Protein AF-0000000069705888 (afdb_homodimer)

Nearest PDB structures (foldseek):
  4ewt-assembly1_D  TM=8.930E-01  e=4.554E-46  Staphylococcus aureus subsp. aureus COL
  4ewt-assembly1_B  TM=9.347E-01  e=4.719E-44  Staphylococcus aureus subsp. aureus COL
  6slf-assembly1_A  TM=8.476E-01  e=7.550E-43  Corynebacterium striatum
  1ysj-assembly1_B  TM=9.019E-01  e=3.365E-41  Bacillus subtilis
  3io1-assembly1_B-2  TM=7.033E-01  e=1.903E-24  Klebsiella pneumoniae subsp. pneumoniae MGH 78578

Radius of gyration: 37.51 Å; Cα contacts (8 Å, |Δi|>4): 2009; chains: 2; bounding box: 53×113×73 Å

Structure (mmCIF, N/CA/C/O backbone):
data_AF-0000000069705888-model_v1
#
loop_
_entity.id
_entity.type
_entity.pdbx_description
1 polymer Amidohydrolase
#
loop_
_atom_site.group_PDB
_atom_site.id
_atom_site.type_symbol
_atom_site.label_atom_id
_atom_site.label_alt_id
_atom_site.label_comp_id
_atom_site.label_asym_id
_atom_site.label_entity_id
_atom_site.label_seq_id
_atom_site.pdbx_PDB_ins_code
_atom_site.Cartn_x
_atom_site.Cartn_y
_atom_site.Cartn_z
_atom_site.occupancy
_atom_site.B_iso_or_equiv
_atom_site.auth_seq_id
_atom_site.auth_comp_id
_atom_site.auth_asym_id
_atom_site.auth_atom_id
_atom_site.pdbx_PDB_model_num
ATOM 1 N N . MET A 1 1 ? 11.961 -51.875 -33.375 1 89.25 1 MET A N 1
ATOM 2 C CA . MET A 1 1 ? 11.102 -51.688 -32.219 1 89.25 1 MET A CA 1
ATOM 3 C C . MET A 1 1 ? 10.375 -50.344 -32.281 1 89.25 1 MET A C 1
ATOM 5 O O . MET A 1 1 ? 10.82 -49.438 -32.969 1 89.25 1 MET A O 1
ATOM 9 N N . VAL A 1 2 ? 9.203 -50.312 -31.828 1 95.94 2 VAL A N 1
ATOM 10 C CA . VAL A 1 2 ? 8.352 -49.125 -31.859 1 95.94 2 VAL A CA 1
ATOM 11 C C . VAL A 1 2 ? 9.133 -47.938 -31.328 1 95.94 2 VAL A C 1
ATOM 13 O O . VAL A 1 2 ? 9 -46.812 -31.859 1 95.94 2 VAL A O 1
ATOM 16 N N . LYS A 1 3 ? 10.062 -48.156 -30.391 1 97.31 3 LYS A N 1
ATOM 17 C CA . LYS A 1 3 ? 10.891 -47.094 -29.812 1 97.31 3 LYS A CA 1
ATOM 18 C C . LYS A 1 3 ? 11.781 -46.469 -30.891 1 97.31 3 LYS A C 1
ATOM 20 O O . LYS A 1 3 ? 11.859 -45.25 -30.984 1 97.31 3 LYS A O 1
ATOM 25 N N . ASP A 1 4 ? 12.422 -47.281 -31.656 1 97.88 4 ASP A N 1
ATOM 26 C CA . ASP A 1 4 ? 13.336 -46.781 -32.688 1 97.88 4 ASP A CA 1
ATOM 27 C C . ASP A 1 4 ? 12.578 -46.031 -33.75 1 97.88 4 ASP A C 1
ATOM 29 O O . ASP A 1 4 ? 13.086 -45.031 -34.281 1 97.88 4 ASP A O 1
ATOM 33 N N . LYS A 1 5 ? 11.414 -46.5 -34.062 1 98.25 5 LYS A N 1
ATOM 34 C CA . LYS A 1 5 ? 10.586 -45.812 -35.062 1 98.25 5 LYS A CA 1
ATOM 35 C C . LYS A 1 5 ? 10.18 -44.438 -34.562 1 98.25 5 LYS A C 1
ATOM 37 O O . LYS A 1 5 ? 10.242 -43.438 -35.312 1 98.25 5 LYS A O 1
ATOM 42 N N . ILE A 1 6 ? 9.797 -44.375 -33.344 1 98.75 6 ILE A N 1
ATOM 43 C CA . ILE A 1 6 ? 9.367 -43.125 -32.75 1 98.75 6 ILE A CA 1
ATOM 44 C C . ILE A 1 6 ? 10.547 -42.156 -32.688 1 98.75 6 ILE A C 1
ATOM 46 O O . ILE A 1 6 ? 10.414 -40.969 -33.031 1 98.75 6 ILE A O 1
ATOM 50 N N . LYS A 1 7 ? 11.711 -42.594 -32.312 1 98.5 7 LYS A N 1
ATOM 51 C CA . LYS A 1 7 ? 12.906 -41.75 -32.281 1 98.5 7 LYS A CA 1
ATOM 52 C C . LYS A 1 7 ? 13.266 -41.219 -33.656 1 98.5 7 LYS A C 1
ATOM 54 O O . LYS A 1 7 ? 13.633 -40.062 -33.781 1 98.5 7 LYS A O 1
ATOM 59 N N . ALA A 1 8 ? 13.172 -42.094 -34.594 1 98.69 8 ALA A N 1
ATOM 60 C CA . ALA A 1 8 ? 13.508 -41.719 -35.938 1 98.69 8 ALA A CA 1
ATOM 61 C C . ALA A 1 8 ? 12.539 -40.656 -36.469 1 98.69 8 ALA A C 1
ATOM 63 O O . ALA A 1 8 ? 12.953 -39.688 -37.125 1 98.69 8 ALA A O 1
ATOM 64 N N . LEU A 1 9 ? 11.305 -40.875 -36.219 1 98.81 9 LEU A N 1
ATOM 65 C CA . LEU A 1 9 ? 10.289 -39.906 -36.656 1 98.81 9 LEU A CA 1
ATOM 66 C C . LEU A 1 9 ? 10.438 -38.562 -35.938 1 98.81 9 LEU A C 1
ATOM 68 O O . LEU A 1 9 ? 10.266 -37.5 -36.531 1 98.81 9 LEU A O 1
ATOM 72 N N . ALA A 1 10 ? 10.703 -38.625 -34.625 1 98.81 10 ALA A N 1
ATOM 73 C CA . ALA A 1 10 ? 10.914 -37.406 -33.875 1 98.81 10 ALA A CA 1
ATOM 74 C C . ALA A 1 10 ? 12.062 -36.594 -34.438 1 98.81 10 ALA A C 1
ATOM 76 O O . ALA A 1 10 ? 11.977 -35.375 -34.531 1 98.81 10 ALA A O 1
ATOM 77 N N . LYS A 1 11 ? 13.109 -37.281 -34.75 1 98.5 11 LYS A N 1
ATOM 78 C CA . LYS A 1 11 ? 14.266 -36.594 -35.375 1 98.5 11 LYS A CA 1
ATOM 79 C C . LYS A 1 11 ? 13.906 -36.031 -36.75 1 98.5 11 LYS A C 1
ATOM 81 O O . LYS A 1 11 ? 14.281 -34.906 -37.062 1 98.5 11 LYS A O 1
ATOM 86 N N . ALA A 1 12 ? 13.203 -36.812 -37.469 1 98.69 12 ALA A N 1
ATOM 87 C CA . ALA A 1 12 ? 12.859 -36.406 -38.844 1 98.69 12 ALA A CA 1
ATOM 88 C C . ALA A 1 12 ? 11.953 -35.188 -38.875 1 98.69 12 ALA A C 1
ATOM 90 O O . ALA A 1 12 ? 12.039 -34.375 -39.781 1 98.69 12 ALA A O 1
ATOM 91 N N . TYR A 1 13 ? 11.094 -35.125 -37.906 1 98.69 13 TYR A N 1
ATOM 92 C CA . TYR A 1 13 ? 10.086 -34.062 -37.906 1 98.69 13 TYR A CA 1
ATOM 93 C C . TYR A 1 13 ? 10.477 -32.938 -36.969 1 98.69 13 TYR A C 1
ATOM 95 O O . TYR A 1 13 ? 9.688 -32 -36.75 1 98.69 13 TYR A O 1
ATOM 103 N N . LYS A 1 14 ? 11.633 -32.938 -36.469 1 98.62 14 LYS A N 1
ATOM 104 C CA . LYS A 1 14 ? 12.094 -31.938 -35.5 1 98.62 14 LYS A CA 1
ATOM 105 C C . LYS A 1 14 ? 11.898 -30.531 -36.031 1 98.62 14 LYS A C 1
ATOM 107 O O . LYS A 1 14 ? 11.406 -29.656 -35.312 1 98.62 14 LYS A O 1
ATOM 112 N N . SER A 1 15 ? 12.281 -30.281 -37.25 1 98.69 15 SER A N 1
ATOM 113 C CA . SER A 1 15 ? 12.164 -28.953 -37.844 1 98.69 15 SER A CA 1
ATOM 114 C C . SER A 1 15 ? 10.711 -28.5 -37.906 1 98.69 15 SER A C 1
ATOM 116 O O . SER A 1 15 ? 10.422 -27.312 -37.719 1 98.69 15 SER A O 1
ATOM 118 N N . GLU A 1 16 ? 9.828 -29.438 -38.156 1 98.62 16 GLU A N 1
ATOM 119 C CA . GLU A 1 16 ? 8.406 -29.109 -38.156 1 98.62 16 GLU A CA 1
ATOM 120 C C . GLU A 1 16 ? 7.902 -28.766 -36.75 1 98.62 16 GLU A C 1
ATOM 122 O O . GLU A 1 16 ? 7.109 -27.844 -36.594 1 98.62 16 GLU A O 1
ATOM 127 N N . PHE A 1 17 ? 8.367 -29.531 -35.781 1 98.75 17 PHE A N 1
ATOM 128 C CA . PHE A 1 17 ? 7.996 -29.25 -34.406 1 98.75 17 PHE A CA 1
ATOM 129 C C . PHE A 1 17 ? 8.414 -27.844 -34 1 98.75 17 PHE A C 1
ATOM 131 O O . PHE A 1 17 ? 7.633 -27.109 -33.406 1 98.75 17 PHE A O 1
ATOM 138 N N . ILE A 1 18 ? 9.617 -27.484 -34.375 1 98.81 18 ILE A N 1
ATOM 139 C CA . ILE A 1 18 ? 10.18 -26.172 -34.062 1 98.81 18 ILE A CA 1
ATOM 140 C C . ILE A 1 18 ? 9.383 -25.078 -34.781 1 98.81 18 ILE A C 1
ATOM 142 O O . ILE A 1 18 ? 9.07 -24.047 -34.156 1 98.81 18 ILE A O 1
ATOM 146 N N . ALA A 1 19 ? 9.062 -25.297 -36 1 98.75 19 ALA A N 1
ATOM 147 C CA . ALA A 1 19 ? 8.297 -24.328 -36.75 1 98.75 19 ALA A CA 1
ATOM 148 C C . ALA A 1 19 ? 6.926 -24.078 -36.125 1 98.75 19 ALA A C 1
ATOM 150 O O . ALA A 1 19 ? 6.453 -22.938 -36.062 1 98.75 19 ALA A O 1
ATOM 151 N N . ASN A 1 20 ? 6.258 -25.172 -35.75 1 98.81 20 ASN A N 1
ATOM 152 C CA . ASN A 1 20 ? 4.965 -25.031 -35.094 1 98.81 20 ASN A CA 1
ATOM 153 C C . ASN A 1 20 ? 5.074 -24.234 -33.812 1 98.81 20 ASN A C 1
ATOM 155 O O . ASN A 1 20 ? 4.242 -23.375 -33.531 1 98.81 20 ASN A O 1
ATOM 159 N N . ARG A 1 21 ? 6.078 -24.562 -32.969 1 98.81 21 ARG A N 1
ATOM 160 C CA . ARG A 1 21 ? 6.301 -23.844 -31.719 1 98.81 21 ARG A CA 1
ATOM 161 C C . ARG A 1 21 ? 6.551 -22.359 -31.969 1 98.81 21 ARG A C 1
ATOM 163 O O . ARG A 1 21 ? 5.988 -21.516 -31.266 1 98.81 21 ARG A O 1
ATOM 170 N N . ARG A 1 22 ? 7.387 -22.078 -33 1 98.75 22 ARG A N 1
ATOM 171 C CA . ARG A 1 22 ? 7.723 -20.688 -33.312 1 98.75 22 ARG A CA 1
ATOM 172 C C . ARG A 1 22 ? 6.496 -19.922 -33.812 1 98.75 22 ARG A C 1
ATOM 174 O O . ARG A 1 22 ? 6.32 -18.75 -33.5 1 98.75 22 ARG A O 1
ATOM 181 N N . TYR A 1 23 ? 5.707 -20.578 -34.562 1 98.75 23 TYR A N 1
ATOM 182 C CA . TYR A 1 23 ? 4.473 -19.953 -35.031 1 98.75 23 TYR A CA 1
ATOM 183 C C . TYR A 1 23 ? 3.578 -19.594 -33.844 1 98.75 23 TYR A C 1
ATOM 185 O O . TYR A 1 23 ? 3.074 -18.484 -33.75 1 98.75 23 TYR A O 1
ATOM 193 N N . LEU A 1 24 ? 3.395 -20.578 -32.969 1 98.81 24 LEU A N 1
ATOM 194 C CA . LEU A 1 24 ? 2.553 -20.375 -31.797 1 98.81 24 LEU A CA 1
ATOM 195 C C . LEU A 1 24 ? 3.121 -19.281 -30.906 1 98.81 24 LEU A C 1
ATOM 197 O O . LEU A 1 24 ? 2.373 -18.453 -30.375 1 98.81 24 LEU A O 1
ATOM 201 N N . HIS A 1 25 ? 4.426 -19.281 -30.719 1 98.81 25 HIS A N 1
ATOM 202 C CA . HIS A 1 25 ? 5.082 -18.281 -29.891 1 98.81 25 HIS A CA 1
ATOM 203 C C . HIS A 1 25 ? 4.871 -16.891 -30.438 1 98.81 25 HIS A C 1
ATOM 205 O O . HIS A 1 25 ? 4.637 -15.938 -29.688 1 98.81 25 HIS A O 1
ATOM 211 N N . ALA A 1 26 ? 4.941 -16.75 -31.703 1 98.69 26 ALA A N 1
ATOM 212 C CA . ALA A 1 26 ? 4.816 -15.461 -32.375 1 98.69 26 ALA A CA 1
ATOM 213 C C . ALA A 1 26 ? 3.371 -14.977 -32.375 1 98.69 26 ALA A C 1
ATOM 215 O O . ALA A 1 26 ? 3.111 -13.781 -32.531 1 98.69 26 ALA A O 1
ATOM 216 N N . HIS A 1 27 ? 2.426 -15.93 -32.219 1 98.69 27 HIS A N 1
ATOM 217 C CA . HIS A 1 27 ? 1.012 -15.578 -32.281 1 98.69 27 HIS A CA 1
ATOM 218 C C . HIS A 1 27 ? 0.291 -16 -31 1 98.69 27 HIS A C 1
ATOM 220 O O . HIS A 1 27 ? -0.691 -16.75 -31.047 1 98.69 27 HIS A O 1
ATOM 226 N N . PRO A 1 28 ? 0.779 -15.469 -29.875 1 98.62 28 PRO A N 1
ATOM 227 C CA . PRO A 1 28 ? 0.182 -15.859 -28.594 1 98.62 28 PRO A CA 1
ATOM 228 C C . PRO A 1 28 ? -1.195 -15.242 -28.375 1 98.62 28 PRO A C 1
ATOM 230 O O . PRO A 1 28 ? -1.445 -14.109 -28.797 1 98.62 28 PRO A O 1
ATOM 233 N N . GLU A 1 29 ? -2.098 -16 -27.734 1 98.56 29 GLU A N 1
ATOM 234 C CA . GLU A 1 29 ? -3.418 -15.516 -27.344 1 98.56 29 GLU A CA 1
ATOM 235 C C . GLU A 1 29 ? -3.686 -15.773 -25.859 1 98.56 29 GLU A C 1
ATOM 237 O O . GLU A 1 29 ? -3.271 -16.797 -25.312 1 98.56 29 GLU A O 1
ATOM 242 N N . LEU A 1 30 ? -4.387 -14.914 -25.234 1 97.75 30 LEU A N 1
ATOM 243 C CA . LEU A 1 30 ? -4.664 -14.984 -23.812 1 97.75 30 LEU A CA 1
ATOM 244 C C . LEU A 1 30 ? -5.637 -16.109 -23.5 1 97.75 30 LEU A C 1
ATOM 246 O O . LEU A 1 30 ? -6.27 -16.656 -24.406 1 97.75 30 LEU A O 1
ATOM 250 N N . SER A 1 31 ? -5.801 -16.438 -22.234 1 97.56 31 SER A N 1
ATOM 251 C CA . SER A 1 31 ? -6.68 -17.484 -21.75 1 97.56 31 SER A CA 1
ATOM 252 C C . SER A 1 31 ? -8.109 -17.297 -22.234 1 97.56 31 SER A C 1
ATOM 254 O O . SER A 1 31 ? -8.656 -16.188 -22.156 1 97.56 31 SER A O 1
ATOM 256 N N . PHE A 1 32 ? -8.609 -18.344 -22.812 1 97.56 32 PHE A N 1
ATOM 257 C CA . PHE A 1 32 ? -9.992 -18.469 -23.25 1 97.56 32 PHE A CA 1
ATOM 258 C C . PHE A 1 32 ? -10.25 -17.594 -24.469 1 97.56 32 PHE A C 1
ATOM 260 O O . PHE A 1 32 ? -11.398 -17.438 -24.891 1 97.56 32 PHE A O 1
ATOM 267 N N . GLN A 1 33 ? -9.188 -17.031 -24.984 1 98.12 33 GLN A N 1
ATOM 268 C CA . GLN A 1 33 ? -9.25 -16.25 -26.219 1 98.12 33 GLN A CA 1
ATOM 269 C C . GLN A 1 33 ? -8.352 -16.859 -27.297 1 98.12 33 GLN A C 1
ATOM 271 O O . GLN A 1 33 ? -7.828 -16.141 -28.141 1 98.12 33 GLN A O 1
ATOM 276 N N . GLU A 1 34 ? -8.133 -18.109 -27.156 1 98.44 34 GLU A N 1
ATOM 277 C CA . GLU A 1 34 ? -7.184 -18.781 -28.047 1 98.44 34 GLU A CA 1
ATOM 278 C C . GLU A 1 34 ? -7.848 -19.203 -29.359 1 98.44 34 GLU A C 1
ATOM 280 O O . GLU A 1 34 ? -7.738 -20.359 -29.781 1 98.44 34 GLU A O 1
ATOM 285 N N . PHE A 1 35 ? -8.484 -18.281 -30.062 1 98.44 35 PHE A N 1
ATOM 286 C CA . PHE A 1 35 ? -9.258 -18.609 -31.266 1 98.44 35 PHE A CA 1
ATOM 287 C C . PHE A 1 35 ? -8.336 -18.969 -32.406 1 98.44 35 PHE A C 1
ATOM 289 O O . PHE A 1 35 ? -8.547 -19.984 -33.094 1 98.44 35 PHE A O 1
ATOM 296 N N . GLN A 1 36 ? -7.355 -18.172 -32.656 1 98.5 36 GLN A N 1
ATOM 297 C CA . GLN A 1 36 ? -6.426 -18.453 -33.75 1 98.5 36 GLN A CA 1
ATOM 298 C C . GLN A 1 36 ? -5.57 -19.672 -33.438 1 98.5 36 GLN A C 1
ATOM 300 O O . GLN A 1 36 ? -5.254 -20.453 -34.344 1 98.5 36 GLN A O 1
ATOM 305 N N . THR A 1 37 ? -5.156 -19.781 -32.219 1 98.75 37 THR A N 1
ATOM 306 C CA . THR A 1 37 ? -4.395 -20.969 -31.797 1 98.75 37 THR A CA 1
ATOM 307 C C . THR A 1 37 ? -5.211 -22.234 -32 1 98.75 37 THR A C 1
ATOM 309 O O . THR A 1 37 ? -4.695 -23.234 -32.531 1 98.75 37 THR A O 1
ATOM 312 N N . ALA A 1 38 ? -6.484 -22.188 -31.594 1 98.75 38 ALA A N 1
ATOM 313 C CA . ALA A 1 38 ? -7.375 -23.328 -31.781 1 98.75 38 ALA A CA 1
ATOM 314 C C . ALA A 1 38 ? -7.508 -23.672 -33.281 1 98.75 38 ALA A C 1
ATOM 316 O O . ALA A 1 38 ? -7.484 -24.844 -33.625 1 98.75 38 ALA A O 1
ATOM 317 N N . ALA A 1 39 ? -7.699 -22.672 -34.062 1 98.75 39 ALA A N 1
ATOM 318 C CA . ALA A 1 39 ? -7.82 -22.875 -35.5 1 98.75 39 ALA A CA 1
ATOM 319 C C . ALA A 1 39 ? -6.555 -23.516 -36.062 1 98.75 39 ALA A C 1
ATOM 321 O O . ALA A 1 39 ? -6.625 -24.406 -36.906 1 98.75 39 ALA A O 1
ATOM 322 N N . PHE A 1 40 ? -5.445 -23.016 -35.625 1 98.75 40 PHE A N 1
ATOM 323 C CA . PHE A 1 40 ? -4.156 -23.547 -36.062 1 98.75 40 PHE A CA 1
ATOM 324 C C . PHE A 1 40 ? -4.035 -25.031 -35.719 1 98.75 40 PHE A C 1
ATOM 326 O O . PHE A 1 40 ? -3.641 -25.844 -36.562 1 98.75 40 PHE A O 1
ATOM 333 N N . VAL A 1 41 ? -4.371 -25.406 -34.5 1 98.81 41 VAL A N 1
ATOM 334 C CA . VAL A 1 41 ? -4.273 -26.781 -34.031 1 98.81 41 VAL A CA 1
ATOM 335 C C . VAL A 1 41 ? -5.199 -27.672 -34.844 1 98.81 41 VAL A C 1
ATOM 337 O O . VAL A 1 41 ? -4.797 -28.75 -35.281 1 98.81 41 VAL A O 1
ATOM 340 N N . GLU A 1 42 ? -6.41 -27.25 -35.031 1 98.75 42 GLU A N 1
ATOM 341 C CA . GLU A 1 42 ? -7.355 -28.047 -35.812 1 98.75 42 GLU A CA 1
ATOM 342 C C . GLU A 1 42 ? -6.824 -28.297 -37.219 1 98.75 42 GLU A C 1
ATOM 344 O O . GLU A 1 42 ? -6.902 -29.406 -37.719 1 98.75 42 GLU A O 1
ATOM 349 N N . GLU A 1 43 ? -6.359 -27.234 -37.844 1 98.62 43 GLU A N 1
ATOM 350 C CA . GLU A 1 43 ? -5.812 -27.344 -39.188 1 98.62 43 GLU A CA 1
ATOM 351 C C . GLU A 1 43 ? -4.66 -28.344 -39.219 1 98.62 43 GLU A C 1
ATOM 353 O O . GLU A 1 43 ? -4.57 -29.156 -40.156 1 98.62 43 GLU A O 1
ATOM 358 N N . LYS A 1 44 ? -3.76 -28.25 -38.312 1 98.75 44 LYS A N 1
ATOM 359 C CA . LYS A 1 44 ? -2.627 -29.172 -38.25 1 98.75 44 LYS A CA 1
ATOM 360 C C . LYS A 1 44 ? -3.094 -30.609 -38.094 1 98.75 44 LYS A C 1
ATOM 362 O O . LYS A 1 44 ? -2.572 -31.516 -38.719 1 98.75 44 LYS A O 1
ATOM 367 N N . LEU A 1 45 ? -4.043 -30.859 -37.188 1 98.75 45 LEU A N 1
ATOM 368 C CA . LEU A 1 45 ? -4.57 -32.188 -36.969 1 98.75 45 LEU A CA 1
ATOM 369 C C . LEU A 1 45 ? -5.176 -32.75 -38.25 1 98.75 45 LEU A C 1
ATOM 371 O O . LEU A 1 45 ? -4.922 -33.906 -38.594 1 98.75 45 LEU A O 1
ATOM 375 N N . LYS A 1 46 ? -5.922 -31.953 -38.906 1 98.5 46 LYS A N 1
ATOM 376 C CA . LYS A 1 46 ? -6.535 -32.375 -40.188 1 98.5 46 LYS A CA 1
ATOM 377 C C . LYS A 1 46 ? -5.473 -32.656 -41.219 1 98.5 46 LYS A C 1
ATOM 379 O O . LYS A 1 46 ? -5.605 -33.625 -42 1 98.5 46 LYS A O 1
ATOM 384 N N . SER A 1 47 ? -4.492 -31.875 -41.281 1 98.38 47 SER A N 1
ATOM 385 C CA . SER A 1 47 ? -3.416 -32.062 -42.25 1 98.38 47 SER A CA 1
ATOM 386 C C . SER A 1 47 ? -2.68 -33.375 -42 1 98.38 47 SER A C 1
ATOM 388 O O . SER A 1 47 ? -2.15 -34 -42.906 1 98.38 47 SER A O 1
ATOM 390 N N . ILE A 1 48 ? -2.561 -33.781 -40.75 1 98.12 48 ILE A N 1
ATOM 391 C CA . ILE A 1 48 ? -1.951 -35.062 -40.344 1 98.12 48 ILE A CA 1
ATOM 392 C C . ILE A 1 48 ? -2.834 -36.219 -40.812 1 98.12 48 ILE A C 1
ATOM 394 O O . ILE A 1 48 ? -2.338 -37.312 -41.094 1 98.12 48 ILE A O 1
ATOM 398 N N . GLY A 1 49 ? -4.109 -36 -40.875 1 98.25 49 GLY A N 1
ATOM 399 C CA . GLY A 1 49 ? -5.066 -37 -41.25 1 98.25 49 GLY A CA 1
ATOM 400 C C . GLY A 1 49 ? -5.98 -37.438 -40.125 1 98.25 49 GLY A C 1
ATOM 401 O O . GLY A 1 49 ? -6.727 -38.406 -40.219 1 98.25 49 GLY A O 1
ATOM 402 N N . ILE A 1 50 ? -5.898 -36.719 -39.062 1 98.25 50 ILE A N 1
ATOM 403 C CA . ILE A 1 50 ? -6.762 -37 -37.938 1 98.25 50 ILE A CA 1
ATOM 404 C C . ILE A 1 50 ? -8.117 -36.312 -38.125 1 98.25 50 ILE A C 1
ATOM 406 O O . ILE A 1 50 ? -8.18 -35.094 -38.281 1 98.25 50 ILE A O 1
ATOM 410 N N . THR A 1 51 ? -9.148 -37.094 -38.031 1 95.25 51 THR A N 1
ATOM 411 C CA . THR A 1 51 ? -10.445 -36.531 -38.406 1 95.25 51 THR A CA 1
ATOM 412 C C . THR A 1 51 ? -11.414 -36.562 -37.25 1 95.25 51 THR A C 1
ATOM 414 O O . THR A 1 51 ? -12.43 -35.875 -37.25 1 95.25 51 THR A O 1
ATOM 417 N N . GLN A 1 52 ? -11.188 -37.406 -36.281 1 97.88 52 GLN A N 1
ATOM 418 C CA . GLN A 1 52 ? -12.039 -37.438 -35.094 1 97.88 52 GLN A CA 1
ATOM 419 C C . GLN A 1 52 ? -11.672 -36.344 -34.094 1 97.88 52 GLN A C 1
ATOM 421 O O . GLN A 1 52 ? -11.031 -36.594 -33.094 1 97.88 52 GLN A O 1
ATOM 426 N N . ILE A 1 53 ? -12.164 -35.188 -34.5 1 98.38 53 ILE A N 1
ATOM 427 C CA . ILE A 1 53 ? -11.852 -34 -33.75 1 98.38 53 ILE A CA 1
ATOM 428 C C . ILE A 1 53 ? -13.148 -33.375 -33.188 1 98.38 53 ILE A C 1
ATOM 430 O O . ILE A 1 53 ? -14.133 -33.25 -33.938 1 98.38 53 ILE A O 1
ATOM 434 N N . GLU A 1 54 ? -13.156 -33.062 -31.906 1 98.5 54 GLU A N 1
ATOM 435 C CA . GLU A 1 54 ? -14.32 -32.438 -31.281 1 98.5 54 GLU A CA 1
ATOM 436 C C . GLU A 1 54 ? -13.93 -31.172 -30.547 1 98.5 54 GLU A C 1
ATOM 438 O O . GLU A 1 54 ? -12.93 -31.141 -29.812 1 98.5 54 GLU A O 1
ATOM 443 N N . LYS A 1 55 ? -14.773 -30.125 -30.766 1 97.31 55 LYS A N 1
ATOM 444 C CA . LYS A 1 55 ? -14.562 -28.859 -30.062 1 97.31 55 LYS A CA 1
ATOM 445 C C . LYS A 1 55 ? -14.969 -28.969 -28.594 1 97.31 55 LYS A C 1
ATOM 447 O O . LYS A 1 55 ? -16 -29.562 -28.281 1 97.31 55 LYS A O 1
ATOM 452 N N . LYS A 1 56 ? -14.148 -28.562 -27.719 1 98.06 56 LYS A N 1
ATOM 453 C CA . LYS A 1 56 ? -14.414 -28.516 -26.281 1 98.06 56 LYS A CA 1
ATOM 454 C C . LYS A 1 56 ? -14.055 -27.156 -25.688 1 98.06 56 LYS A C 1
ATOM 456 O O . LYS A 1 56 ? -13.133 -26.484 -26.172 1 98.06 56 LYS A O 1
ATOM 461 N N . ALA A 1 57 ? -14.805 -26.703 -24.625 1 97.81 57 ALA A N 1
ATOM 462 C CA . ALA A 1 57 ? -14.477 -25.516 -23.859 1 97.81 57 ALA A CA 1
ATOM 463 C C . ALA A 1 57 ? -14.242 -24.312 -24.766 1 97.81 57 ALA A C 1
ATOM 465 O O . ALA A 1 57 ? -13.32 -23.531 -24.547 1 97.81 57 ALA A O 1
ATOM 466 N N . ASN A 1 58 ? -14.969 -24.188 -25.844 1 97 58 ASN A N 1
ATOM 467 C CA . ASN A 1 58 ? -15.039 -23.078 -26.797 1 97 58 ASN A CA 1
ATOM 468 C C . ASN A 1 58 ? -13.805 -23.031 -27.688 1 97 58 ASN A C 1
ATOM 470 O O . ASN A 1 58 ? -13.922 -23.031 -28.922 1 97 58 ASN A O 1
ATOM 474 N N . THR A 1 59 ? -12.602 -23.031 -27.109 1 98.12 59 THR A N 1
ATOM 475 C CA . THR A 1 59 ? -11.398 -22.938 -27.922 1 98.12 59 THR A CA 1
ATOM 476 C C . THR A 1 59 ? -10.484 -24.141 -27.688 1 98.12 59 THR A C 1
ATOM 478 O O . THR A 1 59 ? -9.273 -24.062 -27.922 1 98.12 59 THR A O 1
ATOM 481 N N . GLY A 1 60 ? -10.922 -25.266 -27.141 1 98.56 60 GLY A N 1
ATOM 482 C CA . GLY A 1 60 ? -10.156 -26.5 -26.953 1 98.56 60 GLY A CA 1
ATOM 483 C C . GLY A 1 60 ? -10.594 -27.609 -27.891 1 98.56 60 GLY A C 1
ATOM 484 O O . GLY A 1 60 ? -11.602 -27.484 -28.578 1 98.56 60 GLY A O 1
ATOM 485 N N . TRP A 1 61 ? -9.797 -28.641 -27.969 1 98.75 61 TRP A N 1
ATOM 486 C CA . TRP A 1 61 ? -10.086 -29.781 -28.844 1 98.75 61 TRP A CA 1
ATOM 487 C C . TRP A 1 61 ? -9.836 -31.094 -28.125 1 98.75 61 TRP A C 1
ATOM 489 O O . TRP A 1 61 ? -8.93 -31.188 -27.281 1 98.75 61 TRP A O 1
ATOM 499 N N . THR A 1 62 ? -10.641 -32.062 -28.406 1 98.81 62 THR A N 1
ATOM 500 C CA . THR A 1 62 ? -10.234 -33.469 -28.266 1 98.81 62 THR A CA 1
ATOM 501 C C . THR A 1 62 ? -10.102 -34.125 -29.641 1 98.81 62 THR A C 1
ATOM 503 O O . THR A 1 62 ? -10.781 -33.719 -30.594 1 98.81 62 THR A O 1
ATOM 506 N N . ALA A 1 63 ? -9.219 -35 -29.75 1 98.88 63 ALA A N 1
ATOM 507 C CA . ALA A 1 63 ? -9.031 -35.781 -30.969 1 98.88 63 ALA A CA 1
ATOM 508 C C . ALA A 1 63 ? -8.602 -37.219 -30.656 1 98.88 63 ALA A C 1
ATOM 510 O O . ALA A 1 63 ? -8 -37.469 -29.609 1 98.88 63 ALA A O 1
ATOM 511 N N . LEU A 1 64 ? -8.906 -38.125 -31.531 1 98.81 64 LEU A N 1
ATOM 512 C CA . LEU A 1 64 ? -8.609 -39.531 -31.281 1 98.81 64 LEU A CA 1
ATOM 513 C C . LEU A 1 64 ? -7.688 -40.062 -32.375 1 98.81 64 LEU A C 1
ATOM 515 O O . LEU A 1 64 ? -7.836 -39.75 -33.531 1 98.81 64 LEU A O 1
ATOM 519 N N . ILE A 1 65 ? -6.699 -40.781 -31.969 1 98.81 65 ILE A N 1
ATOM 520 C CA . ILE A 1 65 ? -5.871 -41.625 -32.844 1 98.81 65 ILE A CA 1
ATOM 521 C C . ILE A 1 65 ? -6.078 -43.094 -32.469 1 98.81 65 ILE A C 1
ATOM 523 O O . ILE A 1 65 ? -5.617 -43.562 -31.438 1 98.81 65 ILE A O 1
ATOM 527 N N . GLU A 1 66 ? -6.684 -43.781 -33.375 1 98.38 66 GLU A N 1
ATOM 528 C CA . GLU A 1 66 ? -7.004 -45.188 -33.156 1 98.38 66 GLU A CA 1
ATOM 529 C C . GLU A 1 66 ? -5.941 -46.094 -33.75 1 98.38 66 GLU A C 1
ATOM 531 O O . GLU A 1 66 ? -5.68 -46.031 -34.938 1 98.38 66 GLU A O 1
ATOM 536 N N . GLY A 1 67 ? -5.277 -46.906 -32.875 1 97.75 67 GLY A N 1
ATOM 537 C CA . GLY A 1 67 ? -4.43 -47.969 -33.344 1 97.75 67 GLY A CA 1
ATOM 538 C C . GLY A 1 67 ? -5.195 -49.25 -33.625 1 97.75 67 GLY A C 1
ATOM 539 O O . GLY A 1 67 ? -6.359 -49.219 -34.031 1 97.75 67 GLY A O 1
ATOM 540 N N . LYS A 1 68 ? -4.445 -50.281 -33.531 1 97.56 68 LYS A N 1
ATOM 541 C CA . LYS A 1 68 ? -5.125 -51.594 -33.594 1 97.56 68 LYS A CA 1
ATOM 542 C C . LYS A 1 68 ? -5.965 -51.844 -32.344 1 97.56 68 LYS A C 1
ATOM 544 O O . LYS A 1 68 ? -5.617 -51.375 -31.25 1 97.56 68 LYS A O 1
ATOM 549 N N . ASN A 1 69 ? -7.109 -52.531 -32.5 1 97.12 69 ASN A N 1
ATOM 550 C CA . ASN A 1 69 ? -8 -52.844 -31.391 1 97.12 69 ASN A CA 1
ATOM 551 C C . ASN A 1 69 ? -8.273 -51.594 -30.547 1 97.12 69 ASN A C 1
ATOM 553 O O . ASN A 1 69 ? -8.023 -51.594 -29.344 1 97.12 69 ASN A O 1
ATOM 557 N N . PRO A 1 70 ? -8.812 -50.625 -31.188 1 97 70 PRO A N 1
ATOM 558 C CA . PRO A 1 70 ? -8.922 -49.281 -30.578 1 97 70 PRO A CA 1
ATOM 559 C C . PRO A 1 70 ? -9.688 -49.312 -29.25 1 97 70 PRO A C 1
ATOM 561 O O . PRO A 1 70 ? -9.516 -48.406 -28.422 1 97 70 PRO A O 1
ATOM 564 N N . ALA A 1 71 ? -10.461 -50.281 -28.969 1 95.88 71 ALA A N 1
ATOM 565 C CA . ALA A 1 71 ? -11.305 -50.312 -27.781 1 95.88 71 ALA A CA 1
ATOM 566 C C . ALA A 1 71 ? -10.562 -50.938 -26.594 1 95.88 71 ALA A C 1
ATOM 568 O O . ALA A 1 71 ? -11.039 -50.875 -25.453 1 95.88 71 ALA A O 1
ATOM 569 N N . SER A 1 72 ? -9.383 -51.469 -26.781 1 96.56 72 SER A N 1
ATOM 570 C CA . SER A 1 72 ? -8.664 -52.188 -25.734 1 96.56 72 SER A CA 1
ATOM 571 C C . SER A 1 72 ? -8.281 -51.281 -24.578 1 96.56 72 SER A C 1
ATOM 573 O O . SER A 1 72 ? -8.398 -51.656 -23.422 1 96.56 72 SER A O 1
ATOM 575 N N . LYS A 1 73 ? -7.719 -50.094 -24.844 1 97.56 73 LYS A N 1
ATOM 576 C CA . LYS A 1 73 ? -7.305 -49.125 -23.828 1 97.56 73 LYS A CA 1
ATOM 577 C C . LYS A 1 73 ? -7.172 -47.75 -24.438 1 97.56 73 LYS A C 1
ATOM 579 O O . LYS A 1 73 ? -6.828 -47.594 -25.609 1 97.56 73 LYS A O 1
ATOM 584 N N . THR A 1 74 ? -7.562 -46.75 -23.703 1 98.31 74 THR A N 1
ATOM 585 C CA . THR A 1 74 ? -7.395 -45.375 -24.125 1 98.31 74 THR A CA 1
ATOM 586 C C . THR A 1 74 ? -6.516 -44.594 -23.156 1 98.31 74 THR A C 1
ATOM 588 O O . THR A 1 74 ? -6.699 -44.688 -21.938 1 98.31 74 THR A O 1
ATOM 591 N N . ILE A 1 75 ? -5.57 -43.906 -23.594 1 98.75 75 ILE A N 1
ATOM 592 C CA . ILE A 1 75 ? -4.742 -43 -22.812 1 98.75 75 ILE A CA 1
ATOM 593 C C . ILE A 1 75 ? -4.859 -41.594 -23.344 1 98.75 75 ILE A C 1
ATOM 595 O O . ILE A 1 75 ? -4.953 -41.406 -24.562 1 98.75 75 ILE A O 1
ATOM 599 N N . ALA A 1 76 ? -4.949 -40.625 -22.484 1 98.88 76 ALA A N 1
ATOM 600 C CA . ALA A 1 76 ? -5.07 -39.219 -22.906 1 98.88 76 ALA A CA 1
ATOM 601 C C . ALA A 1 76 ? -3.734 -38.5 -22.781 1 98.88 76 ALA A C 1
ATOM 603 O O . ALA A 1 76 ? -2.957 -38.781 -21.859 1 98.88 76 ALA A O 1
ATOM 604 N N . LEU A 1 77 ? -3.447 -37.625 -23.688 1 98.94 77 LEU A N 1
ATOM 605 C CA . LEU A 1 77 ? -2.326 -36.688 -23.672 1 98.94 77 LEU A CA 1
ATOM 606 C C . LEU A 1 77 ? -2.818 -35.25 -23.672 1 98.94 77 LEU A C 1
ATOM 608 O O . LEU A 1 77 ? -3.604 -34.844 -24.547 1 98.94 77 LEU A O 1
ATOM 612 N N . ARG A 1 78 ? -2.35 -34.438 -22.703 1 98.88 78 ARG A N 1
ATOM 613 C CA . ARG A 1 78 ? -2.855 -33.094 -22.578 1 98.88 78 ARG A CA 1
ATOM 614 C C . ARG A 1 78 ? -1.773 -32.062 -22.906 1 98.88 78 ARG A C 1
ATOM 616 O O . ARG A 1 78 ? -0.623 -32.219 -22.484 1 98.88 78 ARG A O 1
ATOM 623 N N . GLY A 1 79 ? -2.074 -31.062 -23.656 1 98.62 79 GLY A N 1
ATOM 624 C CA . GLY A 1 79 ? -1.295 -29.844 -23.875 1 98.62 79 GLY A CA 1
ATOM 625 C C . GLY A 1 79 ? -2.117 -28.578 -23.75 1 98.62 79 GLY A C 1
ATOM 626 O O . GLY A 1 79 ? -3.168 -28.453 -24.391 1 98.62 79 GLY A O 1
ATOM 627 N N . ASP A 1 80 ? -1.685 -27.625 -22.922 1 98.44 80 ASP A N 1
ATOM 628 C CA . ASP A 1 80 ? -2.375 -26.344 -22.781 1 98.44 80 ASP A CA 1
ATOM 629 C C . ASP A 1 80 ? -1.88 -25.344 -23.812 1 98.44 80 ASP A C 1
ATOM 631 O O . ASP A 1 80 ? -0.8 -25.5 -24.391 1 98.44 80 ASP A O 1
ATOM 635 N N . MET A 1 81 ? -2.736 -24.234 -24.016 1 98.56 81 MET A N 1
ATOM 636 C CA . MET A 1 81 ? -2.523 -23.5 -25.25 1 98.56 81 MET A CA 1
ATOM 637 C C . MET A 1 81 ? -2.402 -22 -24.969 1 98.56 81 MET A C 1
ATOM 639 O O . MET A 1 81 ? -1.968 -21.234 -25.844 1 98.56 81 MET A O 1
ATOM 643 N N . ASP A 1 82 ? -2.746 -21.547 -23.781 1 98.25 82 ASP A N 1
ATOM 644 C CA . ASP A 1 82 ? -2.93 -20.125 -23.562 1 98.25 82 ASP A CA 1
ATOM 645 C C . ASP A 1 82 ? -1.599 -19.438 -23.25 1 98.25 82 ASP A C 1
ATOM 647 O O . ASP A 1 82 ? -0.613 -20.109 -22.922 1 98.25 82 ASP A O 1
ATOM 651 N N . ALA A 1 83 ? -1.609 -18.094 -23.469 1 98.12 83 ALA A N 1
ATOM 652 C CA . ALA A 1 83 ? -0.451 -17.25 -23.172 1 98.12 83 ALA A CA 1
ATOM 653 C C . ALA A 1 83 ? -0.726 -16.328 -21.984 1 98.12 83 ALA A C 1
ATOM 655 O O . ALA A 1 83 ? -1.738 -16.469 -21.297 1 98.12 83 ALA A O 1
ATOM 656 N N . LEU A 1 84 ? 0.288 -15.5 -21.641 1 96.06 84 LEU A N 1
ATOM 657 C CA . LEU A 1 84 ? 0.227 -14.602 -20.484 1 96.06 84 LEU A CA 1
ATOM 658 C C . LEU A 1 84 ? 0.274 -13.141 -20.938 1 96.06 84 LEU A C 1
ATOM 660 O O . LEU A 1 84 ? 0.831 -12.828 -21.984 1 96.06 84 LEU A O 1
ATOM 664 N N . PRO A 1 85 ? -0.326 -12.227 -20.188 1 94.88 85 PRO A N 1
ATOM 665 C CA . PRO A 1 85 ? -0.226 -10.789 -20.484 1 94.88 85 PRO A CA 1
ATOM 666 C C . PRO A 1 85 ? 1.126 -10.203 -20.078 1 94.88 85 PRO A C 1
ATOM 668 O O . PRO A 1 85 ? 1.199 -9.375 -19.172 1 94.88 85 PRO A O 1
ATOM 671 N N . ILE A 1 86 ? 2.168 -10.484 -20.75 1 93.56 86 ILE A N 1
ATOM 672 C CA . ILE A 1 86 ? 3.541 -10.055 -20.516 1 93.56 86 ILE A CA 1
ATOM 673 C C . ILE A 1 86 ? 4.137 -9.484 -21.797 1 93.56 86 ILE A C 1
ATOM 675 O O . ILE A 1 86 ? 3.936 -10.047 -22.875 1 93.56 86 ILE A O 1
ATOM 679 N N . ILE A 1 87 ? 4.801 -8.398 -21.656 1 95.88 87 ILE A N 1
ATOM 680 C CA . ILE A 1 87 ? 5.539 -7.855 -22.797 1 95.88 87 ILE A CA 1
ATOM 681 C C . ILE A 1 87 ? 6.867 -8.594 -22.938 1 95.88 87 ILE A C 1
ATOM 683 O O . ILE A 1 87 ? 7.715 -8.547 -22.047 1 95.88 87 ILE A O 1
ATOM 687 N N . GLU A 1 88 ? 7.039 -9.297 -24.109 1 96.69 88 GLU A N 1
ATOM 688 C CA . GLU A 1 88 ? 8.258 -10.062 -24.344 1 96.69 88 GLU A CA 1
ATOM 689 C C . GLU A 1 88 ? 9.461 -9.133 -24.531 1 96.69 88 GLU A C 1
ATOM 691 O O . GLU A 1 88 ? 9.367 -8.125 -25.234 1 96.69 88 GLU A O 1
ATOM 696 N N . GLN A 1 89 ? 10.562 -9.539 -23.875 1 96.81 89 GLN A N 1
ATOM 697 C CA . GLN A 1 89 ? 11.758 -8.711 -23.953 1 96.81 89 GLN A CA 1
ATOM 698 C C . GLN A 1 89 ? 12.867 -9.422 -24.734 1 96.81 89 GLN A C 1
ATOM 700 O O . GLN A 1 89 ? 13.938 -8.859 -24.953 1 96.81 89 GLN A O 1
ATOM 705 N N . ASN A 1 90 ? 12.633 -10.68 -25.141 1 96.25 90 ASN A N 1
ATOM 706 C CA . ASN A 1 90 ? 13.602 -11.383 -25.969 1 96.25 90 ASN A CA 1
ATOM 707 C C . ASN A 1 90 ? 13.742 -10.734 -27.344 1 96.25 90 ASN A C 1
ATOM 709 O O . ASN A 1 90 ? 12.828 -10.055 -27.797 1 96.25 90 ASN A O 1
ATOM 713 N N . ASP A 1 91 ? 14.898 -10.852 -27.891 1 95.88 91 ASP A N 1
ATOM 714 C CA . ASP A 1 91 ? 15.133 -10.484 -29.281 1 95.88 91 ASP A CA 1
ATOM 715 C C . ASP A 1 91 ? 15.398 -11.719 -30.141 1 95.88 91 ASP A C 1
ATOM 717 O O . ASP A 1 91 ? 16.562 -12.055 -30.422 1 95.88 91 ASP A O 1
ATOM 721 N N . VAL A 1 92 ? 14.391 -12.414 -30.5 1 97.06 92 VAL A N 1
ATOM 722 C CA . VAL A 1 92 ? 14.445 -13.664 -31.266 1 97.06 92 VAL A CA 1
ATOM 723 C C . VAL A 1 92 ? 13.578 -13.547 -32.5 1 97.06 92 VAL A C 1
ATOM 725 O O . VAL A 1 92 ? 12.68 -12.703 -32.562 1 97.06 92 VAL A O 1
ATOM 728 N N . PRO A 1 93 ? 13.805 -14.383 -33.531 1 97.25 93 PRO A N 1
ATOM 729 C CA . PRO A 1 93 ? 13.055 -14.289 -34.781 1 97.25 93 PRO A CA 1
ATOM 730 C C . PRO A 1 93 ? 11.594 -14.703 -34.625 1 97.25 93 PRO A C 1
ATOM 732 O O . PRO A 1 93 ? 10.766 -14.422 -35.5 1 97.25 93 PRO A O 1
ATOM 735 N N . TYR A 1 94 ? 11.203 -15.273 -33.562 1 98.25 94 TYR A N 1
ATOM 736 C CA . TYR A 1 94 ? 9.836 -15.727 -33.344 1 98.25 94 TYR A CA 1
ATOM 737 C C . TYR A 1 94 ? 9.188 -14.961 -32.188 1 98.25 94 TYR A C 1
ATOM 739 O O . TYR A 1 94 ? 8.258 -15.461 -31.547 1 98.25 94 TYR A O 1
ATOM 747 N N . LYS A 1 95 ? 9.617 -13.789 -31.984 1 98 95 LYS A N 1
ATOM 748 C CA . LYS A 1 95 ? 9.062 -12.922 -30.953 1 98 95 LYS A CA 1
ATOM 749 C C . LYS A 1 95 ? 7.574 -12.68 -31.172 1 98 95 LYS A C 1
ATOM 751 O O . LYS A 1 95 ? 7.113 -12.617 -32.312 1 98 95 LYS A O 1
ATOM 756 N N . SER A 1 96 ? 6.883 -12.531 -30.062 1 98.38 96 SER A N 1
ATOM 757 C CA . SER A 1 96 ? 5.445 -12.281 -30.125 1 98.38 96 SER A CA 1
ATOM 758 C C . SER A 1 96 ? 5.129 -11.102 -31.047 1 98.38 96 SER A C 1
ATOM 760 O O . SER A 1 96 ? 5.738 -10.039 -30.938 1 98.38 96 SER A O 1
ATOM 762 N N . THR A 1 97 ? 4.23 -11.266 -31.859 1 98.12 97 THR A N 1
ATOM 763 C CA . THR A 1 97 ? 3.746 -10.195 -32.719 1 98.12 97 THR A CA 1
ATOM 764 C C . THR A 1 97 ? 2.492 -9.547 -32.156 1 98.12 97 THR A C 1
ATOM 766 O O . THR A 1 97 ? 1.856 -8.719 -32.781 1 98.12 97 THR A O 1
ATOM 769 N N . ASN A 1 98 ? 2.062 -9.977 -31 1 97.38 98 ASN A N 1
ATOM 770 C CA . ASN A 1 98 ? 0.98 -9.391 -30.219 1 97.38 98 ASN A CA 1
ATOM 771 C C . ASN A 1 98 ? 1.507 -8.703 -28.969 1 97.38 98 ASN A C 1
ATOM 773 O O . ASN A 1 98 ? 1.517 -9.305 -27.891 1 97.38 98 ASN A O 1
ATOM 777 N N . PRO A 1 99 ? 1.773 -7.422 -29.094 1 95.62 99 PRO A N 1
ATOM 778 C CA . PRO A 1 99 ? 2.408 -6.738 -27.953 1 95.62 99 PRO A CA 1
ATOM 779 C C . PRO A 1 99 ? 1.625 -6.898 -26.656 1 95.62 99 PRO A C 1
ATOM 781 O O . PRO A 1 99 ? 0.402 -6.73 -26.641 1 95.62 99 PRO A O 1
ATOM 784 N N . GLY A 1 100 ? 2.295 -7.25 -25.656 1 96.06 100 GLY A N 1
ATOM 785 C CA . GLY A 1 100 ? 1.671 -7.395 -24.344 1 96.06 100 GLY A CA 1
ATOM 786 C C . GLY A 1 100 ? 1.196 -8.805 -24.062 1 96.06 100 GLY A C 1
ATOM 787 O O . GLY A 1 100 ? 0.638 -9.078 -23 1 96.06 100 GLY A O 1
ATOM 788 N N . VAL A 1 101 ? 1.392 -9.672 -25.031 1 97.56 101 VAL A N 1
ATOM 789 C CA . VAL A 1 101 ? 1.014 -11.07 -24.859 1 97.56 101 VAL A CA 1
ATOM 790 C C . VAL A 1 101 ? 2.188 -11.969 -25.25 1 97.56 101 VAL A C 1
ATOM 792 O O . VAL A 1 101 ? 2.82 -11.773 -26.281 1 97.56 101 VAL A O 1
ATOM 795 N N . MET A 1 102 ? 2.486 -12.953 -24.344 1 98.19 102 MET A N 1
ATOM 796 C CA . MET A 1 102 ? 3.656 -13.797 -24.578 1 98.19 102 MET A CA 1
ATOM 797 C C . MET A 1 102 ? 3.426 -15.203 -24.062 1 98.19 102 MET A C 1
ATOM 799 O O . MET A 1 102 ? 2.824 -15.391 -23 1 98.19 102 MET A O 1
ATOM 803 N N . HIS A 1 103 ? 3.883 -16.203 -24.781 1 98.25 103 HIS A N 1
ATOM 804 C CA . HIS A 1 103 ? 4.004 -17.531 -24.203 1 98.25 103 HIS A CA 1
ATOM 805 C C . HIS A 1 103 ? 5.195 -17.609 -23.266 1 98.25 103 HIS A C 1
ATOM 807 O O . HIS A 1 103 ? 6.223 -18.203 -23.594 1 98.25 103 HIS A O 1
ATOM 813 N N . ALA A 1 104 ? 4.977 -17.188 -22.094 1 96.56 104 ALA A N 1
ATOM 814 C CA . ALA A 1 104 ? 6.051 -17.078 -21.109 1 96.56 104 ALA A CA 1
ATOM 815 C C . ALA A 1 104 ? 6.02 -18.266 -20.141 1 96.56 104 ALA A C 1
ATOM 817 O O . ALA A 1 104 ? 6.746 -18.281 -19.141 1 96.56 104 ALA A O 1
ATOM 818 N N . CYS A 1 105 ? 5.16 -19.25 -20.422 1 96.5 105 CYS A N 1
ATOM 819 C CA . CYS A 1 105 ? 5.078 -20.422 -19.547 1 96.5 105 CYS A CA 1
ATOM 820 C C . CYS A 1 105 ? 5.277 -21.703 -20.344 1 96.5 105 CYS A C 1
ATOM 822 O O . CYS A 1 105 ? 5.051 -22.797 -19.828 1 96.5 105 CYS A O 1
ATOM 824 N N . GLY A 1 106 ? 5.531 -21.656 -21.625 1 98.06 106 GLY A N 1
ATOM 825 C CA . GLY A 1 106 ? 5.887 -22.812 -22.438 1 98.06 106 GLY A CA 1
ATOM 826 C C . GLY A 1 106 ? 4.684 -23.5 -23.062 1 98.06 106 GLY A C 1
ATOM 827 O O . GLY A 1 106 ? 4.797 -24.609 -23.594 1 98.06 106 GLY A O 1
ATOM 828 N N . HIS A 1 107 ? 3.516 -22.812 -23.031 1 98.75 107 HIS A N 1
ATOM 829 C CA . HIS A 1 107 ? 2.336 -23.469 -23.594 1 98.75 107 HIS A CA 1
ATOM 830 C C . HIS A 1 107 ? 2.465 -23.656 -25.109 1 98.75 107 HIS A C 1
ATOM 832 O O . HIS A 1 107 ? 1.867 -24.562 -25.672 1 98.75 107 HIS A O 1
ATOM 838 N N . ASP A 1 108 ? 3.26 -22.812 -25.75 1 98.81 108 ASP A N 1
ATOM 839 C CA . ASP A 1 108 ? 3.607 -23.047 -27.141 1 98.81 108 ASP A CA 1
ATOM 840 C C . ASP A 1 108 ? 4.391 -24.344 -27.312 1 98.81 108 ASP A C 1
ATOM 842 O O . ASP A 1 108 ? 4.168 -25.094 -28.266 1 98.81 108 ASP A O 1
ATOM 846 N N . VAL A 1 109 ? 5.25 -24.656 -26.391 1 98.88 109 VAL A N 1
ATOM 847 C CA . VAL A 1 109 ? 6.016 -25.891 -26.391 1 98.88 109 VAL A CA 1
ATOM 848 C C . VAL A 1 109 ? 5.082 -27.078 -26.156 1 98.88 109 VAL A C 1
ATOM 850 O O . VAL A 1 109 ? 5.18 -28.094 -26.844 1 98.88 109 VAL A O 1
ATOM 853 N N . HIS A 1 110 ? 4.164 -26.984 -25.203 1 98.88 110 HIS A N 1
ATOM 854 C CA . HIS A 1 110 ? 3.225 -28.047 -24.891 1 98.88 110 HIS A CA 1
ATOM 855 C C . HIS A 1 110 ? 2.352 -28.375 -26.094 1 98.88 110 HIS A C 1
ATOM 857 O O . HIS A 1 110 ? 2.211 -29.547 -26.469 1 98.88 110 HIS A O 1
ATOM 863 N N . THR A 1 111 ? 1.832 -27.344 -26.688 1 98.88 111 THR A N 1
ATOM 864 C CA . THR A 1 111 ? 0.949 -27.5 -27.828 1 98.88 111 THR A CA 1
ATOM 865 C C . THR A 1 111 ? 1.702 -28.109 -29.016 1 98.88 111 THR A C 1
ATOM 867 O O . THR A 1 111 ? 1.227 -29.062 -29.641 1 98.88 111 THR A O 1
ATOM 870 N N . ALA A 1 112 ? 2.836 -27.562 -29.281 1 98.94 112 ALA A N 1
ATOM 871 C CA . ALA A 1 112 ? 3.629 -28.062 -30.406 1 98.94 112 ALA A CA 1
ATOM 872 C C . ALA A 1 112 ? 4.094 -29.5 -30.156 1 98.94 112 ALA A C 1
ATOM 874 O O . ALA A 1 112 ? 4.156 -30.312 -31.094 1 98.94 112 ALA A O 1
ATOM 875 N N . SER A 1 113 ? 4.484 -29.812 -28.938 1 98.94 113 SER A N 1
ATOM 876 C CA . SER A 1 113 ? 4.879 -31.172 -28.594 1 98.94 113 SER A CA 1
ATOM 877 C C . SER A 1 113 ? 3.723 -32.156 -28.781 1 98.94 113 SER A C 1
ATOM 879 O O . SER A 1 113 ? 3.914 -33.25 -29.281 1 98.94 113 SER A O 1
ATOM 881 N N . LEU A 1 114 ? 2.562 -31.75 -28.359 1 98.94 114 LEU A N 1
ATOM 882 C CA . LEU A 1 114 ? 1.398 -32.625 -28.516 1 98.94 114 LEU A CA 1
ATOM 883 C C . LEU A 1 114 ? 1.058 -32.812 -29.984 1 98.94 114 LEU A C 1
ATOM 885 O O . LEU A 1 114 ? 0.712 -33.938 -30.391 1 98.94 114 LEU A O 1
ATOM 889 N N . LEU A 1 115 ? 1.14 -31.75 -30.781 1 98.94 115 LEU A N 1
ATOM 890 C CA . LEU A 1 115 ? 0.953 -31.891 -32.219 1 98.94 115 LEU A CA 1
ATOM 891 C C . LEU A 1 115 ? 1.984 -32.844 -32.812 1 98.94 115 LEU A C 1
ATOM 893 O O . LEU A 1 115 ? 1.654 -33.656 -33.688 1 98.94 115 LEU A O 1
ATOM 897 N N . GLY A 1 116 ? 3.215 -32.688 -32.375 1 98.94 116 GLY A N 1
ATOM 898 C CA . GLY A 1 116 ? 4.262 -33.594 -32.844 1 98.94 116 GLY A CA 1
ATOM 899 C C . GLY A 1 116 ? 4.016 -35.031 -32.469 1 98.94 116 GLY A C 1
ATOM 900 O O . GLY A 1 116 ? 4.184 -35.938 -33.281 1 98.94 116 GLY A O 1
ATOM 901 N N . ALA A 1 117 ? 3.666 -35.281 -31.219 1 98.94 117 ALA A N 1
ATOM 902 C CA . ALA A 1 117 ? 3.312 -36.625 -30.781 1 98.94 117 ALA A CA 1
ATOM 903 C C . ALA A 1 117 ? 2.17 -37.188 -31.609 1 98.94 117 ALA A C 1
ATOM 905 O O . ALA A 1 117 ? 2.18 -38.375 -31.969 1 98.94 117 ALA A O 1
ATOM 906 N N . ALA A 1 118 ? 1.188 -36.344 -31.891 1 98.94 118 ALA A N 1
ATOM 907 C CA . ALA A 1 118 ? 0.048 -36.781 -32.719 1 98.94 118 ALA A CA 1
ATOM 908 C C . ALA A 1 118 ? 0.502 -37.25 -34.094 1 98.94 118 ALA A C 1
ATOM 910 O O . ALA A 1 118 ? 0.038 -38.281 -34.562 1 98.94 118 ALA A O 1
ATOM 911 N N . LYS A 1 119 ? 1.347 -36.5 -34.688 1 98.88 119 LYS A N 1
ATOM 912 C CA . LYS A 1 119 ? 1.844 -36.844 -36.031 1 98.88 119 LYS A CA 1
ATOM 913 C C . LYS A 1 119 ? 2.586 -38.188 -36 1 98.88 119 LYS A C 1
ATOM 915 O O . LYS A 1 119 ? 2.348 -39.062 -36.812 1 98.88 119 LYS A O 1
ATOM 920 N N . ILE A 1 120 ? 3.467 -38.344 -35.031 1 98.94 120 ILE A N 1
ATOM 921 C CA . ILE A 1 120 ? 4.238 -39.594 -34.875 1 98.94 120 ILE A CA 1
ATOM 922 C C . ILE A 1 120 ? 3.291 -40.75 -34.656 1 98.94 120 ILE A C 1
ATOM 924 O O . ILE A 1 120 ? 3.395 -41.781 -35.344 1 98.94 120 ILE A O 1
ATOM 928 N N . LEU A 1 121 ? 2.367 -40.594 -33.719 1 98.88 121 LEU A N 1
ATOM 929 C CA . LEU A 1 121 ? 1.454 -41.656 -33.375 1 98.88 121 LEU A CA 1
ATOM 930 C C . LEU A 1 121 ? 0.548 -42.031 -34.531 1 98.88 121 LEU A C 1
ATOM 932 O O . LEU A 1 121 ? 0.238 -43.219 -34.719 1 98.88 121 LEU A O 1
ATOM 936 N N . HIS A 1 122 ? 0.084 -41.031 -35.25 1 98.75 122 HIS A N 1
ATOM 937 C CA . HIS A 1 122 ? -0.75 -41.312 -36.406 1 98.75 122 HIS A CA 1
ATOM 938 C C . HIS A 1 122 ? 0.007 -42.125 -37.469 1 98.75 122 HIS A C 1
ATOM 940 O O . HIS A 1 122 ? -0.564 -43 -38.094 1 98.75 122 HIS A O 1
ATOM 946 N N . GLU A 1 123 ? 1.232 -41.812 -37.625 1 98.44 123 GLU A N 1
ATOM 947 C CA . GLU A 1 123 ? 2.055 -42.469 -38.625 1 98.44 123 GLU A CA 1
ATOM 948 C C . GLU A 1 123 ? 2.314 -43.938 -38.219 1 98.44 123 GLU A C 1
ATOM 950 O O . GLU A 1 123 ? 2.443 -44.812 -39.094 1 98.44 123 GLU A O 1
ATOM 955 N N . ILE A 1 124 ? 2.348 -44.219 -36.969 1 98.38 124 ILE A N 1
ATOM 956 C CA . ILE A 1 124 ? 2.678 -45.562 -36.531 1 98.38 124 ILE A CA 1
ATOM 957 C C . ILE A 1 124 ? 1.44 -46.25 -35.969 1 98.38 124 ILE A C 1
ATOM 959 O O . ILE A 1 124 ? 1.551 -47.094 -35.062 1 98.38 124 ILE A O 1
ATOM 963 N N . LYS A 1 125 ? 0.275 -45.812 -36.312 1 97.38 125 LYS A N 1
ATOM 964 C CA . LYS A 1 125 ? -0.965 -46.25 -35.688 1 97.38 125 LYS A CA 1
ATOM 965 C C . LYS A 1 125 ? -1.147 -47.75 -35.844 1 97.38 125 LYS A C 1
ATOM 967 O O . LYS A 1 125 ? -1.858 -48.406 -35.031 1 97.38 125 LYS A O 1
ATOM 972 N N . GLU A 1 126 ? -0.448 -48.375 -36.812 1 97.44 126 GLU A N 1
ATOM 973 C CA . GLU A 1 126 ? -0.532 -49.844 -37 1 97.44 126 GLU A CA 1
ATOM 974 C C . GLU A 1 126 ? 0.441 -50.562 -36.094 1 97.44 126 GLU A C 1
ATOM 976 O O . GLU A 1 126 ? 0.396 -51.812 -36 1 97.44 126 GLU A O 1
ATOM 981 N N . ASP A 1 127 ? 1.234 -49.844 -35.344 1 97.38 127 ASP A N 1
ATOM 982 C CA . ASP A 1 127 ? 2.287 -50.469 -34.531 1 97.38 127 ASP A CA 1
ATOM 983 C C . ASP A 1 127 ? 1.888 -50.531 -33.062 1 97.38 127 ASP A C 1
ATOM 985 O O . ASP A 1 127 ? 2.678 -50.969 -32.219 1 97.38 127 ASP A O 1
ATOM 989 N N . PHE A 1 128 ? 0.703 -50.062 -32.719 1 97.25 128 PHE A N 1
ATOM 990 C CA . PHE A 1 128 ? 0.268 -50.156 -31.328 1 97.25 128 PHE A CA 1
ATOM 991 C C . PHE A 1 128 ? -1.224 -50.469 -31.25 1 97.25 128 PHE A C 1
ATOM 993 O O . PHE A 1 128 ? -1.942 -50.344 -32.25 1 97.25 128 PHE A O 1
ATOM 1000 N N . GLU A 1 129 ? -1.649 -50.969 -30.094 1 97.62 129 GLU A N 1
ATOM 1001 C CA . GLU A 1 129 ? -3.062 -51.188 -29.828 1 97.62 129 GLU A CA 1
ATOM 1002 C C . GLU A 1 129 ? -3.645 -50.125 -28.922 1 97.62 129 GLU A C 1
ATOM 1004 O O . GLU A 1 129 ? -2.924 -49.5 -28.125 1 97.62 129 GLU A O 1
ATOM 1009 N N . GLY A 1 130 ? -4.949 -49.969 -29.125 1 98.12 130 GLY A N 1
ATOM 1010 C CA . GLY A 1 130 ? -5.625 -49 -28.281 1 98.12 130 GLY A CA 1
ATOM 1011 C C . GLY A 1 130 ? -5.809 -47.656 -28.938 1 98.12 130 GLY A C 1
ATOM 1012 O O . GLY A 1 130 ? -5.668 -47.531 -30.156 1 98.12 130 GLY A O 1
ATOM 1013 N N . THR A 1 131 ? -6.215 -46.688 -28.125 1 98.62 131 THR A N 1
ATOM 1014 C CA . THR A 1 131 ? -6.531 -45.344 -28.625 1 98.62 131 THR A CA 1
ATOM 1015 C C . THR A 1 131 ? -5.793 -44.281 -27.828 1 98.62 131 THR A C 1
ATOM 1017 O O . THR A 1 131 ? -5.68 -44.406 -26.594 1 98.62 131 THR A O 1
ATOM 1020 N N . VAL A 1 132 ? -5.25 -43.375 -28.5 1 98.81 132 VAL A N 1
ATOM 1021 C CA . VAL A 1 132 ? -4.719 -42.156 -27.859 1 98.81 132 VAL A CA 1
ATOM 1022 C C . VAL A 1 132 ? -5.699 -41 -28.031 1 98.81 132 VAL A C 1
ATOM 1024 O O . VAL A 1 132 ? -6.098 -40.688 -29.156 1 98.81 132 VAL A O 1
ATOM 1027 N N . LYS A 1 133 ? -6.113 -40.406 -26.906 1 98.81 133 LYS A N 1
ATOM 1028 C CA . LYS A 1 133 ? -6.949 -39.219 -26.922 1 98.81 133 LYS A CA 1
ATOM 1029 C C . LYS A 1 133 ? -6.117 -37.969 -26.688 1 98.81 133 LYS A C 1
ATOM 1031 O O . LYS A 1 133 ? -5.453 -37.844 -25.656 1 98.81 133 LYS A O 1
ATOM 1036 N N . LEU A 1 134 ? -6.18 -37.125 -27.656 1 98.88 134 LEU A N 1
ATOM 1037 C CA . LEU A 1 134 ? -5.48 -35.875 -27.547 1 98.88 134 LEU A CA 1
ATOM 1038 C C . LEU A 1 134 ? -6.387 -34.781 -26.938 1 98.88 134 LEU A C 1
ATOM 1040 O O . LEU A 1 134 ? -7.559 -34.688 -27.297 1 98.88 134 LEU A O 1
ATOM 1044 N N . ILE A 1 135 ? -5.836 -34.062 -25.953 1 98.94 135 ILE A N 1
ATOM 1045 C CA . ILE A 1 135 ? -6.566 -32.969 -25.328 1 98.94 135 ILE A CA 1
ATOM 1046 C C . ILE A 1 135 ? -5.766 -31.672 -25.453 1 98.94 135 ILE A C 1
ATOM 1048 O O . ILE A 1 135 ? -4.77 -31.484 -24.766 1 98.94 135 ILE A O 1
ATOM 1052 N N . PHE A 1 136 ? -6.168 -30.812 -26.344 1 98.88 136 PHE A N 1
ATOM 1053 C CA . PHE A 1 136 ? -5.652 -29.453 -26.453 1 98.88 136 PHE A CA 1
ATOM 1054 C C . PHE A 1 136 ? -6.488 -28.484 -25.625 1 98.88 136 PHE A C 1
ATOM 1056 O O . PHE A 1 136 ? -7.594 -28.109 -26.016 1 98.88 136 PHE A O 1
ATOM 1063 N N . GLN A 1 137 ? -5.922 -28.047 -24.516 1 98.88 137 GLN A N 1
ATOM 1064 C CA . GLN A 1 137 ? -6.699 -27.406 -23.469 1 98.88 137 GLN A CA 1
ATOM 1065 C C . GLN A 1 137 ? -6.492 -25.891 -23.469 1 98.88 137 GLN A C 1
ATOM 1067 O O . GLN A 1 137 ? -5.355 -25.422 -23.453 1 98.88 137 GLN A O 1
ATOM 1072 N N . PRO A 1 138 ? -7.555 -25.062 -23.453 1 98.31 138 PRO A N 1
ATOM 1073 C CA . PRO A 1 138 ? -7.41 -23.609 -23.281 1 98.31 138 PRO A CA 1
ATOM 1074 C C . PRO A 1 138 ? -7.277 -23.203 -21.828 1 98.31 138 PRO A C 1
ATOM 1076 O O . PRO A 1 138 ? -7.59 -24 -20.922 1 98.31 138 PRO A O 1
ATOM 1079 N N . GLY A 1 139 ? -6.824 -22.047 -21.562 1 96.69 139 GLY A N 1
ATOM 1080 C CA . GLY A 1 139 ? -7.062 -21.234 -20.391 1 96.69 139 GLY A CA 1
ATOM 1081 C C . GLY A 1 139 ? -6.48 -21.828 -19.125 1 96.69 139 GLY A C 1
ATOM 1082 O O . GLY A 1 139 ? -7.18 -21.969 -18.109 1 96.69 139 GLY A O 1
ATOM 1083 N N . GLU A 1 140 ? -5.23 -22.219 -19.062 1 94.5 140 GLU A N 1
ATOM 1084 C CA . GLU A 1 140 ? -4.586 -22.719 -17.844 1 94.5 140 GLU A CA 1
ATOM 1085 C C . GLU A 1 140 ? -4.281 -21.578 -16.875 1 94.5 140 GLU A C 1
ATOM 1087 O O . GLU A 1 140 ? -4.395 -21.734 -15.664 1 94.5 140 GLU A O 1
ATOM 1092 N N . GLU A 1 141 ? -4.055 -20.375 -17.375 1 92.31 141 GLU A N 1
ATOM 1093 C CA . GLU A 1 141 ? -3.436 -19.297 -16.609 1 92.31 141 GLU A CA 1
ATOM 1094 C C . GLU A 1 141 ? -4.484 -18.469 -15.875 1 92.31 141 GLU A C 1
ATOM 1096 O O . GLU A 1 141 ? -4.145 -17.578 -15.102 1 92.31 141 GLU A O 1
ATOM 1101 N N . LEU A 1 142 ? -5.672 -18.75 -16.125 1 90.69 142 LEU A N 1
ATOM 1102 C CA . LEU A 1 142 ? -6.742 -17.922 -15.578 1 90.69 142 LEU A CA 1
ATOM 1103 C C . LEU A 1 142 ? -7.836 -18.797 -14.961 1 90.69 142 LEU A C 1
ATOM 1105 O O . LEU A 1 142 ? -8.281 -19.766 -15.57 1 90.69 142 LEU A O 1
ATOM 1109 N N . ILE A 1 143 ? -8.203 -18.516 -13.727 1 88.88 143 ILE A N 1
ATOM 1110 C CA . ILE A 1 143 ? -9.328 -19.203 -13.109 1 88.88 143 ILE A CA 1
ATOM 1111 C C . ILE A 1 143 ? -10.578 -19.016 -13.984 1 88.88 143 ILE A C 1
ATOM 1113 O O . ILE A 1 143 ? -10.836 -17.922 -14.492 1 88.88 143 ILE A O 1
ATOM 1117 N N . PRO A 1 144 ? -11.32 -20.125 -14.18 1 91.94 144 PRO A N 1
ATOM 1118 C CA . PRO A 1 144 ? -11.406 -21.375 -13.414 1 91.94 144 PRO A CA 1
ATOM 1119 C C . PRO A 1 144 ? -10.461 -22.453 -13.938 1 91.94 144 PRO A C 1
ATOM 1121 O O . PRO A 1 144 ? -10.5 -23.578 -13.453 1 91.94 144 PRO A O 1
ATOM 1124 N N . GLY A 1 145 ? -9.625 -22.125 -14.875 1 94.88 145 GLY A N 1
ATOM 1125 C CA . GLY A 1 145 ? -8.805 -23.141 -15.516 1 94.88 145 GLY A CA 1
ATOM 1126 C C . GLY A 1 145 ? -9.531 -23.875 -16.625 1 94.88 145 GLY A C 1
ATOM 1127 O O . GLY A 1 145 ? -10.703 -24.234 -16.484 1 94.88 145 GLY A O 1
ATOM 1128 N N . GLY A 1 146 ? -8.883 -24.094 -17.672 1 97.69 146 GLY A N 1
ATOM 1129 C CA . GLY A 1 146 ? -9.492 -24.766 -18.812 1 97.69 146 GLY A CA 1
ATOM 1130 C C . GLY A 1 146 ? -9.75 -26.234 -18.578 1 97.69 146 GLY A C 1
ATOM 1131 O O . GLY A 1 146 ? -10.641 -26.828 -19.203 1 97.69 146 GLY A O 1
ATOM 1132 N N . ALA A 1 147 ? -8.984 -26.844 -17.703 1 98.44 147 ALA A N 1
ATOM 1133 C CA . ALA A 1 147 ? -9.156 -28.266 -17.406 1 98.44 147 ALA A CA 1
ATOM 1134 C C . ALA A 1 147 ? -10.562 -28.547 -16.891 1 98.44 147 ALA A C 1
ATOM 1136 O O . ALA A 1 147 ? -11.195 -29.531 -17.312 1 98.44 147 ALA A O 1
ATOM 1137 N N . SER A 1 148 ? -10.969 -27.703 -16 1 97.75 148 SER A N 1
ATOM 1138 C CA . SER A 1 148 ? -12.312 -27.891 -15.461 1 97.75 148 SER A CA 1
ATOM 1139 C C . SER A 1 148 ? -13.375 -27.766 -16.547 1 97.75 148 SER A C 1
ATOM 1141 O O . SER A 1 148 ? -14.352 -28.516 -16.562 1 97.75 148 SER A O 1
ATOM 1143 N N . LEU A 1 149 ? -13.195 -26.844 -17.484 1 98.06 149 LEU A N 1
ATOM 1144 C CA . LEU A 1 149 ? -14.141 -26.641 -18.578 1 98.06 149 LEU A CA 1
ATOM 1145 C C . LEU A 1 149 ? -14.094 -27.797 -19.562 1 98.06 149 LEU A C 1
ATOM 1147 O O . LEU A 1 149 ? -15.125 -28.188 -20.109 1 98.06 149 LEU A O 1
ATOM 1151 N N . MET A 1 150 ? -12.883 -28.297 -19.844 1 98.69 150 MET A N 1
ATOM 1152 C CA . MET A 1 150 ? -12.734 -29.469 -20.688 1 98.69 150 MET A CA 1
ATOM 1153 C C . MET A 1 150 ? -13.508 -30.656 -20.125 1 98.69 150 MET A C 1
ATOM 1155 O O . MET A 1 150 ? -14.219 -31.344 -20.859 1 98.69 150 MET A O 1
ATOM 1159 N N . ILE A 1 151 ? -13.289 -30.891 -18.859 1 98.56 151 ILE A N 1
ATOM 1160 C CA . ILE A 1 151 ? -13.938 -32 -18.188 1 98.56 151 ILE A CA 1
ATOM 1161 C C . ILE A 1 151 ? -15.453 -31.828 -18.234 1 98.56 151 ILE A C 1
ATOM 1163 O O . ILE A 1 151 ? -16.188 -32.781 -18.531 1 98.56 151 ILE A O 1
ATOM 1167 N N . LYS A 1 152 ? -15.906 -30.609 -17.953 1 98.19 152 LYS A N 1
ATOM 1168 C CA . LYS A 1 152 ? -17.328 -30.297 -18.016 1 98.19 152 LYS A CA 1
ATOM 1169 C C . LYS A 1 152 ? -17.906 -30.609 -19.406 1 98.19 152 LYS A C 1
ATOM 1171 O O . LYS A 1 152 ? -19.031 -31.062 -19.516 1 98.19 152 LYS A O 1
ATOM 1176 N N . ASP A 1 153 ? -17.078 -30.375 -20.359 1 98.31 153 ASP A N 1
ATOM 1177 C CA . ASP A 1 153 ? -17.5 -30.594 -21.734 1 98.31 153 ASP A CA 1
ATOM 1178 C C . ASP A 1 153 ? -17.188 -32.031 -22.188 1 98.31 153 ASP A C 1
ATOM 1180 O O . ASP A 1 153 ? -17.062 -32.281 -23.391 1 98.31 153 ASP A O 1
ATOM 1184 N N . LYS A 1 154 ? -16.906 -32.906 -21.266 1 98.31 154 LYS A N 1
ATOM 1185 C CA . LYS A 1 154 ? -16.812 -34.375 -21.469 1 98.31 154 LYS A CA 1
ATOM 1186 C C . LYS A 1 154 ? -15.562 -34.75 -22.234 1 98.31 154 LYS A C 1
ATOM 1188 O O . LYS A 1 154 ? -15.586 -35.656 -23.062 1 98.31 154 LYS A O 1
ATOM 1193 N N . ALA A 1 155 ? -14.531 -34.031 -22.016 1 98.56 155 ALA A N 1
ATOM 1194 C CA . ALA A 1 155 ? -13.258 -34.344 -22.656 1 98.56 155 ALA A CA 1
ATOM 1195 C C . ALA A 1 155 ? -12.75 -35.719 -22.188 1 98.56 155 ALA A C 1
ATOM 1197 O O . ALA A 1 155 ? -11.953 -36.344 -22.875 1 98.56 155 ALA A O 1
ATOM 1198 N N . LEU A 1 156 ? -13.188 -36.156 -21.047 1 98.56 156 LEU A N 1
ATOM 1199 C CA . LEU A 1 156 ? -12.719 -37.438 -20.5 1 98.56 156 LEU A CA 1
ATOM 1200 C C . LEU A 1 156 ? -13.719 -38.531 -20.766 1 98.56 156 LEU A C 1
ATOM 1202 O O . LEU A 1 156 ? -13.695 -39.594 -20.094 1 98.56 156 LEU A O 1
ATOM 1206 N N . GLU A 1 157 ? -14.586 -38.25 -21.703 1 97.75 157 GLU A N 1
ATOM 1207 C CA . GLU A 1 157 ? -15.602 -39.25 -22.078 1 97.75 157 GLU A CA 1
ATOM 1208 C C . GLU A 1 157 ? -15.531 -39.562 -23.578 1 97.75 157 GLU A C 1
ATOM 1210 O O . GLU A 1 157 ? -14.859 -38.844 -24.328 1 97.75 157 GLU A O 1
ATOM 1215 N N . ASN A 1 158 ? -16.016 -40.656 -23.984 1 94.69 158 ASN A N 1
ATOM 1216 C CA . ASN A 1 158 ? -16.234 -41.062 -25.359 1 94.69 158 ASN A CA 1
ATOM 1217 C C . ASN A 1 158 ? -14.945 -41 -26.172 1 94.69 158 ASN A C 1
ATOM 1219 O O . ASN A 1 158 ? -14.859 -40.281 -27.172 1 94.69 158 ASN A O 1
ATOM 1223 N N . PRO A 1 159 ? -14.078 -41.844 -25.828 1 97.06 159 PRO A N 1
ATOM 1224 C CA . PRO A 1 159 ? -13.984 -42.844 -24.766 1 97.06 159 PRO A CA 1
ATOM 1225 C C . PRO A 1 159 ? -13.344 -42.312 -23.5 1 97.06 159 PRO A C 1
ATOM 1227 O O . PRO A 1 159 ? -12.68 -41.25 -23.531 1 97.06 159 PRO A O 1
ATOM 1230 N N . LYS A 1 160 ? -13.633 -42.875 -22.406 1 97.81 160 LYS A N 1
ATOM 1231 C CA . LYS A 1 160 ? -12.977 -42.531 -21.156 1 97.81 160 LYS A CA 1
ATOM 1232 C C . LYS A 1 160 ? -11.547 -43.062 -21.109 1 97.81 160 LYS A C 1
ATOM 1234 O O . LYS A 1 160 ? -11.32 -44.25 -21.266 1 97.81 160 LYS A O 1
ATOM 1239 N N . PRO A 1 161 ? -10.648 -42.188 -20.984 1 98.56 161 PRO A N 1
ATOM 1240 C CA . PRO A 1 161 ? -9.273 -42.688 -20.875 1 98.56 161 PRO A CA 1
ATOM 1241 C C . PRO A 1 161 ? -8.992 -43.375 -19.547 1 98.56 161 PRO A C 1
ATOM 1243 O O . PRO A 1 161 ? -9.586 -43 -18.516 1 98.56 161 PRO A O 1
ATOM 1246 N N . SER A 1 162 ? -8.086 -44.344 -19.562 1 97.81 162 SER A N 1
ATOM 1247 C CA . SER A 1 162 ? -7.652 -45.031 -18.344 1 97.81 162 SER A CA 1
ATOM 1248 C C . SER A 1 162 ? -6.695 -44.156 -17.547 1 97.81 162 SER A C 1
ATOM 1250 O O . SER A 1 162 ? -6.48 -44.406 -16.344 1 97.81 162 SER A O 1
ATOM 1252 N N . GLY A 1 163 ? -6.105 -43.25 -18.172 1 98.38 163 GLY A N 1
ATOM 1253 C CA . GLY A 1 163 ? -5.184 -42.281 -17.562 1 98.38 163 GLY A CA 1
ATOM 1254 C C . GLY A 1 163 ? -4.891 -41.094 -18.453 1 98.38 163 GLY A C 1
ATOM 1255 O O . GLY A 1 163 ? -5.328 -41.062 -19.609 1 98.38 163 GLY A O 1
ATOM 1256 N N . ILE A 1 164 ? -4.211 -40.125 -17.906 1 98.88 164 ILE A N 1
ATOM 1257 C CA . ILE A 1 164 ? -3.871 -38.906 -18.641 1 98.88 164 ILE A CA 1
ATOM 1258 C C . ILE A 1 164 ? -2.426 -38.5 -18.344 1 98.88 164 ILE A C 1
ATOM 1260 O O . ILE A 1 164 ? -1.963 -38.625 -17.203 1 98.88 164 ILE A O 1
ATOM 1264 N N . ILE A 1 165 ? -1.732 -38.125 -19.391 1 98.88 165 ILE A N 1
ATOM 1265 C CA . ILE A 1 165 ? -0.346 -37.688 -19.266 1 98.88 165 ILE A CA 1
ATOM 1266 C C . ILE A 1 165 ? -0.23 -36.219 -19.703 1 98.88 165 ILE A C 1
ATOM 1268 O O . ILE A 1 165 ? -0.782 -35.812 -20.734 1 98.88 165 ILE A O 1
ATOM 1272 N N . GLY A 1 166 ? 0.381 -35.469 -18.891 1 98.75 166 GLY A N 1
ATOM 1273 C CA . GLY A 1 166 ? 0.718 -34.062 -19.219 1 98.75 166 GLY A CA 1
ATOM 1274 C C . GLY A 1 166 ? 2.201 -33.781 -19.109 1 98.75 166 GLY A C 1
ATOM 1275 O O . GLY A 1 166 ? 2.891 -34.344 -18.266 1 98.75 166 GLY A O 1
ATOM 1276 N N . GLN A 1 167 ? 2.68 -32.906 -19.953 1 98.62 167 GLN A N 1
ATOM 1277 C CA . GLN A 1 167 ? 4.07 -32.469 -19.984 1 98.62 167 GLN A CA 1
ATOM 1278 C C . GLN A 1 167 ? 4.184 -30.953 -19.781 1 98.62 167 GLN A C 1
ATOM 1280 O O . GLN A 1 167 ? 3.418 -30.188 -20.359 1 98.62 167 GLN A O 1
ATOM 1285 N N . HIS A 1 168 ? 5.047 -30.562 -18.891 1 98.62 168 HIS A N 1
ATOM 1286 C CA . HIS A 1 168 ? 5.297 -29.125 -18.703 1 98.62 168 HIS A CA 1
ATOM 1287 C C . HIS A 1 168 ? 6.785 -28.812 -18.797 1 98.62 168 HIS A C 1
ATOM 1289 O O . HIS A 1 168 ? 7.613 -29.562 -18.25 1 98.62 168 HIS A O 1
ATOM 1295 N N . VAL A 1 169 ? 7.152 -27.734 -19.422 1 98.44 169 VAL A N 1
ATOM 1296 C CA . VAL A 1 169 ? 8.547 -27.312 -19.484 1 98.44 169 VAL A CA 1
ATOM 1297 C C . VAL A 1 169 ? 9.062 -27.016 -18.094 1 98.44 169 VAL A C 1
ATOM 1299 O O . VAL A 1 169 ? 8.289 -26.641 -17.203 1 98.44 169 VAL A O 1
ATOM 1302 N N . MET A 1 170 ? 10.312 -27.188 -17.891 1 97.56 170 MET A N 1
ATOM 1303 C CA . MET A 1 170 ? 10.992 -26.828 -16.641 1 97.56 170 MET A CA 1
ATOM 1304 C C . MET A 1 170 ? 12.344 -26.172 -16.922 1 97.56 170 MET A C 1
ATOM 1306 O O . MET A 1 170 ? 13.352 -26.859 -17.094 1 97.56 170 MET A O 1
ATOM 1310 N N . PRO A 1 171 ? 12.422 -24.859 -16.875 1 96.06 171 PRO A N 1
ATOM 1311 C CA . PRO A 1 171 ? 13.664 -24.141 -17.172 1 96.06 171 PRO A CA 1
ATOM 1312 C C . PRO A 1 171 ? 14.758 -24.391 -16.141 1 96.06 171 PRO A C 1
ATOM 1314 O O . PRO A 1 171 ? 15.906 -23.984 -16.344 1 96.06 171 PRO A O 1
ATOM 1317 N N . LEU A 1 172 ? 14.523 -25.172 -15.07 1 95 172 LEU A N 1
ATOM 1318 C CA . LEU A 1 172 ? 15.531 -25.516 -14.078 1 95 172 LEU A CA 1
ATOM 1319 C C . LEU A 1 172 ? 16.266 -26.797 -14.469 1 95 172 LEU A C 1
ATOM 1321 O O . LEU A 1 172 ? 17.312 -27.109 -13.891 1 95 172 LEU A O 1
ATOM 1325 N N . ILE A 1 173 ? 15.688 -27.484 -15.398 1 97.81 173 ILE A N 1
ATOM 1326 C CA . ILE A 1 173 ? 16.266 -28.75 -15.859 1 97.81 173 ILE A CA 1
ATOM 1327 C C . ILE A 1 173 ? 16.922 -28.562 -17.219 1 97.81 173 ILE A C 1
ATOM 1329 O O . ILE A 1 173 ? 16.328 -27.953 -18.109 1 97.81 173 ILE A O 1
ATOM 1333 N N . PRO A 1 174 ? 18.125 -29.031 -17.391 1 98.44 174 PRO A N 1
ATOM 1334 C CA . PRO A 1 174 ? 18.781 -28.891 -18.688 1 98.44 174 PRO A CA 1
ATOM 1335 C C . PRO A 1 174 ? 18.047 -29.625 -19.812 1 98.44 174 PRO A C 1
ATOM 1337 O O . PRO A 1 174 ? 17.484 -30.703 -19.578 1 98.44 174 PRO A O 1
ATOM 1340 N N . VAL A 1 175 ? 18.125 -29.062 -20.984 1 98.62 175 VAL A N 1
ATOM 1341 C CA . VAL A 1 175 ? 17.594 -29.734 -22.156 1 98.62 175 VAL A CA 1
ATOM 1342 C C . VAL A 1 175 ? 18.203 -31.141 -22.281 1 98.62 175 VAL A C 1
ATOM 1344 O O . VAL A 1 175 ? 19.375 -31.328 -21.984 1 98.62 175 VAL A O 1
ATOM 1347 N N . GLY A 1 176 ? 17.406 -32.062 -22.641 1 98.5 176 GLY A N 1
ATOM 1348 C CA . GLY A 1 176 ? 17.844 -33.469 -22.719 1 98.5 176 GLY A CA 1
ATOM 1349 C C . GLY A 1 176 ? 17.406 -34.312 -21.547 1 98.5 176 GLY A C 1
ATOM 1350 O O . GLY A 1 176 ? 17.438 -35.531 -21.625 1 98.5 176 GLY A O 1
ATOM 1351 N N . LYS A 1 177 ? 16.984 -33.625 -20.547 1 98.75 177 LYS A N 1
ATOM 1352 C CA . LYS A 1 177 ? 16.547 -34.344 -19.344 1 98.75 177 LYS A CA 1
ATOM 1353 C C . LYS A 1 177 ? 15.078 -34.094 -19.062 1 98.75 177 LYS A C 1
ATOM 1355 O O . LYS A 1 177 ? 14.5 -33.125 -19.547 1 98.75 177 LYS A O 1
ATOM 1360 N N . VAL A 1 178 ? 14.492 -35.062 -18.344 1 98.81 178 VAL A N 1
ATOM 1361 C CA . VAL A 1 178 ? 13.109 -34.938 -17.906 1 98.81 178 VAL A CA 1
ATOM 1362 C C . VAL A 1 178 ? 12.992 -35.281 -16.438 1 98.81 178 VAL A C 1
ATOM 1364 O O . VAL A 1 178 ? 13.914 -35.875 -15.852 1 98.81 178 VAL A O 1
ATOM 1367 N N . GLY A 1 179 ? 11.914 -34.875 -15.812 1 98.81 179 GLY A N 1
ATOM 1368 C CA . GLY A 1 179 ? 11.695 -35.156 -14.398 1 98.81 179 GLY A CA 1
ATOM 1369 C C . GLY A 1 179 ? 10.32 -35.719 -14.102 1 98.81 179 GLY A C 1
ATOM 1370 O O . GLY A 1 179 ? 9.336 -35.344 -14.727 1 98.81 179 GLY A O 1
ATOM 1371 N N . PHE A 1 180 ? 10.242 -36.656 -13.164 1 98.75 180 PHE A N 1
ATOM 1372 C CA . PHE A 1 180 ? 9 -37.281 -12.711 1 98.75 180 PHE A CA 1
ATOM 1373 C C . PHE A 1 180 ? 8.914 -37.281 -11.195 1 98.75 180 PHE A C 1
ATOM 1375 O O . PHE A 1 180 ? 9.938 -37.25 -10.508 1 98.75 180 PHE A O 1
ATOM 1382 N N . ARG A 1 181 ? 7.758 -37.281 -10.711 1 98.44 181 ARG A N 1
ATOM 1383 C CA . ARG A 1 181 ? 7.488 -37.5 -9.297 1 98.44 181 ARG A CA 1
ATOM 1384 C C . ARG A 1 181 ? 6.223 -38.344 -9.109 1 98.44 181 ARG A C 1
ATOM 1386 O O . ARG A 1 181 ? 5.164 -38 -9.633 1 98.44 181 ARG A O 1
ATOM 1393 N N . LYS A 1 182 ? 6.352 -39.438 -8.383 1 98.25 182 LYS A N 1
ATOM 1394 C CA . LYS A 1 182 ? 5.195 -40.25 -8.008 1 98.25 182 LYS A CA 1
ATOM 1395 C C . LYS A 1 182 ? 4.484 -39.656 -6.793 1 98.25 182 LYS A C 1
ATOM 1397 O O . LYS A 1 182 ? 5.133 -39.156 -5.871 1 98.25 182 LYS A O 1
ATOM 1402 N N . GLY A 1 183 ? 3.174 -39.719 -6.82 1 97.88 183 GLY A N 1
ATOM 1403 C CA . GLY A 1 183 ? 2.416 -39.25 -5.668 1 97.88 183 GLY A CA 1
ATOM 1404 C C . GLY A 1 183 ? 2.215 -37.75 -5.648 1 97.88 183 GLY A C 1
ATOM 1405 O O . GLY A 1 183 ? 1.976 -37.125 -6.691 1 97.88 183 GLY A O 1
ATOM 1406 N N . MET A 1 184 ? 2.217 -37.188 -4.391 1 97.44 184 MET A N 1
ATOM 1407 C CA . MET A 1 184 ? 1.978 -35.75 -4.211 1 97.44 184 MET A CA 1
ATOM 1408 C C . MET A 1 184 ? 3.049 -34.938 -4.918 1 97.44 184 MET A C 1
ATOM 1410 O O . MET A 1 184 ? 4.246 -35.156 -4.719 1 97.44 184 MET A O 1
ATOM 1414 N N . TYR A 1 185 ? 2.592 -33.938 -5.73 1 97.56 185 TYR A N 1
ATOM 1415 C CA . TYR A 1 185 ? 3.588 -33.25 -6.543 1 97.56 185 TYR A CA 1
ATOM 1416 C C . TYR A 1 185 ? 3.414 -31.75 -6.449 1 97.56 185 TYR A C 1
ATOM 1418 O O . TYR A 1 185 ? 4.328 -31.031 -6.027 1 97.56 185 TYR A O 1
ATOM 1426 N N . MET A 1 186 ? 2.18 -31.172 -6.738 1 97.88 186 MET A N 1
ATOM 1427 C CA . MET A 1 186 ? 1.988 -29.734 -6.773 1 97.88 186 MET A CA 1
ATOM 1428 C C . MET A 1 186 ? 0.877 -29.312 -5.816 1 97.88 186 MET A C 1
ATOM 1430 O O . MET A 1 186 ? -0.019 -30.094 -5.512 1 97.88 186 MET A O 1
ATOM 1434 N N . ALA A 1 187 ? 0.943 -28.047 -5.43 1 97.88 187 ALA A N 1
ATOM 1435 C CA . ALA A 1 187 ? 0.046 -27.547 -4.395 1 97.88 187 ALA A CA 1
ATOM 1436 C C . ALA A 1 187 ? -1.248 -27.016 -5 1 97.88 187 ALA A C 1
ATOM 1438 O O . ALA A 1 187 ? -1.317 -26.766 -6.207 1 97.88 187 ALA A O 1
ATOM 1439 N N . SER A 1 188 ? -2.281 -26.969 -4.152 1 97.62 188 SER A N 1
ATOM 1440 C CA . SER A 1 188 ? -3.422 -26.109 -4.445 1 97.62 188 SER A CA 1
ATOM 1441 C C . SER A 1 188 ? -3.035 -24.625 -4.367 1 97.62 188 SER A C 1
ATOM 1443 O O . SER A 1 188 ? -1.994 -24.281 -3.805 1 97.62 188 SER A O 1
ATOM 1445 N N . ALA A 1 189 ? -3.863 -23.781 -4.926 1 96.19 189 ALA A N 1
ATOM 1446 C CA . ALA A 1 189 ? -3.58 -22.359 -4.852 1 96.19 189 ALA A CA 1
ATOM 1447 C C . ALA A 1 189 ? -4.871 -21.547 -4.809 1 96.19 189 ALA A C 1
ATOM 1449 O O . ALA A 1 189 ? -5.699 -21.625 -5.719 1 96.19 189 ALA A O 1
ATOM 1450 N N . ASP A 1 190 ? -5.004 -20.75 -3.807 1 97.69 190 ASP A N 1
ATOM 1451 C CA . ASP A 1 190 ? -6.141 -19.859 -3.627 1 97.69 190 ASP A CA 1
ATOM 1452 C C . ASP A 1 190 ? -5.691 -18.391 -3.623 1 97.69 190 ASP A C 1
ATOM 1454 O O . ASP A 1 190 ? -4.598 -18.078 -3.15 1 97.69 190 ASP A O 1
ATOM 1458 N N . GLU A 1 191 ? -6.488 -17.594 -4.18 1 96.38 191 GLU A N 1
ATOM 1459 C CA . GLU A 1 191 ? -6.246 -16.156 -4.102 1 96.38 191 GLU A CA 1
ATOM 1460 C C . GLU A 1 191 ? -7.012 -15.523 -2.938 1 96.38 191 GLU A C 1
ATOM 1462 O O . GLU A 1 191 ? -8.148 -15.914 -2.656 1 96.38 191 GLU A O 1
ATOM 1467 N N . LEU A 1 192 ? -6.355 -14.641 -2.295 1 98.12 192 LEU A N 1
ATOM 1468 C CA . LEU A 1 192 ? -6.949 -13.93 -1.17 1 98.12 192 LEU A CA 1
ATOM 1469 C C . LEU A 1 192 ? -7.098 -12.445 -1.486 1 98.12 192 LEU A C 1
ATOM 1471 O O . LEU A 1 192 ? -6.148 -11.805 -1.943 1 98.12 192 LEU A O 1
ATOM 1475 N N . TYR A 1 193 ? -8.281 -11.914 -1.32 1 98.12 193 TYR A N 1
ATOM 1476 C CA . TYR A 1 193 ? -8.578 -10.492 -1.428 1 98.12 193 TYR A CA 1
ATOM 1477 C C . TYR A 1 193 ? -9.188 -9.961 -0.134 1 98.12 193 TYR A C 1
ATOM 1479 O O . TYR A 1 193 ? -10.281 -10.375 0.262 1 98.12 193 TYR A O 1
ATOM 1487 N N . ILE A 1 194 ? -8.484 -9.008 0.459 1 98.62 194 ILE A N 1
ATOM 1488 C CA . ILE A 1 194 ? -8.875 -8.539 1.783 1 98.62 194 ILE A CA 1
ATOM 1489 C C . ILE A 1 194 ? -9.016 -7.016 1.771 1 98.62 194 ILE A C 1
ATOM 1491 O O . ILE A 1 194 ? -8.156 -6.316 1.227 1 98.62 194 ILE A O 1
ATOM 1495 N N . THR A 1 195 ? -10.07 -6.531 2.268 1 98.81 195 THR A N 1
ATOM 1496 C CA . THR A 1 195 ? -10.242 -5.109 2.531 1 98.81 195 THR A CA 1
ATOM 1497 C C . THR A 1 195 ? -10.445 -4.855 4.023 1 98.81 195 THR A C 1
ATOM 1499 O O . THR A 1 195 ? -11.438 -5.309 4.605 1 98.81 195 THR A O 1
ATOM 1502 N N . VAL A 1 196 ? -9.547 -4.238 4.664 1 98.75 196 VAL A N 1
ATOM 1503 C CA . VAL A 1 196 ? -9.664 -3.809 6.055 1 98.75 196 VAL A CA 1
ATOM 1504 C C . VAL A 1 196 ? -10.281 -2.414 6.117 1 98.75 196 VAL A C 1
ATOM 1506 O O . VAL A 1 196 ? -9.758 -1.468 5.527 1 98.75 196 VAL A O 1
ATOM 1509 N N . LYS A 1 197 ? -11.391 -2.334 6.809 1 98.31 197 LYS A N 1
ATOM 1510 C CA . LYS A 1 197 ? -12.125 -1.074 6.891 1 98.31 197 LYS A CA 1
ATOM 1511 C C . LYS A 1 197 ? -12.039 -0.479 8.289 1 98.31 197 LYS A C 1
ATOM 1513 O O . LYS A 1 197 ? -12.18 -1.196 9.289 1 98.31 197 LYS A O 1
ATOM 1518 N N . GLY A 1 198 ? -11.727 0.759 8.43 1 97.56 198 GLY A N 1
ATOM 1519 C CA . GLY A 1 198 ? -11.766 1.56 9.641 1 97.56 198 GLY A CA 1
ATOM 1520 C C . GLY A 1 198 ? -12.438 2.904 9.445 1 97.56 198 GLY A C 1
ATOM 1521 O O . GLY A 1 198 ? -13.461 2.998 8.766 1 97.56 198 GLY A O 1
ATOM 1522 N N . LYS A 1 199 ? -12.023 3.852 10.203 1 94.94 199 LYS A N 1
ATOM 1523 C CA . LYS A 1 199 ? -12.391 5.258 10.094 1 94.94 199 LYS A CA 1
ATOM 1524 C C . LYS A 1 199 ? -11.156 6.145 9.961 1 94.94 199 LYS A C 1
ATOM 1526 O O . LYS A 1 199 ? -10.422 6.348 10.93 1 94.94 199 LYS A O 1
ATOM 1531 N N . GLY A 1 200 ? -10.969 6.633 8.734 1 91.94 200 GLY A N 1
ATOM 1532 C CA . GLY A 1 200 ? -9.82 7.477 8.453 1 91.94 200 GLY A CA 1
ATOM 1533 C C . GLY A 1 200 ? -9.977 8.891 8.984 1 91.94 200 GLY A C 1
ATOM 1534 O O . GLY A 1 200 ? -11 9.227 9.586 1 91.94 200 GLY A O 1
ATOM 1535 N N . GLY A 1 201 ? -8.875 9.688 8.805 1 89.94 201 GLY A N 1
ATOM 1536 C CA . GLY A 1 201 ? -8.852 11.062 9.281 1 89.94 201 GLY A CA 1
ATOM 1537 C C . GLY A 1 201 ? -7.441 11.609 9.438 1 89.94 201 GLY A C 1
ATOM 1538 O O . GLY A 1 201 ? -6.496 11.086 8.844 1 89.94 201 GLY A O 1
ATOM 1539 N N . HIS A 1 202 ? -7.371 12.727 10.148 1 88.94 202 HIS A N 1
ATOM 1540 C CA . HIS A 1 202 ? -6.094 13.398 10.344 1 88.94 202 HIS A CA 1
ATOM 1541 C C . HIS A 1 202 ? -5.18 12.594 11.266 1 88.94 202 HIS A C 1
ATOM 1543 O O . HIS A 1 202 ? -5.566 12.25 12.383 1 88.94 202 HIS A O 1
ATOM 1549 N N . GLY A 1 203 ? -3.961 12.391 10.891 1 91.94 203 GLY A N 1
ATOM 1550 C CA . GLY A 1 203 ? -3.016 11.547 11.602 1 91.94 203 GLY A CA 1
ATOM 1551 C C . GLY A 1 203 ? -2.629 12.094 12.961 1 91.94 203 GLY A C 1
ATOM 1552 O O . GLY A 1 203 ? -2.107 11.367 13.805 1 91.94 203 GLY A O 1
ATOM 1553 N N . ALA A 1 204 ? -2.943 13.32 13.211 1 92.44 204 ALA A N 1
ATOM 1554 C CA . ALA A 1 204 ? -2.592 13.961 14.477 1 92.44 204 ALA A CA 1
ATOM 1555 C C . ALA A 1 204 ? -3.621 13.641 15.555 1 92.44 204 ALA A C 1
ATOM 1557 O O . ALA A 1 204 ? -3.381 13.883 16.75 1 92.44 204 ALA A O 1
ATOM 1558 N N . MET A 1 205 ? -4.73 13.047 15.211 1 91.38 205 MET A N 1
ATOM 1559 C CA . MET A 1 205 ? -5.816 12.789 16.156 1 91.38 205 MET A CA 1
ATOM 1560 C C . MET A 1 205 ? -6.238 11.328 16.109 1 91.38 205 MET A C 1
ATOM 1562 O O . MET A 1 205 ? -7.387 11.016 15.797 1 91.38 205 MET A O 1
ATOM 1566 N N . PRO A 1 206 ? -5.395 10.453 16.578 1 93 206 PRO A N 1
ATOM 1567 C CA . PRO A 1 206 ? -5.664 9.016 16.438 1 93 206 PRO A CA 1
ATOM 1568 C C . PRO A 1 206 ? -6.895 8.57 17.219 1 93 206 PRO A C 1
ATOM 1570 O O . PRO A 1 206 ? -7.539 7.586 16.844 1 93 206 PRO A O 1
ATOM 1573 N N . GLU A 1 207 ? -7.266 9.359 18.281 1 93.06 207 GLU A N 1
ATOM 1574 C CA . GLU A 1 207 ? -8.391 8.977 19.125 1 93.06 207 GLU A CA 1
ATOM 1575 C C . GLU A 1 207 ? -9.719 9.133 18.375 1 93.06 207 GLU A C 1
ATOM 1577 O O . GLU A 1 207 ? -10.742 8.594 18.812 1 93.06 207 GLU A O 1
ATOM 1582 N N . THR A 1 208 ? -9.672 9.812 17.312 1 91.19 208 THR A N 1
ATOM 1583 C CA . THR A 1 208 ? -10.891 10.023 16.531 1 91.19 208 THR A CA 1
ATOM 1584 C C . THR A 1 208 ? -10.984 9.023 15.391 1 91.19 208 THR A C 1
ATOM 1586 O O . THR A 1 208 ? -11.938 9.055 14.602 1 91.19 208 THR A O 1
ATOM 1589 N N . LEU A 1 209 ? -9.992 8.133 15.273 1 94.31 209 LEU A N 1
ATOM 1590 C CA . LEU A 1 209 ? -9.891 7.234 14.125 1 94.31 209 LEU A CA 1
ATOM 1591 C C . LEU A 1 209 ? -10.055 5.781 14.555 1 94.31 209 LEU A C 1
ATOM 1593 O O . LEU A 1 209 ? -10.023 5.473 15.742 1 94.31 209 LEU A O 1
ATOM 1597 N N . VAL A 1 210 ? -10.359 4.934 13.656 1 97.5 210 VAL A N 1
ATOM 1598 C CA . VAL A 1 210 ? -10.102 3.496 13.648 1 97.5 210 VAL A CA 1
ATOM 1599 C C . VAL A 1 210 ? -9.086 3.158 12.562 1 97.5 210 VAL A C 1
ATOM 1601 O O . VAL A 1 210 ? -9.422 3.098 11.383 1 97.5 210 VAL A O 1
ATOM 1604 N N . ASP A 1 211 ? -7.844 2.914 12.898 1 97.62 211 ASP A N 1
ATOM 1605 C CA . ASP A 1 211 ? -6.691 2.918 12.008 1 97.62 211 ASP A CA 1
ATOM 1606 C C . ASP A 1 211 ? -6.59 1.605 11.234 1 97.62 211 ASP A C 1
ATOM 1608 O O . ASP A 1 211 ? -6.086 0.609 11.758 1 97.62 211 ASP A O 1
ATOM 1612 N N . PRO A 1 212 ? -6.996 1.652 9.961 1 98.31 212 PRO A N 1
ATOM 1613 C CA . PRO A 1 212 ? -6.965 0.393 9.211 1 98.31 212 PRO A CA 1
ATOM 1614 C C . PRO A 1 212 ? -5.543 -0.046 8.859 1 98.31 212 PRO A C 1
ATOM 1616 O O . PRO A 1 212 ? -5.312 -1.222 8.562 1 98.31 212 PRO A O 1
ATOM 1619 N N . VAL A 1 213 ? -4.562 0.881 8.844 1 98.5 213 VAL A N 1
ATOM 1620 C CA . VAL A 1 213 ? -3.178 0.537 8.547 1 98.5 213 VAL A CA 1
ATOM 1621 C C . VAL A 1 213 ? -2.609 -0.34 9.656 1 98.5 213 VAL A C 1
ATOM 1623 O O . VAL A 1 213 ? -2.004 -1.38 9.383 1 98.5 213 VAL A O 1
ATOM 1626 N N . LEU A 1 214 ? -2.834 0.075 10.891 1 98.44 214 LEU A N 1
ATOM 1627 C CA . LEU A 1 214 ? -2.334 -0.702 12.023 1 98.44 214 LEU A CA 1
ATOM 1628 C C . LEU A 1 214 ? -3.07 -2.033 12.133 1 98.44 214 LEU A C 1
ATOM 1630 O O . LEU A 1 214 ? -2.457 -3.062 12.43 1 98.44 214 LEU A O 1
ATOM 1634 N N . ILE A 1 215 ? -4.406 -2.043 11.891 1 98.56 215 ILE A N 1
ATOM 1635 C CA . ILE A 1 215 ? -5.184 -3.275 11.898 1 98.56 215 ILE A CA 1
ATOM 1636 C C . ILE A 1 215 ? -4.613 -4.246 10.867 1 98.56 215 ILE A C 1
ATOM 1638 O O . ILE A 1 215 ? -4.363 -5.414 11.172 1 98.56 215 ILE A O 1
ATOM 1642 N N . ALA A 1 216 ? -4.406 -3.74 9.641 1 98.75 216 ALA A N 1
ATOM 1643 C CA . ALA A 1 216 ? -3.889 -4.562 8.547 1 98.75 216 ALA A CA 1
ATOM 1644 C C . ALA A 1 216 ? -2.525 -5.152 8.906 1 98.75 216 ALA A C 1
ATOM 1646 O O . ALA A 1 216 ? -2.254 -6.32 8.617 1 98.75 216 ALA A O 1
ATOM 1647 N N . SER A 1 217 ? -1.655 -4.332 9.508 1 98.69 217 SER A N 1
ATOM 1648 C CA . SER A 1 217 ? -0.323 -4.789 9.883 1 98.69 217 SER A CA 1
ATOM 1649 C C . SER A 1 217 ? -0.395 -5.906 10.922 1 98.69 217 SER A C 1
ATOM 1651 O O . SER A 1 217 ? 0.284 -6.926 10.797 1 98.69 217 SER A O 1
ATOM 1653 N N . HIS A 1 218 ? -1.195 -5.73 11.992 1 98.56 218 HIS A N 1
ATOM 1654 C CA . HIS A 1 218 ? -1.411 -6.785 12.977 1 98.56 218 HIS A CA 1
ATOM 1655 C C . HIS A 1 218 ? -1.934 -8.055 12.32 1 98.56 218 HIS A C 1
ATOM 1657 O O . HIS A 1 218 ? -1.506 -9.164 12.656 1 98.56 218 HIS A O 1
ATOM 1663 N N . MET A 1 219 ? -2.861 -7.891 11.398 1 98.5 219 MET A N 1
ATOM 1664 C CA . MET A 1 219 ? -3.508 -9.016 10.727 1 98.5 219 MET A CA 1
ATOM 1665 C C . MET A 1 219 ? -2.496 -9.82 9.922 1 98.5 219 MET A C 1
ATOM 1667 O O . MET A 1 219 ? -2.447 -11.047 10.023 1 98.5 219 MET A O 1
ATOM 1671 N N . ILE A 1 220 ? -1.662 -9.133 9.078 1 98.62 220 ILE A N 1
ATOM 1672 C CA . ILE A 1 220 ? -0.672 -9.797 8.234 1 98.62 220 ILE A CA 1
ATOM 1673 C C . ILE A 1 220 ? 0.286 -10.609 9.102 1 98.62 220 ILE A C 1
ATOM 1675 O O . ILE A 1 220 ? 0.588 -11.766 8.789 1 98.62 220 ILE A O 1
ATOM 1679 N N . VAL A 1 221 ? 0.725 -10.047 10.242 1 98.25 221 VAL A N 1
ATOM 1680 C CA . VAL A 1 221 ? 1.638 -10.727 11.148 1 98.25 221 VAL A CA 1
ATOM 1681 C C . VAL A 1 221 ? 0.937 -11.93 11.789 1 98.25 221 VAL A C 1
ATOM 1683 O O . VAL A 1 221 ? 1.472 -13.039 11.789 1 98.25 221 VAL A O 1
ATOM 1686 N N . ALA A 1 222 ? -0.278 -11.75 12.258 1 98.31 222 ALA A N 1
ATOM 1687 C CA . ALA A 1 222 ? -1.004 -12.781 12.992 1 98.31 222 ALA A CA 1
ATOM 1688 C C . ALA A 1 222 ? -1.365 -13.953 12.078 1 98.31 222 ALA A C 1
ATOM 1690 O O . ALA A 1 222 ? -1.378 -15.109 12.508 1 98.31 222 ALA A O 1
ATOM 1691 N N . LEU A 1 223 ? -1.648 -13.68 10.844 1 98.56 223 LEU A N 1
ATOM 1692 C CA . LEU A 1 223 ? -2.104 -14.703 9.914 1 98.56 223 LEU A CA 1
ATOM 1693 C C . LEU A 1 223 ? -0.99 -15.703 9.617 1 98.56 223 LEU A C 1
ATOM 1695 O O . LEU A 1 223 ? -1.258 -16.828 9.195 1 98.56 223 LEU A O 1
ATOM 1699 N N . GLN A 1 224 ? 0.26 -15.344 9.844 1 97.31 224 GLN A N 1
ATOM 1700 C CA . GLN A 1 224 ? 1.363 -16.281 9.609 1 97.31 224 GLN A CA 1
ATOM 1701 C C . GLN A 1 224 ? 1.242 -17.5 10.508 1 97.31 224 GLN A C 1
ATOM 1703 O O . GLN A 1 224 ? 1.768 -18.578 10.18 1 97.31 224 GLN A O 1
ATOM 1708 N N . GLN A 1 225 ? 0.475 -17.422 11.602 1 96.69 225 GLN A N 1
ATOM 1709 C CA . GLN A 1 225 ? 0.348 -18.547 12.523 1 96.69 225 GLN A CA 1
ATOM 1710 C C . GLN A 1 225 ? -0.448 -19.688 11.906 1 96.69 225 GLN A C 1
ATOM 1712 O O . GLN A 1 225 ? -0.361 -20.828 12.359 1 96.69 225 GLN A O 1
ATOM 1717 N N . VAL A 1 226 ? -1.274 -19.359 10.906 1 97.44 226 VAL A N 1
ATOM 1718 C CA . VAL A 1 226 ? -2.012 -20.406 10.203 1 97.44 226 VAL A CA 1
ATOM 1719 C C . VAL A 1 226 ? -1.039 -21.453 9.664 1 97.44 226 VAL A C 1
ATOM 1721 O O . VAL A 1 226 ? -1.333 -22.656 9.688 1 97.44 226 VAL A O 1
ATOM 1724 N N . VAL A 1 227 ? 0.119 -21 9.195 1 96.44 227 VAL A N 1
ATOM 1725 C CA . VAL A 1 227 ? 1.146 -21.891 8.656 1 96.44 227 VAL A CA 1
ATOM 1726 C C . VAL A 1 227 ? 2.049 -22.375 9.781 1 96.44 227 VAL A C 1
ATOM 1728 O O . VAL A 1 227 ? 2.322 -23.578 9.891 1 96.44 227 VAL A O 1
ATOM 1731 N N . SER A 1 228 ? 2.443 -21.5 10.781 1 94.31 228 SER A N 1
ATOM 1732 C CA . SER A 1 228 ? 3.512 -21.781 11.734 1 94.31 228 SER A CA 1
ATOM 1733 C C . SER A 1 228 ? 2.984 -22.547 12.938 1 94.31 228 SER A C 1
ATOM 1735 O O . SER A 1 228 ? 3.732 -23.281 13.594 1 94.31 228 SER A O 1
ATOM 1737 N N . ARG A 1 229 ? 1.661 -22.438 13.242 1 92.94 229 ARG A N 1
ATOM 1738 C CA . ARG A 1 229 ? 1.174 -22.984 14.5 1 92.94 229 ARG A CA 1
ATOM 1739 C C . ARG A 1 229 ? -0.013 -23.906 14.266 1 92.94 229 ARG A C 1
ATOM 1741 O O . ARG A 1 229 ? -0.252 -24.828 15.055 1 92.94 229 ARG A O 1
ATOM 1748 N N . ASN A 1 230 ? -0.781 -23.703 13.227 1 95 230 ASN A N 1
ATOM 1749 C CA . ASN A 1 230 ? -2.016 -24.453 13.039 1 95 230 ASN A CA 1
ATOM 1750 C C . ASN A 1 230 ? -1.819 -25.625 12.078 1 95 230 ASN A C 1
ATOM 1752 O O . ASN A 1 230 ? -2.379 -26.703 12.281 1 95 230 ASN A O 1
ATOM 1756 N N . ALA A 1 231 ? -1.129 -25.391 11.023 1 95.5 231 ALA A N 1
ATOM 1757 C CA . ALA A 1 231 ? -0.863 -26.469 10.062 1 95.5 231 ALA A CA 1
ATOM 1758 C C . ALA A 1 231 ? 0.015 -27.547 10.688 1 95.5 231 ALA A C 1
ATOM 1760 O O . ALA A 1 231 ? 0.95 -27.25 11.43 1 95.5 231 ALA A O 1
ATOM 1761 N N . SER A 1 232 ? -0.249 -28.812 10.422 1 95.06 232 SER A N 1
ATOM 1762 C CA . SER A 1 232 ? 0.704 -29.859 10.742 1 95.06 232 SER A CA 1
ATOM 1763 C C . SER A 1 232 ? 2.041 -29.641 10.047 1 95.06 232 SER A C 1
ATOM 1765 O O . SER A 1 232 ? 2.08 -29.297 8.859 1 95.06 232 SER A O 1
ATOM 1767 N N . PRO A 1 233 ? 3.119 -29.797 10.781 1 92.81 233 PRO A N 1
ATOM 1768 C CA . PRO A 1 233 ? 4.418 -29.625 10.125 1 92.81 233 PRO A CA 1
ATOM 1769 C C . PRO A 1 233 ? 4.633 -30.609 8.977 1 92.81 233 PRO A C 1
ATOM 1771 O O . PRO A 1 233 ? 5.535 -30.422 8.156 1 92.81 233 PRO A O 1
ATOM 1774 N N . LYS A 1 234 ? 3.834 -31.594 8.82 1 94.19 234 LYS A N 1
ATOM 1775 C CA . LYS A 1 234 ? 3.941 -32.594 7.766 1 94.19 234 LYS A CA 1
ATOM 1776 C C . LYS A 1 234 ? 3.203 -32.156 6.504 1 94.19 234 LYS A C 1
ATOM 1778 O O . LYS A 1 234 ? 3.357 -32.781 5.445 1 94.19 234 LYS A O 1
ATOM 1783 N N . ILE A 1 235 ? 2.385 -31.172 6.613 1 95.12 235 ILE A N 1
ATOM 1784 C CA . ILE A 1 235 ? 1.601 -30.688 5.48 1 95.12 235 ILE A CA 1
ATOM 1785 C C . ILE A 1 235 ? 2.158 -29.344 5.004 1 95.12 235 ILE A C 1
ATOM 1787 O O . ILE A 1 235 ? 1.859 -28.297 5.586 1 95.12 235 ILE A O 1
ATOM 1791 N N . PRO A 1 236 ? 2.896 -29.422 3.973 1 96.31 236 PRO A N 1
ATOM 1792 C CA . PRO A 1 236 ? 3.418 -28.156 3.445 1 96.31 236 PRO A CA 1
ATOM 1793 C C . PRO A 1 236 ? 2.318 -27.125 3.176 1 96.31 236 PRO A C 1
ATOM 1795 O O . PRO A 1 236 ? 1.285 -27.469 2.592 1 96.31 236 PRO A O 1
ATOM 1798 N N . SER A 1 237 ? 2.449 -25.938 3.693 1 97.38 237 SER A N 1
ATOM 1799 C CA . SER A 1 237 ? 1.536 -24.812 3.537 1 97.38 237 SER A CA 1
ATOM 1800 C C . SER A 1 237 ? 2.299 -23.5 3.373 1 97.38 237 SER A C 1
ATOM 1802 O O . SER A 1 237 ? 3.326 -23.281 4.023 1 97.38 237 SER A O 1
ATOM 1804 N N . VAL A 1 238 ? 1.815 -22.641 2.465 1 97.5 238 VAL A N 1
ATOM 1805 C CA . VAL A 1 238 ? 2.436 -21.344 2.24 1 97.5 238 VAL A CA 1
ATOM 1806 C C . VAL A 1 238 ? 1.361 -20.25 2.205 1 97.5 238 VAL A C 1
ATOM 1808 O O . VAL A 1 238 ? 0.355 -20.391 1.506 1 97.5 238 VAL A O 1
ATOM 1811 N N . LEU A 1 239 ? 1.501 -19.234 2.992 1 98.25 239 LEU A N 1
ATOM 1812 C CA . LEU A 1 239 ? 0.667 -18.047 2.992 1 98.25 239 LEU A CA 1
ATOM 1813 C C . LEU A 1 239 ? 1.5 -16.797 2.695 1 98.25 239 LEU A C 1
ATOM 1815 O O . LEU A 1 239 ? 2.445 -16.5 3.426 1 98.25 239 LEU A O 1
ATOM 1819 N N . SER A 1 240 ? 1.17 -16.125 1.612 1 97.25 240 SER A N 1
ATOM 1820 C CA . SER A 1 240 ? 1.923 -14.945 1.201 1 97.25 240 SER A CA 1
ATOM 1821 C C . SER A 1 240 ? 0.992 -13.789 0.862 1 97.25 240 SER A C 1
ATOM 1823 O O . SER A 1 240 ? -0.084 -13.992 0.297 1 97.25 240 SER A O 1
ATOM 1825 N N . PHE A 1 241 ? 1.396 -12.617 1.204 1 98.06 241 PHE A N 1
ATOM 1826 C CA . PHE A 1 241 ? 0.737 -11.383 0.792 1 98.06 241 PHE A CA 1
ATOM 1827 C C . PHE A 1 241 ? 1.658 -10.547 -0.089 1 98.06 241 PHE A C 1
ATOM 1829 O O . PHE A 1 241 ? 2.732 -10.125 0.349 1 98.06 241 PHE A O 1
ATOM 1836 N N . GLY A 1 242 ? 1.19 -10.297 -1.321 1 97.06 242 GLY A N 1
ATOM 1837 C CA . GLY A 1 242 ? 2.08 -9.641 -2.266 1 97.06 242 GLY A CA 1
ATOM 1838 C C . GLY A 1 242 ? 1.732 -8.18 -2.496 1 97.06 242 GLY A C 1
ATOM 1839 O O . GLY A 1 242 ? 2.574 -7.402 -2.949 1 97.06 242 GLY A O 1
ATOM 1840 N N . ARG A 1 243 ? 0.523 -7.773 -2.17 1 97.38 243 ARG A N 1
ATOM 1841 C CA . ARG A 1 243 ? 0.088 -6.406 -2.428 1 97.38 243 ARG A CA 1
ATOM 1842 C C . ARG A 1 243 ? -0.596 -5.809 -1.202 1 97.38 243 ARG A C 1
ATOM 1844 O O . ARG A 1 243 ? -1.405 -6.473 -0.552 1 97.38 243 ARG A O 1
ATOM 1851 N N . VAL A 1 244 ? -0.227 -4.672 -0.823 1 98.44 244 VAL A N 1
ATOM 1852 C CA . VAL A 1 244 ? -0.848 -3.873 0.23 1 98.44 244 VAL A CA 1
ATOM 1853 C C . VAL A 1 244 ? -0.968 -2.42 -0.225 1 98.44 244 VAL A C 1
ATOM 1855 O O . VAL A 1 244 ? 0.022 -1.807 -0.629 1 98.44 244 VAL A O 1
ATOM 1858 N N . GLU A 1 245 ? -2.172 -1.896 -0.163 1 98.19 245 GLU A N 1
ATOM 1859 C CA . GLU A 1 245 ? -2.396 -0.511 -0.563 1 98.19 245 GLU A CA 1
ATOM 1860 C C . GLU A 1 245 ? -3.178 0.252 0.503 1 98.19 245 GLU A C 1
ATOM 1862 O O . GLU A 1 245 ? -4.387 0.062 0.648 1 98.19 245 GLU A O 1
ATOM 1867 N N . ALA A 1 246 ? -2.533 0.974 1.268 1 97.75 246 ALA A N 1
ATOM 1868 C CA . ALA A 1 246 ? -3.105 2.059 2.059 1 97.75 246 ALA A CA 1
ATOM 1869 C C . ALA A 1 246 ? -2.871 3.41 1.389 1 97.75 246 ALA A C 1
ATOM 1871 O O . ALA A 1 246 ? -1.748 3.92 1.384 1 97.75 246 ALA A O 1
ATOM 1872 N N . LEU A 1 247 ? -3.908 3.977 0.821 1 94.62 247 LEU A N 1
ATOM 1873 C CA . LEU A 1 247 ? -3.742 5.141 -0.044 1 94.62 247 LEU A CA 1
ATOM 1874 C C . LEU A 1 247 ? -4.137 6.422 0.685 1 94.62 247 LEU A C 1
ATOM 1876 O O . LEU A 1 247 ? -4.992 7.172 0.21 1 94.62 247 LEU A O 1
ATOM 1880 N N . GLY A 1 248 ? -3.5 6.645 1.76 1 93.75 248 GLY A N 1
ATOM 1881 C CA . GLY A 1 248 ? -3.514 7.922 2.449 1 93.75 248 GLY A CA 1
ATOM 1882 C C . GLY A 1 248 ? -2.334 8.805 2.092 1 93.75 248 GLY A C 1
ATOM 1883 O O . GLY A 1 248 ? -1.925 8.867 0.93 1 93.75 248 GLY A O 1
ATOM 1884 N N . ALA A 1 249 ? -1.938 9.672 2.959 1 91.06 249 ALA A N 1
ATOM 1885 C CA . ALA A 1 249 ? -0.754 10.523 2.879 1 91.06 249 ALA A CA 1
ATOM 1886 C C . ALA A 1 249 ? 0.055 10.469 4.172 1 91.06 249 ALA A C 1
ATOM 1888 O O . ALA A 1 249 ? -0.227 9.648 5.051 1 91.06 249 ALA A O 1
ATOM 1889 N N . THR A 1 250 ? 1.096 11.242 4.254 1 93.44 250 THR A N 1
ATOM 1890 C CA . THR A 1 250 ? 1.894 11.258 5.473 1 93.44 250 THR A CA 1
ATOM 1891 C C . THR A 1 250 ? 1.017 11.547 6.691 1 93.44 250 THR A C 1
ATOM 1893 O O . THR A 1 250 ? 1.16 10.898 7.73 1 93.44 250 THR A O 1
ATOM 1896 N N . ASN A 1 251 ? 0.028 12.453 6.492 1 91.69 251 ASN A N 1
ATOM 1897 C CA . ASN A 1 251 ? -0.741 12.938 7.637 1 91.69 251 ASN A CA 1
ATOM 1898 C C . ASN A 1 251 ? -2.211 12.539 7.531 1 91.69 251 ASN A C 1
ATOM 1900 O O . ASN A 1 251 ? -3.053 13.055 8.266 1 91.69 251 ASN A O 1
ATOM 1904 N N . ILE A 1 252 ? -2.553 11.68 6.609 1 90.56 252 ILE A N 1
ATOM 1905 C CA . ILE A 1 252 ? -3.938 11.258 6.418 1 90.56 252 ILE A CA 1
ATOM 1906 C C . ILE A 1 252 ? -4.031 9.742 6.492 1 90.56 252 ILE A C 1
ATOM 1908 O O . ILE A 1 252 ? -3.369 9.031 5.73 1 90.56 252 ILE A O 1
ATOM 1912 N N . ILE A 1 253 ? -4.844 9.266 7.391 1 94.81 253 ILE A N 1
ATOM 1913 C CA . ILE A 1 253 ? -5.152 7.844 7.473 1 94.81 253 ILE A CA 1
ATOM 1914 C C . ILE A 1 253 ? -6.328 7.516 6.551 1 94.81 253 ILE A C 1
ATOM 1916 O O . ILE A 1 253 ? -7.363 8.188 6.598 1 94.81 253 ILE A O 1
ATOM 1920 N N . PRO A 1 254 ? -6.156 6.582 5.684 1 95.25 254 PRO A N 1
ATOM 1921 C CA . PRO A 1 254 ? -7.258 6.227 4.785 1 95.25 254 PRO A CA 1
ATOM 1922 C C . PRO A 1 254 ? -8.383 5.484 5.5 1 95.25 254 PRO A C 1
ATOM 1924 O O . PRO A 1 254 ? -8.227 5.082 6.656 1 95.25 254 PRO A O 1
ATOM 1927 N N . ASN A 1 255 ? -9.508 5.328 4.82 1 95.69 255 ASN A N 1
ATOM 1928 C CA . ASN A 1 255 ? -10.656 4.637 5.387 1 95.69 255 ASN A CA 1
ATOM 1929 C C . ASN A 1 255 ? -10.516 3.121 5.285 1 95.69 255 ASN A C 1
ATOM 1931 O O . ASN A 1 255 ? -11.195 2.379 5.988 1 95.69 255 ASN A O 1
ATOM 1935 N N . GLU A 1 256 ? -9.664 2.711 4.367 1 98.12 256 GLU A N 1
ATOM 1936 C CA . GLU A 1 256 ? -9.516 1.271 4.172 1 98.12 256 GLU A CA 1
ATOM 1937 C C . GLU A 1 256 ? -8.125 0.924 3.648 1 98.12 256 GLU A C 1
ATOM 1939 O O . GLU A 1 256 ? -7.398 1.799 3.172 1 98.12 256 GLU A O 1
ATOM 1944 N N . VAL A 1 257 ? -7.695 -0.292 3.852 1 98.44 257 VAL A N 1
ATOM 1945 C CA . VAL A 1 257 ? -6.484 -0.888 3.297 1 98.44 257 VAL A CA 1
ATOM 1946 C C . VAL A 1 257 ? -6.844 -2.141 2.5 1 98.44 257 VAL A C 1
ATOM 1948 O O . VAL A 1 257 ? -7.633 -2.971 2.959 1 98.44 257 VAL A O 1
ATOM 1951 N N . LYS A 1 258 ? -6.324 -2.271 1.291 1 98.69 258 LYS A N 1
ATOM 1952 C CA . LYS A 1 258 ? -6.535 -3.453 0.459 1 98.69 258 LYS A CA 1
ATOM 1953 C C . LYS A 1 258 ? -5.297 -4.344 0.451 1 98.69 258 LYS A C 1
ATOM 1955 O O . LYS A 1 258 ? -4.172 -3.855 0.33 1 98.69 258 LYS A O 1
ATOM 1960 N N . ILE A 1 259 ? -5.512 -5.645 0.606 1 98.62 259 ILE A N 1
ATOM 1961 C CA . ILE A 1 259 ? -4.445 -6.637 0.663 1 98.62 259 ILE A CA 1
ATOM 1962 C C . ILE A 1 259 ? -4.754 -7.785 -0.293 1 98.62 259 ILE A C 1
ATOM 1964 O O . ILE A 1 259 ? -5.902 -8.227 -0.39 1 98.62 259 ILE A O 1
ATOM 1968 N N . GLN A 1 260 ? -3.766 -8.203 -1.011 1 98.06 260 GLN A N 1
ATOM 1969 C CA . GLN A 1 260 ? -3.883 -9.383 -1.862 1 98.06 260 GLN A CA 1
ATOM 1970 C C . GLN A 1 260 ? -2.799 -10.406 -1.537 1 98.06 260 GLN A C 1
ATOM 1972 O O . GLN A 1 260 ? -1.655 -10.039 -1.257 1 98.06 260 GLN A O 1
ATOM 1977 N N . GLY A 1 261 ? -3.158 -11.703 -1.564 1 97.38 261 GLY A N 1
ATOM 1978 C CA . GLY A 1 261 ? -2.207 -12.773 -1.296 1 97.38 261 GLY A CA 1
ATOM 1979 C C . GLY A 1 261 ? -2.652 -14.117 -1.836 1 97.38 261 GLY A C 1
ATOM 1980 O O . GLY A 1 261 ? -3.572 -14.195 -2.654 1 97.38 261 GLY A O 1
ATOM 1981 N N . THR A 1 262 ? -1.865 -15.164 -1.486 1 97.38 262 THR A N 1
ATOM 1982 C CA . THR A 1 262 ? -2.199 -16.531 -1.885 1 97.38 262 THR A CA 1
ATOM 1983 C C . THR A 1 262 ? -2.014 -17.484 -0.718 1 97.38 262 THR A C 1
ATOM 1985 O O . THR A 1 262 ? -1.222 -17.234 0.19 1 97.38 262 THR A O 1
ATOM 1988 N N . PHE A 1 263 ? -2.801 -18.547 -0.699 1 98.38 263 PHE A N 1
ATOM 1989 C CA . PHE A 1 263 ? -2.646 -19.688 0.191 1 98.38 263 PHE A CA 1
ATOM 1990 C C . PHE A 1 263 ? -2.488 -20.969 -0.607 1 98.38 263 PHE A C 1
ATOM 1992 O O . PHE A 1 263 ? -3.26 -21.234 -1.531 1 98.38 263 PHE A O 1
ATOM 1999 N N . ARG A 1 264 ? -1.466 -21.75 -0.284 1 98.19 264 ARG A N 1
ATOM 2000 C CA . ARG A 1 264 ? -1.15 -22.984 -0.989 1 98.19 264 ARG A CA 1
ATOM 2001 C C . ARG A 1 264 ? -0.923 -24.125 -0.009 1 98.19 264 ARG A C 1
ATOM 2003 O O . ARG A 1 264 ? -0.307 -23.938 1.042 1 98.19 264 ARG A O 1
ATOM 2010 N N . THR A 1 265 ? -1.392 -25.266 -0.317 1 98.25 265 THR A N 1
ATOM 2011 C CA . THR A 1 265 ? -1.177 -26.438 0.513 1 98.25 265 THR A CA 1
ATOM 2012 C C . THR A 1 265 ? -1.38 -27.719 -0.299 1 98.25 265 THR A C 1
ATOM 2014 O O . THR A 1 265 ? -1.728 -27.656 -1.479 1 98.25 265 THR A O 1
ATOM 2017 N N . LEU A 1 266 ? -1.137 -28.906 0.288 1 97.56 266 LEU A N 1
ATOM 2018 C CA . LEU A 1 266 ? -1.169 -30.188 -0.395 1 97.56 266 LEU A CA 1
ATOM 2019 C C . LEU A 1 266 ? -2.232 -31.094 0.209 1 97.56 266 LEU A C 1
ATOM 2021 O O . LEU A 1 266 ? -2.129 -32.312 0.124 1 97.56 266 LEU A O 1
ATOM 2025 N N . ASN A 1 267 ? -3.211 -30.469 0.87 1 96.62 267 ASN A N 1
ATOM 2026 C CA . ASN A 1 267 ? -4.242 -31.234 1.557 1 96.62 267 ASN A CA 1
ATOM 2027 C C . ASN A 1 267 ? -5.578 -30.5 1.57 1 96.62 267 ASN A C 1
ATOM 2029 O O . ASN A 1 267 ? -5.676 -29.391 2.102 1 96.62 267 ASN A O 1
ATOM 2033 N N . GLU A 1 268 ? -6.617 -31.141 1.07 1 96.25 268 GLU A N 1
ATOM 2034 C CA . GLU A 1 268 ? -7.898 -30.484 0.887 1 96.25 268 GLU A CA 1
ATOM 2035 C C . GLU A 1 268 ? -8.609 -30.281 2.221 1 96.25 268 GLU A C 1
ATOM 2037 O O . GLU A 1 268 ? -9.312 -29.281 2.412 1 96.25 268 GLU A O 1
ATOM 2042 N N . GLU A 1 269 ? -8.508 -31.219 3.092 1 96.88 269 GLU A N 1
ATOM 2043 C CA . GLU A 1 269 ? -9.117 -31.047 4.406 1 96.88 269 GLU A CA 1
ATOM 2044 C C . GLU A 1 269 ? -8.516 -29.859 5.152 1 96.88 269 GLU A C 1
ATOM 2046 O O . GLU A 1 269 ? -9.234 -29 5.664 1 96.88 269 GLU A O 1
ATOM 2051 N N . TRP A 1 270 ? -7.203 -29.844 5.223 1 97.44 270 TRP A N 1
ATOM 2052 C CA . TRP A 1 270 ? -6.508 -28.719 5.848 1 97.44 270 TRP A CA 1
ATOM 2053 C C . TRP A 1 270 ? -6.82 -27.422 5.121 1 97.44 270 TRP A C 1
ATOM 2055 O O . TRP A 1 270 ? -7.039 -26.391 5.758 1 97.44 270 TRP A O 1
ATOM 2065 N N . ARG A 1 271 ? -6.867 -27.469 3.848 1 97.94 271 ARG A N 1
ATOM 2066 C CA . ARG A 1 271 ? -7.172 -26.297 3.025 1 97.94 271 ARG A CA 1
ATOM 2067 C C . ARG A 1 271 ? -8.469 -25.641 3.477 1 97.94 271 ARG A C 1
ATOM 2069 O O . ARG A 1 271 ? -8.508 -24.422 3.686 1 97.94 271 ARG A O 1
ATOM 2076 N N . SER A 1 272 ? -9.469 -26.469 3.604 1 97.81 272 SER A N 1
ATOM 2077 C CA . SER A 1 272 ? -10.773 -25.969 4.031 1 97.81 272 SER A CA 1
ATOM 2078 C C . SER A 1 272 ? -10.711 -25.375 5.434 1 97.81 272 SER A C 1
ATOM 2080 O O . SER A 1 272 ? -11.258 -24.297 5.688 1 97.81 272 SER A O 1
ATOM 2082 N N . LYS A 1 273 ? -10.07 -26.016 6.32 1 98.19 273 LYS A N 1
ATOM 2083 C CA . LYS A 1 273 ? -9.922 -25.531 7.688 1 98.19 273 LYS A CA 1
ATOM 2084 C C . LYS A 1 273 ? -9.133 -24.219 7.727 1 98.19 273 LYS A C 1
ATOM 2086 O O . LYS A 1 273 ? -9.477 -23.297 8.477 1 98.19 273 LYS A O 1
ATOM 2091 N N . ALA A 1 274 ? -8.109 -24.156 6.953 1 98.44 274 ALA A N 1
ATOM 2092 C CA . ALA A 1 274 ? -7.262 -22.969 6.902 1 98.44 274 ALA A CA 1
ATOM 2093 C C . ALA A 1 274 ? -8.055 -21.75 6.449 1 98.44 274 ALA A C 1
ATOM 2095 O O . ALA A 1 274 ? -7.871 -20.656 6.984 1 98.44 274 ALA A O 1
ATOM 2096 N N . HIS A 1 275 ? -8.906 -21.953 5.441 1 98.38 275 HIS A N 1
ATOM 2097 C CA . HIS A 1 275 ? -9.75 -20.859 4.969 1 98.38 275 HIS A CA 1
ATOM 2098 C C . HIS A 1 275 ? -10.594 -20.281 6.102 1 98.38 275 HIS A C 1
ATOM 2100 O O . HIS A 1 275 ? -10.641 -19.062 6.285 1 98.38 275 HIS A O 1
ATOM 2106 N N . HIS A 1 276 ? -11.156 -21.141 6.801 1 98.19 276 HIS A N 1
ATOM 2107 C CA . HIS A 1 276 ? -12.008 -20.734 7.914 1 98.19 276 HIS A CA 1
ATOM 2108 C C . HIS A 1 276 ? -11.195 -20.016 8.992 1 98.19 276 HIS A C 1
ATOM 2110 O O . HIS A 1 276 ? -11.625 -18.984 9.508 1 98.19 276 HIS A O 1
ATOM 2116 N N . GLN A 1 277 ? -10.055 -20.516 9.312 1 98.31 277 GLN A N 1
ATOM 2117 C CA . GLN A 1 277 ? -9.203 -19.938 10.352 1 98.31 277 GLN A CA 1
ATOM 2118 C C . GLN A 1 277 ? -8.703 -18.547 9.945 1 98.31 277 GLN A C 1
ATOM 2120 O O . GLN A 1 277 ? -8.656 -17.641 10.773 1 98.31 277 GLN A O 1
ATOM 2125 N N . MET A 1 278 ? -8.297 -18.391 8.711 1 98.5 278 MET A N 1
ATOM 2126 C CA . MET A 1 278 ? -7.812 -17.094 8.234 1 98.5 278 MET A CA 1
ATOM 2127 C C . MET A 1 278 ? -8.891 -16.031 8.391 1 98.5 278 MET A C 1
ATOM 2129 O O . MET A 1 278 ? -8.617 -14.938 8.898 1 98.5 278 MET A O 1
ATOM 2133 N N . VAL A 1 279 ? -10.094 -16.391 7.992 1 98.44 279 VAL A N 1
ATOM 2134 C CA . VAL A 1 279 ? -11.211 -15.453 8.062 1 98.44 279 VAL A CA 1
ATOM 2135 C C . VAL A 1 279 ? -11.516 -15.133 9.523 1 98.44 279 VAL A C 1
ATOM 2137 O O . VAL A 1 279 ? -11.727 -13.969 9.883 1 98.44 279 VAL A O 1
ATOM 2140 N N . GLN A 1 280 ? -11.492 -16.109 10.391 1 98.38 280 GLN A N 1
ATOM 2141 C CA . GLN A 1 280 ? -11.789 -15.922 11.805 1 98.38 280 GLN A CA 1
ATOM 2142 C C . GLN A 1 280 ? -10.75 -15.023 12.469 1 98.38 280 GLN A C 1
ATOM 2144 O O . GLN A 1 280 ? -11.094 -14.117 13.234 1 98.38 280 GLN A O 1
ATOM 2149 N N . ILE A 1 281 ? -9.484 -15.281 12.25 1 98.44 281 ILE A N 1
ATOM 2150 C CA . ILE A 1 281 ? -8.398 -14.484 12.82 1 98.44 281 ILE A CA 1
ATOM 2151 C C . ILE A 1 281 ? -8.523 -13.031 12.359 1 98.44 281 ILE A C 1
ATOM 2153 O O . ILE A 1 281 ? -8.469 -12.109 13.172 1 98.44 281 ILE A O 1
ATOM 2157 N N . ALA A 1 282 ? -8.719 -12.852 11.023 1 98.62 282 ALA A N 1
ATOM 2158 C CA . ALA A 1 282 ? -8.812 -11.516 10.445 1 98.62 282 ALA A CA 1
ATOM 2159 C C . ALA A 1 282 ? -9.984 -10.742 11.047 1 98.62 282 ALA A C 1
ATOM 2161 O O . ALA A 1 282 ? -9.828 -9.586 11.445 1 98.62 282 ALA A O 1
ATOM 2162 N N . LYS A 1 283 ? -11.133 -11.375 11.117 1 98.25 283 LYS A N 1
ATOM 2163 C CA . LYS A 1 283 ? -12.328 -10.734 11.672 1 98.25 283 LYS A CA 1
ATOM 2164 C C . LYS A 1 283 ? -12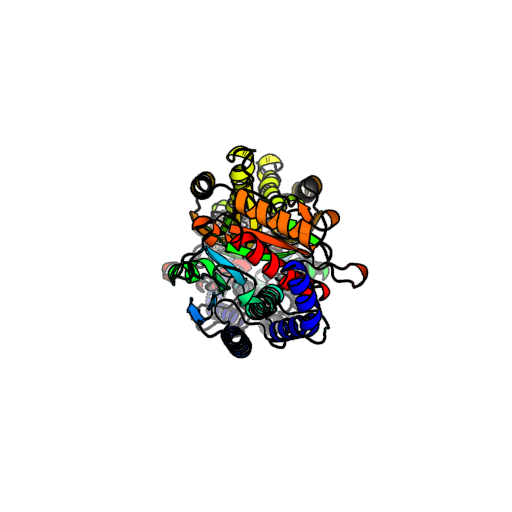.133 -10.406 13.148 1 98.25 283 LYS A C 1
ATOM 2166 O O . LYS A 1 283 ? -12.508 -9.328 13.609 1 98.25 283 LYS A O 1
ATOM 2171 N N . GLY A 1 284 ? -11.609 -11.352 13.93 1 98.56 284 GLY A N 1
ATOM 2172 C CA . GLY A 1 284 ? -11.352 -11.109 15.344 1 98.56 284 GLY A CA 1
ATOM 2173 C C . GLY A 1 284 ? -10.453 -9.914 15.594 1 98.56 284 GLY A C 1
ATOM 2174 O O . GLY A 1 284 ? -10.727 -9.094 16.469 1 98.56 284 GLY A O 1
ATOM 2175 N N . ILE A 1 285 ? -9.383 -9.789 14.844 1 98.38 285 ILE A N 1
ATOM 2176 C CA . ILE A 1 285 ? -8.43 -8.695 14.992 1 98.38 285 ILE A CA 1
ATOM 2177 C C . ILE A 1 285 ? -9.094 -7.379 14.602 1 98.38 285 ILE A C 1
ATOM 2179 O O . ILE A 1 285 ? -9.039 -6.402 15.352 1 98.38 285 ILE A O 1
ATOM 2183 N N . ALA A 1 286 ? -9.719 -7.355 13.375 1 98.12 286 ALA A N 1
ATOM 2184 C CA . ALA A 1 286 ? -10.336 -6.125 12.891 1 98.12 286 ALA A CA 1
ATOM 2185 C C . ALA A 1 286 ? -11.414 -5.633 13.852 1 98.12 286 ALA A C 1
ATOM 2187 O O . ALA A 1 286 ? -11.414 -4.469 14.258 1 98.12 286 ALA A O 1
ATOM 2188 N N . GLU A 1 287 ? -12.266 -6.508 14.328 1 97.94 287 GLU A N 1
ATOM 2189 C CA . GLU A 1 287 ? -13.352 -6.145 15.234 1 97.94 287 GLU A CA 1
ATOM 2190 C C . GLU A 1 287 ? -12.82 -5.746 16.609 1 97.94 287 GLU A C 1
ATOM 2192 O O . GLU A 1 287 ? -13.32 -4.801 17.219 1 97.94 287 GLU A O 1
ATOM 2197 N N . GLY A 1 288 ? -11.906 -6.508 17.109 1 98.31 288 GLY A N 1
ATOM 2198 C CA . GLY A 1 288 ? -11.312 -6.191 18.406 1 98.31 288 GLY A CA 1
ATOM 2199 C C . GLY A 1 288 ? -10.695 -4.805 18.453 1 98.31 288 GLY A C 1
ATOM 2200 O O . GLY A 1 288 ? -10.625 -4.188 19.516 1 98.31 288 GLY A O 1
ATOM 2201 N N . MET A 1 289 ? -10.328 -4.297 17.297 1 97.81 289 MET A N 1
ATOM 2202 C CA . MET A 1 289 ? -9.68 -2.992 17.219 1 97.81 289 MET A CA 1
ATOM 2203 C C . MET A 1 289 ? -10.648 -1.931 16.703 1 97.81 289 MET A C 1
ATOM 2205 O O . MET A 1 289 ? -10.242 -0.801 16.422 1 97.81 289 MET A O 1
ATOM 2209 N N . GLY A 1 290 ? -11.898 -2.35 16.5 1 98.12 290 GLY A N 1
ATOM 2210 C CA . GLY A 1 290 ? -12.953 -1.396 16.188 1 98.12 290 GLY A CA 1
ATOM 2211 C C . GLY A 1 290 ? -13.266 -1.31 14.711 1 98.12 290 GLY A C 1
ATOM 2212 O O . GLY A 1 290 ? -14.141 -0.548 14.297 1 98.12 290 GLY A O 1
ATOM 2213 N N . GLY A 1 291 ? -12.539 -2.043 13.875 1 98.25 291 GLY A N 1
ATOM 2214 C CA . GLY A 1 291 ? -12.758 -2.023 12.438 1 98.25 291 GLY A CA 1
ATOM 2215 C C . GLY A 1 291 ? -13.57 -3.209 11.938 1 98.25 291 GLY A C 1
ATOM 2216 O O . GLY A 1 291 ? -14.281 -3.848 12.711 1 98.25 291 GLY A O 1
ATOM 2217 N N . GLU A 1 292 ? -13.523 -3.336 10.578 1 98.5 292 GLU A N 1
ATOM 2218 C CA . GLU A 1 292 ? -14.148 -4.453 9.875 1 98.5 292 GLU A CA 1
ATOM 2219 C C . GLU A 1 292 ? -13.242 -4.992 8.773 1 98.5 292 GLU A C 1
ATOM 2221 O O . GLU A 1 292 ? -12.297 -4.324 8.359 1 98.5 292 GLU A O 1
ATOM 2226 N N . VAL A 1 293 ? -13.547 -6.23 8.344 1 98.44 293 VAL A N 1
ATOM 2227 C CA . VAL A 1 293 ? -12.734 -6.785 7.27 1 98.44 293 VAL A CA 1
ATOM 2228 C C . VAL A 1 293 ? -13.617 -7.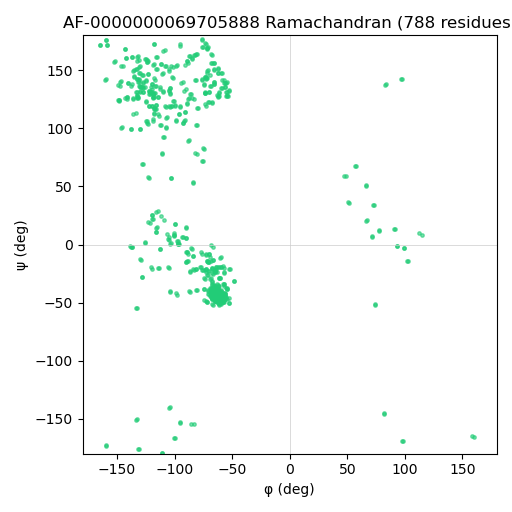57 6.301 1 98.44 293 VAL A C 1
ATOM 2230 O O . VAL A 1 293 ? -14.539 -8.273 6.727 1 98.44 293 VAL A O 1
ATOM 2233 N N . ASP A 1 294 ? -13.516 -7.242 5.051 1 98.62 294 ASP A N 1
ATOM 2234 C CA . ASP A 1 294 ? -13.992 -8.117 3.982 1 98.62 294 ASP A CA 1
ATOM 2235 C C . ASP A 1 294 ? -12.883 -9.055 3.506 1 98.62 294 ASP A C 1
ATOM 2237 O O . ASP A 1 294 ? -11.875 -8.602 2.955 1 98.62 294 ASP A O 1
ATOM 2241 N N . PHE A 1 295 ? -13.078 -10.297 3.734 1 98.5 295 PHE A N 1
ATOM 2242 C CA . PHE A 1 295 ? -12.086 -11.312 3.4 1 98.5 295 PHE A CA 1
ATOM 2243 C C . PHE A 1 295 ? -12.633 -12.305 2.387 1 98.5 295 PHE A C 1
ATOM 2245 O O . PHE A 1 295 ? -13.438 -13.172 2.732 1 98.5 295 PHE A O 1
ATOM 2252 N N . GLU A 1 296 ? -12.164 -12.195 1.146 1 98.12 296 GLU A N 1
ATOM 2253 C CA . GLU A 1 296 ? -12.594 -13.094 0.083 1 98.12 296 GLU A CA 1
ATOM 2254 C C . GLU A 1 296 ? -11.516 -14.133 -0.225 1 98.12 296 GLU A C 1
ATOM 2256 O O . GLU A 1 296 ? -10.391 -13.781 -0.591 1 98.12 296 GLU A O 1
ATOM 2261 N N . VAL A 1 297 ? -11.906 -15.344 -0.012 1 97.81 297 VAL A N 1
ATOM 2262 C CA . VAL A 1 297 ? -11.086 -16.453 -0.486 1 97.81 297 VAL A CA 1
ATOM 2263 C C . VAL A 1 297 ? -11.594 -16.938 -1.842 1 97.81 297 VAL A C 1
ATOM 2265 O O . VAL A 1 297 ? -12.703 -17.453 -1.943 1 97.81 297 VAL A O 1
ATOM 2268 N N . ARG A 1 298 ? -10.812 -16.719 -2.834 1 96.44 298 ARG A N 1
ATOM 2269 C CA . ARG A 1 298 ? -11.117 -17.281 -4.148 1 96.44 298 ARG A CA 1
ATOM 2270 C C . ARG A 1 298 ? -10.445 -18.625 -4.336 1 96.44 298 ARG A C 1
ATOM 2272 O O . ARG A 1 298 ? -9.266 -18.703 -4.676 1 96.44 298 ARG A O 1
ATOM 2279 N N . LYS A 1 299 ? -11.273 -19.641 -4.227 1 95.31 299 LYS A N 1
ATOM 2280 C CA . LYS A 1 299 ? -10.75 -21 -4.332 1 95.31 299 LYS A CA 1
ATOM 2281 C C . LYS A 1 299 ? -10.25 -21.281 -5.746 1 95.31 299 LYS A C 1
ATOM 2283 O O . LYS A 1 299 ? -10.992 -21.125 -6.719 1 95.31 299 LYS A O 1
ATOM 2288 N N . GLY A 1 300 ? -8.977 -21.641 -5.832 1 95.94 300 GLY A N 1
ATOM 2289 C CA . GLY A 1 300 ? -8.375 -21.938 -7.121 1 95.94 300 GLY A CA 1
ATOM 2290 C C . GLY A 1 300 ? -8.188 -23.422 -7.375 1 95.94 300 GLY A C 1
ATOM 2291 O O . GLY A 1 300 ? -9.102 -24.219 -7.145 1 95.94 300 GLY A O 1
ATOM 2292 N N . TYR A 1 301 ? -7.113 -23.844 -7.953 1 96.88 301 TYR A N 1
ATOM 2293 C CA . TYR A 1 301 ? -6.848 -25.219 -8.383 1 96.88 301 TYR A CA 1
ATOM 2294 C C . TYR A 1 301 ? -6.59 -26.125 -7.188 1 96.88 301 TYR A C 1
ATOM 2296 O O . TYR A 1 301 ? -5.973 -25.703 -6.207 1 96.88 301 TYR A O 1
ATOM 2304 N N . PRO A 1 302 ? -7.055 -27.328 -7.258 1 97.25 302 PRO A N 1
ATOM 2305 C CA . PRO A 1 302 ? -6.684 -28.297 -6.215 1 97.25 302 PRO A CA 1
ATOM 2306 C C . PRO A 1 302 ? -5.234 -28.766 -6.332 1 97.25 302 PRO A C 1
ATOM 2308 O O . PRO A 1 302 ? -4.531 -28.375 -7.266 1 97.25 302 PRO A O 1
ATOM 2311 N N . PHE A 1 303 ? -4.797 -29.531 -5.324 1 97.88 303 PHE A N 1
ATOM 2312 C CA . PHE A 1 303 ? -3.453 -30.094 -5.402 1 97.88 303 PHE A CA 1
ATOM 2313 C C . PHE A 1 303 ? -3.359 -31.141 -6.504 1 97.88 303 PHE A C 1
ATOM 2315 O O . PHE A 1 303 ? -4.375 -31.703 -6.922 1 97.88 303 PHE A O 1
ATOM 2322 N N . LEU A 1 304 ? -2.182 -31.359 -7 1 98.31 304 LEU A N 1
ATOM 2323 C CA . LEU A 1 304 ? -1.924 -32.344 -8.047 1 98.31 304 LEU A CA 1
ATOM 2324 C C . LEU A 1 304 ? -1.177 -33.562 -7.48 1 98.31 304 LEU A C 1
ATOM 2326 O O . LEU A 1 304 ? -0.093 -33.406 -6.91 1 98.31 304 LEU A O 1
ATOM 2330 N N . LYS A 1 305 ? -1.756 -34.656 -7.547 1 98.19 305 LYS A N 1
ATOM 2331 C CA . LYS A 1 305 ? -1.143 -35.906 -7.152 1 98.19 305 LYS A CA 1
ATOM 2332 C C . LYS A 1 305 ? -1.012 -36.875 -8.344 1 98.19 305 LYS A C 1
ATOM 2334 O O . LYS A 1 305 ? -2.014 -37.25 -8.938 1 98.19 305 LYS A O 1
ATOM 2339 N N . ASN A 1 306 ? 0.223 -37.188 -8.688 1 98.69 306 ASN A N 1
ATOM 2340 C CA . ASN A 1 306 ? 0.468 -38.156 -9.75 1 98.69 306 ASN A CA 1
ATOM 2341 C C . ASN A 1 306 ? 0.158 -39.594 -9.281 1 98.69 306 ASN A C 1
ATOM 2343 O O . ASN A 1 306 ? 0.603 -40 -8.211 1 98.69 306 ASN A O 1
ATOM 2347 N N . ALA A 1 307 ? -0.597 -40.25 -10.109 1 98.69 307 ALA A N 1
ATOM 2348 C CA . ALA A 1 307 ? -0.858 -41.656 -9.789 1 98.69 307 ALA A CA 1
ATOM 2349 C C . ALA A 1 307 ? 0.435 -42.469 -9.781 1 98.69 307 ALA A C 1
ATOM 2351 O O . ALA A 1 307 ? 1.18 -42.469 -10.766 1 98.69 307 ALA A O 1
ATOM 2352 N N . GLU A 1 308 ? 0.675 -43.188 -8.734 1 98.38 308 GLU A N 1
ATOM 2353 C CA . GLU A 1 308 ? 1.964 -43.844 -8.516 1 98.38 308 GLU A CA 1
ATOM 2354 C C . GLU A 1 308 ? 2.275 -44.844 -9.617 1 98.38 308 GLU A C 1
ATOM 2356 O O . GLU A 1 308 ? 3.34 -44.781 -10.234 1 98.38 308 GLU A O 1
ATOM 2361 N N . ALA A 1 309 ? 1.372 -45.719 -9.93 1 98.19 309 ALA A N 1
ATOM 2362 C CA . ALA A 1 309 ? 1.62 -46.781 -10.891 1 98.19 309 ALA A CA 1
ATOM 2363 C C . ALA A 1 309 ? 1.79 -46.25 -12.305 1 98.19 309 ALA A C 1
ATOM 2365 O O . ALA A 1 309 ? 2.709 -46.625 -13.023 1 98.19 309 ALA A O 1
ATOM 2366 N N . LEU A 1 310 ? 0.925 -45.375 -12.664 1 98.5 310 LEU A N 1
ATOM 2367 C CA . LEU A 1 310 ? 1.007 -44.75 -13.984 1 98.5 310 LEU A CA 1
ATOM 2368 C C . LEU A 1 310 ? 2.312 -44 -14.148 1 98.5 310 LEU A C 1
ATOM 2370 O O . LEU A 1 310 ? 2.971 -44.094 -15.188 1 98.5 310 LEU A O 1
ATOM 2374 N N . THR A 1 311 ? 2.658 -43.281 -13.109 1 98.75 311 THR A N 1
ATOM 2375 C CA . THR A 1 311 ? 3.865 -42.469 -13.164 1 98.75 311 THR A CA 1
ATOM 2376 C C . THR A 1 311 ? 5.113 -43.344 -13.203 1 98.75 311 THR A C 1
ATOM 2378 O O . THR A 1 311 ? 6.086 -43.031 -13.883 1 98.75 311 THR A O 1
ATOM 2381 N N . GLU A 1 312 ? 5.066 -44.375 -12.477 1 98.38 312 GLU A N 1
ATOM 2382 C CA . GLU A 1 312 ? 6.18 -45.312 -12.523 1 98.38 312 GLU A CA 1
ATOM 2383 C C . GLU A 1 312 ? 6.375 -45.875 -13.93 1 98.38 312 GLU A C 1
ATOM 2385 O O . GLU A 1 312 ? 7.5 -45.938 -14.422 1 98.38 312 GLU A O 1
ATOM 2390 N N . ARG A 1 313 ? 5.305 -46.281 -14.562 1 98.56 313 ARG A N 1
ATOM 2391 C CA . ARG A 1 313 ? 5.391 -46.812 -15.922 1 98.56 313 ARG A CA 1
ATOM 2392 C C . ARG A 1 313 ? 5.871 -45.75 -16.891 1 98.56 313 ARG A C 1
ATOM 2394 O O . ARG A 1 313 ? 6.68 -46.031 -17.781 1 98.56 313 ARG A O 1
ATOM 2401 N N . ALA A 1 314 ? 5.418 -44.531 -16.719 1 98.75 314 ALA A N 1
ATOM 2402 C CA . ALA A 1 314 ? 5.859 -43.438 -17.578 1 98.75 314 ALA A CA 1
ATOM 2403 C C . ALA A 1 314 ? 7.344 -43.156 -17.375 1 98.75 314 ALA A C 1
ATOM 2405 O O . ALA A 1 314 ? 8.07 -42.906 -18.344 1 98.75 314 ALA A O 1
ATOM 2406 N N . GLN A 1 315 ? 7.734 -43.156 -16.141 1 98.75 315 GLN A N 1
ATOM 2407 C CA . GLN A 1 315 ? 9.133 -42.938 -15.812 1 98.75 315 GLN A CA 1
ATOM 2408 C C . GLN A 1 315 ? 10.031 -44 -16.406 1 98.75 315 GLN A C 1
ATOM 2410 O O . GLN A 1 315 ? 11.094 -43.719 -16.953 1 98.75 315 GLN A O 1
ATOM 2415 N N . ASN A 1 316 ? 9.641 -45.219 -16.281 1 98.56 316 ASN A N 1
ATOM 2416 C CA . ASN A 1 316 ? 10.391 -46.312 -16.859 1 98.56 316 ASN A CA 1
ATOM 2417 C C . ASN A 1 316 ? 10.484 -46.188 -18.375 1 98.56 316 ASN A C 1
ATOM 2419 O O . ASN A 1 316 ? 11.531 -46.469 -18.969 1 98.56 316 ASN A O 1
ATOM 2423 N N . ALA A 1 317 ? 9.398 -45.812 -18.984 1 98.69 317 ALA A N 1
ATOM 2424 C CA . ALA A 1 317 ? 9.43 -45.562 -20.422 1 98.69 317 ALA A CA 1
ATOM 2425 C C . ALA A 1 317 ? 10.422 -44.469 -20.781 1 98.69 317 ALA A C 1
ATOM 2427 O O . ALA A 1 317 ? 11.125 -44.562 -21.781 1 98.69 317 ALA A O 1
ATOM 2428 N N . ALA A 1 318 ? 10.453 -43.438 -19.938 1 98.81 318 ALA A N 1
ATOM 2429 C CA . ALA A 1 318 ? 11.391 -42.344 -20.156 1 98.81 318 ALA A CA 1
ATOM 2430 C C . ALA A 1 318 ? 12.836 -42.812 -20.031 1 98.81 318 ALA A C 1
ATOM 2432 O O . ALA A 1 318 ? 13.711 -42.406 -20.781 1 98.81 318 ALA A O 1
ATOM 2433 N N . VAL A 1 319 ? 13.07 -43.688 -19.078 1 98.75 319 VAL A N 1
ATOM 2434 C CA . VAL A 1 319 ? 14.398 -44.25 -18.875 1 98.75 319 VAL A CA 1
ATOM 2435 C C . VAL A 1 319 ? 14.805 -45.062 -20.109 1 98.75 319 VAL A C 1
ATOM 2437 O O . VAL A 1 319 ? 15.938 -44.938 -20.578 1 98.75 319 VAL A O 1
ATOM 2440 N N . ASP A 1 320 ? 13.898 -45.781 -20.547 1 98.5 320 ASP A N 1
ATOM 2441 C CA . ASP A 1 320 ? 14.156 -46.594 -21.734 1 98.5 320 ASP A CA 1
ATOM 2442 C C . ASP A 1 320 ? 14.445 -45.719 -22.953 1 98.5 320 ASP A C 1
ATOM 2444 O O . ASP A 1 320 ? 15.297 -46.031 -23.781 1 98.5 320 ASP A O 1
ATOM 2448 N N . TYR A 1 321 ? 13.781 -44.625 -23.062 1 98.56 321 TYR A N 1
ATOM 2449 C CA . TYR A 1 321 ? 13.82 -43.75 -24.219 1 98.56 321 TYR A CA 1
ATOM 2450 C C . TYR A 1 321 ? 15.055 -42.844 -24.188 1 98.56 321 TYR A C 1
ATOM 2452 O O . TYR A 1 321 ? 15.703 -42.625 -25.219 1 98.56 321 TYR A O 1
ATOM 2460 N N . LEU A 1 322 ? 15.43 -42.344 -22.984 1 98.56 322 LEU A N 1
ATOM 2461 C CA . LEU A 1 322 ? 16.438 -41.281 -22.875 1 98.56 322 LEU A CA 1
ATOM 2462 C C . LEU A 1 322 ? 17.688 -41.781 -22.172 1 98.56 322 LEU A C 1
ATOM 2464 O O . LEU A 1 322 ? 18.75 -41.156 -22.266 1 98.56 322 LEU A O 1
ATOM 2468 N N . GLY A 1 323 ? 17.562 -42.844 -21.438 1 98.38 323 GLY A N 1
ATOM 2469 C CA . GLY A 1 323 ? 18.625 -43.25 -20.531 1 98.38 323 GLY A CA 1
ATOM 2470 C C . GLY A 1 323 ? 18.406 -42.781 -19.109 1 98.38 323 GLY A C 1
ATOM 2471 O O . GLY A 1 323 ? 17.922 -41.688 -18.875 1 98.38 323 GLY A O 1
ATOM 2472 N N . ALA A 1 324 ? 18.766 -43.625 -18.219 1 98.25 324 ALA A N 1
ATOM 2473 C CA . ALA A 1 324 ? 18.5 -43.406 -16.812 1 98.25 324 ALA A CA 1
ATOM 2474 C C . ALA A 1 324 ? 19.109 -42.094 -16.328 1 98.25 324 ALA A C 1
ATOM 2476 O O . ALA A 1 324 ? 18.531 -41.406 -15.484 1 98.25 324 ALA A O 1
ATOM 2477 N N . GLU A 1 325 ? 20.203 -41.719 -16.844 1 98.06 325 GLU A N 1
ATOM 2478 C CA . GLU A 1 325 ? 20.922 -40.531 -16.406 1 98.06 325 GLU A CA 1
ATOM 2479 C C . GLU A 1 325 ? 20.172 -39.25 -16.812 1 98.06 325 GLU A C 1
ATOM 2481 O O . GLU A 1 325 ? 20.453 -38.156 -16.297 1 98.06 325 GLU A O 1
ATOM 2486 N N . ASN A 1 326 ? 19.234 -39.344 -17.703 1 98.69 326 ASN A N 1
ATOM 2487 C CA . ASN A 1 326 ? 18.516 -38.188 -18.219 1 98.69 326 ASN A CA 1
ATOM 2488 C C . ASN A 1 326 ? 17.109 -38.094 -17.641 1 98.69 326 ASN A C 1
ATOM 2490 O O . ASN A 1 326 ? 16.297 -37.281 -18.078 1 98.69 326 ASN A O 1
ATOM 2494 N N . VAL A 1 327 ? 16.797 -38.969 -16.672 1 98.81 327 VAL A N 1
ATOM 2495 C CA . VAL A 1 327 ? 15.508 -38.969 -16 1 98.81 327 VAL A CA 1
ATOM 2496 C C . VAL A 1 327 ? 15.695 -38.656 -14.523 1 98.81 327 VAL A C 1
ATOM 2498 O O . VAL A 1 327 ? 16.328 -39.438 -13.797 1 98.81 327 VAL A O 1
ATOM 2501 N N . LEU A 1 328 ? 15.156 -37.562 -14.078 1 98.56 328 LEU A N 1
ATOM 2502 C CA . LEU A 1 328 ? 15.391 -37.031 -12.734 1 98.56 328 LEU A CA 1
ATOM 2503 C C . LEU A 1 328 ? 14.18 -37.281 -11.844 1 98.56 328 LEU A C 1
ATOM 2505 O O . LEU A 1 328 ? 13.039 -37.281 -12.32 1 98.56 328 LEU A O 1
ATOM 2509 N N . ASP A 1 329 ? 14.43 -37.438 -10.594 1 97.75 329 ASP A N 1
ATOM 2510 C CA . ASP A 1 329 ? 13.375 -37.406 -9.578 1 97.75 329 ASP A CA 1
ATOM 2511 C C . ASP A 1 329 ? 13.086 -35.969 -9.133 1 97.75 329 ASP A C 1
ATOM 2513 O O . ASP A 1 329 ? 14 -35.219 -8.797 1 97.75 329 ASP A O 1
ATOM 2517 N N . LEU A 1 330 ? 11.891 -35.688 -9.172 1 97.56 330 LEU A N 1
ATOM 2518 C CA . LEU A 1 330 ? 11.492 -34.344 -8.82 1 97.56 330 LEU A CA 1
ATOM 2519 C C . LEU A 1 330 ? 11.008 -34.281 -7.375 1 97.56 330 LEU A C 1
ATOM 2521 O O . LEU A 1 330 ? 10.547 -35.281 -6.824 1 97.56 330 LEU A O 1
ATOM 2525 N N . ASP A 1 331 ? 11.109 -33.125 -6.781 1 95.81 331 ASP A N 1
ATOM 2526 C CA . ASP A 1 331 ? 10.531 -32.844 -5.473 1 95.81 331 ASP A CA 1
ATOM 2527 C C . ASP A 1 331 ? 9.164 -32.188 -5.609 1 95.81 331 ASP A C 1
ATOM 2529 O O . ASP A 1 331 ? 8.742 -31.859 -6.719 1 95.81 331 ASP A O 1
ATOM 2533 N N . ILE A 1 332 ? 8.469 -32.031 -4.492 1 95.56 332 ILE A N 1
ATOM 2534 C CA . ILE A 1 332 ? 7.199 -31.328 -4.465 1 95.56 332 ILE A CA 1
ATOM 2535 C C . ILE A 1 332 ? 7.402 -29.891 -4.969 1 95.56 332 ILE A C 1
ATOM 2537 O O . ILE A 1 332 ? 8.453 -29.297 -4.742 1 95.56 332 ILE A O 1
ATOM 2541 N N . TRP A 1 333 ? 6.48 -29.469 -5.672 1 93.44 333 TRP A N 1
ATOM 2542 C CA . TRP A 1 333 ? 6.465 -28.109 -6.184 1 93.44 333 TRP A CA 1
ATOM 2543 C C . TRP A 1 333 ? 5.25 -27.344 -5.664 1 93.44 333 TRP A C 1
ATOM 2545 O O . TRP A 1 333 ? 4.109 -27.734 -5.918 1 93.44 333 TRP A O 1
ATOM 2555 N N . MET A 1 334 ? 5.457 -26.188 -5.062 1 94.5 334 MET A N 1
ATOM 2556 C CA . MET A 1 334 ? 4.367 -25.516 -4.359 1 94.5 334 MET A CA 1
ATOM 2557 C C . MET A 1 334 ? 3.609 -24.578 -5.293 1 94.5 334 MET A C 1
ATOM 2559 O O . MET A 1 334 ? 2.672 -23.906 -4.871 1 94.5 334 MET A O 1
ATOM 2563 N N . ALA A 1 335 ? 3.969 -24.625 -6.559 1 92.31 335 ALA A N 1
ATOM 2564 C CA . ALA A 1 335 ? 3.111 -23.953 -7.531 1 92.31 335 ALA A CA 1
ATOM 2565 C C . ALA A 1 335 ? 1.909 -24.828 -7.895 1 92.31 335 ALA A C 1
ATOM 2567 O O . ALA A 1 335 ? 1.873 -26.016 -7.566 1 92.31 335 ALA A O 1
ATOM 2568 N N . ALA A 1 336 ? 0.955 -24.156 -8.484 1 95.19 336 ALA A N 1
ATOM 2569 C CA . ALA A 1 336 ? -0.277 -24.859 -8.836 1 95.19 336 ALA A CA 1
ATOM 2570 C C . ALA A 1 336 ? -0.434 -24.984 -10.352 1 95.19 336 ALA A C 1
ATOM 2572 O O . ALA A 1 336 ? 0.168 -24.219 -11.102 1 95.19 336 ALA A O 1
ATOM 2573 N N . GLU A 1 337 ? -1.169 -25.953 -10.766 1 96.19 337 GLU A N 1
ATOM 2574 C CA . GLU A 1 337 ? -1.455 -26.266 -12.156 1 96.19 337 GLU A CA 1
ATOM 2575 C C . GLU A 1 337 ? -2.846 -26.891 -12.305 1 96.19 337 GLU A C 1
ATOM 2577 O O . GLU A 1 337 ? -3.227 -27.766 -11.539 1 96.19 337 GLU A O 1
ATOM 2582 N N . ASP A 1 338 ? -3.58 -26.438 -13.359 1 97.44 338 ASP A N 1
ATOM 2583 C CA . ASP A 1 338 ? -4.973 -26.875 -13.43 1 97.44 338 ASP A CA 1
ATOM 2584 C C . ASP A 1 338 ? -5.074 -28.312 -13.922 1 97.44 338 ASP A C 1
ATOM 2586 O O . ASP A 1 338 ? -6.148 -28.922 -13.859 1 97.44 338 ASP A O 1
ATOM 2590 N N . PHE A 1 339 ? -3.91 -28.953 -14.359 1 98.56 339 PHE A N 1
ATOM 2591 C CA . PHE A 1 339 ? -3.875 -30.375 -14.617 1 98.56 339 PHE A CA 1
ATOM 2592 C C . PHE A 1 339 ? -4.391 -31.156 -13.406 1 98.56 339 PHE A C 1
ATOM 2594 O O . PHE A 1 339 ? -4.828 -32.312 -13.539 1 98.56 339 PHE A O 1
ATOM 2601 N N . SER A 1 340 ? -4.359 -30.531 -12.297 1 98.44 340 SER A N 1
ATOM 2602 C CA . SER A 1 340 ? -4.812 -31.141 -11.047 1 98.44 340 SER A CA 1
ATOM 2603 C C . SER A 1 340 ? -6.285 -31.531 -11.133 1 98.44 340 SER A C 1
ATOM 2605 O O . SER A 1 340 ? -6.715 -32.5 -10.5 1 98.44 340 SER A O 1
ATOM 2607 N N . TYR A 1 341 ? -7.062 -30.828 -11.93 1 98.12 341 TYR A N 1
ATOM 2608 C CA . TYR A 1 341 ? -8.461 -31.203 -12.086 1 98.12 341 TYR A CA 1
ATOM 2609 C C . TYR A 1 341 ? -8.586 -32.594 -12.703 1 98.12 341 TYR A C 1
ATOM 2611 O O . TYR A 1 341 ? -9.461 -33.375 -12.32 1 98.12 341 TYR A O 1
ATOM 2619 N N . TYR A 1 342 ? -7.738 -32.875 -13.641 1 98.62 342 TYR A N 1
ATOM 2620 C CA . TYR A 1 342 ? -7.758 -34.219 -14.258 1 98.62 342 TYR A CA 1
ATOM 2621 C C . TYR A 1 342 ? -7.391 -35.281 -13.242 1 98.62 342 TYR A C 1
ATOM 2623 O O . TYR A 1 342 ? -8.023 -36.344 -13.195 1 98.62 342 TYR A O 1
ATOM 2631 N N . THR A 1 343 ? -6.367 -34.969 -12.445 1 98.19 343 THR A N 1
ATOM 2632 C CA . THR A 1 343 ? -5.863 -35.969 -11.531 1 98.19 343 THR A CA 1
ATOM 2633 C C . THR A 1 343 ? -6.855 -36.219 -10.398 1 98.19 343 THR A C 1
ATOM 2635 O O . THR A 1 343 ? -6.75 -37.219 -9.68 1 98.19 343 THR A O 1
ATOM 2638 N N . GLN A 1 344 ? -7.785 -35.312 -10.273 1 96.62 344 GLN A N 1
ATOM 2639 C CA . GLN A 1 344 ? -8.875 -35.562 -9.328 1 96.62 344 GLN A CA 1
ATOM 2640 C C . GLN A 1 344 ? -9.891 -36.531 -9.906 1 96.62 344 GLN A C 1
ATOM 2642 O O . GLN A 1 344 ? -10.672 -37.125 -9.164 1 96.62 344 GLN A O 1
ATOM 2647 N N . GLU A 1 345 ? -9.93 -36.719 -11.234 1 97.81 345 GLU A N 1
ATOM 2648 C CA . GLU A 1 345 ? -10.961 -37.5 -11.898 1 97.81 345 GLU A CA 1
ATOM 2649 C C . GLU A 1 345 ? -10.422 -38.875 -12.312 1 97.81 345 GLU A C 1
ATOM 2651 O O . GLU A 1 345 ? -11.141 -39.875 -12.25 1 97.81 345 GLU A O 1
ATOM 2656 N N . ILE A 1 346 ? -9.203 -38.906 -12.812 1 98.25 346 ILE A N 1
ATOM 2657 C CA . ILE A 1 346 ? -8.602 -40.156 -13.305 1 98.25 346 ILE A CA 1
ATOM 2658 C C . ILE A 1 346 ? -7.117 -40.156 -12.953 1 98.25 346 ILE A C 1
ATOM 2660 O O . ILE A 1 346 ? -6.555 -39.156 -12.531 1 98.25 346 ILE A O 1
ATOM 2664 N N . ASP A 1 347 ? -6.457 -41.312 -13.109 1 98.5 347 ASP A N 1
ATOM 2665 C CA . ASP A 1 347 ? -5.016 -41.406 -12.898 1 98.5 347 ASP A CA 1
ATOM 2666 C C . ASP A 1 347 ? -4.258 -40.531 -13.875 1 98.5 347 ASP A C 1
ATOM 2668 O O . ASP A 1 347 ? -4.523 -40.562 -15.078 1 98.5 347 ASP A O 1
ATOM 2672 N N . GLY A 1 348 ? -3.414 -39.719 -13.312 1 98.69 348 GLY A N 1
ATOM 2673 C CA . GLY A 1 348 ? -2.643 -38.812 -14.164 1 98.69 348 GLY A CA 1
ATOM 2674 C C . GLY A 1 348 ? -1.159 -38.844 -13.852 1 98.69 348 GLY A C 1
ATOM 2675 O O . GLY A 1 348 ? -0.752 -39.25 -12.766 1 98.69 348 GLY A O 1
ATOM 2676 N N . CYS A 1 349 ? -0.377 -38.438 -14.781 1 98.81 349 CYS A N 1
ATOM 2677 C CA . CYS A 1 349 ? 1.059 -38.219 -14.664 1 98.81 349 CYS A CA 1
ATOM 2678 C C . CYS A 1 349 ? 1.459 -36.906 -15.328 1 98.81 349 CYS A C 1
ATOM 2680 O O . CYS A 1 349 ? 1.307 -36.75 -16.547 1 98.81 349 CYS A O 1
ATOM 2682 N N . PHE A 1 350 ? 1.855 -36.031 -14.523 1 98.75 350 PHE A N 1
ATOM 2683 C CA . PHE A 1 350 ? 2.348 -34.719 -14.969 1 98.75 350 PHE A CA 1
ATOM 2684 C C . PHE A 1 350 ? 3.861 -34.656 -14.812 1 98.75 350 PHE A C 1
ATOM 2686 O O . PHE A 1 350 ? 4.371 -34.594 -13.688 1 98.75 350 PHE A O 1
ATOM 2693 N N . TYR A 1 351 ? 4.617 -34.656 -15.93 1 98.81 351 TYR A N 1
ATOM 2694 C CA . TYR A 1 351 ? 6.074 -34.688 -15.836 1 98.81 351 TYR A CA 1
ATOM 2695 C C . TYR A 1 351 ? 6.691 -33.438 -16.453 1 98.81 351 TYR A C 1
ATOM 2697 O O . TYR A 1 351 ? 5.988 -32.625 -17.031 1 98.81 351 TYR A O 1
ATOM 2705 N N . ARG A 1 352 ? 7.988 -33.312 -16.281 1 98.81 352 ARG A N 1
ATOM 2706 C CA . ARG A 1 352 ? 8.656 -32.062 -16.656 1 98.81 352 ARG A CA 1
ATOM 2707 C C . ARG A 1 352 ? 9.68 -32.312 -17.766 1 98.81 352 ARG A C 1
ATOM 2709 O O . ARG A 1 352 ? 10.406 -33.281 -17.734 1 98.81 352 ARG A O 1
ATOM 2716 N N . LEU A 1 353 ? 9.656 -31.422 -18.719 1 98.88 353 LEU A N 1
ATOM 2717 C CA . LEU A 1 353 ? 10.586 -31.422 -19.844 1 98.88 353 LEU A CA 1
ATOM 2718 C C . LEU A 1 353 ? 11.68 -30.375 -19.641 1 98.88 353 LEU A C 1
ATOM 2720 O O . LEU A 1 353 ? 11.398 -29.188 -19.578 1 98.88 353 LEU A O 1
ATOM 2724 N N . GLY A 1 354 ? 12.906 -30.766 -19.578 1 98.75 354 GLY A N 1
ATOM 2725 C CA . GLY A 1 354 ? 14.016 -29.828 -19.469 1 98.75 354 GLY A CA 1
ATOM 2726 C C . GLY A 1 354 ? 14.18 -28.953 -20.703 1 98.75 354 GLY A C 1
ATOM 2727 O O . GLY A 1 354 ? 14.102 -29.438 -21.828 1 98.75 354 GLY A O 1
ATOM 2728 N N . THR A 1 355 ? 14.453 -27.609 -20.422 1 98.5 355 THR A N 1
ATOM 2729 C CA . THR A 1 355 ? 14.547 -26.688 -21.547 1 98.5 355 THR A CA 1
ATOM 2730 C C . THR A 1 355 ? 15.734 -25.75 -21.359 1 98.5 355 THR A C 1
ATOM 2732 O O . THR A 1 355 ? 16.016 -24.938 -22.25 1 98.5 355 THR A O 1
ATOM 2735 N N . ARG A 1 356 ? 16.391 -25.875 -20.297 1 98.31 356 ARG A N 1
ATOM 2736 C CA . ARG A 1 356 ? 17.453 -24.953 -19.938 1 98.31 356 ARG A CA 1
ATOM 2737 C C . ARG A 1 356 ? 18.719 -25.234 -20.75 1 98.31 356 ARG A C 1
ATOM 2739 O O . ARG A 1 356 ? 19.031 -26.391 -21.031 1 98.31 356 ARG A O 1
ATOM 2746 N N . ASN A 1 357 ? 19.422 -24.203 -21.141 1 98.56 357 ASN A N 1
ATOM 2747 C CA . ASN A 1 357 ? 20.75 -24.266 -21.75 1 98.56 357 ASN A CA 1
ATOM 2748 C C . ASN A 1 357 ? 21.609 -23.062 -21.359 1 98.56 357 ASN A C 1
ATOM 2750 O O . ASN A 1 357 ? 21.531 -22.016 -21.984 1 98.56 357 ASN A O 1
ATOM 2754 N N . GLU A 1 358 ? 22.469 -23.234 -20.438 1 97.5 358 GLU A N 1
ATOM 2755 C CA . GLU A 1 358 ? 23.281 -22.141 -19.922 1 97.5 358 GLU A CA 1
ATOM 2756 C C . GLU A 1 358 ? 24.219 -21.578 -20.984 1 97.5 358 GLU A C 1
ATOM 2758 O O . GLU A 1 358 ? 24.391 -20.359 -21.078 1 97.5 358 GLU A O 1
ATOM 2763 N N . ALA A 1 359 ? 24.797 -22.406 -21.766 1 97.62 359 ALA A N 1
ATOM 2764 C CA . ALA A 1 359 ? 25.75 -22 -22.797 1 97.62 359 ALA A CA 1
ATOM 2765 C C . ALA A 1 359 ? 25.094 -21.078 -23.812 1 97.62 359 ALA A C 1
ATOM 2767 O O . ALA A 1 359 ? 25.75 -20.188 -24.359 1 97.62 359 ALA A O 1
ATOM 2768 N N . LYS A 1 360 ? 23.797 -21.25 -23.984 1 96.81 360 LYS A N 1
ATOM 2769 C CA . LYS A 1 360 ? 23.078 -20.438 -24.953 1 96.81 360 LYS A CA 1
ATOM 2770 C C . LYS A 1 360 ? 22.391 -19.25 -24.281 1 96.81 360 LYS A C 1
ATOM 2772 O O . LYS A 1 360 ? 21.625 -18.531 -24.922 1 96.81 360 LYS A O 1
ATOM 2777 N N . GLY A 1 361 ? 22.578 -19.156 -22.969 1 96.94 361 GLY A N 1
ATOM 2778 C CA . GLY A 1 361 ? 21.969 -18.078 -22.219 1 96.94 361 GLY A CA 1
ATOM 2779 C C . GLY A 1 361 ? 20.484 -18.297 -21.953 1 96.94 361 GLY A C 1
ATOM 2780 O O . GLY A 1 361 ? 19.766 -17.359 -21.609 1 96.94 361 GLY A O 1
ATOM 2781 N N . ILE A 1 362 ? 19.969 -19.469 -22.172 1 97.69 362 ILE A N 1
ATOM 2782 C CA . ILE A 1 362 ? 18.578 -19.812 -21.922 1 97.69 362 ILE A CA 1
ATOM 2783 C C . ILE A 1 362 ? 18.422 -20.297 -20.484 1 97.69 362 ILE A C 1
ATOM 2785 O O . ILE A 1 362 ? 18.5 -21.5 -20.203 1 97.69 362 ILE A O 1
ATOM 2789 N N . ILE A 1 363 ? 18.156 -19.312 -19.562 1 96.5 363 ILE A N 1
ATOM 2790 C CA . ILE A 1 363 ? 18.219 -19.625 -18.141 1 96.5 363 ILE A CA 1
ATOM 2791 C C . ILE A 1 363 ? 17.031 -18.984 -17.422 1 96.5 363 ILE A C 1
ATOM 2793 O O . ILE A 1 363 ? 16.859 -19.156 -16.203 1 96.5 363 ILE A O 1
ATOM 2797 N N . SER A 1 364 ? 16.188 -18.234 -18.156 1 94.81 364 SER A N 1
ATOM 2798 C CA . SER A 1 364 ? 15.086 -17.516 -17.531 1 94.81 364 SER A CA 1
ATOM 2799 C C . SER A 1 364 ? 13.977 -18.469 -17.094 1 94.81 364 SER A C 1
ATOM 2801 O O . SER A 1 364 ? 13.695 -19.453 -17.766 1 94.81 364 SER A O 1
ATOM 2803 N N . GLY A 1 365 ? 13.352 -18.188 -15.984 1 92.75 365 GLY A N 1
ATOM 2804 C CA . GLY A 1 365 ? 12.211 -18.953 -15.508 1 92.75 365 GLY A CA 1
ATOM 2805 C C . GLY A 1 365 ? 10.93 -18.656 -16.266 1 92.75 365 GLY A C 1
ATOM 2806 O O . GLY A 1 365 ? 10.883 -17.703 -17.062 1 92.75 365 GLY A O 1
ATOM 2807 N N . VAL A 1 366 ? 9.93 -19.484 -15.984 1 93.81 366 VAL A N 1
ATOM 2808 C CA . VAL A 1 366 ? 8.617 -19.234 -16.562 1 93.81 366 VAL A CA 1
ATOM 2809 C C . VAL A 1 366 ? 8.047 -17.922 -16 1 93.81 366 VAL A C 1
ATOM 2811 O O . VAL A 1 366 ? 8.492 -17.453 -14.953 1 93.81 366 VAL A O 1
ATOM 2814 N N . HIS A 1 367 ? 7.18 -17.297 -16.672 1 91.62 367 HIS A N 1
ATOM 2815 C CA . HIS A 1 367 ? 6.469 -16.078 -16.297 1 91.62 367 HIS A CA 1
ATOM 2816 C C . HIS A 1 367 ? 7.418 -14.891 -16.219 1 91.62 367 HIS A C 1
ATOM 2818 O O . HIS A 1 367 ? 7.199 -13.961 -15.43 1 91.62 367 HIS A O 1
ATOM 2824 N N . THR A 1 368 ? 8.555 -14.953 -16.859 1 91.94 368 THR A N 1
ATOM 2825 C CA . THR A 1 368 ? 9.453 -13.82 -17.031 1 91.94 368 THR A CA 1
ATOM 2826 C C . THR A 1 368 ? 9.445 -13.336 -18.484 1 91.94 368 THR A C 1
ATOM 2828 O O . THR A 1 368 ? 9.172 -14.117 -19.406 1 91.94 368 THR A O 1
ATOM 2831 N N . PRO A 1 369 ? 9.742 -12.078 -18.641 1 95.06 369 PRO A N 1
ATOM 2832 C CA . PRO A 1 369 ? 9.664 -11.516 -19.984 1 95.06 369 PRO A CA 1
ATOM 2833 C C . PRO A 1 369 ? 10.766 -12.047 -20.906 1 95.06 369 PRO A C 1
ATOM 2835 O O . PRO A 1 369 ? 10.727 -11.82 -22.125 1 95.06 369 PRO A O 1
ATOM 2838 N N . THR A 1 370 ? 11.711 -12.789 -20.328 1 96.31 370 THR A N 1
ATOM 2839 C CA . THR A 1 370 ? 12.828 -13.297 -21.109 1 96.31 370 THR A CA 1
ATOM 2840 C C . THR A 1 370 ? 12.805 -14.82 -21.172 1 96.31 370 THR A C 1
ATOM 2842 O O . THR A 1 370 ? 13.789 -15.453 -21.562 1 96.31 370 THR A O 1
ATOM 2845 N N . PHE A 1 371 ? 11.719 -15.414 -20.828 1 97.06 371 PHE A N 1
ATOM 2846 C CA . PHE A 1 371 ? 11.602 -16.859 -20.922 1 97.06 371 PHE A CA 1
ATOM 2847 C C . PHE A 1 371 ? 11.859 -17.344 -22.344 1 97.06 371 PHE A C 1
ATOM 2849 O O . PHE A 1 371 ? 11.383 -16.734 -23.312 1 97.06 371 PHE A O 1
ATOM 2856 N N . ASP A 1 372 ? 12.594 -18.453 -22.438 1 98.06 372 ASP A N 1
ATOM 2857 C CA . ASP A 1 372 ? 12.859 -19.125 -23.688 1 98.06 372 ASP A CA 1
ATOM 2858 C C . ASP A 1 372 ? 13.258 -20.594 -23.453 1 98.06 372 ASP A C 1
ATOM 2860 O O . ASP A 1 372 ? 13.367 -21.031 -22.312 1 98.06 372 ASP A O 1
ATOM 2864 N N . ILE A 1 373 ? 13.352 -21.344 -24.531 1 98.56 373 ILE A N 1
ATOM 2865 C CA . ILE A 1 373 ? 13.734 -22.75 -24.406 1 98.56 373 ILE A CA 1
ATOM 2866 C C . ILE A 1 373 ? 14.82 -23.094 -25.422 1 98.56 373 ILE A C 1
ATOM 2868 O O . ILE A 1 373 ? 14.93 -22.438 -26.469 1 98.56 373 ILE A O 1
ATOM 2872 N N . ASP A 1 374 ? 15.617 -24.047 -25.062 1 98.56 374 ASP A N 1
ATOM 2873 C CA . ASP A 1 374 ? 16.422 -24.688 -26.094 1 98.56 374 ASP A CA 1
ATOM 2874 C C . ASP A 1 374 ? 15.562 -25.562 -27.016 1 98.56 374 ASP A C 1
ATOM 2876 O O . ASP A 1 374 ? 14.977 -26.547 -26.562 1 98.56 374 ASP A O 1
ATOM 2880 N N . GLU A 1 375 ? 15.562 -25.328 -28.25 1 98.25 375 GLU A N 1
ATOM 2881 C CA . GLU A 1 375 ? 14.609 -25.922 -29.188 1 98.25 375 GLU A CA 1
ATOM 2882 C C . GLU A 1 375 ? 14.922 -27.406 -29.406 1 98.25 375 GLU A C 1
ATOM 2884 O O . GLU A 1 375 ? 14.102 -28.141 -29.953 1 98.25 375 GLU A O 1
ATOM 2889 N N . ASP A 1 376 ? 16.062 -27.875 -28.906 1 98.25 376 ASP A N 1
ATOM 2890 C CA . ASP A 1 376 ? 16.312 -29.312 -28.922 1 98.25 376 ASP A CA 1
ATOM 2891 C C . ASP A 1 376 ? 15.305 -30.062 -28.062 1 98.25 376 ASP A C 1
ATOM 2893 O O . ASP A 1 376 ? 15.102 -31.266 -28.234 1 98.25 376 ASP A O 1
ATOM 2897 N N . ALA A 1 377 ? 14.695 -29.328 -27.188 1 98.75 377 ALA A N 1
ATOM 2898 C CA . ALA A 1 377 ? 13.672 -29.938 -26.344 1 98.75 377 ALA A CA 1
ATOM 2899 C C . ALA A 1 377 ? 12.477 -30.391 -27.172 1 98.75 377 ALA A C 1
ATOM 2901 O O . ALA A 1 377 ? 11.719 -31.266 -26.734 1 98.75 377 ALA A O 1
ATOM 2902 N N . MET A 1 378 ? 12.289 -29.812 -28.344 1 98.75 378 MET A N 1
ATOM 2903 C CA . MET A 1 378 ? 11.094 -30.094 -29.141 1 98.75 378 MET A CA 1
ATOM 2904 C C . MET A 1 378 ? 11.109 -31.531 -29.656 1 98.75 378 MET A C 1
ATOM 2906 O O . MET A 1 378 ? 10.062 -32.188 -29.719 1 98.75 378 MET A O 1
ATOM 2910 N N . GLU A 1 379 ? 12.305 -32 -30.016 1 98.75 379 GLU A N 1
ATOM 2911 C CA . GLU A 1 379 ? 12.445 -33.406 -30.422 1 98.75 379 GLU A CA 1
ATOM 2912 C C . GLU A 1 379 ? 12.102 -34.344 -29.281 1 98.75 379 GLU A C 1
ATOM 2914 O O . GLU A 1 379 ? 11.328 -35.312 -29.453 1 98.75 379 GLU A O 1
ATOM 2919 N N . ILE A 1 380 ? 12.617 -34.031 -28.156 1 98.75 380 ILE A N 1
ATOM 2920 C CA . ILE A 1 380 ? 12.43 -34.875 -26.984 1 98.75 380 ILE A CA 1
ATOM 2921 C C . ILE A 1 380 ? 10.977 -34.781 -26.516 1 98.75 380 ILE A C 1
ATOM 2923 O O . ILE A 1 380 ? 10.359 -35.812 -26.188 1 98.75 380 ILE A O 1
ATOM 2927 N N . GLY A 1 381 ? 10.438 -33.625 -26.5 1 98.75 381 GLY A N 1
ATOM 2928 C CA . GLY A 1 381 ? 9.078 -33.406 -26.016 1 98.75 381 GLY A CA 1
ATOM 2929 C C . GLY A 1 381 ? 8.039 -34.188 -26.766 1 98.75 381 GLY A C 1
ATOM 2930 O O . GLY A 1 381 ? 7.211 -34.875 -26.172 1 98.75 381 GLY A O 1
ATOM 2931 N N . ALA A 1 382 ? 8.094 -34.188 -28.062 1 98.88 382 ALA A N 1
ATOM 2932 C CA . ALA A 1 382 ? 7.129 -34.906 -28.906 1 98.88 382 ALA A CA 1
ATOM 2933 C C . ALA A 1 382 ? 7.387 -36.406 -28.875 1 98.88 382 ALA A C 1
ATOM 2935 O O . ALA A 1 382 ? 6.465 -37.188 -28.656 1 98.88 382 ALA A O 1
ATOM 2936 N N . GLY A 1 383 ? 8.633 -36.781 -29.047 1 98.88 383 GLY A N 1
ATOM 2937 C CA . GLY A 1 383 ? 8.984 -38.188 -29.141 1 98.88 383 GLY A CA 1
ATOM 2938 C C . GLY A 1 383 ? 8.719 -38.938 -27.844 1 98.88 383 GLY A C 1
ATOM 2939 O O . GLY A 1 383 ? 8.133 -40.031 -27.859 1 98.88 383 GLY A O 1
ATOM 2940 N N . LEU A 1 384 ? 9.18 -38.375 -26.781 1 98.88 384 LEU A N 1
ATOM 2941 C CA . LEU A 1 384 ? 9.008 -39.031 -25.484 1 98.88 384 LEU A CA 1
ATOM 2942 C C . LEU A 1 384 ? 7.527 -39.156 -25.141 1 98.88 384 LEU A C 1
ATOM 2944 O O . LEU A 1 384 ? 7.09 -40.219 -24.641 1 98.88 384 LEU A O 1
ATOM 2948 N N . MET A 1 385 ? 6.762 -38.125 -25.344 1 98.88 385 MET A N 1
ATOM 2949 C CA . MET A 1 385 ? 5.328 -38.156 -25.062 1 98.88 385 MET A CA 1
ATOM 2950 C C . MET A 1 385 ? 4.66 -39.281 -25.844 1 98.88 385 MET A C 1
ATOM 2952 O O . MET A 1 385 ? 3.852 -40.031 -25.297 1 98.88 385 MET A O 1
ATOM 2956 N N . ALA A 1 386 ? 4.992 -39.438 -27.125 1 98.94 386 ALA A N 1
ATOM 2957 C CA . ALA A 1 386 ? 4.457 -40.5 -27.953 1 98.94 386 ALA A CA 1
ATOM 2958 C C . ALA A 1 386 ? 4.852 -41.875 -27.406 1 98.94 386 ALA A C 1
ATOM 2960 O O . ALA A 1 386 ? 4.027 -42.781 -27.359 1 98.94 386 ALA A O 1
ATOM 2961 N N . TYR A 1 387 ? 6.066 -41.938 -27 1 98.88 387 TYR A N 1
ATOM 2962 C CA . TYR A 1 387 ? 6.574 -43.219 -26.531 1 98.88 387 TYR A CA 1
ATOM 2963 C C . TYR A 1 387 ? 5.906 -43.625 -25.219 1 98.88 387 TYR A C 1
ATOM 2965 O O . TYR A 1 387 ? 5.543 -44.781 -25.031 1 98.88 387 TYR A O 1
ATOM 2973 N N . ILE A 1 388 ? 5.77 -42.656 -24.359 1 98.88 388 ILE A N 1
ATOM 2974 C CA . ILE A 1 388 ? 5.105 -42.938 -23.094 1 98.88 388 ILE A CA 1
ATOM 2975 C C . ILE A 1 388 ? 3.678 -43.406 -23.344 1 98.88 388 ILE A C 1
ATOM 2977 O O . ILE A 1 388 ? 3.205 -44.344 -22.703 1 98.88 388 ILE A O 1
ATOM 2981 N N . ALA A 1 389 ? 3.021 -42.781 -24.266 1 98.75 389 ALA A N 1
ATOM 2982 C CA . ALA A 1 389 ? 1.647 -43.188 -24.594 1 98.75 389 ALA A CA 1
ATOM 2983 C C . ALA A 1 389 ? 1.577 -44.625 -25.078 1 98.75 389 ALA A C 1
ATOM 2985 O O . ALA A 1 389 ? 0.755 -45.406 -24.609 1 98.75 389 ALA A O 1
ATOM 2986 N N . VAL A 1 390 ? 2.424 -45 -26.016 1 98.56 390 VAL A N 1
ATOM 2987 C CA . VAL A 1 390 ? 2.414 -46.312 -26.609 1 98.56 390 VAL A CA 1
ATOM 2988 C C . VAL A 1 390 ? 2.764 -47.375 -25.547 1 98.56 390 VAL A C 1
ATOM 2990 O O . VAL A 1 390 ? 2.156 -48.438 -25.484 1 98.56 390 VAL A O 1
ATOM 2993 N N . ASN A 1 391 ? 3.727 -47.031 -24.781 1 98.12 391 ASN A N 1
ATOM 2994 C CA . ASN A 1 391 ? 4.117 -47.938 -23.719 1 98.12 391 ASN A CA 1
ATOM 2995 C C . ASN A 1 391 ? 2.986 -48.156 -22.703 1 98.12 391 ASN A C 1
ATOM 2997 O O . ASN A 1 391 ? 2.814 -49.25 -22.172 1 98.12 391 ASN A O 1
ATOM 3001 N N . GLU A 1 392 ? 2.307 -47.094 -22.375 1 98.12 392 GLU A N 1
ATOM 3002 C CA . GLU A 1 392 ? 1.194 -47.219 -21.438 1 98.12 392 GLU A CA 1
ATOM 3003 C C . GLU A 1 392 ? 0.072 -48.062 -22 1 98.12 392 GLU A C 1
ATOM 3005 O O . GLU A 1 392 ? -0.583 -48.812 -21.266 1 98.12 392 GLU A O 1
ATOM 3010 N N . LEU A 1 393 ? -0.154 -47.969 -23.281 1 97.81 393 LEU A N 1
ATOM 3011 C CA . LEU A 1 393 ? -1.21 -48.719 -23.922 1 97.81 393 LEU A CA 1
ATOM 3012 C C . LEU A 1 393 ? -0.897 -50.219 -23.891 1 97.81 393 LEU A C 1
ATOM 3014 O O . LEU A 1 393 ? -1.805 -51.031 -24 1 97.81 393 LEU A O 1
ATOM 3018 N N . LYS A 1 394 ? 0.322 -50.5 -23.703 1 95.56 394 LYS A N 1
ATOM 3019 C CA . LYS A 1 394 ? 0.724 -51.906 -23.641 1 95.56 394 LYS A CA 1
ATOM 3020 C C . LYS A 1 394 ? 0.512 -52.469 -22.234 1 95.56 394 LYS A C 1
ATOM 3022 O O . LYS A 1 394 ? 0.472 -53.688 -22.047 1 95.56 394 LYS A O 1
ATOM 3027 N N . SER A 1 395 ? 0.465 -51.562 -21.422 1 88.75 395 SER A N 1
ATOM 3028 C CA . SER A 1 395 ? 0.355 -52 -20.031 1 88.75 395 SER A CA 1
ATOM 3029 C C . SER A 1 395 ? -1.049 -52.5 -19.719 1 88.75 395 SER A C 1
ATOM 3031 O O . SER A 1 395 ? -2.023 -52.094 -20.344 1 88.75 395 SER A O 1
ATOM 3033 N N . LYS A 1 396 ? -1.023 -53.562 -19.016 1 72.69 396 LYS A N 1
ATOM 3034 C CA . LYS A 1 396 ? -2.291 -54.188 -18.625 1 72.69 396 LYS A CA 1
ATOM 3035 C C . LYS A 1 396 ? -2.857 -53.531 -17.375 1 72.69 396 LYS A C 1
ATOM 3037 O O . LYS A 1 396 ? -2.109 -53.156 -16.453 1 72.69 396 LYS A O 1
ATOM 3042 N N . MET B 1 1 ? -13.422 55.844 23.859 1 89.31 1 MET B N 1
ATOM 3043 C CA . MET B 1 1 ? -12.305 54.969 24.156 1 89.31 1 MET B CA 1
ATOM 3044 C C . MET B 1 1 ? -11.82 54.25 22.891 1 89.31 1 MET B C 1
ATOM 3046 O O . MET B 1 1 ? -12.562 54.156 21.906 1 89.31 1 MET B O 1
ATOM 3050 N N . VAL B 1 2 ? -10.594 54.062 22.781 1 96 2 VAL B N 1
ATOM 3051 C CA . VAL B 1 2 ? -9.961 53.469 21.609 1 96 2 VAL B CA 1
ATOM 3052 C C . VAL B 1 2 ? -10.719 52.188 21.219 1 96 2 VAL B C 1
ATOM 3054 O O . VAL B 1 2 ? -10.906 51.906 20.031 1 96 2 VAL B O 1
ATOM 3057 N N . LYS B 1 3 ? -11.289 51.5 22.219 1 97.44 3 LYS B N 1
ATOM 3058 C CA . LYS B 1 3 ? -12.055 50.281 21.969 1 97.44 3 LYS B CA 1
ATOM 3059 C C . LYS B 1 3 ? -13.297 50.562 21.125 1 97.44 3 LYS B C 1
ATOM 3061 O O . LYS B 1 3 ? -13.586 49.844 20.156 1 97.44 3 LYS B O 1
ATOM 3066 N N . ASP B 1 4 ? -14.016 51.562 21.5 1 97.88 4 ASP B N 1
ATOM 3067 C CA . ASP B 1 4 ? -15.242 51.938 20.797 1 97.88 4 ASP B CA 1
ATOM 3068 C C . ASP B 1 4 ? -14.945 52.375 19.359 1 97.88 4 ASP B C 1
ATOM 3070 O O . ASP B 1 4 ? -15.711 52.094 18.438 1 97.88 4 ASP B O 1
ATOM 3074 N N . LYS B 1 5 ? -13.852 53.062 19.203 1 98.25 5 LYS B N 1
ATOM 3075 C CA . LYS B 1 5 ? -13.453 53.5 17.875 1 98.25 5 LYS B CA 1
ATOM 3076 C C . LYS B 1 5 ? -13.117 52.312 16.984 1 98.25 5 LYS B C 1
ATOM 3078 O O . LYS B 1 5 ? -13.531 52.281 15.82 1 98.25 5 LYS B O 1
ATOM 3083 N N . ILE B 1 6 ? -12.422 51.406 17.547 1 98.75 6 ILE B N 1
ATOM 3084 C CA . ILE B 1 6 ? -12.023 50.25 16.797 1 98.75 6 ILE B CA 1
ATOM 3085 C C . ILE B 1 6 ? -13.266 49.406 16.422 1 98.75 6 ILE B C 1
ATOM 3087 O O . ILE B 1 6 ? -13.398 48.969 15.281 1 98.75 6 ILE B O 1
ATOM 3091 N N . LYS B 1 7 ? -14.195 49.25 17.312 1 98.56 7 LYS B N 1
ATOM 3092 C CA . LYS B 1 7 ? -15.43 48.5 17.047 1 98.56 7 LYS B CA 1
ATOM 3093 C C . LYS B 1 7 ? -16.25 49.188 15.945 1 98.56 7 LYS B C 1
ATOM 3095 O O . LYS B 1 7 ? -16.797 48.531 15.078 1 98.56 7 LYS B O 1
ATOM 3100 N N . ALA B 1 8 ? -16.297 50.469 16.047 1 98.69 8 ALA B N 1
ATOM 3101 C CA . ALA B 1 8 ? -17.062 51.219 15.055 1 98.69 8 ALA B CA 1
ATOM 3102 C C . ALA B 1 8 ? -16.438 51.094 13.664 1 98.69 8 ALA B C 1
ATOM 3104 O O . ALA B 1 8 ? -17.156 50.938 12.68 1 98.69 8 ALA B O 1
ATOM 3105 N N . LEU B 1 9 ? -15.172 51.188 13.617 1 98.81 9 LEU B N 1
ATOM 3106 C CA . LEU B 1 9 ? -14.477 51.094 12.336 1 98.81 9 LEU B CA 1
ATOM 3107 C C . LEU B 1 9 ? -14.586 49.688 11.781 1 98.81 9 LEU B C 1
ATOM 3109 O O . LEU B 1 9 ? -14.75 49.5 10.57 1 98.81 9 LEU B O 1
ATOM 3113 N N . ALA B 1 10 ? -14.461 48.688 12.648 1 98.81 10 ALA B N 1
ATOM 3114 C CA . ALA B 1 10 ? -14.609 47.281 12.211 1 98.81 10 ALA B CA 1
ATOM 3115 C C . ALA B 1 10 ? -15.984 47.062 11.594 1 98.81 10 ALA B C 1
ATOM 3117 O O . ALA B 1 10 ? -16.109 46.375 10.57 1 98.81 10 ALA B O 1
ATOM 3118 N N . LYS B 1 11 ? -16.969 47.594 12.234 1 98.5 11 LYS B N 1
ATOM 3119 C CA . LYS B 1 11 ? -18.328 47.469 11.711 1 98.5 11 LYS B CA 1
ATOM 3120 C C . LYS B 1 11 ? -18.469 48.219 10.383 1 98.5 11 LYS B C 1
ATOM 3122 O O . LYS B 1 11 ? -19.078 47.719 9.438 1 98.5 11 LYS B O 1
ATOM 3127 N N . ALA B 1 12 ? -17.906 49.375 10.336 1 98.69 12 ALA B N 1
ATOM 3128 C CA . ALA B 1 12 ? -18.031 50.219 9.156 1 98.69 12 ALA B CA 1
ATOM 3129 C C . ALA B 1 12 ? -17.344 49.594 7.949 1 98.69 12 ALA B C 1
ATOM 3131 O O . ALA B 1 12 ? -17.812 49.75 6.816 1 98.69 12 ALA B O 1
ATOM 3132 N N . TYR B 1 13 ? -16.266 48.938 8.195 1 98.69 13 TYR B N 1
ATOM 3133 C CA . TYR B 1 13 ? -15.461 48.438 7.09 1 98.69 13 TYR B CA 1
ATOM 3134 C C . TYR B 1 13 ? -15.727 46.938 6.863 1 98.69 13 TYR B C 1
ATOM 3136 O O . TYR B 1 13 ? -15.047 46.312 6.059 1 98.69 13 TYR B O 1
ATOM 3144 N N . LYS B 1 14 ? -16.672 46.375 7.508 1 98.62 14 LYS B N 1
ATOM 3145 C CA . LYS B 1 14 ? -16.969 44.938 7.43 1 98.62 14 LYS B CA 1
ATOM 3146 C C . LYS B 1 14 ? -17.141 44.5 5.98 1 98.62 14 LYS B C 1
ATOM 3148 O O . LYS B 1 14 ? -16.594 43.469 5.578 1 98.62 14 LYS B O 1
ATOM 3153 N N . SER B 1 15 ? -17.891 45.25 5.195 1 98.69 15 SER B N 1
ATOM 3154 C CA . SER B 1 15 ? -18.125 44.875 3.803 1 98.69 15 SER B CA 1
ATOM 3155 C C . SER B 1 15 ? -16.828 44.844 3.006 1 98.69 15 SER B C 1
ATOM 3157 O O . SER B 1 15 ? -16.672 44 2.119 1 98.69 15 SER B O 1
ATOM 3159 N N . GLU B 1 16 ? -15.945 45.75 3.328 1 98.62 16 GLU B N 1
ATOM 3160 C CA . GLU B 1 16 ? -14.648 45.75 2.666 1 98.62 16 GLU B CA 1
ATOM 3161 C C . GLU B 1 16 ? -13.82 44.531 3.059 1 98.62 16 GLU B C 1
ATOM 3163 O O . GLU B 1 16 ? -13.141 43.938 2.217 1 98.62 16 GLU B O 1
ATOM 3168 N N . PHE B 1 17 ? -13.875 44.188 4.328 1 98.75 17 PHE B N 1
ATOM 3169 C CA . PHE B 1 17 ? -13.156 43 4.797 1 98.75 17 PHE B CA 1
ATOM 3170 C C . PHE B 1 17 ? -13.633 41.75 4.062 1 98.75 17 PHE B C 1
ATOM 3172 O O . PHE B 1 17 ? -12.82 40.938 3.623 1 98.75 17 PHE B O 1
ATOM 3179 N N . ILE B 1 18 ? -14.922 41.656 3.922 1 98.75 18 ILE B N 1
ATOM 3180 C CA . ILE B 1 18 ? -15.547 40.5 3.268 1 98.75 18 ILE B CA 1
ATOM 3181 C C . ILE B 1 18 ? -15.156 40.469 1.792 1 98.75 18 ILE B C 1
ATOM 3183 O O . ILE B 1 18 ? -14.828 39.406 1.25 1 98.75 18 ILE B O 1
ATOM 3187 N N . ALA B 1 19 ? -15.172 41.594 1.169 1 98.75 19 ALA B N 1
ATOM 3188 C CA . ALA B 1 19 ? -14.812 41.688 -0.243 1 98.75 19 ALA B CA 1
ATOM 3189 C C . ALA B 1 19 ? -13.367 41.25 -0.466 1 98.75 19 ALA B C 1
ATOM 3191 O O . ALA B 1 19 ? -13.062 40.562 -1.442 1 98.75 19 ALA B O 1
ATOM 3192 N N . ASN B 1 20 ? -12.477 41.75 0.389 1 98.81 20 ASN B N 1
ATOM 3193 C CA . ASN B 1 20 ? -11.078 41.344 0.289 1 98.81 20 ASN B CA 1
ATOM 3194 C C . ASN B 1 20 ? -10.914 39.844 0.456 1 98.81 20 ASN B C 1
ATOM 3196 O O . ASN B 1 20 ? -10.172 39.188 -0.291 1 98.81 20 ASN B O 1
ATOM 3200 N N . ARG B 1 21 ? -11.586 39.25 1.469 1 98.81 21 ARG B N 1
ATOM 3201 C CA . ARG B 1 21 ? -11.531 37.812 1.706 1 98.81 21 ARG B CA 1
ATOM 3202 C C . ARG B 1 21 ? -12.047 37.031 0.5 1 98.81 21 ARG B C 1
ATOM 3204 O O . ARG B 1 21 ? -11.43 36.062 0.075 1 98.81 21 ARG B O 1
ATOM 3211 N N . ARG B 1 22 ? -13.18 37.531 -0.077 1 98.75 22 ARG B N 1
ATOM 3212 C CA . ARG B 1 22 ? -13.781 36.875 -1.224 1 98.75 22 ARG B CA 1
ATOM 3213 C C . ARG B 1 22 ? -12.867 36.938 -2.441 1 98.75 22 ARG B C 1
ATOM 3215 O O . ARG B 1 22 ? -12.766 35.969 -3.203 1 98.75 22 ARG B O 1
ATOM 3222 N N . TYR B 1 23 ? -12.258 38.062 -2.611 1 98.75 23 TYR B N 1
ATOM 3223 C CA . TYR B 1 23 ? -11.305 38.156 -3.713 1 98.75 23 TYR B CA 1
ATOM 3224 C C . TYR B 1 23 ? -10.164 37.156 -3.559 1 98.75 23 TYR B C 1
ATOM 3226 O O . TYR B 1 23 ? -9.812 36.469 -4.508 1 98.75 23 TYR B O 1
ATOM 3234 N N . LEU B 1 24 ? -9.594 37.156 -2.369 1 98.81 24 LEU B N 1
ATOM 3235 C CA . LEU B 1 24 ? -8.484 36.25 -2.096 1 98.81 24 LEU B CA 1
ATOM 3236 C C . LEU B 1 24 ? -8.922 34.781 -2.262 1 98.81 24 LEU B C 1
ATOM 3238 O O . LEU B 1 24 ? -8.172 33.969 -2.807 1 98.81 24 LEU B O 1
ATOM 3242 N N . HIS B 1 25 ? -10.102 34.469 -1.769 1 98.81 25 HIS B N 1
ATOM 3243 C CA . HIS B 1 25 ? -10.625 33.094 -1.866 1 98.81 25 HIS B CA 1
ATOM 3244 C C . HIS B 1 25 ? -10.781 32.688 -3.322 1 98.81 25 HIS B C 1
ATOM 3246 O O . HIS B 1 25 ? -10.484 31.531 -3.676 1 98.81 25 HIS B O 1
ATOM 3252 N N . ALA B 1 26 ? -11.234 33.562 -4.125 1 98.69 26 ALA B N 1
ATOM 3253 C CA . ALA B 1 26 ? -11.5 33.281 -5.535 1 98.69 26 ALA B CA 1
ATOM 3254 C C . ALA B 1 26 ? -10.195 33.156 -6.32 1 98.69 26 ALA B C 1
ATOM 3256 O O . ALA B 1 26 ? -10.164 32.594 -7.406 1 98.69 26 ALA B O 1
ATOM 3257 N N . HIS B 1 27 ? -9.125 33.781 -5.781 1 98.62 27 HIS B N 1
ATOM 3258 C CA . HIS B 1 27 ? -7.848 33.812 -6.488 1 98.62 27 HIS B CA 1
ATOM 3259 C C . HIS B 1 27 ? -6.738 33.188 -5.645 1 98.62 27 HIS B C 1
ATOM 3261 O O . HIS B 1 27 ? -5.719 33.844 -5.391 1 98.62 27 HIS B O 1
ATOM 3267 N N . PRO B 1 28 ? -6.945 31.938 -5.258 1 98.62 28 PRO B N 1
ATOM 3268 C CA . PRO B 1 28 ? -5.953 31.281 -4.398 1 98.62 28 PRO B CA 1
ATOM 3269 C C . PRO B 1 28 ? -4.672 30.922 -5.145 1 98.62 28 PRO B C 1
ATOM 3271 O O . PRO B 1 28 ? -4.719 30.578 -6.328 1 98.62 28 PRO B O 1
ATOM 3274 N N . GLU B 1 29 ? -3.518 31.031 -4.457 1 98.56 29 GLU B N 1
ATOM 3275 C CA . GLU B 1 29 ? -2.223 30.625 -4.988 1 98.56 29 GLU B CA 1
ATOM 3276 C C . GLU B 1 29 ? -1.503 29.688 -4.02 1 98.56 29 GLU B C 1
ATOM 3278 O O . GLU B 1 29 ? -1.592 29.859 -2.801 1 98.56 29 GLU B O 1
ATOM 3283 N N . LEU B 1 30 ? -0.779 28.766 -4.527 1 97.81 30 LEU B N 1
ATOM 3284 C CA . LEU B 1 30 ? -0.095 27.75 -3.729 1 97.81 30 LEU B CA 1
ATOM 3285 C C . LEU B 1 30 ? 1.075 28.359 -2.963 1 97.81 30 LEU B C 1
ATOM 3287 O O . LEU B 1 30 ? 1.488 29.484 -3.248 1 97.81 30 LEU B O 1
ATOM 3291 N N . SER B 1 31 ? 1.647 27.609 -2.059 1 97.62 31 SER B N 1
ATOM 3292 C CA . SER B 1 31 ? 2.77 28.016 -1.221 1 97.62 31 SER B CA 1
ATOM 3293 C C . SER B 1 31 ? 3.951 28.484 -2.066 1 97.62 31 SER B C 1
ATOM 3295 O O . SER B 1 31 ? 4.344 27.797 -3.016 1 97.62 31 SER B O 1
ATOM 3297 N N . PHE B 1 32 ? 4.402 29.656 -1.725 1 97.56 32 PHE B N 1
ATOM 3298 C CA . PHE B 1 32 ? 5.605 30.266 -2.285 1 97.56 32 PHE B CA 1
ATOM 3299 C C . PHE B 1 32 ? 5.367 30.703 -3.727 1 97.56 32 PHE B C 1
ATOM 3301 O O . PHE B 1 32 ? 6.309 31.094 -4.422 1 97.56 32 PHE B O 1
ATOM 3308 N N . GLN B 1 33 ? 4.125 30.578 -4.141 1 98.12 33 GLN B N 1
ATOM 3309 C CA . GLN B 1 33 ? 3.723 31.047 -5.457 1 98.12 33 GLN B CA 1
ATOM 3310 C C . GLN B 1 33 ? 2.648 32.125 -5.352 1 98.12 33 GLN B C 1
ATOM 3312 O O . GLN B 1 33 ? 1.805 32.25 -6.242 1 98.12 33 GLN B O 1
ATOM 3317 N N . GLU B 1 34 ? 2.652 32.781 -4.258 1 98.44 34 GLU B N 1
ATOM 3318 C CA . GLU B 1 34 ? 1.596 33.75 -3.971 1 98.44 34 GLU B CA 1
ATOM 3319 C C . GLU B 1 34 ? 1.902 35.094 -4.602 1 98.44 34 GLU B C 1
ATOM 3321 O O . GLU B 1 34 ? 1.844 36.125 -3.928 1 98.44 34 GLU B O 1
ATOM 3326 N N . PHE B 1 35 ? 2.172 35.156 -5.891 1 98.44 35 PHE B N 1
ATOM 3327 C CA . PHE B 1 35 ? 2.598 36.406 -6.555 1 98.44 35 PHE B CA 1
ATOM 3328 C C . PHE B 1 35 ? 1.44 37.375 -6.664 1 98.44 35 PHE B C 1
ATOM 3330 O O . PHE B 1 35 ? 1.59 38.562 -6.328 1 98.44 35 PHE B O 1
ATOM 3337 N N . GLN B 1 36 ? 0.33 36.938 -7.141 1 98.5 36 GLN B N 1
ATOM 3338 C CA . GLN B 1 36 ? -0.825 37.812 -7.281 1 98.5 36 GLN B CA 1
ATOM 3339 C C . GLN B 1 36 ? -1.375 38.219 -5.918 1 98.5 36 GLN B C 1
ATOM 3341 O O . GLN B 1 36 ? -1.834 39.344 -5.742 1 98.5 36 GLN B O 1
ATOM 3346 N N . THR B 1 37 ? -1.388 37.281 -5.004 1 98.75 37 THR B N 1
ATOM 3347 C CA . THR B 1 37 ? -1.821 37.594 -3.645 1 98.75 37 THR B CA 1
ATOM 3348 C C . THR B 1 37 ? -0.936 38.656 -3.027 1 98.75 37 THR B C 1
ATOM 3350 O O . THR B 1 37 ? -1.436 39.625 -2.41 1 98.75 37 THR B O 1
ATOM 3353 N N . ALA B 1 38 ? 0.383 38.5 -3.201 1 98.75 38 ALA B N 1
ATOM 3354 C CA . ALA B 1 38 ? 1.329 39.469 -2.691 1 98.75 38 ALA B CA 1
ATOM 3355 C C . ALA B 1 38 ? 1.077 40.844 -3.312 1 98.75 38 ALA B C 1
ATOM 3357 O O . ALA B 1 38 ? 1.112 41.875 -2.617 1 98.75 38 ALA B O 1
ATOM 3358 N N . ALA B 1 39 ? 0.889 40.844 -4.59 1 98.75 39 ALA B N 1
ATOM 3359 C CA . ALA B 1 39 ? 0.614 42.094 -5.285 1 98.75 39 ALA B CA 1
ATOM 3360 C C . ALA B 1 39 ? -0.658 42.75 -4.754 1 98.75 39 ALA B C 1
ATOM 3362 O O . ALA B 1 39 ? -0.712 43.969 -4.582 1 98.75 39 ALA B O 1
ATOM 3363 N N . PHE B 1 40 ? -1.654 41.969 -4.562 1 98.75 40 PHE B N 1
ATOM 3364 C CA . PHE B 1 40 ? -2.926 42.438 -4.035 1 98.75 40 PHE B CA 1
ATOM 3365 C C . PHE B 1 40 ? -2.736 43.094 -2.67 1 98.75 40 PHE B C 1
ATOM 3367 O O . PHE B 1 40 ? -3.246 44.188 -2.418 1 98.75 40 PHE B O 1
ATOM 3374 N N . VAL B 1 41 ? -2.004 42.438 -1.782 1 98.81 41 VAL B N 1
ATOM 3375 C CA . VAL B 1 41 ? -1.769 42.938 -0.425 1 98.81 41 VAL B CA 1
ATOM 3376 C C . VAL B 1 41 ? -1.004 44.25 -0.47 1 98.81 41 VAL B C 1
ATOM 3378 O O . VAL B 1 41 ? -1.356 45.188 0.229 1 98.81 41 VAL B O 1
ATOM 3381 N N . GLU B 1 42 ? 0.034 44.281 -1.252 1 98.75 42 GLU B N 1
ATOM 3382 C CA . GLU B 1 42 ? 0.811 45.531 -1.371 1 98.75 42 GLU B CA 1
ATOM 3383 C C . GLU B 1 42 ? -0.063 46.688 -1.834 1 98.75 42 GLU B C 1
ATOM 3385 O O . GLU B 1 42 ? 0.026 47.781 -1.293 1 98.75 42 GLU B O 1
ATOM 3390 N N . GLU B 1 43 ? -0.839 46.438 -2.855 1 98.62 43 GLU B N 1
ATOM 3391 C CA . GLU B 1 43 ? -1.732 47.438 -3.387 1 98.62 43 GLU B CA 1
ATOM 3392 C C . GLU B 1 43 ? -2.697 47.938 -2.314 1 98.62 43 GLU B C 1
ATOM 3394 O O . GLU B 1 43 ? -2.939 49.156 -2.203 1 98.62 43 GLU B O 1
ATOM 3399 N N . LYS B 1 44 ? -3.291 47.031 -1.596 1 98.75 44 LYS B N 1
ATOM 3400 C CA . LYS B 1 44 ? -4.223 47.438 -0.538 1 98.75 44 LYS B CA 1
ATOM 3401 C C . LYS B 1 44 ? -3.527 48.25 0.535 1 98.75 44 LYS B C 1
ATOM 3403 O O . LYS B 1 44 ? -4.086 49.25 1.019 1 98.75 44 LYS B O 1
ATOM 3408 N N . LEU B 1 45 ? -2.338 47.875 0.954 1 98.75 45 LEU B N 1
ATOM 3409 C CA . LEU B 1 45 ? -1.587 48.625 1.957 1 98.75 45 LEU B CA 1
ATOM 3410 C C . LEU B 1 45 ? -1.306 50.031 1.479 1 98.75 45 LEU B C 1
ATOM 3412 O O . LEU B 1 45 ? -1.479 51 2.236 1 98.75 45 LEU B O 1
ATOM 3416 N N . LYS B 1 46 ? -0.914 50.156 0.261 1 98.5 46 LYS B N 1
ATOM 3417 C CA . LYS B 1 46 ? -0.64 51.469 -0.316 1 98.5 46 LYS B CA 1
ATOM 3418 C C . LYS B 1 46 ? -1.907 52.312 -0.383 1 98.5 46 LYS B C 1
ATOM 3420 O O . LYS B 1 46 ? -1.871 53.531 -0.118 1 98.5 46 LYS B O 1
ATOM 3425 N N . SER B 1 47 ? -2.963 51.719 -0.734 1 98.44 47 SER B N 1
ATOM 3426 C CA . SER B 1 47 ? -4.234 52.406 -0.823 1 98.44 47 SER B CA 1
ATOM 3427 C C . SER B 1 47 ? -4.672 52.938 0.541 1 98.44 47 SER B C 1
ATOM 3429 O O . SER B 1 47 ? -5.355 53.969 0.63 1 98.44 47 SER B O 1
ATOM 3431 N N . ILE B 1 48 ? -4.367 52.219 1.595 1 98.19 48 ILE B N 1
ATOM 3432 C CA . ILE B 1 48 ? -4.652 52.625 2.963 1 98.19 48 ILE B CA 1
ATOM 3433 C C . ILE B 1 48 ? -3.791 53.844 3.328 1 98.19 48 ILE B C 1
ATOM 3435 O O . ILE B 1 48 ? -4.191 54.656 4.145 1 98.19 48 ILE B O 1
ATOM 3439 N N . GLY B 1 49 ? -2.619 53.906 2.764 1 98.25 49 GLY B N 1
ATOM 3440 C CA . GLY B 1 49 ? -1.679 55 3.057 1 98.25 49 GLY B CA 1
ATOM 3441 C C . GLY B 1 49 ? -0.426 54.5 3.762 1 98.25 49 GLY B C 1
ATOM 3442 O O . GLY B 1 49 ? 0.385 55.312 4.219 1 98.25 49 GLY B O 1
ATOM 3443 N N . ILE B 1 50 ? -0.302 53.25 3.834 1 98.25 50 ILE B N 1
ATOM 3444 C CA . ILE B 1 50 ? 0.886 52.656 4.453 1 98.25 50 ILE B CA 1
ATOM 3445 C C . ILE B 1 50 ? 2.014 52.594 3.424 1 98.25 50 ILE B C 1
ATOM 3447 O O . ILE B 1 50 ? 1.856 51.969 2.371 1 98.25 50 ILE B O 1
ATOM 3451 N N . THR B 1 51 ? 3.125 53.156 3.766 1 95.25 51 THR B N 1
ATOM 3452 C CA . THR B 1 51 ? 4.16 53.281 2.748 1 95.25 51 THR B CA 1
ATOM 3453 C C . THR B 1 51 ? 5.426 52.562 3.172 1 95.25 51 THR B C 1
ATOM 3455 O O . THR B 1 51 ? 6.289 52.25 2.34 1 95.25 51 THR B O 1
ATOM 3458 N N . GLN B 1 52 ? 5.605 52.281 4.434 1 97.94 52 GLN B N 1
ATOM 3459 C CA . GLN B 1 52 ? 6.762 51.531 4.898 1 97.94 52 GLN B CA 1
ATOM 3460 C C . GLN B 1 52 ? 6.539 50.031 4.715 1 97.94 52 GLN B C 1
ATOM 3462 O O . GLN B 1 52 ? 6.273 49.312 5.684 1 97.94 52 GLN B O 1
ATOM 3467 N N . ILE B 1 53 ? 6.73 49.688 3.465 1 98.38 53 ILE B N 1
ATOM 3468 C CA . ILE B 1 53 ? 6.492 48.312 3.064 1 98.38 53 ILE B CA 1
ATOM 3469 C C . ILE B 1 53 ? 7.789 47.688 2.539 1 98.38 53 ILE B C 1
ATOM 3471 O O . ILE B 1 53 ? 8.492 48.312 1.735 1 98.38 53 ILE B O 1
ATOM 3475 N N . GLU B 1 54 ? 8.141 46.5 3.051 1 98.5 54 GLU B N 1
ATOM 3476 C CA . GLU B 1 54 ? 9.328 45.781 2.584 1 98.5 54 GLU B CA 1
ATOM 3477 C C . GLU B 1 54 ? 8.992 44.375 2.139 1 98.5 54 GLU B C 1
ATOM 3479 O O . GLU B 1 54 ? 8.258 43.656 2.822 1 98.5 54 GLU B O 1
ATOM 3484 N N . LYS B 1 55 ? 9.586 44.031 0.958 1 97.38 55 LYS B N 1
ATOM 3485 C CA . LYS B 1 55 ? 9.414 42.656 0.458 1 97.38 55 LYS B CA 1
ATOM 3486 C C . LYS B 1 55 ? 10.242 41.656 1.271 1 97.38 55 LYS B C 1
ATOM 3488 O O . LYS B 1 55 ? 11.398 41.938 1.608 1 97.38 55 LYS B O 1
ATOM 3493 N N . LYS B 1 56 ? 9.648 40.625 1.698 1 98 56 LYS B N 1
ATOM 3494 C CA . LYS B 1 56 ? 10.312 39.531 2.416 1 98 56 LYS B CA 1
ATOM 3495 C C . LYS B 1 56 ? 9.953 38.156 1.814 1 98 56 LYS B C 1
ATOM 3497 O O . LYS B 1 56 ? 8.852 38 1.288 1 98 56 LYS B O 1
ATOM 3502 N N . ALA B 1 57 ? 10.914 37.188 1.867 1 97.81 57 ALA B N 1
ATOM 3503 C CA . ALA B 1 57 ? 10.664 35.781 1.489 1 97.81 57 ALA B CA 1
ATOM 3504 C C . ALA B 1 57 ? 10.008 35.719 0.113 1 97.81 57 ALA B C 1
ATOM 3506 O O . ALA B 1 57 ? 9.094 34.906 -0.101 1 97.81 57 ALA B O 1
ATOM 3507 N N . ASN B 1 58 ? 10.359 36.562 -0.821 1 97 58 ASN B N 1
ATOM 3508 C CA . ASN B 1 58 ? 10 36.594 -2.234 1 97 58 ASN B CA 1
ATOM 3509 C C . ASN B 1 58 ? 8.57 37.062 -2.432 1 97 58 ASN B C 1
ATOM 3511 O O . ASN B 1 58 ? 8.32 38.031 -3.17 1 97 58 ASN B O 1
ATOM 3515 N N . THR B 1 59 ? 7.598 36.469 -1.743 1 98.12 59 THR B N 1
ATOM 3516 C CA . THR B 1 59 ? 6.203 36.844 -1.938 1 98.12 59 THR B CA 1
ATOM 3517 C C . THR B 1 59 ? 5.574 37.281 -0.62 1 98.12 59 THR B C 1
ATOM 3519 O O . THR B 1 59 ? 4.352 37.25 -0.466 1 98.12 59 THR B O 1
ATOM 3522 N N . GLY B 1 60 ? 6.312 37.656 0.438 1 98.56 60 GLY B N 1
ATOM 3523 C CA . GLY B 1 60 ? 5.812 38.156 1.701 1 98.56 60 GLY B CA 1
ATOM 3524 C C . GLY B 1 60 ? 6.109 39.625 1.905 1 98.56 60 GLY B C 1
ATOM 3525 O O . GLY B 1 60 ? 6.848 40.25 1.125 1 98.56 60 GLY B O 1
ATOM 3526 N N . TRP B 1 61 ? 5.477 40.25 2.875 1 98.75 61 TRP B N 1
ATOM 3527 C CA . TRP B 1 61 ? 5.66 41.656 3.166 1 98.75 61 TRP B CA 1
ATOM 3528 C C . TRP B 1 61 ? 5.816 41.875 4.664 1 98.75 61 TRP B C 1
ATOM 3530 O O . TRP B 1 61 ? 5.219 41.188 5.477 1 98.75 61 TRP B O 1
ATOM 3540 N N . THR B 1 62 ? 6.629 42.812 5.016 1 98.81 62 THR B N 1
ATOM 3541 C CA . THR B 1 62 ? 6.484 43.531 6.277 1 98.81 62 THR B CA 1
ATOM 3542 C C . THR B 1 62 ? 6.051 44.969 6.039 1 98.81 62 THR B C 1
ATOM 3544 O O . THR B 1 62 ? 6.359 45.562 4.992 1 98.81 62 THR B O 1
ATOM 3547 N N . ALA B 1 63 ? 5.312 45.5 6.918 1 98.88 63 ALA B N 1
ATOM 3548 C CA . ALA B 1 63 ? 4.891 46.906 6.859 1 98.88 63 ALA B CA 1
ATOM 3549 C C . ALA B 1 63 ? 4.773 47.5 8.258 1 98.88 63 ALA B C 1
ATOM 3551 O O . ALA B 1 63 ? 4.543 46.781 9.234 1 98.88 63 ALA B O 1
ATOM 3552 N N . LEU B 1 64 ? 4.93 48.75 8.367 1 98.81 64 LEU B N 1
ATOM 3553 C CA . LEU B 1 64 ? 4.914 49.438 9.664 1 98.81 64 LEU B CA 1
ATOM 3554 C C . LEU B 1 64 ? 3.801 50.469 9.734 1 98.81 64 LEU B C 1
ATOM 3556 O O . LEU B 1 64 ? 3.557 51.188 8.766 1 98.81 64 LEU B O 1
ATOM 3560 N N . ILE B 1 65 ? 3.08 50.469 10.805 1 98.81 65 ILE B N 1
ATOM 3561 C CA . ILE B 1 65 ? 2.162 51.531 11.188 1 98.81 65 ILE B CA 1
ATOM 3562 C C . ILE B 1 65 ? 2.666 52.219 12.461 1 98.81 65 ILE B C 1
ATOM 3564 O O . ILE B 1 65 ? 2.602 51.656 13.547 1 98.81 65 ILE B O 1
ATOM 3568 N N . GLU B 1 66 ? 3.074 53.406 12.281 1 98.38 66 GLU B N 1
ATOM 3569 C CA . GLU B 1 66 ? 3.645 54.156 13.406 1 98.38 66 GLU B CA 1
ATOM 3570 C C . GLU B 1 66 ? 2.596 55.031 14.07 1 98.38 66 GLU B C 1
ATOM 3572 O O . GLU B 1 66 ? 1.99 55.906 13.422 1 98.38 66 GLU B O 1
ATOM 3577 N N . GLY B 1 67 ? 2.328 54.781 15.367 1 97.81 67 GLY B N 1
ATOM 3578 C CA . GLY B 1 67 ? 1.541 55.688 16.188 1 97.81 67 GLY B CA 1
ATOM 3579 C C . GLY B 1 67 ? 2.361 56.844 16.781 1 97.81 67 GLY B C 1
ATOM 3580 O O . GLY B 1 67 ? 3.346 57.281 16.172 1 97.81 67 GLY B O 1
ATOM 3581 N N . LYS B 1 68 ? 1.832 57.281 17.844 1 97.62 68 LYS B N 1
ATOM 3582 C CA . LYS B 1 68 ? 2.633 58.25 18.594 1 97.62 68 LYS B CA 1
ATOM 3583 C C . LYS B 1 68 ? 3.826 57.562 19.266 1 97.62 68 LYS B C 1
ATOM 3585 O O . LYS B 1 68 ? 3.75 56.406 19.641 1 97.62 68 LYS B O 1
ATOM 3590 N N . ASN B 1 69 ? 4.957 58.312 19.391 1 97.19 69 ASN B N 1
ATOM 3591 C CA . ASN B 1 69 ? 6.16 57.75 20 1 97.19 69 ASN B CA 1
ATOM 3592 C C . ASN B 1 69 ? 6.492 56.375 19.438 1 97.19 69 ASN B C 1
ATOM 3594 O O . ASN B 1 69 ? 6.605 55.406 20.203 1 97.19 69 ASN B O 1
ATOM 3598 N N . PRO B 1 70 ? 6.691 56.312 18.172 1 97 70 PRO B N 1
ATOM 3599 C CA . PRO B 1 70 ? 6.789 55.031 17.484 1 97 70 PRO B CA 1
ATOM 3600 C C . PRO B 1 70 ? 7.902 54.156 18.031 1 97 70 PRO B C 1
ATOM 3602 O O . PRO B 1 70 ? 7.859 52.906 17.875 1 97 70 PRO B O 1
ATOM 3605 N N . ALA B 1 71 ? 8.844 54.656 18.734 1 95.94 71 ALA B N 1
ATOM 3606 C CA . ALA B 1 71 ? 9.992 53.875 19.203 1 95.94 71 ALA B CA 1
ATOM 3607 C C . ALA B 1 71 ? 9.711 53.219 20.547 1 95.94 71 ALA B C 1
ATOM 3609 O O . ALA B 1 71 ? 10.484 52.375 21.016 1 95.94 71 ALA B O 1
ATOM 3610 N N . SER B 1 72 ? 8.617 53.531 21.188 1 96.5 72 SER B N 1
ATOM 3611 C CA . SER B 1 72 ? 8.336 53.094 22.547 1 96.5 72 SER B CA 1
ATOM 3612 C C . SER B 1 72 ? 8.188 51.562 22.609 1 96.5 72 SER B C 1
ATOM 3614 O O . SER B 1 72 ? 8.688 50.938 23.547 1 96.5 72 SER B O 1
ATOM 3616 N N . LYS B 1 73 ? 7.41 50.969 21.734 1 97.56 73 LYS B N 1
ATOM 3617 C CA . LYS B 1 73 ? 7.176 49.531 21.688 1 97.56 73 LYS B CA 1
ATOM 3618 C C . LYS B 1 73 ? 6.676 49.125 20.312 1 97.56 73 LYS B C 1
ATOM 3620 O O . LYS B 1 73 ? 5.988 49.875 19.625 1 97.56 73 LYS B O 1
ATOM 3625 N N . THR B 1 74 ? 7.133 47.969 19.859 1 98.31 74 THR B N 1
ATOM 3626 C CA . THR B 1 74 ? 6.656 47.438 18.609 1 98.31 74 THR B CA 1
ATOM 3627 C C . THR B 1 74 ? 6 46.062 18.828 1 98.31 74 THR B C 1
ATOM 3629 O O . THR B 1 74 ? 6.543 45.219 19.531 1 98.31 74 THR B O 1
ATOM 3632 N N . ILE B 1 75 ? 4.883 45.844 18.328 1 98.75 75 ILE B N 1
ATOM 3633 C CA . ILE B 1 75 ? 4.203 44.562 18.328 1 98.75 75 ILE B CA 1
ATOM 3634 C C . ILE B 1 75 ? 3.957 44.094 16.891 1 98.75 75 ILE B C 1
ATOM 3636 O O . ILE B 1 75 ? 3.668 44.906 16.016 1 98.75 75 ILE B O 1
ATOM 3640 N N . ALA B 1 76 ? 4.156 42.844 16.609 1 98.88 76 ALA B N 1
ATOM 3641 C CA . ALA B 1 76 ? 3.953 42.312 15.258 1 98.88 76 ALA B CA 1
ATOM 3642 C C . ALA B 1 76 ? 2.623 41.562 15.164 1 98.88 76 ALA B C 1
ATOM 3644 O O . ALA B 1 76 ? 2.188 40.906 16.125 1 98.88 76 ALA B O 1
ATOM 3645 N N . LEU B 1 77 ? 1.97 41.656 14.047 1 98.94 77 LEU B N 1
ATOM 3646 C CA . LEU B 1 77 ? 0.782 40.906 13.664 1 98.94 77 LEU B CA 1
ATOM 3647 C C . LEU B 1 77 ? 1.044 40.062 12.414 1 98.94 77 LEU B C 1
ATOM 3649 O O . LEU B 1 77 ? 1.481 40.594 11.391 1 98.94 77 LEU B O 1
ATOM 3653 N N . ARG B 1 78 ? 0.761 38.781 12.492 1 98.88 78 ARG B N 1
ATOM 3654 C CA . ARG B 1 78 ? 1.086 37.875 11.383 1 98.88 78 ARG B CA 1
ATOM 3655 C C . ARG B 1 78 ? -0.179 37.344 10.719 1 98.88 78 ARG B C 1
ATOM 3657 O O . ARG B 1 78 ? -1.13 36.969 11.406 1 98.88 78 ARG B O 1
ATOM 3664 N N . GLY B 1 79 ? -0.251 37.344 9.43 1 98.62 79 GLY B N 1
ATOM 3665 C CA . GLY B 1 79 ? -1.221 36.656 8.602 1 98.62 79 GLY B CA 1
ATOM 3666 C C . GLY B 1 79 ? -0.586 35.875 7.465 1 98.62 79 GLY B C 1
ATOM 3667 O O . GLY B 1 79 ? 0.21 36.438 6.703 1 98.62 79 GLY B O 1
ATOM 3668 N N . ASP B 1 80 ? -0.885 34.562 7.336 1 98.44 80 ASP B N 1
ATOM 3669 C CA . ASP B 1 80 ? -0.369 33.75 6.238 1 98.44 80 ASP B CA 1
ATOM 3670 C C . ASP B 1 80 ? -1.278 33.844 5.016 1 98.44 80 ASP B C 1
ATOM 3672 O O . ASP B 1 80 ? -2.441 34.25 5.125 1 98.44 80 ASP B O 1
ATOM 3676 N N . MET B 1 81 ? -0.677 33.438 3.811 1 98.56 81 MET B N 1
ATOM 3677 C CA . MET B 1 81 ? -1.342 33.906 2.592 1 98.56 81 MET B CA 1
ATOM 3678 C C . MET B 1 81 ? -1.59 32.719 1.642 1 98.56 81 MET B C 1
ATOM 3680 O O . MET B 1 81 ? -2.375 32.844 0.7 1 98.56 81 MET B O 1
ATOM 3684 N N . ASP B 1 82 ? -0.977 31.578 1.877 1 98.25 82 ASP B N 1
ATOM 3685 C CA . ASP B 1 82 ? -0.946 30.547 0.847 1 98.25 82 ASP B CA 1
ATOM 3686 C C . ASP B 1 82 ? -2.209 29.688 0.893 1 98.25 82 ASP B C 1
ATOM 3688 O O . ASP B 1 82 ? -2.957 29.719 1.872 1 98.25 82 ASP B O 1
ATOM 3692 N N . ALA B 1 83 ? -2.453 29 -0.274 1 98.12 83 ALA B N 1
ATOM 3693 C CA . ALA B 1 83 ? -3.582 28.094 -0.419 1 98.12 83 ALA B CA 1
ATOM 3694 C C . ALA B 1 83 ? -3.107 26.641 -0.524 1 98.12 83 ALA B C 1
ATOM 3696 O O . ALA B 1 83 ? -1.928 26.344 -0.311 1 98.12 83 ALA B O 1
ATOM 3697 N N . LEU B 1 84 ? -4.09 25.719 -0.667 1 95.94 84 LEU B N 1
ATOM 3698 C CA . LEU B 1 84 ? -3.824 24.281 -0.709 1 95.94 84 LEU B CA 1
ATOM 3699 C C . LEU B 1 84 ? -4.199 23.703 -2.068 1 95.94 84 LEU B C 1
ATOM 3701 O O . LEU B 1 84 ? -5.074 24.234 -2.754 1 95.94 84 LEU B O 1
ATOM 3705 N N . PRO B 1 85 ? -3.537 22.641 -2.518 1 94.94 85 PRO B N 1
ATOM 3706 C CA . PRO B 1 85 ? -3.914 21.953 -3.752 1 94.94 85 PRO B CA 1
ATOM 3707 C C . PRO B 1 85 ? -5.16 21.078 -3.588 1 94.94 85 PRO B C 1
ATOM 3709 O O . PRO B 1 85 ? -5.078 19.859 -3.676 1 94.94 85 PRO B O 1
ATOM 3712 N N . ILE B 1 86 ? -6.305 21.609 -3.455 1 93.62 86 ILE B N 1
ATOM 3713 C CA . ILE B 1 86 ? -7.594 20.969 -3.254 1 93.62 86 ILE B CA 1
ATOM 3714 C C . ILE B 1 86 ? -8.609 21.516 -4.254 1 93.62 86 ILE B C 1
ATOM 3716 O O . ILE B 1 86 ? -8.648 22.719 -4.508 1 93.62 86 ILE B O 1
ATOM 3720 N N . ILE B 1 87 ? -9.344 20.641 -4.816 1 95.88 87 ILE B N 1
ATOM 3721 C CA . ILE B 1 87 ? -10.453 21.062 -5.668 1 95.88 87 ILE B CA 1
ATOM 3722 C C . ILE B 1 87 ? -11.648 21.453 -4.809 1 95.88 87 ILE B C 1
ATOM 3724 O O . ILE B 1 87 ? -12.195 20.625 -4.078 1 95.88 87 ILE B O 1
ATOM 3728 N N . GLU B 1 88 ? -12.055 22.766 -4.895 1 96.75 88 GLU B N 1
ATOM 3729 C CA . GLU B 1 88 ? -13.18 23.25 -4.086 1 96.75 88 GLU B CA 1
ATOM 3730 C C . GLU B 1 88 ? -14.492 22.641 -4.559 1 96.75 88 GLU B C 1
ATOM 3732 O O . GLU B 1 88 ? -14.75 22.562 -5.762 1 96.75 88 GLU B O 1
ATOM 3737 N N . GLN B 1 89 ? -15.289 22.234 -3.561 1 96.75 89 GLN B N 1
ATOM 3738 C CA . GLN B 1 89 ? -16.562 21.609 -3.889 1 96.75 89 GLN B CA 1
ATOM 3739 C C . GLN B 1 89 ? -17.734 22.5 -3.463 1 96.75 89 GLN B C 1
ATOM 3741 O O . GLN B 1 89 ? -18.891 22.156 -3.705 1 96.75 89 GLN B O 1
ATOM 3746 N N . ASN B 1 90 ? -17.453 23.609 -2.812 1 96.31 90 ASN B N 1
ATOM 3747 C CA . ASN B 1 90 ? -18.516 24.547 -2.463 1 96.31 90 ASN B CA 1
ATOM 3748 C C . ASN B 1 90 ? -19.141 25.172 -3.705 1 96.31 90 ASN B C 1
ATOM 3750 O O . ASN B 1 90 ? -18.516 25.234 -4.762 1 96.31 90 ASN B O 1
ATOM 3754 N N . ASP B 1 91 ? -20.375 25.516 -3.605 1 95.88 91 ASP B N 1
ATOM 3755 C CA . ASP B 1 91 ? -21.062 26.328 -4.613 1 95.88 91 ASP B CA 1
ATOM 3756 C C . ASP B 1 91 ? -21.391 27.719 -4.078 1 95.88 91 ASP B C 1
ATOM 3758 O O . ASP B 1 91 ? -22.516 27.969 -3.637 1 95.88 91 ASP B O 1
ATOM 3762 N N . VAL B 1 92 ? -20.453 28.562 -4.031 1 97.06 92 VAL B N 1
ATOM 3763 C CA . VAL B 1 92 ? -20.547 29.922 -3.494 1 97.06 92 VAL B CA 1
ATOM 3764 C C . VAL B 1 92 ? -20.094 30.922 -4.547 1 97.06 92 VAL B C 1
ATOM 3766 O O . VAL B 1 92 ? -19.375 30.578 -5.492 1 97.06 92 VAL B O 1
ATOM 3769 N N . PRO B 1 93 ? -20.484 32.188 -4.418 1 97.25 93 PRO B N 1
ATOM 3770 C CA . PRO B 1 93 ? -20.141 33.219 -5.422 1 97.25 93 PRO B CA 1
ATOM 3771 C C . PRO B 1 93 ? -18.656 33.531 -5.441 1 97.25 93 PRO B C 1
ATOM 3773 O O . PRO B 1 93 ? -18.172 34.156 -6.395 1 97.25 93 PRO B O 1
ATOM 3776 N N . TYR B 1 94 ? -17.906 33.156 -4.496 1 98.25 94 TYR B N 1
ATOM 3777 C CA . TYR B 1 94 ? -16.484 33.469 -4.422 1 98.25 94 TYR B CA 1
ATOM 3778 C C . TYR B 1 94 ? -15.641 32.188 -4.539 1 98.25 94 TYR B C 1
ATOM 3780 O O . TYR B 1 94 ? -14.508 32.125 -4.047 1 98.25 94 TYR B O 1
ATOM 3788 N N . LYS B 1 95 ? -16.156 31.25 -5.203 1 98.06 95 LYS B N 1
ATOM 3789 C CA . LYS B 1 95 ? -15.453 29.984 -5.43 1 98.06 95 LYS B CA 1
ATOM 3790 C C . LYS B 1 95 ? -14.141 30.219 -6.172 1 98.06 95 LYS B C 1
ATOM 3792 O O . LYS B 1 95 ? -14.039 31.109 -7.004 1 98.06 95 LYS B O 1
ATOM 3797 N N . SER B 1 96 ? -13.188 29.375 -5.859 1 98.38 96 SER B N 1
ATOM 3798 C CA . SER B 1 96 ? -11.883 29.469 -6.504 1 98.38 96 SER B CA 1
ATOM 3799 C C . SER B 1 96 ? -12.008 29.469 -8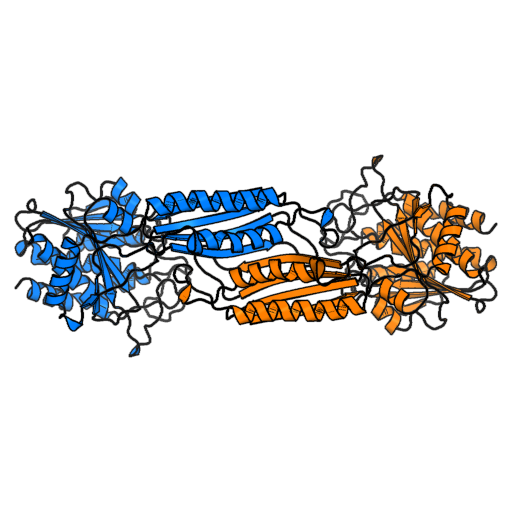.023 1 98.38 96 SER B C 1
ATOM 3801 O O . SER B 1 96 ? -12.711 28.641 -8.602 1 98.38 96 SER B O 1
ATOM 3803 N N . THR B 1 97 ? -11.367 30.344 -8.625 1 98.12 97 THR B N 1
ATOM 3804 C CA . THR B 1 97 ? -11.312 30.391 -10.086 1 98.12 97 THR B CA 1
ATOM 3805 C C . THR B 1 97 ? -10.047 29.719 -10.602 1 98.12 97 THR B C 1
ATOM 3807 O O . THR B 1 97 ? -9.758 29.781 -11.797 1 98.12 97 THR B O 1
ATOM 3810 N N . ASN B 1 98 ? -9.258 29.172 -9.742 1 97.38 98 ASN B N 1
ATOM 3811 C CA . ASN B 1 98 ? -8.094 28.359 -10.055 1 97.38 98 ASN B CA 1
ATOM 3812 C C . ASN B 1 98 ? -8.32 26.891 -9.703 1 97.38 98 ASN B C 1
ATOM 3814 O O . ASN B 1 98 ? -7.938 26.438 -8.625 1 97.38 98 ASN B O 1
ATOM 3818 N N . PRO B 1 99 ? -8.789 26.141 -10.688 1 95.62 99 PRO B N 1
ATOM 3819 C CA . PRO B 1 99 ? -9.156 24.75 -10.383 1 95.62 99 PRO B CA 1
ATOM 3820 C C . PRO B 1 99 ? -8.008 23.969 -9.742 1 95.62 99 PRO B C 1
ATOM 3822 O O . PRO B 1 99 ? -6.875 24.031 -10.219 1 95.62 99 PRO B O 1
ATOM 3825 N N . GLY B 1 100 ? -8.297 23.328 -8.703 1 96.06 100 GLY B N 1
ATOM 3826 C CA . GLY B 1 100 ? -7.309 22.516 -8.023 1 96.06 100 GLY B CA 1
ATOM 3827 C C . GLY B 1 100 ? -6.578 23.25 -6.918 1 96.06 100 GLY B C 1
ATOM 3828 O O . GLY B 1 100 ? -5.703 22.688 -6.262 1 96.06 100 GLY B O 1
ATOM 3829 N N . VAL B 1 101 ? -6.926 24.5 -6.75 1 97.56 101 VAL B N 1
ATOM 3830 C CA . VAL B 1 101 ? -6.324 25.312 -5.695 1 97.56 101 VAL B CA 1
ATOM 3831 C C . VAL B 1 101 ? -7.418 26 -4.883 1 97.56 101 VAL B C 1
ATOM 3833 O O . VAL B 1 101 ? -8.352 26.578 -5.445 1 97.56 101 VAL B O 1
ATOM 3836 N N . MET B 1 102 ? -7.309 25.891 -3.529 1 98.19 102 MET B N 1
ATOM 3837 C CA . MET B 1 102 ? -8.367 26.422 -2.68 1 98.19 102 MET B CA 1
ATOM 3838 C C . MET B 1 102 ? -7.797 26.938 -1.361 1 98.19 102 MET B C 1
ATOM 3840 O O . MET B 1 102 ? -6.895 26.328 -0.79 1 98.19 102 MET B O 1
ATOM 3844 N N . HIS B 1 103 ? -8.297 28.047 -0.888 1 98.25 103 HIS B N 1
ATOM 3845 C CA . HIS B 1 103 ? -8.055 28.422 0.501 1 98.25 103 HIS B CA 1
ATOM 3846 C C . HIS B 1 103 ? -8.891 27.578 1.454 1 98.25 103 HIS B C 1
ATOM 3848 O O . HIS B 1 103 ? -9.883 28.062 2.008 1 98.25 103 HIS B O 1
ATOM 3854 N N . ALA B 1 104 ? -8.406 26.453 1.729 1 96.56 104 ALA B N 1
ATOM 3855 C CA . ALA B 1 104 ? -9.148 25.484 2.529 1 96.56 104 ALA B CA 1
ATOM 3856 C C . ALA B 1 104 ? -8.672 25.484 3.977 1 96.56 104 ALA B C 1
ATOM 3858 O O . ALA B 1 104 ? -9.062 24.609 4.766 1 96.56 104 ALA B O 1
ATOM 3859 N N . CYS B 1 105 ? -7.812 26.438 4.336 1 96.44 105 CYS B N 1
ATOM 3860 C CA . CYS B 1 105 ? -7.316 26.516 5.707 1 96.44 105 CYS B CA 1
ATOM 3861 C C . CYS B 1 105 ? -7.555 27.906 6.297 1 96.44 105 CYS B C 1
ATOM 3863 O O . CYS B 1 105 ? -7.035 28.219 7.367 1 96.44 105 CYS B O 1
ATOM 3865 N N . GLY B 1 106 ? -8.172 28.828 5.586 1 98.12 106 GLY B N 1
ATOM 3866 C CA . GLY B 1 106 ? -8.578 30.125 6.113 1 98.12 106 GLY B CA 1
ATOM 3867 C C . GLY B 1 106 ? -7.527 31.188 5.926 1 98.12 106 GLY B C 1
ATOM 3868 O O . GLY B 1 106 ? -7.637 32.281 6.496 1 98.12 106 GLY B O 1
ATOM 3869 N N . HIS B 1 107 ? -6.508 30.906 5.074 1 98.75 107 HIS B N 1
ATOM 3870 C CA . HIS B 1 107 ? -5.461 31.906 4.918 1 98.75 107 HIS B CA 1
ATOM 3871 C C . HIS B 1 107 ? -5.992 33.156 4.227 1 98.75 107 HIS B C 1
ATOM 3873 O O . HIS B 1 107 ? -5.465 34.25 4.422 1 98.75 107 HIS B O 1
ATOM 3879 N N . ASP B 1 108 ? -7.055 33.031 3.451 1 98.81 108 ASP B N 1
ATOM 3880 C CA . ASP B 1 108 ? -7.758 34.188 2.93 1 98.81 108 ASP B CA 1
ATOM 3881 C C . ASP B 1 108 ? -8.359 35.031 4.062 1 98.81 108 ASP B C 1
ATOM 3883 O O . ASP B 1 108 ? -8.32 36.25 4.031 1 98.81 108 ASP B O 1
ATOM 3887 N N . VAL B 1 109 ? -8.867 34.375 5.078 1 98.88 109 VAL B N 1
ATOM 3888 C CA . VAL B 1 109 ? -9.422 35.031 6.254 1 98.88 109 VAL B CA 1
ATOM 3889 C C . VAL B 1 109 ? -8.305 35.75 7.023 1 98.88 109 VAL B C 1
ATOM 3891 O O . VAL B 1 109 ? -8.453 36.875 7.445 1 98.88 109 VAL B O 1
ATOM 3894 N N . HIS B 1 110 ? -7.172 35.062 7.219 1 98.88 110 HIS B N 1
ATOM 3895 C CA . HIS B 1 110 ? -6.043 35.625 7.945 1 98.88 110 HIS B CA 1
ATOM 3896 C C . HIS B 1 110 ? -5.516 36.906 7.258 1 98.88 110 HIS B C 1
ATOM 3898 O O . HIS B 1 110 ? -5.324 37.938 7.906 1 98.88 110 HIS B O 1
ATOM 3904 N N . THR B 1 111 ? -5.348 36.781 5.98 1 98.88 111 THR B N 1
ATOM 3905 C CA . THR B 1 111 ? -4.82 37.875 5.188 1 98.88 111 THR B CA 1
ATOM 3906 C C . THR B 1 111 ? -5.793 39.062 5.199 1 98.88 111 THR B C 1
ATOM 3908 O O . THR B 1 111 ? -5.387 40.219 5.438 1 98.88 111 THR B O 1
ATOM 3911 N N . ALA B 1 112 ? -7.023 38.781 4.957 1 98.94 112 ALA B N 1
ATOM 3912 C CA . ALA B 1 112 ? -8.031 39.844 4.93 1 98.94 112 ALA B CA 1
ATOM 3913 C C . ALA B 1 112 ? -8.195 40.469 6.305 1 98.94 112 ALA B C 1
ATOM 3915 O O . ALA B 1 112 ? -8.414 41.688 6.414 1 98.94 112 ALA B O 1
ATOM 3916 N N . SER B 1 113 ? -8.156 39.656 7.359 1 98.94 113 SER B N 1
ATOM 3917 C CA . SER B 1 113 ? -8.234 40.188 8.719 1 98.94 113 SER B CA 1
ATOM 3918 C C . SER B 1 113 ? -7.059 41.125 9.023 1 98.94 113 SER B C 1
ATOM 3920 O O . SER B 1 113 ? -7.227 42.156 9.648 1 98.94 113 SER B O 1
ATOM 3922 N N . LEU B 1 114 ? -5.902 40.719 8.609 1 98.94 114 LEU B N 1
ATOM 3923 C CA . LEU B 1 114 ? -4.719 41.531 8.852 1 98.94 114 LEU B CA 1
ATOM 3924 C C . LEU B 1 114 ? -4.797 42.844 8.07 1 98.94 114 LEU B C 1
ATOM 3926 O O . LEU B 1 114 ? -4.43 43.906 8.586 1 98.94 114 LEU B O 1
ATOM 3930 N N . LEU B 1 115 ? -5.262 42.781 6.82 1 98.94 115 LEU B N 1
ATOM 3931 C CA . LEU B 1 115 ? -5.484 44 6.043 1 98.94 115 LEU B CA 1
ATOM 3932 C C . LEU B 1 115 ? -6.5 44.906 6.727 1 98.94 115 LEU B C 1
ATOM 3934 O O . LEU B 1 115 ? -6.328 46.125 6.754 1 98.94 115 LEU B O 1
ATOM 3938 N N . GLY B 1 116 ? -7.555 44.312 7.227 1 98.94 116 GLY B N 1
ATOM 3939 C CA . GLY B 1 116 ? -8.555 45.062 7.961 1 98.94 116 GLY B CA 1
ATOM 3940 C C . GLY B 1 116 ? -8 45.719 9.219 1 98.94 116 GLY B C 1
ATOM 3941 O O . GLY B 1 116 ? -8.281 46.875 9.492 1 98.94 116 GLY B O 1
ATOM 3942 N N . ALA B 1 117 ? -7.285 44.969 10 1 98.94 117 ALA B N 1
ATOM 3943 C CA . ALA B 1 117 ? -6.629 45.5 11.18 1 98.94 117 ALA B CA 1
ATOM 3944 C C . ALA B 1 117 ? -5.711 46.656 10.812 1 98.94 117 ALA B C 1
ATOM 3946 O O . ALA B 1 117 ? -5.652 47.688 11.516 1 98.94 117 ALA B O 1
ATOM 3947 N N . ALA B 1 118 ? -4.98 46.531 9.727 1 98.94 118 ALA B N 1
ATOM 3948 C CA . ALA B 1 118 ? -4.078 47.562 9.242 1 98.94 118 ALA B CA 1
ATOM 3949 C C . ALA B 1 118 ? -4.836 48.844 8.961 1 98.94 118 ALA B C 1
ATOM 3951 O O . ALA B 1 118 ? -4.391 49.938 9.344 1 98.94 118 ALA B O 1
ATOM 3952 N N . LYS B 1 119 ? -5.93 48.719 8.266 1 98.88 119 LYS B N 1
ATOM 3953 C CA . LYS B 1 119 ? -6.734 49.906 7.926 1 98.88 119 LYS B CA 1
ATOM 3954 C C . LYS B 1 119 ? -7.238 50.594 9.18 1 98.88 119 LYS B C 1
ATOM 3956 O O . LYS B 1 119 ? -7.137 51.812 9.297 1 98.88 119 LYS B O 1
ATOM 3961 N N . ILE B 1 120 ? -7.762 49.844 10.117 1 98.94 120 ILE B N 1
ATOM 3962 C CA . ILE B 1 120 ? -8.273 50.375 11.367 1 98.94 120 ILE B CA 1
ATOM 3963 C C . ILE B 1 120 ? -7.152 51.094 12.117 1 98.94 120 ILE B C 1
ATOM 3965 O O . ILE B 1 120 ? -7.305 52.219 12.547 1 98.94 120 ILE B O 1
ATOM 3969 N N . LEU B 1 121 ? -6.031 50.406 12.266 1 98.88 121 LEU B N 1
ATOM 3970 C CA . LEU B 1 121 ? -4.91 50.938 13.039 1 98.88 121 LEU B CA 1
ATOM 3971 C C . LEU B 1 121 ? -4.336 52.188 12.391 1 98.88 121 LEU B C 1
ATOM 3973 O O . LEU B 1 121 ? -3.932 53.125 13.086 1 98.88 121 LEU B O 1
ATOM 3977 N N . HIS B 1 122 ? -4.254 52.188 11.078 1 98.75 122 HIS B N 1
ATOM 3978 C CA . HIS B 1 122 ? -3.766 53.344 10.375 1 98.75 122 HIS B CA 1
ATOM 3979 C C . HIS B 1 122 ? -4.668 54.562 10.617 1 98.75 122 HIS B C 1
ATOM 3981 O O . HIS B 1 122 ? -4.184 55.688 10.781 1 98.75 122 HIS B O 1
ATOM 3987 N N . GLU B 1 123 ? -5.93 54.312 10.625 1 98.44 123 GLU B N 1
ATOM 3988 C CA . GLU B 1 123 ? -6.902 55.406 10.812 1 98.44 123 GLU B CA 1
ATOM 3989 C C . GLU B 1 123 ? -6.828 55.969 12.234 1 98.44 123 GLU B C 1
ATOM 3991 O O . GLU B 1 123 ? -7.078 57.156 12.445 1 98.44 123 GLU B O 1
ATOM 3996 N N . ILE B 1 124 ? -6.441 55.156 13.18 1 98.38 124 ILE B N 1
ATOM 3997 C CA . ILE B 1 124 ? -6.441 55.656 14.562 1 98.38 124 ILE B CA 1
ATOM 3998 C C . ILE B 1 124 ? -5.004 55.781 15.055 1 98.38 124 ILE B C 1
ATOM 4000 O O . ILE B 1 124 ? -4.734 55.625 16.25 1 98.38 124 ILE B O 1
ATOM 4004 N N . LYS B 1 125 ? -4.066 55.938 14.188 1 97.44 125 LYS B N 1
ATOM 4005 C CA . LYS B 1 125 ? -2.646 55.906 14.531 1 97.44 125 LYS B CA 1
ATOM 4006 C C . LYS B 1 125 ? -2.309 57 15.547 1 97.44 125 LYS B C 1
ATOM 4008 O O . LYS B 1 125 ? -1.316 56.906 16.266 1 97.44 125 LYS B O 1
ATOM 4013 N N . GLU B 1 126 ? -3.168 58.031 15.664 1 97.56 126 GLU B N 1
ATOM 4014 C CA . GLU B 1 126 ? -2.947 59.125 16.625 1 97.56 126 GLU B CA 1
ATOM 4015 C C . GLU B 1 126 ? -3.5 58.75 18 1 97.56 126 GLU B C 1
ATOM 4017 O O . GLU B 1 126 ? -3.268 59.469 18.984 1 97.56 126 GLU B O 1
ATOM 4022 N N . ASP B 1 127 ? -4.129 57.594 18.109 1 97.44 127 ASP B N 1
ATOM 4023 C CA . ASP B 1 127 ? -4.809 57.219 19.344 1 97.44 127 ASP B CA 1
ATOM 4024 C C . ASP B 1 127 ? -3.994 56.188 20.125 1 97.44 127 ASP B C 1
ATOM 4026 O O . ASP B 1 127 ? -4.438 55.688 21.172 1 97.44 127 ASP B O 1
ATOM 4030 N N . PHE B 1 128 ? -2.832 55.781 19.625 1 97.31 128 PHE B N 1
ATOM 4031 C CA . PHE B 1 128 ? -2.004 54.844 20.375 1 97.31 128 PHE B CA 1
ATOM 4032 C C . PHE B 1 128 ? -0.526 55.188 20.219 1 97.31 128 PHE B C 1
ATOM 4034 O O . PHE B 1 128 ? -0.151 55.969 19.344 1 97.31 128 PHE B O 1
ATOM 4041 N N . GLU B 1 129 ? 0.28 54.688 21.141 1 97.62 129 GLU B N 1
ATOM 4042 C CA . GLU B 1 129 ? 1.731 54.812 21.062 1 97.62 129 GLU B CA 1
ATOM 4043 C C . GLU B 1 129 ? 2.393 53.531 20.578 1 97.62 129 GLU B C 1
ATOM 4045 O O . GLU B 1 129 ? 1.855 52.438 20.781 1 97.62 129 GLU B O 1
ATOM 4050 N N . GLY B 1 130 ? 3.537 53.781 19.969 1 98.12 130 GLY B N 1
ATOM 4051 C CA . GLY B 1 130 ? 4.293 52.625 19.516 1 98.12 130 GLY B CA 1
ATOM 4052 C C . GLY B 1 130 ? 4.082 52.312 18.047 1 98.12 130 GLY B C 1
ATOM 4053 O O . GLY B 1 130 ? 3.568 53.156 17.297 1 98.12 130 GLY B O 1
ATOM 4054 N N . THR B 1 131 ? 4.562 51.156 17.656 1 98.62 131 THR B N 1
ATOM 4055 C CA . THR B 1 131 ? 4.535 50.719 16.266 1 98.62 131 THR B CA 1
ATOM 4056 C C . THR B 1 131 ? 3.92 49.344 16.109 1 98.62 131 THR B C 1
ATOM 4058 O O . THR B 1 131 ? 4.18 48.469 16.938 1 98.62 131 THR B O 1
ATOM 4061 N N . VAL B 1 132 ? 3.074 49.219 15.172 1 98.88 132 VAL B N 1
ATOM 4062 C CA . VAL B 1 132 ? 2.59 47.906 14.781 1 98.88 132 VAL B CA 1
ATOM 4063 C C . VAL B 1 132 ? 3.309 47.438 13.508 1 98.88 132 VAL B C 1
ATOM 4065 O O . VAL B 1 132 ? 3.309 48.156 12.5 1 98.88 132 VAL B O 1
ATOM 4068 N N . LYS B 1 133 ? 3.943 46.281 13.586 1 98.81 133 LYS B N 1
ATOM 4069 C CA . LYS B 1 133 ? 4.566 45.656 12.422 1 98.81 133 LYS B CA 1
ATOM 4070 C C . LYS B 1 133 ? 3.674 44.562 11.828 1 98.81 133 LYS B C 1
ATOM 4072 O O . LYS B 1 133 ? 3.328 43.594 12.516 1 98.81 133 LYS B O 1
ATOM 4077 N N . LEU B 1 134 ? 3.338 44.812 10.617 1 98.88 134 LEU B N 1
ATOM 4078 C CA . LEU B 1 134 ? 2.531 43.812 9.906 1 98.88 134 LEU B CA 1
ATOM 4079 C C . LEU B 1 134 ? 3.416 42.812 9.18 1 98.88 134 LEU B C 1
ATOM 4081 O O . LEU B 1 134 ? 4.402 43.188 8.539 1 98.88 134 LEU B O 1
ATOM 4085 N N . ILE B 1 135 ? 3.07 41.531 9.328 1 98.94 135 ILE B N 1
ATOM 4086 C CA . ILE B 1 135 ? 3.791 40.469 8.641 1 98.94 135 ILE B CA 1
ATOM 4087 C C . ILE B 1 135 ? 2.814 39.625 7.805 1 98.94 135 ILE B C 1
ATOM 4089 O O . ILE B 1 135 ? 2.041 38.844 8.344 1 98.94 135 ILE B O 1
ATOM 4093 N N . PHE B 1 136 ? 2.82 39.812 6.523 1 98.88 136 PHE B N 1
ATOM 4094 C CA . PHE B 1 136 ? 2.107 39 5.562 1 98.88 136 PHE B CA 1
ATOM 4095 C C . PHE B 1 136 ? 3.002 37.875 5.055 1 98.88 136 PHE B C 1
ATOM 4097 O O . PHE B 1 136 ? 3.885 38.094 4.227 1 98.88 136 PHE B O 1
ATOM 4104 N N . GLN B 1 137 ? 2.723 36.656 5.52 1 98.88 137 GLN B N 1
ATOM 4105 C CA . GLN B 1 137 ? 3.674 35.562 5.406 1 98.88 137 GLN B CA 1
ATOM 4106 C C . GLN B 1 137 ? 3.266 34.594 4.305 1 98.88 137 GLN B C 1
ATOM 4108 O O . GLN B 1 137 ? 2.129 34.125 4.277 1 98.88 137 GLN B O 1
ATOM 4113 N N . PRO B 1 138 ? 4.16 34.219 3.361 1 98.31 138 PRO B N 1
ATOM 4114 C CA . PRO B 1 138 ? 3.869 33.156 2.391 1 98.31 138 PRO B CA 1
ATOM 4115 C C . PRO B 1 138 ? 4.113 31.75 2.951 1 98.31 138 PRO B C 1
ATOM 4117 O O . PRO B 1 138 ? 4.785 31.609 3.977 1 98.31 138 PRO B O 1
ATOM 4120 N N . GLY B 1 139 ? 3.596 30.766 2.344 1 96.75 139 GLY B N 1
ATOM 4121 C CA . GLY B 1 139 ? 4.051 29.391 2.318 1 96.75 139 GLY B CA 1
ATOM 4122 C C . GLY B 1 139 ? 3.949 28.703 3.668 1 96.75 139 GLY B C 1
ATOM 4123 O O . GLY B 1 139 ? 4.922 28.109 4.145 1 96.75 139 GLY B O 1
ATOM 4124 N N . GLU B 1 140 ? 2.85 28.734 4.371 1 94.62 140 GLU B N 1
ATOM 4125 C CA . GLU B 1 140 ? 2.662 28.016 5.625 1 94.62 140 GLU B CA 1
ATOM 4126 C C . GLU B 1 140 ? 2.488 26.516 5.387 1 94.62 140 GLU B C 1
ATOM 4128 O O . GLU B 1 140 ? 2.967 25.703 6.172 1 94.62 140 GLU B O 1
ATOM 4133 N N . GLU B 1 141 ? 1.96 26.125 4.27 1 92.5 141 GLU B N 1
ATOM 4134 C CA . GLU B 1 141 ? 1.439 24.766 4.059 1 92.5 141 GLU B CA 1
ATOM 4135 C C . GLU B 1 141 ? 2.527 23.828 3.539 1 92.5 141 GLU B C 1
ATOM 4137 O O . GLU B 1 141 ? 2.307 22.625 3.412 1 92.5 141 GLU B O 1
ATOM 4142 N N . LEU B 1 142 ? 3.613 24.375 3.264 1 90.81 142 LEU B N 1
ATOM 4143 C CA . LEU B 1 142 ? 4.668 23.594 2.633 1 90.81 142 LEU B CA 1
ATOM 4144 C C . LEU B 1 142 ? 6.004 23.812 3.332 1 90.81 142 LEU B C 1
ATOM 4146 O O . LEU B 1 142 ? 6.395 24.953 3.59 1 90.81 142 LEU B O 1
ATOM 4150 N N . ILE B 1 143 ? 6.672 22.75 3.717 1 88.94 143 ILE B N 1
ATOM 4151 C CA . ILE B 1 143 ? 8.016 22.859 4.273 1 88.94 143 ILE B CA 1
ATOM 4152 C C . ILE B 1 143 ? 8.922 23.594 3.285 1 88.94 143 ILE B C 1
ATOM 4154 O O . ILE B 1 143 ? 8.867 23.328 2.078 1 88.94 143 ILE B O 1
ATOM 4158 N N . PRO B 1 144 ? 9.711 24.531 3.807 1 92.06 144 PRO B N 1
ATOM 4159 C CA . PRO B 1 144 ? 10.195 24.734 5.176 1 92.06 144 PRO B CA 1
ATOM 4160 C C . PRO B 1 144 ? 9.305 25.688 5.977 1 92.06 144 PRO B C 1
ATOM 4162 O O . PRO B 1 144 ? 9.633 26.031 7.117 1 92.06 144 PRO B O 1
ATOM 4165 N N . GLY B 1 145 ? 8.195 26.094 5.418 1 94.94 145 GLY B N 1
ATOM 4166 C CA . GLY B 1 145 ? 7.379 27.109 6.07 1 94.94 145 GLY B CA 1
ATOM 4167 C C . GLY B 1 145 ? 7.852 28.516 5.789 1 94.94 145 GLY B C 1
ATOM 4168 O O . GLY B 1 145 ? 9.055 28.797 5.805 1 94.94 145 GLY B O 1
ATOM 4169 N N . GLY B 1 146 ? 6.961 29.359 5.559 1 97.75 146 GLY B N 1
ATOM 4170 C CA . GLY B 1 146 ? 7.305 30.734 5.242 1 97.75 146 GLY B CA 1
ATOM 4171 C C . GLY B 1 146 ? 7.828 31.516 6.434 1 97.75 146 GLY B C 1
ATOM 4172 O O . GLY B 1 146 ? 8.57 32.5 6.273 1 97.75 146 GLY B O 1
ATOM 4173 N N . ALA B 1 147 ? 7.438 31.109 7.629 1 98.44 147 ALA B N 1
ATOM 4174 C CA . ALA B 1 147 ? 7.887 31.797 8.836 1 98.44 147 ALA B CA 1
ATOM 4175 C C . ALA B 1 147 ? 9.406 31.781 8.938 1 98.44 147 ALA B C 1
ATOM 4177 O O . ALA B 1 147 ? 10.023 32.812 9.266 1 98.44 147 ALA B O 1
ATOM 4178 N N . SER B 1 148 ? 9.938 30.625 8.688 1 97.75 148 SER B N 1
ATOM 4179 C CA . SER B 1 148 ? 11.391 30.516 8.75 1 97.75 148 SER B CA 1
ATOM 4180 C C . SER B 1 148 ? 12.055 31.438 7.723 1 97.75 148 SER B C 1
ATOM 4182 O O . SER B 1 148 ? 13.086 32.062 8.008 1 97.75 148 SER B O 1
ATOM 4184 N N . LEU B 1 149 ? 11.492 31.547 6.531 1 98.06 149 LEU B N 1
ATOM 4185 C CA . LEU B 1 149 ? 12.039 32.375 5.473 1 98.06 149 LEU B CA 1
ATOM 4186 C C . LEU B 1 149 ? 11.867 33.844 5.805 1 98.06 149 LEU B C 1
ATOM 4188 O O . LEU B 1 149 ? 12.742 34.656 5.504 1 98.06 149 LEU B O 1
ATOM 4192 N N . MET B 1 150 ? 10.703 34.219 6.391 1 98.69 150 MET B N 1
ATOM 4193 C CA . MET B 1 150 ? 10.484 35.594 6.836 1 98.69 150 MET B CA 1
ATOM 4194 C C . MET B 1 150 ? 11.539 36 7.852 1 98.69 150 MET B C 1
ATOM 4196 O O . MET B 1 150 ? 12.102 37.094 7.758 1 98.69 150 MET B O 1
ATOM 4200 N N . ILE B 1 151 ? 11.75 35.125 8.812 1 98.56 151 ILE B N 1
ATOM 4201 C CA . ILE B 1 151 ? 12.711 35.406 9.867 1 98.56 151 ILE B CA 1
ATOM 4202 C C . ILE B 1 151 ? 14.109 35.562 9.266 1 98.56 151 ILE B C 1
ATOM 4204 O O . ILE B 1 151 ? 14.852 36.5 9.617 1 98.56 151 ILE B O 1
ATOM 4208 N N . LYS B 1 152 ? 14.445 34.656 8.352 1 98.19 152 LYS B N 1
ATOM 4209 C CA . LYS B 1 152 ? 15.734 34.719 7.668 1 98.19 152 LYS B CA 1
ATOM 4210 C C . LYS B 1 152 ? 15.914 36.031 6.941 1 98.19 152 LYS B C 1
ATOM 4212 O O . LYS B 1 152 ? 17.016 36.594 6.891 1 98.19 152 LYS B O 1
ATOM 4217 N N . ASP B 1 153 ? 14.828 36.5 6.461 1 98.31 153 ASP B N 1
ATOM 4218 C CA . ASP B 1 153 ? 14.844 37.75 5.715 1 98.31 153 ASP B CA 1
ATOM 4219 C C . ASP B 1 153 ? 14.617 38.969 6.641 1 98.31 153 ASP B C 1
ATOM 4221 O O . ASP B 1 153 ? 14.188 40.031 6.191 1 98.31 153 ASP B O 1
ATOM 4225 N N . LYS B 1 154 ? 14.734 38.781 7.934 1 98.25 154 LYS B N 1
ATOM 4226 C CA . LYS B 1 154 ? 14.805 39.812 8.953 1 98.25 154 LYS B CA 1
ATOM 4227 C C . LYS B 1 154 ? 13.445 40.469 9.172 1 98.25 154 LYS B C 1
ATOM 4229 O O . LYS B 1 154 ? 13.352 41.688 9.391 1 98.25 154 LYS B O 1
ATOM 4234 N N . ALA B 1 155 ? 12.438 39.688 9.039 1 98.56 155 ALA B N 1
ATOM 4235 C CA . ALA B 1 155 ? 11.094 40.219 9.297 1 98.56 155 ALA B CA 1
ATOM 4236 C C . ALA B 1 155 ? 10.938 40.625 10.758 1 98.56 155 ALA B C 1
ATOM 4238 O O . ALA B 1 155 ? 10.078 41.438 11.086 1 98.56 155 ALA B O 1
ATOM 4239 N N . LEU B 1 156 ? 11.75 40.094 11.633 1 98.56 156 LEU B N 1
ATOM 4240 C CA . LEU B 1 156 ? 11.641 40.406 13.055 1 98.56 156 LEU B CA 1
ATOM 4241 C C . LEU B 1 156 ? 12.672 41.469 13.461 1 98.56 156 LEU B C 1
ATOM 4243 O O . LEU B 1 156 ? 12.984 41.594 14.641 1 98.56 156 LEU B O 1
ATOM 4247 N N . GLU B 1 157 ? 13.164 42.125 12.453 1 97.75 157 GLU B N 1
ATOM 4248 C CA . GLU B 1 157 ? 14.148 43.188 12.688 1 97.75 157 GLU B CA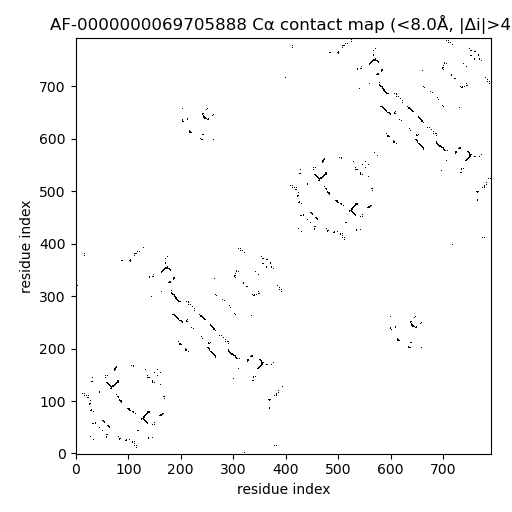 1
ATOM 4249 C C . GLU B 1 157 ? 13.695 44.5 12.086 1 97.75 157 GLU B C 1
ATOM 4251 O O . GLU B 1 157 ? 12.742 44.562 11.305 1 97.75 157 GLU B O 1
ATOM 4256 N N . ASN B 1 158 ? 14.195 45.594 12.578 1 94.81 158 ASN B N 1
ATOM 4257 C CA . ASN B 1 158 ? 14.062 46.938 12.031 1 94.81 158 ASN B CA 1
ATOM 4258 C C . ASN B 1 158 ? 12.594 47.344 11.898 1 94.81 158 ASN B C 1
ATOM 4260 O O . ASN B 1 158 ? 12.117 47.625 10.797 1 94.81 158 ASN B O 1
ATOM 4264 N N . PRO B 1 159 ? 12.008 47.5 12.992 1 97.12 159 PRO B N 1
ATOM 4265 C CA . PRO B 1 159 ? 12.367 47.281 14.391 1 97.12 159 PRO B CA 1
ATOM 4266 C C . PRO B 1 159 ? 12.055 45.875 14.883 1 97.12 159 PRO B C 1
ATOM 4268 O O . PRO B 1 159 ? 11.258 45.156 14.266 1 97.12 159 PRO B O 1
ATOM 4271 N N . LYS B 1 160 ? 12.719 45.438 15.867 1 97.81 160 LYS B N 1
ATOM 4272 C CA . LYS B 1 160 ? 12.414 44.156 16.5 1 97.81 160 LYS B CA 1
ATOM 4273 C C . LYS B 1 160 ? 11.141 44.25 17.344 1 97.81 160 LYS B C 1
ATOM 4275 O O . LYS B 1 160 ? 11.055 45.094 18.25 1 97.81 160 LYS B O 1
ATOM 4280 N N . PRO B 1 161 ? 10.211 43.469 17.016 1 98.62 161 PRO B N 1
ATOM 4281 C CA . PRO B 1 161 ? 9.008 43.5 17.859 1 98.62 161 PRO B CA 1
ATOM 4282 C C . PRO B 1 161 ? 9.227 42.875 19.234 1 98.62 161 PRO B C 1
ATOM 4284 O O . PRO B 1 161 ? 10.031 41.969 19.375 1 98.62 161 PRO B O 1
ATOM 4287 N N . SER B 1 162 ? 8.5 43.375 20.234 1 97.88 162 SER B N 1
ATOM 4288 C CA . SER B 1 162 ? 8.531 42.812 21.578 1 97.88 162 SER B CA 1
ATOM 4289 C C . SER B 1 162 ? 7.742 41.5 21.656 1 97.88 162 SER B C 1
ATOM 4291 O O . SER B 1 162 ? 7.922 40.719 22.594 1 97.88 162 SER B O 1
ATOM 4293 N N . GLY B 1 163 ? 6.875 41.344 20.766 1 98.38 163 GLY B N 1
ATOM 4294 C CA . GLY B 1 163 ? 6.047 40.156 20.656 1 98.38 163 GLY B CA 1
ATOM 4295 C C . GLY B 1 163 ? 5.34 40.031 19.312 1 98.38 163 GLY B C 1
ATOM 4296 O O . GLY B 1 163 ? 5.402 40.969 18.5 1 98.38 163 GLY B O 1
ATOM 4297 N N . ILE B 1 164 ? 4.715 38.906 19.078 1 98.88 164 ILE B N 1
ATOM 4298 C CA . ILE B 1 164 ? 4.008 38.656 17.812 1 98.88 164 ILE B CA 1
ATOM 4299 C C . ILE B 1 164 ? 2.67 38 18.094 1 98.88 164 ILE B C 1
ATOM 4301 O O . ILE B 1 164 ? 2.578 37.125 18.969 1 98.88 164 ILE B O 1
ATOM 4305 N N . ILE B 1 165 ? 1.659 38.438 17.391 1 98.88 165 ILE B N 1
ATOM 4306 C CA . ILE B 1 165 ? 0.319 37.875 17.531 1 98.88 165 ILE B CA 1
ATOM 4307 C C . ILE B 1 165 ? -0.121 37.281 16.188 1 98.88 165 ILE B C 1
ATOM 4309 O O . ILE B 1 165 ? 0.043 37.906 15.141 1 98.88 165 ILE B O 1
ATOM 4313 N N . GLY B 1 166 ? -0.571 36.094 16.234 1 98.75 166 GLY B N 1
ATOM 4314 C CA . GLY B 1 166 ? -1.181 35.438 15.094 1 98.75 166 GLY B CA 1
ATOM 4315 C C . GLY B 1 166 ? -2.594 34.938 15.359 1 98.75 166 GLY B C 1
ATOM 4316 O O . GLY B 1 166 ? -2.92 34.562 16.484 1 98.75 166 GLY B O 1
ATOM 4317 N N . GLN B 1 167 ? -3.412 34.969 14.344 1 98.62 167 GLN B N 1
ATOM 4318 C CA . GLN B 1 167 ? -4.801 34.531 14.391 1 98.62 167 GLN B CA 1
ATOM 4319 C C . GLN B 1 167 ? -5.059 33.406 13.383 1 98.62 167 GLN B C 1
ATOM 4321 O O . GLN B 1 167 ? -4.613 33.469 12.234 1 98.62 167 GLN B O 1
ATOM 4326 N N . HIS B 1 168 ? -5.684 32.344 13.828 1 98.62 168 HIS B N 1
ATOM 4327 C CA . HIS B 1 168 ? -6.062 31.281 12.922 1 98.62 168 HIS B CA 1
ATOM 4328 C C . HIS B 1 168 ? -7.543 30.938 13.062 1 98.62 168 HIS B C 1
ATOM 4330 O O . HIS B 1 168 ? -8.07 30.875 14.172 1 98.62 168 HIS B O 1
ATOM 4336 N N . VAL B 1 169 ? -8.227 30.703 11.984 1 98.44 169 VAL B N 1
ATOM 4337 C CA . VAL B 1 169 ? -9.625 30.297 12.023 1 98.44 169 VAL B CA 1
ATOM 4338 C C . VAL B 1 169 ? -9.742 28.953 12.742 1 98.44 169 VAL B C 1
ATOM 4340 O O . VAL B 1 169 ? -8.805 28.156 12.75 1 98.44 169 VAL B O 1
ATOM 4343 N N . MET B 1 170 ? -10.844 28.719 13.344 1 97.56 170 MET B N 1
ATOM 4344 C CA . MET B 1 170 ? -11.18 27.453 13.984 1 97.56 170 MET B CA 1
ATOM 4345 C C . MET B 1 170 ? -12.625 27.062 13.703 1 97.56 170 MET B C 1
ATOM 4347 O O . MET B 1 170 ? -13.531 27.469 14.438 1 97.56 170 MET B O 1
ATOM 4351 N N . PRO B 1 171 ? -12.859 26.188 12.758 1 96 171 PRO B N 1
ATOM 4352 C CA . PRO B 1 171 ? -14.227 25.797 12.391 1 96 171 PRO B CA 1
ATOM 4353 C C . PRO B 1 171 ? -14.922 25 13.484 1 96 171 PRO B C 1
ATOM 4355 O O . PRO B 1 171 ? -16.125 24.719 13.375 1 96 171 PRO B O 1
ATOM 4358 N N . LEU B 1 172 ? -14.297 24.703 14.633 1 95 172 LEU B N 1
ATOM 4359 C CA . LEU B 1 172 ? -14.906 24.016 15.758 1 95 172 LEU B CA 1
ATOM 4360 C C . LEU B 1 172 ? -15.539 25 16.734 1 95 172 LEU B C 1
ATOM 4362 O O . LEU B 1 172 ? -16.312 24.625 17.609 1 95 172 LEU B O 1
ATOM 4366 N N . ILE B 1 173 ? -15.156 26.25 16.562 1 97.81 173 ILE B N 1
ATOM 4367 C CA . ILE B 1 173 ? -15.664 27.297 17.438 1 97.81 173 ILE B CA 1
ATOM 4368 C C . ILE B 1 173 ? -16.703 28.125 16.703 1 97.81 173 ILE B C 1
ATOM 4370 O O . ILE B 1 173 ? -16.484 28.531 15.547 1 97.81 173 ILE B O 1
ATOM 4374 N N . PRO B 1 174 ? -17.828 28.391 17.312 1 98.44 174 PRO B N 1
ATOM 4375 C CA . PRO B 1 174 ? -18.859 29.203 16.656 1 98.44 174 PRO B CA 1
ATOM 4376 C C . PRO B 1 174 ? -18.375 30.625 16.359 1 98.44 174 PRO B C 1
ATOM 4378 O O . PRO B 1 174 ? -17.625 31.203 17.156 1 98.44 174 PRO B O 1
ATOM 4381 N N . VAL B 1 175 ? -18.891 31.156 15.273 1 98.62 175 VAL B N 1
ATOM 4382 C CA . VAL B 1 175 ? -18.625 32.562 14.961 1 98.62 175 VAL B CA 1
ATOM 4383 C C . VAL B 1 175 ? -19.031 33.438 16.141 1 98.62 175 VAL B C 1
ATOM 4385 O O . VAL B 1 175 ? -20.047 33.188 16.797 1 98.62 175 VAL B O 1
ATOM 4388 N N . GLY B 1 176 ? -18.25 34.406 16.438 1 98.5 176 GLY B N 1
ATOM 4389 C CA . GLY B 1 176 ? -18.5 35.281 17.578 1 98.5 176 GLY B CA 1
ATOM 4390 C C . GLY B 1 176 ? -17.625 34.969 18.766 1 98.5 176 GLY B C 1
ATOM 4391 O O . GLY B 1 176 ? -17.5 35.812 19.672 1 98.5 176 GLY B O 1
ATOM 4392 N N . LYS B 1 177 ? -17.031 33.844 18.703 1 98.75 177 LYS B N 1
ATOM 4393 C CA . LYS B 1 177 ? -16.172 33.438 19.812 1 98.75 177 LYS B CA 1
ATOM 4394 C C . LYS B 1 177 ? -14.727 33.25 19.359 1 98.75 177 LYS B C 1
ATOM 4396 O O . LYS B 1 177 ? -14.469 33.094 18.156 1 98.75 177 LYS B O 1
ATOM 4401 N N . VAL B 1 178 ? -13.828 33.406 20.344 1 98.81 178 VAL B N 1
ATOM 4402 C CA . VAL B 1 178 ? -12.406 33.188 20.094 1 98.81 178 VAL B CA 1
ATOM 4403 C C . VAL B 1 178 ? -11.82 32.312 21.188 1 98.81 178 VAL B C 1
ATOM 4405 O O . VAL B 1 178 ? -12.445 32.094 22.219 1 98.81 178 VAL B O 1
ATOM 4408 N N . GLY B 1 179 ? -10.672 31.719 20.906 1 98.81 179 GLY B N 1
ATOM 4409 C CA . GLY B 1 179 ? -10.023 30.844 21.859 1 98.81 179 GLY B CA 1
ATOM 4410 C C . GLY B 1 179 ? -8.555 31.156 22.062 1 98.81 179 GLY B C 1
ATOM 4411 O O . GLY B 1 179 ? -7.859 31.531 21.125 1 98.81 179 GLY B O 1
ATOM 4412 N N . PHE B 1 180 ? -8.078 31.047 23.297 1 98.75 180 PHE B N 1
ATOM 4413 C CA . PHE B 1 180 ? -6.684 31.266 23.672 1 98.75 180 PHE B CA 1
ATOM 4414 C C . PHE B 1 180 ? -6.16 30.109 24.516 1 98.75 180 PHE B C 1
ATOM 4416 O O . PHE B 1 180 ? -6.934 29.422 25.188 1 98.75 180 PHE B O 1
ATOM 4423 N N . ARG B 1 181 ? -4.918 29.906 24.469 1 98.44 181 ARG B N 1
ATOM 4424 C CA . ARG B 1 181 ? -4.223 29 25.375 1 98.44 181 ARG B CA 1
ATOM 4425 C C . ARG B 1 181 ? -2.855 29.562 25.75 1 98.44 181 ARG B C 1
ATOM 4427 O O . ARG B 1 181 ? -2.051 29.906 24.891 1 98.44 181 ARG B O 1
ATOM 4434 N N . LYS B 1 182 ? -2.615 29.656 27.047 1 98.25 182 LYS B N 1
ATOM 4435 C CA . LYS B 1 182 ? -1.3 30.047 27.547 1 98.25 182 LYS B CA 1
ATOM 4436 C C . LYS B 1 182 ? -0.356 28.844 27.578 1 98.25 182 LYS B C 1
ATOM 4438 O O . LYS B 1 182 ? -0.772 27.734 27.906 1 98.25 182 LYS B O 1
ATOM 4443 N N . GLY B 1 183 ? 0.885 29.094 27.234 1 97.88 183 GLY B N 1
ATOM 4444 C CA . GLY B 1 183 ? 1.871 28.031 27.328 1 97.88 183 GLY B CA 1
ATOM 4445 C C . GLY B 1 183 ? 1.859 27.094 26.125 1 97.88 183 GLY B C 1
ATOM 4446 O O . GLY B 1 183 ? 1.699 27.547 24.984 1 97.88 183 GLY B O 1
ATOM 4447 N N . MET B 1 184 ? 2.139 25.781 26.422 1 97.44 184 MET B N 1
ATOM 4448 C CA . MET B 1 184 ? 2.217 24.797 25.359 1 97.44 184 MET B CA 1
ATOM 4449 C C . MET B 1 184 ? 0.881 24.672 24.625 1 97.44 184 MET B C 1
ATOM 4451 O O . MET B 1 184 ? -0.16 24.484 25.266 1 97.44 184 MET B O 1
ATOM 4455 N N . TYR B 1 185 ? 0.94 24.719 23.266 1 97.62 185 TYR B N 1
ATOM 4456 C CA . TYR B 1 185 ? -0.335 24.781 22.562 1 97.62 185 TYR B CA 1
ATOM 4457 C C . TYR B 1 185 ? -0.36 23.781 21.406 1 97.62 185 TYR B C 1
ATOM 4459 O O . TYR B 1 185 ? -1.2 22.891 21.375 1 97.62 185 TYR B O 1
ATOM 4467 N N . MET B 1 186 ? 0.654 23.828 20.438 1 97.88 186 MET B N 1
ATOM 4468 C CA . MET B 1 186 ? 0.619 22.984 19.25 1 97.88 186 MET B CA 1
ATOM 4469 C C . MET B 1 186 ? 1.885 22.141 19.156 1 97.88 186 MET B C 1
ATOM 4471 O O . MET B 1 186 ? 2.932 22.516 19.688 1 97.88 186 MET B O 1
ATOM 4475 N N . ALA B 1 187 ? 1.754 21.062 18.422 1 97.88 187 ALA B N 1
ATOM 4476 C CA . ALA B 1 187 ? 2.828 20.062 18.359 1 97.88 187 ALA B CA 1
ATOM 4477 C C . ALA B 1 187 ? 3.807 20.391 17.234 1 97.88 187 ALA B C 1
ATOM 4479 O O . ALA B 1 187 ? 3.492 21.172 16.328 1 97.88 187 ALA B O 1
ATOM 4480 N N . SER B 1 188 ? 5.02 19.844 17.375 1 97.62 188 SER B N 1
ATOM 4481 C CA . SER B 1 188 ? 5.898 19.688 16.219 1 97.62 188 SER B CA 1
ATOM 4482 C C . SER B 1 188 ? 5.348 18.656 15.25 1 97.62 188 SER B C 1
ATOM 4484 O O . SER B 1 188 ? 4.473 17.875 15.602 1 97.62 188 SER B O 1
ATOM 4486 N N . ALA B 1 189 ? 5.855 18.672 14.047 1 96.25 189 ALA B N 1
ATOM 4487 C CA . ALA B 1 189 ? 5.406 17.672 13.07 1 96.25 189 ALA B CA 1
ATOM 4488 C C . ALA B 1 189 ? 6.531 17.312 12.102 1 96.25 189 ALA B C 1
ATOM 4490 O O . ALA B 1 189 ? 7.062 18.188 11.406 1 96.25 189 ALA B O 1
ATOM 4491 N N . ASP B 1 190 ? 6.844 16.078 12.039 1 97.69 190 ASP B N 1
ATOM 4492 C CA . ASP B 1 190 ? 7.848 15.539 11.125 1 97.69 190 ASP B CA 1
ATOM 4493 C C . ASP B 1 190 ? 7.223 14.562 10.141 1 97.69 190 ASP B C 1
ATOM 4495 O O . ASP B 1 190 ? 6.301 13.82 10.484 1 97.69 190 ASP B O 1
ATOM 4499 N N . GLU B 1 191 ? 7.684 14.609 8.953 1 96.31 191 GLU B N 1
ATOM 4500 C CA . GLU B 1 191 ? 7.277 13.617 7.965 1 96.31 191 GLU B CA 1
ATOM 4501 C C . GLU B 1 191 ? 8.25 12.445 7.934 1 96.31 191 GLU B C 1
ATOM 4503 O O . GLU B 1 191 ? 9.461 12.625 8.062 1 96.31 191 GLU B O 1
ATOM 4508 N N . LEU B 1 192 ? 7.691 11.305 7.812 1 98.12 192 LEU B N 1
ATOM 4509 C CA . LEU B 1 192 ? 8.477 10.078 7.738 1 98.12 192 LEU B CA 1
ATOM 4510 C C . LEU B 1 192 ? 8.32 9.414 6.375 1 98.12 192 LEU B C 1
ATOM 4512 O O . LEU B 1 192 ? 7.195 9.227 5.895 1 98.12 192 LEU B O 1
ATOM 4516 N N . TYR B 1 193 ? 9.414 9.117 5.723 1 98.12 193 TYR B N 1
ATOM 4517 C CA . TYR B 1 193 ? 9.461 8.352 4.48 1 98.12 193 TYR B CA 1
ATOM 4518 C C . TYR B 1 193 ? 10.336 7.113 4.637 1 98.12 193 TYR B C 1
ATOM 4520 O O . TYR B 1 193 ? 11.539 7.219 4.863 1 98.12 193 TYR B O 1
ATOM 4528 N N . ILE B 1 194 ? 9.711 5.969 4.445 1 98.62 194 ILE B N 1
ATOM 4529 C CA . ILE B 1 194 ? 10.398 4.715 4.727 1 98.62 194 ILE B CA 1
ATOM 4530 C C . ILE B 1 194 ? 10.312 3.793 3.514 1 98.62 194 ILE B C 1
ATOM 4532 O O . ILE B 1 194 ? 9.242 3.656 2.906 1 98.62 194 ILE B O 1
ATOM 4536 N N . THR B 1 195 ? 11.383 3.258 3.115 1 98.81 195 THR B N 1
ATOM 4537 C CA . THR B 1 195 ? 11.422 2.189 2.125 1 98.81 195 THR B CA 1
ATOM 4538 C C . THR B 1 195 ? 12.008 0.915 2.725 1 98.81 195 THR B C 1
ATOM 4540 O O . THR B 1 195 ? 13.172 0.89 3.123 1 98.81 195 THR B O 1
ATOM 4543 N N . VAL B 1 196 ? 11.258 -0.103 2.871 1 98.75 196 VAL B N 1
ATOM 4544 C CA . VAL B 1 196 ? 11.703 -1.423 3.305 1 98.75 196 VAL B CA 1
ATOM 4545 C C . VAL B 1 196 ? 12.117 -2.254 2.092 1 98.75 196 VAL B C 1
ATOM 4547 O O . VAL B 1 196 ? 11.312 -2.469 1.179 1 98.75 196 VAL B O 1
ATOM 4550 N N . LYS B 1 197 ? 13.344 -2.674 2.105 1 98.31 197 LYS B N 1
ATOM 4551 C CA . LYS B 1 197 ? 13.883 -3.42 0.972 1 98.31 197 LYS B CA 1
ATOM 4552 C C . LYS B 1 197 ? 14.125 -4.883 1.339 1 98.31 197 LYS B C 1
ATOM 4554 O O . LYS B 1 197 ? 14.641 -5.18 2.418 1 98.31 197 LYS B O 1
ATOM 4559 N N . GLY B 1 198 ? 13.695 -5.801 0.547 1 97.62 198 GLY B N 1
ATOM 4560 C CA . GLY B 1 198 ? 13.969 -7.227 0.614 1 97.62 198 GLY B CA 1
ATOM 4561 C C . GLY B 1 198 ? 14.352 -7.824 -0.726 1 97.62 198 GLY B C 1
ATOM 4562 O O . GLY B 1 198 ? 15.109 -7.219 -1.487 1 97.62 198 GLY B O 1
ATOM 4563 N N . LYS B 1 199 ? 14.047 -9.055 -0.895 1 95 199 LYS B N 1
ATOM 4564 C CA . LYS B 1 199 ? 14.172 -9.797 -2.146 1 95 199 LYS B CA 1
ATOM 4565 C C . LYS B 1 199 ? 12.836 -10.422 -2.545 1 95 199 LYS B C 1
ATOM 4567 O O . LYS B 1 199 ? 12.391 -11.391 -1.933 1 95 199 LYS B O 1
ATOM 4572 N N . GLY B 1 200 ? 12.234 -9.812 -3.566 1 92.06 200 GLY B N 1
ATOM 4573 C CA . GLY B 1 200 ? 10.945 -10.289 -4.047 1 92.06 200 GLY B CA 1
ATOM 4574 C C . GLY B 1 200 ? 11.047 -11.555 -4.871 1 92.06 200 GLY B C 1
ATOM 4575 O O . GLY B 1 200 ? 12.141 -12.094 -5.066 1 92.06 200 GLY B O 1
ATOM 4576 N N . GLY B 1 201 ? 9.844 -12.062 -5.289 1 90.06 201 GLY B N 1
ATOM 4577 C CA . GLY B 1 201 ? 9.758 -13.281 -6.07 1 90.06 201 GLY B CA 1
ATOM 4578 C C . GLY B 1 201 ? 8.398 -13.953 -5.988 1 90.06 201 GLY B C 1
ATOM 4579 O O . GLY B 1 201 ? 7.402 -13.305 -5.652 1 90.06 201 GLY B O 1
ATOM 4580 N N . HIS B 1 202 ? 8.383 -15.219 -6.418 1 89.06 202 HIS B N 1
ATOM 4581 C CA . HIS B 1 202 ? 7.133 -15.969 -6.453 1 89.06 202 HIS B CA 1
ATOM 4582 C C . HIS B 1 202 ? 6.645 -16.297 -5.047 1 89.06 202 HIS B C 1
ATOM 4584 O O . HIS B 1 202 ? 7.379 -16.891 -4.258 1 89.06 202 HIS B O 1
ATOM 4590 N N . GLY B 1 203 ? 5.414 -16.047 -4.742 1 91.94 203 GLY B N 1
ATOM 4591 C CA . GLY B 1 203 ? 4.844 -16.203 -3.412 1 91.94 203 GLY B CA 1
ATOM 4592 C C . GLY B 1 203 ? 4.785 -17.641 -2.949 1 91.94 203 GLY B C 1
ATOM 4593 O O . GLY B 1 203 ? 4.633 -17.906 -1.756 1 91.94 203 GLY B O 1
ATOM 4594 N N . ALA B 1 204 ? 4.984 -18.547 -3.838 1 92.5 204 ALA B N 1
ATOM 4595 C CA . ALA B 1 204 ? 4.922 -19.969 -3.504 1 92.5 204 ALA B CA 1
ATOM 4596 C C . ALA B 1 204 ? 6.254 -20.469 -2.943 1 92.5 204 ALA B C 1
ATOM 4598 O O . ALA B 1 204 ? 6.332 -21.562 -2.385 1 92.5 204 ALA B O 1
ATOM 4599 N N . MET B 1 205 ? 7.281 -19.672 -3.01 1 91.5 205 MET B N 1
ATOM 4600 C CA . MET B 1 205 ? 8.617 -20.078 -2.584 1 91.5 205 MET B CA 1
ATOM 4601 C C . MET B 1 205 ? 9.211 -19.078 -1.602 1 91.5 205 MET B C 1
ATOM 4603 O O . MET B 1 205 ? 10.25 -18.484 -1.873 1 91.5 205 MET B O 1
ATOM 4607 N N . PRO B 1 206 ? 8.664 -19.016 -0.424 1 93.12 206 PRO B N 1
ATOM 4608 C CA . PRO B 1 206 ? 9.078 -17.969 0.521 1 93.12 206 PRO B CA 1
ATOM 4609 C C . PRO B 1 206 ? 10.539 -18.125 0.957 1 93.12 206 PRO B C 1
ATOM 4611 O O . PRO B 1 206 ? 11.18 -17.125 1.318 1 93.12 206 PRO B O 1
ATOM 4614 N N . GLU B 1 207 ? 11.086 -19.375 0.854 1 93.06 207 GLU B N 1
ATOM 4615 C CA . GLU B 1 207 ? 12.453 -19.625 1.305 1 93.06 207 GLU B CA 1
ATOM 4616 C C . GLU B 1 207 ? 13.469 -18.969 0.381 1 93.06 207 GLU B C 1
ATOM 4618 O O . GLU B 1 207 ? 14.641 -18.812 0.742 1 93.06 207 GLU B O 1
ATOM 4623 N N . THR B 1 208 ? 13.031 -18.578 -0.741 1 91.25 208 THR B N 1
ATOM 4624 C CA . THR B 1 208 ? 13.93 -17.938 -1.696 1 91.25 208 THR B CA 1
ATOM 4625 C C . THR B 1 208 ? 13.828 -16.422 -1.609 1 91.25 208 THR B C 1
ATOM 4627 O O . THR B 1 208 ? 14.508 -15.703 -2.354 1 91.25 208 THR B O 1
ATOM 4630 N N . LEU B 1 209 ? 12.984 -15.922 -0.699 1 94.44 209 LEU B N 1
ATOM 4631 C CA . LEU B 1 209 ? 12.688 -14.492 -0.642 1 94.44 209 LEU B CA 1
ATOM 4632 C C . LEU B 1 209 ? 13.172 -13.891 0.67 1 94.44 209 LEU B C 1
ATOM 4634 O O . LEU B 1 209 ? 13.523 -14.617 1.601 1 94.44 209 LEU B O 1
ATOM 4638 N N . VAL B 1 210 ? 13.32 -12.625 0.722 1 97.56 210 VAL B N 1
ATOM 4639 C CA . VAL B 1 210 ? 13.281 -11.758 1.894 1 97.56 210 VAL B CA 1
ATOM 4640 C C . VAL B 1 210 ? 12.047 -10.859 1.828 1 97.56 210 VAL B C 1
ATOM 4642 O O . VAL B 1 210 ? 12.031 -9.867 1.099 1 97.56 210 VAL B O 1
ATOM 4645 N N . ASP B 1 211 ? 11.008 -11.133 2.57 1 97.62 211 ASP B N 1
ATOM 4646 C CA . ASP B 1 211 ? 9.656 -10.617 2.391 1 97.62 211 ASP B CA 1
ATOM 4647 C C . ASP B 1 211 ? 9.523 -9.211 2.986 1 97.62 211 ASP B C 1
ATOM 4649 O O . ASP B 1 211 ? 9.344 -9.062 4.195 1 97.62 211 ASP B O 1
ATOM 4653 N N . PRO B 1 212 ? 9.531 -8.203 2.105 1 98.31 212 PRO B N 1
ATOM 4654 C CA . PRO B 1 212 ? 9.461 -6.852 2.656 1 98.31 212 PRO B CA 1
ATOM 4655 C C . PRO B 1 212 ? 8.07 -6.504 3.201 1 98.31 212 PRO B C 1
ATOM 4657 O O . PRO B 1 212 ? 7.934 -5.574 4 1 98.31 212 PRO B O 1
ATOM 4660 N N . VAL B 1 213 ? 7.012 -7.219 2.764 1 98.5 213 VAL B N 1
ATOM 4661 C CA . VAL B 1 213 ? 5.66 -6.969 3.252 1 98.5 213 VAL B CA 1
ATOM 4662 C C . VAL B 1 213 ? 5.566 -7.355 4.727 1 98.5 213 VAL B C 1
ATOM 4664 O O . VAL B 1 213 ? 5.059 -6.586 5.547 1 98.5 213 VAL B O 1
ATOM 4667 N N . LEU B 1 214 ? 6.082 -8.531 5.051 1 98.44 214 LEU B N 1
ATOM 4668 C CA . LEU B 1 214 ? 6.047 -8.984 6.438 1 98.44 214 LEU B CA 1
ATOM 4669 C C . LEU B 1 214 ? 6.965 -8.133 7.312 1 98.44 214 LEU B C 1
ATOM 4671 O O . LEU B 1 214 ? 6.613 -7.797 8.445 1 98.44 214 LEU B O 1
ATOM 4675 N N . ILE B 1 215 ? 8.156 -7.75 6.797 1 98.56 215 ILE B N 1
ATOM 4676 C CA . ILE B 1 215 ? 9.062 -6.867 7.52 1 98.56 215 ILE B CA 1
ATOM 4677 C C . ILE B 1 215 ? 8.359 -5.551 7.84 1 98.56 215 ILE B C 1
ATOM 4679 O O . ILE B 1 215 ? 8.383 -5.094 8.984 1 98.56 215 ILE B O 1
ATOM 4683 N N . ALA B 1 216 ? 7.734 -4.961 6.816 1 98.75 216 ALA B N 1
ATOM 4684 C CA . ALA B 1 216 ? 7.043 -3.684 6.973 1 98.75 216 ALA B CA 1
ATOM 4685 C C . ALA B 1 216 ? 5.938 -3.781 8.023 1 98.75 216 ALA B C 1
ATOM 4687 O O . ALA B 1 216 ? 5.762 -2.871 8.836 1 98.75 216 ALA B O 1
ATOM 4688 N N . SER B 1 217 ? 5.18 -4.883 7.984 1 98.69 217 SER B N 1
ATOM 4689 C CA . SER B 1 217 ? 4.09 -5.074 8.938 1 98.69 217 SER B CA 1
ATOM 4690 C C . SER B 1 217 ? 4.613 -5.168 10.367 1 98.69 217 SER B C 1
ATOM 4692 O O . SER B 1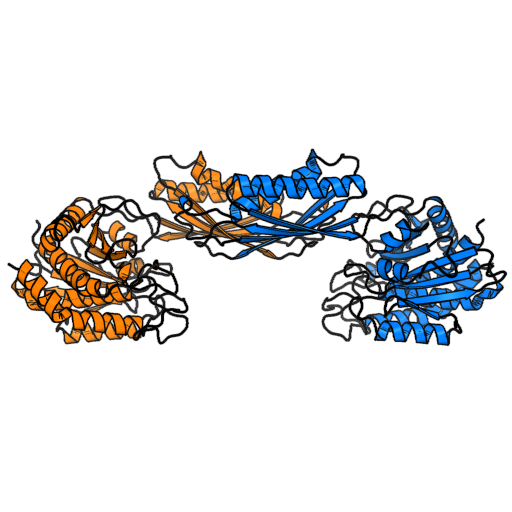 217 ? 4.078 -4.527 11.273 1 98.69 217 SER B O 1
ATOM 4694 N N . HIS B 1 218 ? 5.656 -5.98 10.609 1 98.5 218 HIS B N 1
ATOM 4695 C CA . HIS B 1 218 ? 6.297 -6.047 11.922 1 98.5 218 HIS B CA 1
ATOM 4696 C C . HIS B 1 218 ? 6.777 -4.672 12.367 1 98.5 218 HIS B C 1
ATOM 4698 O O . HIS B 1 218 ? 6.629 -4.309 13.539 1 98.5 218 HIS B O 1
ATOM 4704 N N . MET B 1 219 ? 7.359 -3.938 11.453 1 98.56 219 MET B N 1
ATOM 4705 C CA . MET B 1 219 ? 7.938 -2.629 11.742 1 98.56 219 MET B CA 1
ATOM 4706 C C . MET B 1 219 ? 6.859 -1.646 12.188 1 98.56 219 MET B C 1
ATOM 4708 O O . MET B 1 219 ? 7.016 -0.967 13.211 1 98.56 219 MET B O 1
ATOM 4712 N N . ILE B 1 220 ? 5.73 -1.553 11.43 1 98.62 220 ILE B N 1
ATOM 4713 C CA . ILE B 1 220 ? 4.645 -0.632 11.742 1 98.62 220 ILE B CA 1
ATOM 4714 C C . ILE B 1 220 ? 4.102 -0.924 13.141 1 98.62 220 ILE B C 1
ATOM 4716 O O . ILE B 1 220 ? 3.885 -0.006 13.93 1 98.62 220 ILE B O 1
ATOM 4720 N N . VAL B 1 221 ? 3.943 -2.211 13.477 1 98.25 221 VAL B N 1
ATOM 4721 C CA . VAL B 1 221 ? 3.439 -2.615 14.789 1 98.25 221 VAL B CA 1
ATOM 4722 C C . VAL B 1 221 ? 4.457 -2.254 15.867 1 98.25 221 VAL B C 1
ATOM 4724 O O . VAL B 1 221 ? 4.109 -1.637 16.875 1 98.25 221 VAL B O 1
ATOM 4727 N N . ALA B 1 222 ? 5.715 -2.555 15.656 1 98.31 222 ALA B N 1
ATOM 4728 C CA . ALA B 1 222 ? 6.758 -2.369 16.656 1 98.31 222 ALA B CA 1
ATOM 4729 C C . ALA B 1 222 ? 7 -0.886 16.922 1 98.31 222 ALA B C 1
ATOM 4731 O O . ALA B 1 222 ? 7.305 -0.497 18.062 1 98.31 222 ALA B O 1
ATOM 4732 N N . LEU B 1 223 ? 6.875 -0.065 15.938 1 98.56 223 LEU B N 1
ATOM 4733 C CA . LEU B 1 223 ? 7.18 1.355 16.062 1 98.56 223 LEU B CA 1
ATOM 4734 C C . LEU B 1 223 ? 6.18 2.049 16.984 1 98.56 223 LEU B C 1
ATOM 4736 O O . LEU B 1 223 ? 6.469 3.117 17.531 1 98.56 223 LEU B O 1
ATOM 4740 N N . GLN B 1 224 ? 5.016 1.465 17.188 1 97.25 224 GLN B N 1
ATOM 4741 C CA . GLN B 1 224 ? 4.035 2.062 18.094 1 97.25 224 GLN B CA 1
ATOM 4742 C C . GLN B 1 224 ? 4.582 2.166 19.516 1 97.25 224 GLN B C 1
ATOM 4744 O O . GLN B 1 224 ? 4.145 3.01 20.297 1 97.25 224 GLN B O 1
ATOM 4749 N N . GLN B 1 225 ? 5.617 1.395 19.844 1 96.75 225 GLN B N 1
ATOM 4750 C CA . GLN B 1 225 ? 6.168 1.4 21.203 1 96.75 225 GLN B CA 1
ATOM 4751 C C . GLN B 1 225 ? 6.902 2.705 21.484 1 96.75 225 GLN B C 1
ATOM 4753 O O . GLN B 1 225 ? 7.113 3.059 22.656 1 96.75 225 GLN B O 1
ATOM 4758 N N . VAL B 1 226 ? 7.348 3.391 20.438 1 97.5 226 VAL B N 1
ATOM 4759 C CA . VAL B 1 226 ? 7.984 4.688 20.625 1 97.5 226 VAL B CA 1
ATOM 4760 C C . VAL B 1 226 ? 7.059 5.613 21.406 1 97.5 226 VAL B C 1
ATOM 4762 O O . VAL B 1 226 ? 7.512 6.379 22.266 1 97.5 226 VAL B O 1
ATOM 4765 N N . VAL B 1 227 ? 5.766 5.531 21.125 1 96.5 227 VAL B N 1
ATOM 4766 C CA . VAL B 1 227 ? 4.762 6.348 21.812 1 96.5 227 VAL B CA 1
ATOM 4767 C C . VAL B 1 227 ? 4.305 5.656 23.094 1 96.5 227 VAL B C 1
ATOM 4769 O O . VAL B 1 227 ? 4.25 6.277 24.156 1 96.5 227 VAL B O 1
ATOM 4772 N N . SER B 1 228 ? 4.105 4.277 23.078 1 94.5 228 SER B N 1
ATOM 4773 C CA . SER B 1 228 ? 3.412 3.574 24.156 1 94.5 228 SER B CA 1
ATOM 4774 C C . SER B 1 228 ? 4.371 3.201 25.281 1 94.5 228 SER B C 1
ATOM 4776 O O . SER B 1 228 ? 3.959 3.043 26.438 1 94.5 228 SER B O 1
ATOM 4778 N N . ARG B 1 229 ? 5.695 3.1 24.984 1 93.25 229 ARG B N 1
ATOM 4779 C CA . ARG B 1 229 ? 6.602 2.545 25.984 1 93.25 229 ARG B CA 1
ATOM 4780 C C . ARG B 1 229 ? 7.789 3.473 26.219 1 93.25 229 ARG B C 1
ATOM 4782 O O . ARG B 1 229 ? 8.383 3.463 27.297 1 93.25 229 ARG B O 1
ATOM 4789 N N . ASN B 1 230 ? 8.164 4.254 25.234 1 95 230 ASN B N 1
ATOM 4790 C CA . ASN B 1 230 ? 9.391 5.043 25.359 1 95 230 ASN B CA 1
ATOM 4791 C C . ASN B 1 230 ? 9.094 6.484 25.766 1 95 230 ASN B C 1
ATOM 4793 O O . ASN B 1 230 ? 9.836 7.082 26.547 1 95 230 ASN B O 1
ATOM 4797 N N . ALA B 1 231 ? 8.094 7.055 25.203 1 95.44 231 ALA B N 1
ATOM 4798 C CA . ALA B 1 231 ? 7.715 8.422 25.547 1 95.44 231 ALA B CA 1
ATOM 4799 C C . ALA B 1 231 ? 7.223 8.492 27 1 95.44 231 ALA B C 1
ATOM 4801 O O . ALA B 1 231 ? 6.512 7.602 27.453 1 95.44 231 ALA B O 1
ATOM 4802 N N . SER B 1 232 ? 7.574 9.523 27.719 1 95.06 232 SER B N 1
ATOM 4803 C CA . SER B 1 232 ? 6.918 9.797 29 1 95.06 232 SER B CA 1
ATOM 4804 C C . SER B 1 232 ? 5.418 10 28.812 1 95.06 232 SER B C 1
ATOM 4806 O O . SER B 1 232 ? 4.984 10.688 27.891 1 95.06 232 SER B O 1
ATOM 4808 N N . PRO B 1 233 ? 4.625 9.375 29.672 1 93 233 PRO B N 1
ATOM 4809 C CA . PRO B 1 233 ? 3.182 9.578 29.547 1 93 233 PRO B CA 1
ATOM 4810 C C . PRO B 1 233 ? 2.777 11.039 29.703 1 93 233 PRO B C 1
ATOM 4812 O O . PRO B 1 233 ? 1.655 11.422 29.359 1 93 233 PRO B O 1
ATOM 4815 N N . LYS B 1 234 ? 3.641 11.914 30.125 1 94.38 234 LYS B N 1
ATOM 4816 C CA . LYS B 1 234 ? 3.371 13.336 30.328 1 94.38 234 LYS B CA 1
ATOM 4817 C C . LYS B 1 234 ? 3.635 14.133 29.062 1 94.38 234 LYS B C 1
ATOM 4819 O O . LYS B 1 234 ? 3.25 15.297 28.969 1 94.38 234 LYS B O 1
ATOM 4824 N N . ILE B 1 235 ? 4.297 13.547 28.125 1 95.19 235 ILE B N 1
ATOM 4825 C CA . ILE B 1 235 ? 4.641 14.227 26.875 1 95.19 235 ILE B CA 1
ATOM 4826 C C . ILE B 1 235 ? 3.783 13.68 25.734 1 95.19 235 ILE B C 1
ATOM 4828 O O . ILE B 1 235 ? 4.086 12.625 25.172 1 95.19 235 ILE B O 1
ATOM 4832 N N . PRO B 1 236 ? 2.807 14.414 25.406 1 96.38 236 PRO B N 1
ATOM 4833 C CA . PRO B 1 236 ? 1.984 13.953 24.281 1 96.38 236 PRO B CA 1
ATOM 4834 C C . PRO B 1 236 ? 2.807 13.672 23.031 1 96.38 236 PRO B C 1
ATOM 4836 O O . PRO B 1 236 ? 3.67 14.477 22.656 1 96.38 236 PRO B O 1
ATOM 4839 N N . SER B 1 237 ? 2.654 12.516 22.453 1 97.44 237 SER B N 1
ATOM 4840 C CA . SER B 1 237 ? 3.318 12.062 21.234 1 97.44 237 SER B CA 1
ATOM 4841 C C . SER B 1 237 ? 2.363 11.266 20.344 1 97.44 237 SER B C 1
ATOM 4843 O O . SER B 1 237 ? 1.545 10.484 20.844 1 97.44 237 SER B O 1
ATOM 4845 N N . VAL B 1 238 ? 2.438 11.492 19.031 1 97.5 238 VAL B N 1
ATOM 4846 C CA . VAL B 1 238 ? 1.604 10.766 18.078 1 97.5 238 VAL B CA 1
ATOM 4847 C C . VAL B 1 238 ? 2.459 10.266 16.922 1 97.5 238 VAL B C 1
ATOM 4849 O O . VAL B 1 238 ? 3.234 11.023 16.328 1 97.5 238 VAL B O 1
ATOM 4852 N N . LEU B 1 239 ? 2.412 9.008 16.625 1 98.25 239 LEU B N 1
ATOM 4853 C CA . LEU B 1 239 ? 3.035 8.375 15.469 1 98.25 239 LEU B CA 1
ATOM 4854 C C . LEU B 1 239 ? 1.986 7.711 14.578 1 98.25 239 LEU B C 1
ATOM 4856 O O . LEU B 1 239 ? 1.251 6.832 15.039 1 98.25 239 LEU B O 1
ATOM 4860 N N . SER B 1 240 ? 1.896 8.164 13.352 1 97.25 240 SER B N 1
ATOM 4861 C CA . SER B 1 240 ? 0.897 7.637 12.43 1 97.25 240 SER B CA 1
ATOM 4862 C C . SER B 1 240 ? 1.52 7.297 11.078 1 97.25 240 SER B C 1
ATOM 4864 O O . SER B 1 240 ? 2.406 8.008 10.602 1 97.25 240 SER B O 1
ATOM 4866 N N . PHE B 1 241 ? 1.075 6.25 10.484 1 98.06 241 PHE B N 1
ATOM 4867 C CA . PHE B 1 241 ? 1.405 5.887 9.109 1 98.06 241 PHE B CA 1
ATOM 4868 C C . PHE B 1 241 ? 0.162 5.91 8.227 1 98.06 241 PHE B C 1
ATOM 4870 O O . PHE B 1 241 ? -0.789 5.16 8.469 1 98.06 241 PHE B O 1
ATOM 4877 N N . GLY B 1 242 ? 0.217 6.766 7.199 1 97 242 GLY B N 1
ATOM 4878 C CA . GLY B 1 242 ? -0.989 6.961 6.41 1 97 242 GLY B CA 1
ATOM 4879 C C . GLY B 1 242 ? -0.934 6.277 5.059 1 97 242 GLY B C 1
ATOM 4880 O O . GLY B 1 242 ? -1.972 6.02 4.445 1 97 242 GLY B O 1
ATOM 4881 N N . ARG B 1 243 ? 0.24 5.957 4.586 1 97.44 243 ARG B N 1
ATOM 4882 C CA . ARG B 1 243 ? 0.385 5.355 3.262 1 97.44 243 ARG B CA 1
ATOM 4883 C C . ARG B 1 243 ? 1.304 4.141 3.307 1 97.44 243 ARG B C 1
ATOM 4885 O O . ARG B 1 243 ? 2.354 4.172 3.951 1 97.44 243 ARG B O 1
ATOM 4892 N N . VAL B 1 244 ? 0.906 3.076 2.754 1 98.44 244 VAL B N 1
ATOM 4893 C CA . VAL B 1 244 ? 1.687 1.857 2.564 1 98.44 244 VAL B CA 1
ATOM 4894 C C . VAL B 1 244 ? 1.464 1.313 1.156 1 98.44 244 VAL B C 1
ATOM 4896 O O . VAL B 1 244 ? 0.324 1.091 0.742 1 98.44 244 VAL B O 1
ATOM 4899 N N . GLU B 1 245 ? 2.547 1.114 0.437 1 98.19 245 GLU B N 1
ATOM 4900 C CA . GLU B 1 245 ? 2.449 0.586 -0.92 1 98.19 245 GLU B CA 1
ATOM 4901 C C . GLU B 1 245 ? 3.389 -0.599 -1.12 1 98.19 245 GLU B C 1
ATOM 4903 O O . GLU B 1 245 ? 4.602 -0.422 -1.24 1 98.19 245 GLU B O 1
ATOM 4908 N N . ALA B 1 246 ? 2.889 -1.728 -1.047 1 97.81 246 ALA B N 1
ATOM 4909 C CA . ALA B 1 246 ? 3.506 -2.932 -1.596 1 97.81 246 ALA B CA 1
ATOM 4910 C C . ALA B 1 246 ? 2.898 -3.293 -2.949 1 97.81 246 ALA B C 1
ATOM 4912 O O . ALA B 1 246 ? 1.757 -3.752 -3.02 1 97.81 246 ALA B O 1
ATOM 4913 N N . LEU B 1 247 ? 3.645 -3.072 -4.012 1 94.81 247 LEU B N 1
ATOM 4914 C CA . LEU B 1 247 ? 3.072 -3.156 -5.352 1 94.81 247 LEU B CA 1
ATOM 4915 C C . LEU B 1 247 ? 3.473 -4.461 -6.031 1 94.81 247 LEU B C 1
ATOM 4917 O O . LEU B 1 247 ? 4.027 -4.445 -7.133 1 94.81 247 LEU B O 1
ATOM 4921 N N . GLY B 1 248 ? 3.154 -5.512 -5.398 1 93.88 248 GLY B N 1
ATOM 4922 C CA . GLY B 1 248 ? 3.186 -6.84 -5.988 1 93.88 248 GLY B CA 1
ATOM 4923 C C . GLY B 1 248 ? 1.841 -7.281 -6.535 1 93.88 248 GLY B C 1
ATOM 4924 O O . GLY B 1 248 ? 1.112 -6.484 -7.129 1 93.88 248 GLY B O 1
ATOM 4925 N N . ALA B 1 249 ? 1.594 -8.539 -6.586 1 91.12 249 ALA B N 1
ATOM 4926 C CA . ALA B 1 249 ? 0.33 -9.18 -6.949 1 91.12 249 ALA B CA 1
ATOM 4927 C C . ALA B 1 249 ? -0.056 -10.25 -5.93 1 91.12 249 ALA B C 1
ATOM 4929 O O . ALA B 1 249 ? 0.578 -10.375 -4.879 1 91.12 249 ALA B O 1
ATOM 4930 N N . THR B 1 250 ? -1.136 -10.953 -6.184 1 93.5 250 THR B N 1
ATOM 4931 C CA . THR B 1 250 ? -1.541 -12.008 -5.27 1 93.5 250 THR B CA 1
ATOM 4932 C C . THR B 1 250 ? -0.401 -13 -5.051 1 93.5 250 THR B C 1
ATOM 4934 O O . THR B 1 250 ? -0.145 -13.422 -3.922 1 93.5 250 THR B O 1
ATOM 4937 N N . ASN B 1 251 ? 0.353 -13.273 -6.141 1 91.81 251 ASN B N 1
ATOM 4938 C CA . ASN B 1 251 ? 1.342 -14.352 -6.082 1 91.81 251 ASN B CA 1
ATOM 4939 C C . ASN B 1 251 ? 2.76 -13.812 -6.262 1 91.81 251 ASN B C 1
ATOM 4941 O O . ASN B 1 251 ? 3.695 -14.586 -6.484 1 91.81 251 ASN B O 1
ATOM 4945 N N . ILE B 1 252 ? 2.943 -12.523 -6.227 1 90.62 252 ILE B N 1
ATOM 4946 C CA . ILE B 1 252 ? 4.258 -11.922 -6.414 1 90.62 252 ILE B CA 1
ATOM 4947 C C . ILE B 1 252 ? 4.586 -11.016 -5.23 1 90.62 252 ILE B C 1
ATOM 4949 O O . ILE B 1 252 ? 3.834 -10.086 -4.926 1 90.62 252 ILE B O 1
ATOM 4953 N N . ILE B 1 253 ? 5.68 -11.289 -4.598 1 94.88 253 ILE B N 1
ATOM 4954 C CA . ILE B 1 253 ? 6.195 -10.422 -3.547 1 94.88 253 ILE B CA 1
ATOM 4955 C C . ILE B 1 253 ? 7.09 -9.344 -4.16 1 94.88 253 ILE B C 1
ATOM 4957 O O . ILE B 1 253 ? 7.988 -9.648 -4.949 1 94.88 253 ILE B O 1
ATOM 4961 N N . PRO B 1 254 ? 6.805 -8.117 -3.887 1 95.38 254 PRO B N 1
ATOM 4962 C CA . PRO B 1 254 ? 7.641 -7.051 -4.445 1 95.38 254 PRO B CA 1
ATOM 4963 C C . PRO B 1 254 ? 9.023 -6.98 -3.791 1 95.38 254 PRO B C 1
ATOM 4965 O O . PRO B 1 254 ? 9.258 -7.633 -2.771 1 95.38 254 PRO B O 1
ATOM 4968 N N . ASN B 1 255 ? 9.906 -6.203 -4.383 1 95.75 255 ASN B N 1
ATOM 4969 C CA . ASN B 1 255 ? 11.258 -6.047 -3.861 1 95.75 255 ASN B CA 1
ATOM 4970 C C . ASN B 1 255 ? 11.305 -5.043 -2.713 1 95.75 255 ASN B C 1
ATOM 4972 O O . ASN B 1 255 ? 12.266 -5.027 -1.937 1 95.75 255 ASN B O 1
ATOM 4976 N N . GLU B 1 256 ? 10.297 -4.191 -2.672 1 98.12 256 GLU B N 1
ATOM 4977 C CA . GLU B 1 256 ? 10.305 -3.168 -1.632 1 98.12 256 GLU B CA 1
ATOM 4978 C C . GLU B 1 256 ? 8.883 -2.744 -1.265 1 98.12 256 GLU B C 1
ATOM 4980 O O . GLU B 1 256 ? 7.938 -3.027 -2 1 98.12 256 GLU B O 1
ATOM 4985 N N . VAL B 1 257 ? 8.711 -2.199 -0.086 1 98.44 257 VAL B N 1
ATOM 4986 C CA . VAL B 1 257 ? 7.488 -1.571 0.405 1 98.44 257 VAL B CA 1
ATOM 4987 C C . VAL B 1 257 ? 7.773 -0.126 0.806 1 98.44 257 VAL B C 1
ATOM 4989 O O . VAL B 1 257 ? 8.766 0.151 1.48 1 98.44 257 VAL B O 1
ATOM 4992 N N . LYS B 1 258 ? 6.953 0.816 0.364 1 98.69 258 LYS B N 1
ATOM 4993 C CA . LYS B 1 258 ? 7.078 2.223 0.736 1 98.69 258 LYS B CA 1
ATOM 4994 C C . LYS B 1 258 ? 6.027 2.611 1.773 1 98.69 258 LYS B C 1
ATOM 4996 O O . LYS B 1 258 ? 4.859 2.236 1.653 1 98.69 258 LYS B O 1
ATOM 5001 N N . ILE B 1 259 ? 6.461 3.33 2.801 1 98.62 259 ILE B N 1
ATOM 5002 C CA . ILE B 1 259 ? 5.605 3.756 3.902 1 98.62 259 ILE B CA 1
ATOM 5003 C C . ILE B 1 259 ? 5.785 5.254 4.148 1 98.62 259 ILE B C 1
ATOM 5005 O O . ILE B 1 259 ? 6.906 5.766 4.102 1 98.62 259 ILE B O 1
ATOM 5009 N N . GLN B 1 260 ? 4.703 5.93 4.344 1 98.06 260 GLN B N 1
ATOM 5010 C CA . GLN B 1 260 ? 4.734 7.336 4.727 1 98.06 260 GLN B CA 1
ATOM 5011 C C . GLN B 1 260 ? 3.945 7.574 6.012 1 98.06 260 GLN B C 1
ATOM 5013 O O . GLN B 1 260 ? 2.893 6.969 6.219 1 98.06 260 GLN B O 1
ATOM 5018 N N . GLY B 1 261 ? 4.465 8.453 6.895 1 97.38 261 GLY B N 1
ATOM 5019 C CA . GLY B 1 261 ? 3.791 8.781 8.141 1 97.38 261 GLY B CA 1
ATOM 5020 C C . GLY B 1 261 ? 4.242 10.102 8.742 1 97.38 261 GLY B C 1
ATOM 5021 O O . GLY B 1 261 ? 4.883 10.906 8.062 1 97.38 261 GLY B O 1
ATOM 5022 N N . THR B 1 262 ? 3.748 10.367 9.977 1 97.44 262 THR B N 1
ATOM 5023 C CA . THR B 1 262 ? 4.137 11.578 10.695 1 97.44 262 THR B CA 1
ATOM 5024 C C . THR B 1 262 ? 4.434 11.258 12.156 1 97.44 262 THR B C 1
ATOM 5026 O O . THR B 1 262 ? 3.906 10.289 12.711 1 97.44 262 THR B O 1
ATOM 5029 N N . PHE B 1 263 ? 5.336 12.008 12.742 1 98.38 263 PHE B N 1
ATOM 5030 C CA . PHE B 1 263 ? 5.609 12.016 14.172 1 98.38 263 PHE B CA 1
ATOM 5031 C C . PHE B 1 263 ? 5.41 13.414 14.758 1 98.38 263 PHE B C 1
ATOM 5033 O O . PHE B 1 263 ? 5.91 14.398 14.203 1 98.38 263 PHE B O 1
ATOM 5040 N N . ARG B 1 264 ? 4.641 13.5 15.828 1 98.19 264 ARG B N 1
ATOM 5041 C CA . ARG B 1 264 ? 4.309 14.773 16.469 1 98.19 264 ARG B CA 1
ATOM 5042 C C . ARG B 1 264 ? 4.543 14.703 17.969 1 98.19 264 ARG B C 1
ATOM 5044 O O . ARG B 1 264 ? 4.238 13.695 18.609 1 98.19 264 ARG B O 1
ATOM 5051 N N . THR B 1 265 ? 5.059 15.719 18.531 1 98.25 265 THR B N 1
ATOM 5052 C CA . THR B 1 265 ? 5.258 15.789 19.969 1 98.25 265 THR B CA 1
ATOM 5053 C C . THR B 1 265 ? 5.398 17.234 20.422 1 98.25 265 THR B C 1
ATOM 5055 O O . THR B 1 265 ? 5.363 18.156 19.609 1 98.25 265 THR B O 1
ATOM 5058 N N . LEU B 1 266 ? 5.516 17.5 21.734 1 97.56 266 LEU B N 1
ATOM 5059 C CA . LEU B 1 266 ? 5.527 18.828 22.328 1 97.56 266 LEU B CA 1
ATOM 5060 C C . LEU B 1 266 ? 6.836 19.078 23.062 1 97.56 266 LEU B C 1
ATOM 5062 O O . LEU B 1 266 ? 6.887 19.906 23.984 1 97.56 266 LEU B O 1
ATOM 5066 N N . ASN B 1 267 ? 7.871 18.312 22.672 1 96.62 267 ASN B N 1
ATOM 5067 C CA . ASN B 1 267 ? 9.156 18.406 23.375 1 96.62 267 ASN B CA 1
ATOM 5068 C C . ASN B 1 267 ? 10.32 18.125 22.422 1 96.62 267 ASN B C 1
ATOM 5070 O O . ASN B 1 267 ? 10.406 17.031 21.859 1 96.62 267 ASN B O 1
ATOM 5074 N N . GLU B 1 268 ? 11.242 19.062 22.344 1 96.25 268 GLU B N 1
ATOM 5075 C CA . GLU B 1 268 ? 12.312 18.953 21.359 1 96.25 268 GLU B CA 1
ATOM 5076 C C . GLU B 1 268 ? 13.336 17.906 21.75 1 96.25 268 GLU B C 1
ATOM 5078 O O . GLU B 1 268 ? 13.914 17.234 20.891 1 96.25 268 GLU B O 1
ATOM 5083 N N . GLU B 1 269 ? 13.633 17.812 23 1 96.88 269 GLU B N 1
ATOM 5084 C CA . GLU B 1 269 ? 14.57 16.781 23.453 1 96.88 269 GLU B CA 1
ATOM 5085 C C . GLU B 1 269 ? 14.031 15.383 23.141 1 96.88 269 GLU B C 1
ATOM 5087 O O . GLU B 1 269 ? 14.742 14.555 22.562 1 96.88 269 GLU B O 1
ATOM 5092 N N . TRP B 1 270 ? 12.805 15.133 23.562 1 97.5 270 TRP B N 1
ATOM 5093 C CA . TRP B 1 270 ? 12.164 13.859 23.25 1 97.5 270 TRP B CA 1
ATOM 5094 C C . TRP B 1 270 ? 12.07 13.641 21.75 1 97.5 270 TRP B C 1
ATOM 5096 O O . TRP B 1 270 ? 12.305 12.539 21.25 1 97.5 270 TRP B O 1
ATOM 5106 N N . ARG B 1 271 ? 11.75 14.656 21.031 1 97.94 271 ARG B N 1
ATOM 5107 C CA . ARG B 1 271 ? 11.641 14.602 19.578 1 97.94 271 ARG B CA 1
ATOM 5108 C C . ARG B 1 271 ? 12.898 14.023 18.953 1 97.94 271 ARG B C 1
ATOM 5110 O O . ARG B 1 271 ? 12.828 13.109 18.125 1 97.94 271 ARG B O 1
ATOM 5117 N N . SER B 1 272 ? 14.008 14.586 19.375 1 97.88 272 SER B N 1
ATOM 5118 C CA . SER B 1 272 ? 15.297 14.133 18.859 1 97.88 272 SER B CA 1
ATOM 5119 C C . SER B 1 272 ? 15.555 12.672 19.219 1 97.88 272 SER B C 1
ATOM 5121 O O . SER B 1 272 ? 15.992 11.883 18.375 1 97.88 272 SER B O 1
ATOM 5123 N N . LYS B 1 273 ? 15.305 12.305 20.406 1 98.25 273 LYS B N 1
ATOM 5124 C CA . LYS B 1 273 ? 15.484 10.93 20.859 1 98.25 273 LYS B CA 1
ATOM 5125 C C . LYS B 1 273 ? 14.57 9.969 20.094 1 98.25 273 LYS B C 1
ATOM 5127 O O . LYS B 1 273 ? 14.984 8.867 19.734 1 98.25 273 LYS B O 1
ATOM 5132 N N . ALA B 1 274 ? 13.367 10.383 19.906 1 98.44 274 ALA B N 1
ATOM 5133 C CA . ALA B 1 274 ? 12.375 9.555 19.219 1 98.44 274 ALA B CA 1
ATOM 5134 C C . ALA B 1 274 ? 12.82 9.258 17.781 1 98.44 274 ALA B C 1
ATOM 5136 O O . ALA B 1 274 ? 12.648 8.133 17.297 1 98.44 274 ALA B O 1
ATOM 5137 N N . HIS B 1 275 ? 13.367 10.273 17.125 1 98.38 275 HIS B N 1
ATOM 5138 C CA . HIS B 1 275 ? 13.875 10.078 15.773 1 98.38 275 HIS B CA 1
ATOM 5139 C C . HIS B 1 275 ? 14.914 8.961 15.727 1 98.38 275 HIS B C 1
ATOM 5141 O O . HIS B 1 275 ? 14.844 8.07 14.883 1 98.38 275 HIS B O 1
ATOM 5147 N N . HIS B 1 276 ? 15.773 9.039 16.625 1 98.19 276 HIS B N 1
ATOM 5148 C CA . HIS B 1 276 ? 16.844 8.039 16.688 1 98.19 276 HIS B CA 1
ATOM 5149 C C . HIS B 1 276 ? 16.281 6.656 17 1 98.19 276 HIS B C 1
ATOM 5151 O O . HIS B 1 276 ? 16.688 5.668 16.375 1 98.19 276 HIS B O 1
ATOM 5157 N N . GLN B 1 277 ? 15.359 6.559 17.891 1 98.31 277 GLN B N 1
ATOM 5158 C CA . GLN B 1 277 ? 14.773 5.281 18.281 1 98.31 277 GLN B CA 1
ATOM 5159 C C . GLN B 1 277 ? 13.992 4.66 17.125 1 98.31 277 GLN B C 1
ATOM 5161 O O . GLN B 1 277 ? 14.047 3.449 16.922 1 98.31 277 GLN B O 1
ATOM 5166 N N . MET B 1 278 ? 13.219 5.457 16.422 1 98.5 278 MET B N 1
ATOM 5167 C CA . MET B 1 278 ? 12.438 4.945 15.297 1 98.5 278 MET B CA 1
ATOM 5168 C C . MET B 1 278 ? 13.352 4.312 14.25 1 98.5 278 MET B C 1
ATOM 5170 O O . MET B 1 278 ? 13.086 3.203 13.781 1 98.5 278 MET B O 1
ATOM 5174 N N . VAL B 1 279 ? 14.438 5.02 13.961 1 98.44 279 VAL B N 1
ATOM 5175 C CA . VAL B 1 279 ? 15.383 4.535 12.961 1 98.44 279 VAL B CA 1
ATOM 5176 C C . VAL B 1 279 ? 16.047 3.25 13.461 1 98.44 279 VAL B C 1
ATOM 5178 O O . VAL B 1 279 ? 16.188 2.283 12.703 1 98.44 279 VAL B O 1
ATOM 5181 N N . GLN B 1 280 ? 16.406 3.189 14.711 1 98.38 280 GLN B N 1
ATOM 5182 C CA . GLN B 1 280 ? 17.062 2.021 15.281 1 98.38 280 GLN B CA 1
ATOM 5183 C C . GLN B 1 280 ? 16.141 0.807 15.273 1 98.38 280 GLN B C 1
ATOM 5185 O O . GLN B 1 280 ? 16.562 -0.294 14.914 1 98.38 280 GLN B O 1
ATOM 5190 N N . ILE B 1 281 ? 14.914 0.952 15.719 1 98.44 281 ILE B N 1
ATOM 5191 C CA . ILE B 1 281 ? 13.945 -0.134 15.742 1 98.44 281 ILE B CA 1
ATOM 5192 C C . ILE B 1 281 ? 13.727 -0.666 14.328 1 98.44 281 ILE B C 1
ATOM 5194 O O . ILE B 1 281 ? 13.773 -1.877 14.094 1 98.44 281 ILE B O 1
ATOM 5198 N N . ALA B 1 282 ? 13.5 0.274 13.367 1 98.62 282 ALA B N 1
ATOM 5199 C CA . ALA B 1 282 ? 13.227 -0.106 11.984 1 98.62 282 ALA B CA 1
ATOM 5200 C C . ALA B 1 282 ? 14.398 -0.884 11.391 1 98.62 282 ALA B C 1
ATOM 5202 O O . ALA B 1 282 ? 14.211 -1.936 10.781 1 98.62 282 ALA B O 1
ATOM 5203 N N . LYS B 1 283 ? 15.609 -0.375 11.586 1 98.25 283 LYS B N 1
ATOM 5204 C CA . LYS B 1 283 ? 16.812 -1.034 11.07 1 98.25 283 LYS B CA 1
ATOM 5205 C C . LYS B 1 283 ? 17 -2.402 11.719 1 98.25 283 LYS B C 1
ATOM 5207 O O . LYS B 1 283 ? 17.344 -3.375 11.039 1 98.25 283 LYS B O 1
ATOM 5212 N N . GLY B 1 284 ? 16.875 -2.486 13.047 1 98.56 284 GLY B N 1
ATOM 5213 C CA . GLY B 1 284 ? 17 -3.754 13.75 1 98.56 284 GLY B CA 1
ATOM 5214 C C . GLY B 1 284 ? 16.047 -4.82 13.227 1 98.56 284 GLY B C 1
ATOM 5215 O O . GLY B 1 284 ? 16.453 -5.965 13.016 1 98.56 284 GLY B O 1
ATOM 5216 N N . ILE B 1 285 ? 14.805 -4.48 13 1 98.38 285 ILE B N 1
ATOM 5217 C CA . ILE B 1 285 ? 13.797 -5.418 12.516 1 98.38 285 ILE B CA 1
ATOM 5218 C C . ILE B 1 285 ? 14.125 -5.844 11.086 1 98.38 285 ILE B C 1
ATOM 5220 O O . ILE B 1 285 ? 14.156 -7.035 10.781 1 98.38 285 ILE B O 1
ATOM 5224 N N . ALA B 1 286 ? 14.359 -4.824 10.195 1 98.12 286 ALA B N 1
ATOM 5225 C CA . ALA B 1 286 ? 14.633 -5.133 8.797 1 98.12 286 ALA B CA 1
ATOM 5226 C C . ALA B 1 286 ? 15.859 -6.023 8.656 1 98.12 286 ALA B C 1
ATOM 5228 O O . ALA B 1 286 ? 15.812 -7.062 7.996 1 98.12 286 ALA B O 1
ATOM 5229 N N . GLU B 1 287 ? 16.938 -5.715 9.344 1 97.94 287 GLU B N 1
ATOM 5230 C CA . GLU B 1 287 ? 18.172 -6.48 9.273 1 97.94 287 GLU B CA 1
ATOM 5231 C C . GLU B 1 287 ? 18.016 -7.863 9.898 1 97.94 287 GLU B C 1
ATOM 5233 O O . GLU B 1 287 ? 18.531 -8.852 9.383 1 97.94 287 GLU B O 1
ATOM 5238 N N . GLY B 1 288 ? 17.391 -7.906 11.039 1 98.31 288 GLY B N 1
ATOM 5239 C CA . GLY B 1 288 ? 17.156 -9.18 11.703 1 98.31 288 GLY B CA 1
ATOM 5240 C C . GLY B 1 288 ? 16.391 -10.164 10.844 1 98.31 288 GLY B C 1
ATOM 5241 O O . GLY B 1 288 ? 16.547 -11.383 10.992 1 98.31 288 GLY B O 1
ATOM 5242 N N . MET B 1 289 ? 15.641 -9.648 9.891 1 97.81 289 MET B N 1
ATOM 5243 C CA . MET B 1 289 ? 14.828 -10.508 9.039 1 97.81 289 MET B CA 1
ATOM 5244 C C . MET B 1 289 ? 15.438 -10.633 7.648 1 97.81 289 MET B C 1
ATOM 5246 O O . MET B 1 289 ? 14.82 -11.188 6.738 1 97.81 289 MET B O 1
ATOM 5250 N N . GLY B 1 290 ? 16.641 -10.031 7.5 1 98.19 290 GLY B N 1
ATOM 5251 C CA . GLY B 1 290 ? 17.406 -10.242 6.289 1 98.19 290 GLY B CA 1
ATOM 5252 C C . GLY B 1 290 ? 17.266 -9.117 5.285 1 98.19 290 GLY B C 1
ATOM 5253 O O . GLY B 1 290 ? 17.859 -9.148 4.211 1 98.19 290 GLY B O 1
ATOM 5254 N N . GLY B 1 291 ? 16.438 -8.125 5.586 1 98.25 291 GLY B N 1
ATOM 5255 C CA . GLY B 1 291 ? 16.234 -7.004 4.688 1 98.25 291 GLY B CA 1
ATOM 5256 C C . GLY B 1 291 ? 17.016 -5.77 5.082 1 98.25 291 GLY B C 1
ATOM 5257 O O . GLY B 1 291 ? 18 -5.863 5.812 1 98.25 291 GLY B O 1
ATOM 5258 N N . GLU B 1 292 ? 16.594 -4.637 4.406 1 98.5 292 GLU B N 1
ATOM 5259 C CA . GLU B 1 292 ? 17.141 -3.314 4.684 1 98.5 292 GLU B CA 1
ATOM 5260 C C . GLU B 1 292 ? 16.047 -2.258 4.73 1 98.5 292 GLU B C 1
ATOM 5262 O O . GLU B 1 292 ? 14.938 -2.49 4.25 1 98.5 292 GLU B O 1
ATOM 5267 N N . VAL B 1 293 ? 16.375 -1.112 5.348 1 98.38 293 VAL B N 1
ATOM 5268 C CA . VAL B 1 293 ? 15.375 -0.053 5.398 1 98.38 293 VAL B CA 1
ATOM 5269 C C . VAL B 1 293 ? 16.047 1.304 5.195 1 98.38 293 VAL B C 1
ATOM 5271 O O . VAL B 1 293 ? 17.141 1.544 5.707 1 98.38 293 VAL B O 1
ATOM 5274 N N . ASP B 1 294 ? 15.547 2.047 4.27 1 98.62 294 ASP B N 1
ATOM 5275 C CA . ASP B 1 294 ? 15.812 3.48 4.191 1 98.62 294 ASP B CA 1
ATOM 5276 C C . ASP B 1 294 ? 14.758 4.277 4.957 1 98.62 294 ASP B C 1
ATOM 5278 O O . ASP B 1 294 ? 13.586 4.277 4.586 1 98.62 294 ASP B O 1
ATOM 5282 N N . PHE B 1 295 ? 15.18 4.898 5.984 1 98.5 295 PHE B N 1
ATOM 5283 C CA . PHE B 1 295 ? 14.281 5.648 6.855 1 98.5 295 PHE B CA 1
ATOM 5284 C C . PHE B 1 295 ? 14.656 7.125 6.875 1 98.5 295 PHE B C 1
ATOM 5286 O O . PHE B 1 295 ? 15.633 7.516 7.512 1 98.5 295 PHE B O 1
ATOM 5293 N N . GLU B 1 296 ? 13.828 7.949 6.23 1 98.06 296 GLU B N 1
ATOM 5294 C CA . GLU B 1 296 ? 14.055 9.391 6.195 1 98.06 296 GLU B CA 1
ATOM 5295 C C . GLU B 1 296 ? 13.094 10.117 7.129 1 98.06 296 GLU B C 1
ATOM 5297 O O . GLU B 1 296 ? 11.875 10.016 6.98 1 98.06 296 GLU B O 1
ATOM 5302 N N . VAL B 1 297 ? 13.703 10.766 8.062 1 97.81 297 VAL B N 1
ATOM 5303 C CA . VAL B 1 297 ? 12.945 11.703 8.883 1 97.81 297 VAL B CA 1
ATOM 5304 C C . VAL B 1 297 ? 13.102 13.117 8.328 1 97.81 297 VAL B C 1
ATOM 5306 O O . VAL B 1 297 ? 14.195 13.68 8.359 1 97.81 297 VAL B O 1
ATOM 5309 N N . ARG B 1 298 ? 12.055 13.633 7.82 1 96.44 298 ARG B N 1
ATOM 5310 C CA . ARG B 1 298 ? 12.047 15.031 7.406 1 96.44 298 ARG B CA 1
ATOM 5311 C C . ARG B 1 298 ? 11.547 15.93 8.531 1 96.44 298 ARG B C 1
ATOM 5313 O O . ARG B 1 298 ? 10.336 16.094 8.719 1 96.44 298 ARG B O 1
ATOM 5320 N N . LYS B 1 299 ? 12.492 16.594 9.125 1 95.38 299 LYS B N 1
ATOM 5321 C CA . LYS B 1 299 ? 12.164 17.453 10.258 1 95.38 299 LYS B CA 1
ATOM 5322 C C . LYS B 1 299 ? 11.32 18.641 9.82 1 95.38 299 LYS B C 1
ATOM 5324 O O . LYS B 1 299 ? 11.727 19.391 8.93 1 95.38 299 LYS B O 1
ATOM 5329 N N . GLY B 1 300 ? 10.141 18.766 10.422 1 96.06 300 GLY B N 1
ATOM 5330 C CA . GLY B 1 300 ? 9.234 19.844 10.078 1 96.06 300 GLY B CA 1
ATOM 5331 C C . GLY B 1 300 ? 9.195 20.938 11.125 1 96.06 300 GLY B C 1
ATOM 5332 O O . GLY B 1 300 ? 10.242 21.391 11.602 1 96.06 300 GLY B O 1
ATOM 5333 N N . TYR B 1 301 ? 8.07 21.5 11.43 1 96.94 301 TYR B N 1
ATOM 5334 C CA . TYR B 1 301 ? 7.887 22.641 12.312 1 96.94 301 TYR B CA 1
ATOM 5335 C C . TYR B 1 301 ? 8.117 22.25 13.766 1 96.94 301 TYR B C 1
ATOM 5337 O O . TYR B 1 301 ? 7.762 21.156 14.188 1 96.94 301 TYR B O 1
ATOM 5345 N N . PRO B 1 302 ? 8.711 23.141 14.523 1 97.25 302 PRO B N 1
ATOM 5346 C CA . PRO B 1 302 ? 8.797 22.875 15.961 1 97.25 302 PRO B CA 1
ATOM 5347 C C . PRO B 1 302 ? 7.453 23.062 16.672 1 97.25 302 PRO B C 1
ATOM 5349 O O . PRO B 1 302 ? 6.461 23.422 16.047 1 97.25 302 PRO B O 1
ATOM 5352 N N . PHE B 1 303 ? 7.43 22.703 17.969 1 97.88 303 PHE B N 1
ATOM 5353 C CA . PHE B 1 303 ? 6.211 22.922 18.75 1 97.88 303 PHE B CA 1
ATOM 5354 C C . PHE B 1 303 ? 5.953 24.406 18.938 1 97.88 303 PHE B C 1
ATOM 5356 O O . PHE B 1 303 ? 6.875 25.219 18.828 1 97.88 303 PHE B O 1
ATOM 5363 N N . LEU B 1 304 ? 4.73 24.75 19.172 1 98.31 304 LEU B N 1
ATOM 5364 C CA . LEU B 1 304 ? 4.324 26.141 19.406 1 98.31 304 LEU B CA 1
ATOM 5365 C C . LEU B 1 304 ? 3.951 26.344 20.875 1 98.31 304 LEU B C 1
ATOM 5367 O O . LEU B 1 304 ? 3.072 25.672 21.406 1 98.31 304 LEU B O 1
ATOM 5371 N N . LYS B 1 305 ? 4.637 27.188 21.516 1 98.19 305 LYS B N 1
ATOM 5372 C CA . LYS B 1 305 ? 4.348 27.578 22.891 1 98.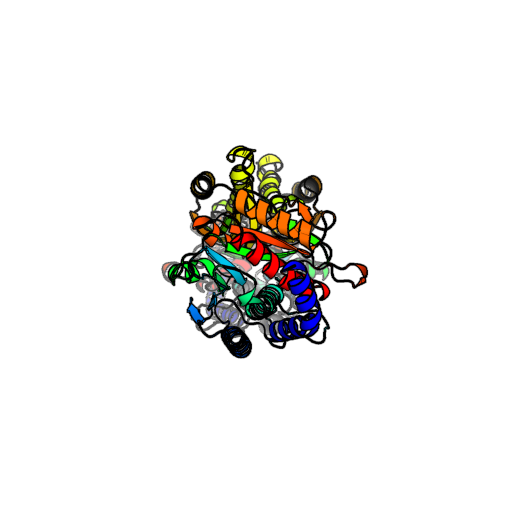19 305 LYS B CA 1
ATOM 5373 C C . LYS B 1 305 ? 4.012 29.062 22.969 1 98.19 305 LYS B C 1
ATOM 5375 O O . LYS B 1 305 ? 4.844 29.922 22.641 1 98.19 305 LYS B O 1
ATOM 5380 N N . ASN B 1 306 ? 2.791 29.359 23.375 1 98.69 306 ASN B N 1
ATOM 5381 C CA . ASN B 1 306 ? 2.391 30.75 23.594 1 98.69 306 ASN B CA 1
ATOM 5382 C C . ASN B 1 306 ? 3.018 31.328 24.859 1 98.69 306 ASN B C 1
ATOM 5384 O O . ASN B 1 306 ? 2.971 30.703 25.922 1 98.69 306 ASN B O 1
ATOM 5388 N N . ALA B 1 307 ? 3.584 32.5 24.688 1 98.69 307 ALA B N 1
ATOM 5389 C CA . ALA B 1 307 ? 4.117 33.156 25.875 1 98.69 307 ALA B CA 1
ATOM 5390 C C . ALA B 1 307 ? 3.01 33.469 26.875 1 98.69 307 ALA B C 1
ATOM 5392 O O . ALA B 1 307 ? 2.021 34.125 26.516 1 98.69 307 ALA B O 1
ATOM 5393 N N . GLU B 1 308 ? 3.18 33.094 28.078 1 98.31 308 GLU B N 1
ATOM 5394 C CA . GLU B 1 308 ? 2.113 33.125 29.078 1 98.31 308 GLU B CA 1
ATOM 5395 C C . GLU B 1 308 ? 1.643 34.562 29.312 1 98.31 308 GLU B C 1
ATOM 5397 O O . GLU B 1 308 ? 0.446 34.844 29.234 1 98.31 308 GLU B O 1
ATOM 5402 N N . ALA B 1 309 ? 2.533 35.469 29.547 1 98.19 309 ALA B N 1
ATOM 5403 C CA . ALA B 1 309 ? 2.174 36.844 29.891 1 98.19 309 ALA B CA 1
ATOM 5404 C C . ALA B 1 309 ? 1.521 37.562 28.703 1 98.19 309 ALA B C 1
ATOM 5406 O O . ALA B 1 309 ? 0.498 38.25 28.859 1 98.19 309 ALA B O 1
ATOM 5407 N N . LEU B 1 310 ? 2.107 37.438 27.578 1 98.5 310 LEU B N 1
ATOM 5408 C CA . LEU B 1 310 ? 1.558 38.062 26.375 1 98.5 310 LEU B CA 1
ATOM 5409 C C . LEU B 1 310 ? 0.167 37.5 26.078 1 98.5 310 LEU B C 1
ATOM 5411 O O . LEU B 1 310 ? -0.745 38.281 25.75 1 98.5 310 LEU B O 1
ATOM 5415 N N . THR B 1 311 ? 0.039 36.219 26.219 1 98.75 311 THR B N 1
ATOM 5416 C CA . THR B 1 311 ? -1.233 35.594 25.922 1 98.75 311 THR B CA 1
ATOM 5417 C C . THR B 1 311 ? -2.301 35.969 26.938 1 98.75 311 THR B C 1
ATOM 5419 O O . THR B 1 311 ? -3.467 36.156 26.578 1 98.75 311 THR B O 1
ATOM 5422 N N . GLU B 1 312 ? -1.892 36.062 28.125 1 98.38 312 GLU B N 1
ATOM 5423 C CA . GLU B 1 312 ? -2.824 36.531 29.141 1 98.38 312 GLU B CA 1
ATOM 5424 C C . GLU B 1 312 ? -3.338 37.938 28.828 1 98.38 312 GLU B C 1
ATOM 5426 O O . GLU B 1 312 ? -4.539 38.219 28.922 1 98.38 312 GLU B O 1
ATOM 5431 N N . ARG B 1 313 ? -2.455 38.844 28.453 1 98.56 313 ARG B N 1
ATOM 5432 C CA . ARG B 1 313 ? -2.855 40.188 28.109 1 98.56 313 ARG B CA 1
ATOM 5433 C C . ARG B 1 313 ? -3.742 40.219 26.875 1 98.56 313 ARG B C 1
ATOM 5435 O O . ARG B 1 313 ? -4.727 40.969 26.812 1 98.56 313 ARG B O 1
ATOM 5442 N N . ALA B 1 314 ? -3.439 39.375 25.906 1 98.75 314 ALA B N 1
ATOM 5443 C CA . ALA B 1 314 ? -4.258 39.281 24.703 1 98.75 314 ALA B CA 1
ATOM 5444 C C . ALA B 1 314 ? -5.648 38.75 25.031 1 98.75 314 ALA B C 1
ATOM 5446 O O . ALA B 1 314 ? -6.648 39.219 24.5 1 98.75 314 ALA B O 1
ATOM 5447 N N . GLN B 1 315 ? -5.656 37.75 25.859 1 98.75 315 GLN B N 1
ATOM 5448 C CA . GLN B 1 315 ? -6.922 37.156 26.281 1 98.75 315 GLN B CA 1
ATOM 5449 C C . GLN B 1 315 ? -7.789 38.156 27.016 1 98.75 315 GLN B C 1
ATOM 5451 O O . GLN B 1 315 ? -9 38.219 26.797 1 98.75 315 GLN B O 1
ATOM 5456 N N . ASN B 1 316 ? -7.219 38.875 27.906 1 98.56 316 ASN B N 1
ATOM 5457 C CA . ASN B 1 316 ? -7.945 39.906 28.641 1 98.56 316 ASN B CA 1
ATOM 5458 C C . ASN B 1 316 ? -8.492 40.969 27.688 1 98.56 316 ASN B C 1
ATOM 5460 O O . ASN B 1 316 ? -9.609 41.438 27.891 1 98.56 316 ASN B O 1
ATOM 5464 N N . ALA B 1 317 ? -7.695 41.344 26.75 1 98.69 317 ALA B N 1
ATOM 5465 C CA . ALA B 1 317 ? -8.172 42.312 25.734 1 98.69 317 ALA B CA 1
ATOM 5466 C C . ALA B 1 317 ? -9.367 41.75 24.984 1 98.69 317 ALA B C 1
ATOM 5468 O O . ALA B 1 317 ? -10.312 42.469 24.656 1 98.69 317 ALA B O 1
ATOM 5469 N N . ALA B 1 318 ? -9.305 40.469 24.703 1 98.88 318 ALA B N 1
ATOM 5470 C CA . ALA B 1 318 ? -10.406 39.812 24 1 98.88 318 ALA B CA 1
ATOM 5471 C C . ALA B 1 318 ? -11.672 39.812 24.859 1 98.88 318 ALA B C 1
ATOM 5473 O O . ALA B 1 318 ? -12.781 40 24.344 1 98.88 318 ALA B O 1
ATOM 5474 N N . VAL B 1 319 ? -11.492 39.562 26.125 1 98.75 319 VAL B N 1
ATOM 5475 C CA . VAL B 1 319 ? -12.617 39.594 27.047 1 98.75 319 VAL B CA 1
ATOM 5476 C C . VAL B 1 319 ? -13.242 40.969 27.078 1 98.75 319 VAL B C 1
ATOM 5478 O O . VAL B 1 319 ? -14.461 41.125 27.062 1 98.75 319 VAL B O 1
ATOM 5481 N N . ASP B 1 320 ? -12.406 41.906 27.141 1 98.5 320 ASP B N 1
ATOM 5482 C CA . ASP B 1 320 ? -12.883 43.281 27.141 1 98.5 320 ASP B CA 1
ATOM 5483 C C . ASP B 1 320 ? -13.625 43.625 25.859 1 98.5 320 ASP B C 1
ATOM 5485 O O . ASP B 1 320 ? -14.625 44.344 25.875 1 98.5 320 ASP B O 1
ATOM 5489 N N . TYR B 1 321 ? -13.195 43.125 24.766 1 98.62 321 TYR B N 1
ATOM 5490 C CA . TYR B 1 321 ? -13.688 43.469 23.438 1 98.62 321 TYR B CA 1
ATOM 5491 C C . TYR B 1 321 ? -14.977 42.688 23.125 1 98.62 321 TYR B C 1
ATOM 5493 O O . TYR B 1 321 ? -15.914 43.25 22.547 1 98.62 321 TYR B O 1
ATOM 5501 N N . LEU B 1 322 ? -15.047 41.375 23.531 1 98.56 322 LEU B N 1
ATOM 5502 C CA . LEU B 1 322 ? -16.109 40.5 23.062 1 98.56 322 LEU B CA 1
ATOM 5503 C C . LEU B 1 322 ? -17.031 40.094 24.219 1 98.56 322 LEU B C 1
ATOM 5505 O O . LEU B 1 322 ? -18.141 39.625 23.984 1 98.56 322 LEU B O 1
ATOM 5509 N N . GLY B 1 323 ? -16.547 40.219 25.406 1 98.44 323 GLY B N 1
ATOM 5510 C CA . GLY B 1 323 ? -17.234 39.625 26.547 1 98.44 323 GLY B CA 1
ATOM 5511 C C . GLY B 1 323 ? -16.672 38.281 26.953 1 98.44 323 GLY B C 1
ATOM 5512 O O . GLY B 1 323 ? -16.312 37.469 26.094 1 98.44 323 GLY B O 1
ATOM 5513 N N . ALA B 1 324 ? -16.641 38.062 28.203 1 98.25 324 ALA B N 1
ATOM 5514 C CA . ALA B 1 324 ? -16.016 36.875 28.781 1 98.25 324 ALA B CA 1
ATOM 5515 C C . ALA B 1 324 ? -16.625 35.594 28.219 1 98.25 324 ALA B C 1
ATOM 5517 O O . ALA B 1 324 ? -15.938 34.594 28.016 1 98.25 324 ALA B O 1
ATOM 5518 N N . GLU B 1 325 ? -17.875 35.625 27.938 1 98.06 325 GLU B N 1
ATOM 5519 C CA . GLU B 1 325 ? -18.594 34.438 27.484 1 98.06 325 GLU B CA 1
ATOM 5520 C C . GLU B 1 325 ? -18.188 34.062 26.062 1 98.06 325 GLU B C 1
ATOM 5522 O O . GLU B 1 325 ? -18.438 32.938 25.625 1 98.06 325 GLU B O 1
ATOM 5527 N N . ASN B 1 326 ? -17.531 34.938 25.359 1 98.62 326 ASN B N 1
ATOM 5528 C CA . ASN B 1 326 ? -17.156 34.688 23.969 1 98.62 326 ASN B CA 1
ATOM 5529 C C . ASN B 1 326 ? -15.672 34.406 23.828 1 98.62 326 ASN B C 1
ATOM 5531 O O . ASN B 1 326 ? -15.148 34.312 22.719 1 98.62 326 ASN B O 1
ATOM 5535 N N . VAL B 1 327 ? -14.992 34.25 24.969 1 98.81 327 VAL B N 1
ATOM 5536 C CA . VAL B 1 327 ? -13.57 33.906 24.969 1 98.81 327 VAL B CA 1
ATOM 5537 C C . VAL B 1 327 ? -13.367 32.562 25.641 1 98.81 327 VAL B C 1
ATOM 5539 O O . VAL B 1 327 ? -13.641 32.375 26.828 1 98.81 327 VAL B O 1
ATOM 5542 N N . LEU B 1 328 ? -12.867 31.594 24.875 1 98.56 328 LEU B N 1
ATOM 5543 C CA . LEU B 1 328 ? -12.773 30.219 25.328 1 98.56 328 LEU B CA 1
ATOM 5544 C C . LEU B 1 328 ? -11.328 29.859 25.672 1 98.56 328 LEU B C 1
ATOM 5546 O O . LEU B 1 328 ? -10.391 30.391 25.062 1 98.56 328 LEU B O 1
ATOM 5550 N N . ASP B 1 329 ? -11.18 28.953 26.578 1 97.81 329 ASP B N 1
ATOM 5551 C CA . ASP B 1 329 ? -9.898 28.312 26.828 1 97.81 329 ASP B CA 1
ATOM 5552 C C . ASP B 1 329 ? -9.688 27.109 25.906 1 97.81 329 ASP B C 1
ATOM 5554 O O . ASP B 1 329 ? -10.555 26.25 25.797 1 97.81 329 ASP B O 1
ATOM 5558 N N . LEU B 1 330 ? -8.602 27.141 25.328 1 97.56 330 LEU B N 1
ATOM 5559 C CA . LEU B 1 330 ? -8.312 26.078 24.375 1 97.56 330 LEU B CA 1
ATOM 5560 C C . LEU B 1 330 ? -7.449 25 25 1 97.56 330 LEU B C 1
ATOM 5562 O O . LEU B 1 330 ? -6.703 25.266 25.953 1 97.56 330 LEU B O 1
ATOM 5566 N N . ASP B 1 331 ? -7.531 23.828 24.516 1 95.81 331 ASP B N 1
ATOM 5567 C CA . ASP B 1 331 ? -6.645 22.719 24.875 1 95.81 331 ASP B CA 1
ATOM 5568 C C . ASP B 1 331 ? -5.488 22.594 23.875 1 95.81 331 ASP B C 1
ATOM 5570 O O . ASP B 1 331 ? -5.453 23.312 22.875 1 95.81 331 ASP B O 1
ATOM 5574 N N . ILE B 1 332 ? -4.523 21.75 24.219 1 95.62 332 ILE B N 1
ATOM 5575 C CA . ILE B 1 332 ? -3.414 21.469 23.312 1 95.62 332 ILE B CA 1
ATOM 5576 C C . ILE B 1 332 ? -3.957 20.938 21.984 1 95.62 332 ILE B C 1
ATOM 5578 O O . ILE B 1 332 ? -4.973 20.234 21.969 1 95.62 332 ILE B O 1
ATOM 5582 N N . TRP B 1 333 ? -3.348 21.344 20.984 1 93.5 333 TRP B N 1
ATOM 5583 C CA . TRP B 1 333 ? -3.678 20.891 19.641 1 93.5 333 TRP B CA 1
ATOM 5584 C C . TRP B 1 333 ? -2.486 20.188 19 1 93.5 333 TRP B C 1
ATOM 5586 O O . TRP B 1 333 ? -1.426 20.781 18.812 1 93.5 333 TRP B O 1
ATOM 5596 N N . MET B 1 334 ? -2.672 18.969 18.5 1 94.5 334 MET B N 1
ATOM 5597 C CA . MET B 1 334 ? -1.53 18.156 18.078 1 94.5 334 MET B CA 1
ATOM 5598 C C . MET B 1 334 ? -1.218 18.406 16.609 1 94.5 334 MET B C 1
ATOM 5600 O O . MET B 1 334 ? -0.31 17.781 16.047 1 94.5 334 MET B O 1
ATOM 5604 N N . ALA B 1 335 ? -1.915 19.359 16.016 1 92.31 335 ALA B N 1
ATOM 5605 C CA . ALA B 1 335 ? -1.479 19.797 14.695 1 92.31 335 ALA B CA 1
ATOM 5606 C C . ALA B 1 335 ? -0.323 20.797 14.812 1 92.31 335 ALA B C 1
ATOM 5608 O O . ALA B 1 335 ? -0.033 21.297 15.898 1 92.31 335 ALA B O 1
ATOM 5609 N N . ALA B 1 336 ? 0.324 20.969 13.695 1 95.19 336 ALA B N 1
ATOM 5610 C CA . ALA B 1 336 ? 1.49 21.844 13.68 1 95.19 336 ALA B CA 1
ATOM 5611 C C . ALA B 1 336 ? 1.217 23.109 12.859 1 95.19 336 ALA B C 1
ATOM 5613 O O . ALA B 1 336 ? 0.322 23.109 12.016 1 95.19 336 ALA B O 1
ATOM 5614 N N . GLU B 1 337 ? 1.917 24.125 13.156 1 96.25 337 GLU B N 1
ATOM 5615 C CA . GLU B 1 337 ? 1.831 25.438 12.531 1 96.25 337 GLU B CA 1
ATOM 5616 C C . GLU B 1 337 ? 3.191 26.125 12.508 1 96.25 337 GLU B C 1
ATOM 5618 O O . GLU B 1 337 ? 3.91 26.125 13.508 1 96.25 337 GLU B O 1
ATOM 5623 N N . ASP B 1 338 ? 3.52 26.75 11.359 1 97.38 338 ASP B N 1
ATOM 5624 C CA . ASP B 1 338 ? 4.879 27.281 11.242 1 97.38 338 ASP B CA 1
ATOM 5625 C C . ASP B 1 338 ? 5.039 28.562 12.039 1 97.38 338 ASP B C 1
ATOM 5627 O O . ASP B 1 338 ? 6.156 29.047 12.234 1 97.38 338 ASP B O 1
ATOM 5631 N N . PHE B 1 339 ? 3.893 29.141 12.602 1 98.56 339 PHE B N 1
ATOM 5632 C CA . PHE B 1 339 ? 3.986 30.234 13.57 1 98.56 339 PHE B CA 1
ATOM 5633 C C . PHE B 1 339 ? 4.93 29.875 14.711 1 98.56 339 PHE B C 1
ATOM 5635 O O . PHE B 1 339 ? 5.469 30.75 15.383 1 98.56 339 PHE B O 1
ATOM 5642 N N . SER B 1 340 ? 5.145 28.625 14.883 1 98.44 340 SER B N 1
ATOM 5643 C CA . SER B 1 340 ? 6.02 28.109 15.93 1 98.44 340 SER B CA 1
ATOM 5644 C C . SER B 1 340 ? 7.445 28.625 15.758 1 98.44 340 SER B C 1
ATOM 5646 O O . SER B 1 340 ? 8.164 28.812 16.75 1 98.44 340 SER B O 1
ATOM 5648 N N . TYR B 1 341 ? 7.852 28.906 14.531 1 98.12 341 TYR B N 1
ATOM 5649 C CA . TYR B 1 341 ? 9.18 29.453 14.328 1 98.12 341 TYR B CA 1
ATOM 5650 C C . TYR B 1 341 ? 9.312 30.812 15 1 98.12 341 TYR B C 1
ATOM 5652 O O . TYR B 1 341 ? 10.359 31.141 15.578 1 98.12 341 TYR B O 1
ATOM 5660 N N . TYR B 1 342 ? 8.281 31.609 14.938 1 98.62 342 TYR B N 1
ATOM 5661 C CA . TYR B 1 342 ? 8.305 32.906 15.594 1 98.62 342 TYR B CA 1
ATOM 5662 C C . TYR B 1 342 ? 8.406 32.75 17.109 1 98.62 342 TYR B C 1
ATOM 5664 O O . TYR B 1 342 ? 9.164 33.469 17.766 1 98.62 342 TYR B O 1
ATOM 5672 N N . THR B 1 343 ? 7.625 31.797 17.609 1 98.19 343 THR B N 1
ATOM 5673 C CA . THR B 1 343 ? 7.559 31.656 19.062 1 98.19 343 THR B CA 1
ATOM 5674 C C . THR B 1 343 ? 8.859 31.078 19.609 1 98.19 343 THR B C 1
ATOM 5676 O O . THR B 1 343 ? 9.109 31.141 20.812 1 98.19 343 THR B O 1
ATOM 5679 N N . GLN B 1 344 ? 9.648 30.547 18.719 1 96.62 344 GLN B N 1
ATOM 5680 C CA . GLN B 1 344 ? 10.984 30.125 19.125 1 96.62 344 GLN B CA 1
ATOM 5681 C C . GLN B 1 344 ? 11.922 31.328 19.25 1 96.62 344 GLN B C 1
ATOM 5683 O O . GLN B 1 344 ? 12.961 31.25 19.906 1 96.62 344 GLN B O 1
ATOM 5688 N N . GLU B 1 345 ? 11.586 32.469 18.625 1 97.81 345 GLU B N 1
ATOM 5689 C CA . GLU B 1 345 ? 12.484 33.625 18.562 1 97.81 345 GLU B CA 1
ATOM 5690 C C . GLU B 1 345 ? 12.047 34.719 19.516 1 97.81 345 GLU B C 1
ATOM 5692 O O . GLU B 1 345 ? 12.883 35.375 20.125 1 97.81 345 GLU B O 1
ATOM 5697 N N . ILE B 1 346 ? 10.75 34.938 19.609 1 98.25 346 ILE B N 1
ATOM 5698 C CA . ILE B 1 346 ? 10.211 36 20.453 1 98.25 346 ILE B CA 1
ATOM 5699 C C . ILE B 1 346 ? 8.906 35.562 21.109 1 98.25 346 ILE B C 1
ATOM 5701 O O . ILE B 1 346 ? 8.359 34.5 20.734 1 98.25 346 ILE B O 1
ATOM 5705 N N . ASP B 1 347 ? 8.391 36.312 22.094 1 98.5 347 ASP B N 1
ATOM 5706 C CA . ASP B 1 347 ? 7.105 36 22.703 1 98.5 347 ASP B CA 1
ATOM 5707 C C . ASP B 1 347 ? 5.977 36.062 21.672 1 98.5 347 ASP B C 1
ATOM 5709 O O . ASP B 1 347 ? 5.883 37.062 20.938 1 98.5 347 ASP B O 1
ATOM 5713 N N . GLY B 1 348 ? 5.234 35 21.625 1 98.69 348 GLY B N 1
ATOM 5714 C CA . GLY B 1 348 ? 4.137 35 20.672 1 98.69 348 GLY B CA 1
ATOM 5715 C C . GLY B 1 348 ? 2.822 34.531 21.297 1 98.69 348 GLY B C 1
ATOM 5716 O O . GLY B 1 348 ? 2.811 33.906 22.359 1 98.69 348 GLY B O 1
ATOM 5717 N N . CYS B 1 349 ? 1.754 34.906 20.688 1 98.81 349 CYS B N 1
ATOM 5718 C CA . CYS B 1 349 ? 0.397 34.469 21 1 98.81 349 CYS B CA 1
ATOM 5719 C C . CYS B 1 349 ? -0.356 34.094 19.719 1 98.81 349 CYS B C 1
ATOM 5721 O O . CYS B 1 349 ? -0.576 34.938 18.859 1 98.81 349 CYS B O 1
ATOM 5723 N N . PHE B 1 350 ? -0.625 32.875 19.625 1 98.81 350 PHE B N 1
ATOM 5724 C CA . PHE B 1 350 ? -1.401 32.344 18.5 1 98.81 350 PHE B CA 1
ATOM 5725 C C . PHE B 1 350 ? -2.801 31.953 18.969 1 98.81 350 PHE B C 1
ATOM 5727 O O . PHE B 1 350 ? -2.967 30.984 19.719 1 98.81 350 PHE B O 1
ATOM 5734 N N . TYR B 1 351 ? -3.834 32.719 18.562 1 98.81 351 TYR B N 1
ATOM 5735 C CA . TYR B 1 351 ? -5.18 32.438 19.062 1 98.81 351 TYR B CA 1
ATOM 5736 C C . TYR B 1 351 ? -6.121 32.062 17.938 1 98.81 351 TYR B C 1
ATOM 5738 O O . TYR B 1 351 ? -5.738 32.094 16.766 1 98.81 351 TYR B O 1
ATOM 5746 N N . ARG B 1 352 ? -7.316 31.641 18.297 1 98.81 352 ARG B N 1
ATOM 5747 C CA . ARG B 1 352 ? -8.234 31.062 17.328 1 98.81 352 ARG B CA 1
ATOM 5748 C C . ARG B 1 352 ? -9.484 31.922 17.172 1 98.81 352 ARG B C 1
ATOM 5750 O O . ARG B 1 352 ? -10.031 32.406 18.156 1 98.81 352 ARG B O 1
ATOM 5757 N N . LEU B 1 353 ? -9.867 32.094 15.938 1 98.88 353 LEU B N 1
ATOM 5758 C CA . LEU B 1 353 ? -11.07 32.844 15.562 1 98.88 353 LEU B CA 1
ATOM 5759 C C . LEU B 1 353 ? -12.195 31.875 15.188 1 98.88 353 LEU B C 1
ATOM 5761 O O . LEU B 1 353 ? -12.07 31.109 14.227 1 98.88 353 LEU B O 1
ATOM 5765 N N . GLY B 1 354 ? -13.281 31.891 15.875 1 98.75 354 GLY B N 1
ATOM 5766 C CA . GLY B 1 354 ? -14.43 31.062 15.539 1 98.75 354 GLY B CA 1
ATOM 5767 C C . GLY B 1 354 ? -15.062 31.438 14.211 1 98.75 354 GLY B C 1
ATOM 5768 O O . GLY B 1 354 ? -15.25 32.625 13.914 1 98.75 354 GLY B O 1
ATOM 5769 N N . THR B 1 355 ? -15.438 30.359 13.43 1 98.5 355 THR B N 1
ATOM 5770 C CA . THR B 1 355 ? -15.984 30.625 12.102 1 98.5 355 THR B CA 1
ATOM 5771 C C . THR B 1 355 ? -17.188 29.719 11.82 1 98.5 355 THR B C 1
ATOM 5773 O O . THR B 1 355 ? -17.828 29.844 10.781 1 98.5 355 THR B O 1
ATOM 5776 N N . ARG B 1 356 ? -17.484 28.875 12.727 1 98.31 356 ARG B N 1
ATOM 5777 C CA . ARG B 1 356 ? -18.516 27.875 12.531 1 98.31 356 ARG B CA 1
ATOM 5778 C C . ARG B 1 356 ? -19.906 28.484 12.648 1 98.31 356 ARG B C 1
ATOM 5780 O O . ARG B 1 356 ? -20.125 29.391 13.461 1 98.31 356 ARG B O 1
ATOM 5787 N N . ASN B 1 357 ? -20.828 28.047 11.828 1 98.56 357 ASN B N 1
ATOM 5788 C CA . ASN B 1 357 ? -22.234 28.359 11.922 1 98.56 357 ASN B CA 1
ATOM 5789 C C . ASN B 1 357 ? -23.109 27.188 11.469 1 98.56 357 ASN B C 1
ATOM 5791 O O . ASN B 1 357 ? -23.375 27.031 10.273 1 98.56 357 ASN B O 1
ATOM 5795 N N . GLU B 1 358 ? -23.641 26.469 12.367 1 97.5 358 GLU B N 1
ATOM 5796 C CA . GLU B 1 358 ? -24.406 25.266 12.055 1 97.5 358 GLU B CA 1
ATOM 5797 C C . GLU B 1 358 ? -25.688 25.594 11.281 1 97.5 358 GLU B C 1
ATOM 5799 O O . GLU B 1 358 ? -26.047 24.891 10.344 1 97.5 358 GLU B O 1
ATOM 5804 N N . ALA B 1 359 ? -26.344 26.641 11.648 1 97.56 359 ALA B N 1
ATOM 5805 C CA . ALA B 1 359 ? -27.594 27.031 11.023 1 97.56 359 ALA B CA 1
ATOM 5806 C C . ALA B 1 359 ? -27.406 27.328 9.539 1 97.56 359 ALA B C 1
ATOM 5808 O O . ALA B 1 359 ? -28.312 27.109 8.734 1 97.56 359 ALA B O 1
ATOM 5809 N N . LYS B 1 360 ? -26.219 27.766 9.211 1 96.81 360 LYS B N 1
ATOM 5810 C CA . LYS B 1 360 ? -25.922 28.109 7.82 1 96.81 360 LYS B CA 1
ATOM 5811 C C . LYS B 1 360 ? -25.234 26.938 7.098 1 96.81 360 LYS B C 1
ATOM 5813 O O . LYS B 1 360 ? -24.812 27.078 5.953 1 96.81 360 LYS B O 1
ATOM 5818 N N . GLY B 1 361 ? -25.047 25.844 7.828 1 97 361 GLY B N 1
ATOM 5819 C CA . GLY B 1 361 ? -24.406 24.688 7.25 1 97 361 GLY B CA 1
ATOM 5820 C C . GLY B 1 361 ? -22.891 24.828 7.145 1 97 361 GLY B C 1
ATOM 5821 O O . GLY B 1 361 ? -22.25 24.062 6.414 1 97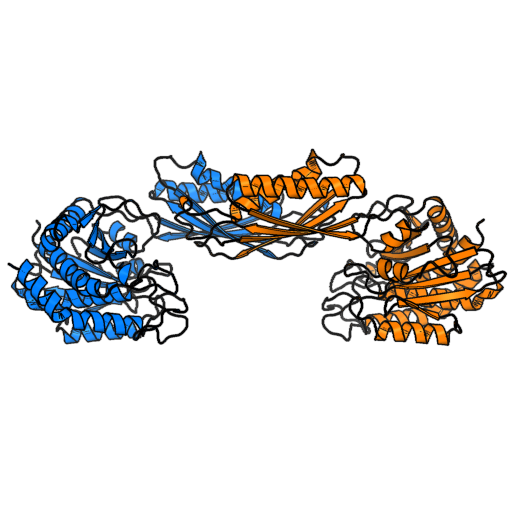 361 GLY B O 1
ATOM 5822 N N . ILE B 1 362 ? -22.312 25.797 7.758 1 97.69 362 ILE B N 1
ATOM 5823 C CA . ILE B 1 362 ? -20.859 26.016 7.77 1 97.69 362 ILE B CA 1
ATOM 5824 C C . ILE B 1 362 ? -20.234 25.234 8.922 1 97.69 362 ILE B C 1
ATOM 5826 O O . ILE B 1 362 ? -20.078 25.75 10.023 1 97.69 362 ILE B O 1
ATOM 5830 N N . ILE B 1 363 ? -19.844 23.969 8.609 1 96.44 363 ILE B N 1
ATOM 5831 C CA . ILE B 1 363 ? -19.453 23.062 9.68 1 96.44 363 ILE B CA 1
ATOM 5832 C C . ILE B 1 363 ? -18.219 22.266 9.25 1 96.44 363 ILE B C 1
ATOM 5834 O O . ILE B 1 363 ? -17.688 21.469 10.031 1 96.44 363 ILE B O 1
ATOM 5838 N N . SER B 1 364 ? -17.734 22.484 8.016 1 94.88 364 SER B N 1
ATOM 5839 C CA . SER B 1 364 ? -16.609 21.703 7.496 1 94.88 364 SER B CA 1
ATOM 5840 C C . SER B 1 364 ? -15.305 22.125 8.156 1 94.88 364 SER B C 1
ATOM 5842 O O . SER B 1 364 ? -15.094 23.312 8.43 1 94.88 364 SER B O 1
ATOM 5844 N N . GLY B 1 365 ? -14.422 21.188 8.398 1 92.75 365 GLY B N 1
ATOM 5845 C CA . GLY B 1 365 ? -13.102 21.469 8.93 1 92.75 365 GLY B CA 1
ATOM 5846 C C . GLY B 1 365 ? -12.148 22.047 7.895 1 92.75 365 GLY B C 1
ATOM 5847 O O . GLY B 1 365 ? -12.461 22.078 6.703 1 92.75 365 GLY B O 1
ATOM 5848 N N . VAL B 1 366 ? -11.008 22.5 8.406 1 93.75 366 VAL B N 1
ATOM 5849 C CA . VAL B 1 366 ? -9.969 22.969 7.496 1 93.75 366 VAL B CA 1
ATOM 5850 C C . VAL B 1 366 ? -9.445 21.812 6.656 1 93.75 366 VAL B C 1
ATOM 5852 O O . VAL B 1 366 ? -9.625 20.641 7.016 1 93.75 366 VAL B O 1
ATOM 5855 N N . HIS B 1 367 ? -8.898 22.062 5.535 1 91.56 367 HIS B N 1
ATOM 5856 C CA . HIS B 1 367 ? -8.289 21.109 4.609 1 91.56 367 HIS B CA 1
ATOM 5857 C C . HIS B 1 367 ? -9.328 20.172 4.016 1 91.56 367 HIS B C 1
ATOM 5859 O O . HIS B 1 367 ? -9.023 19.016 3.689 1 91.56 367 HIS B O 1
ATOM 5865 N N . THR B 1 368 ? -10.586 20.531 4.039 1 91.88 368 THR B N 1
ATOM 5866 C CA . THR B 1 368 ? -11.648 19.828 3.33 1 91.88 368 THR B CA 1
ATOM 5867 C C . THR B 1 368 ? -12.125 20.641 2.131 1 91.88 368 THR B C 1
ATOM 5869 O O . THR B 1 368 ? -12.031 21.859 2.123 1 91.88 368 THR B O 1
ATOM 5872 N N . PRO B 1 369 ? -12.641 19.938 1.154 1 95.06 369 PRO B N 1
ATOM 5873 C CA . PRO B 1 369 ? -13.047 20.625 -0.068 1 95.06 369 PRO B CA 1
ATOM 5874 C C . PRO B 1 369 ? -14.281 21.5 0.132 1 95.06 369 PRO B C 1
ATOM 5876 O O . PRO B 1 369 ? -14.625 22.297 -0.746 1 95.06 369 PRO B O 1
ATOM 5879 N N . THR B 1 370 ? -14.898 21.391 1.311 1 96.31 370 THR B N 1
ATOM 5880 C CA . THR B 1 370 ? -16.109 22.141 1.569 1 96.31 370 THR B CA 1
ATOM 5881 C C . THR B 1 370 ? -15.891 23.156 2.699 1 96.31 370 THR B C 1
ATOM 5883 O O . THR B 1 370 ? -16.844 23.688 3.25 1 96.31 370 THR B O 1
ATOM 5886 N N . PHE B 1 371 ? -14.68 23.406 3.045 1 97 371 PHE B N 1
ATOM 5887 C CA . PHE B 1 371 ? -14.391 24.406 4.066 1 97 371 PHE B CA 1
ATOM 5888 C C . PHE B 1 371 ? -14.984 25.75 3.691 1 97 371 PHE B C 1
ATOM 5890 O O . PHE B 1 371 ? -14.898 26.172 2.537 1 97 371 PHE B O 1
ATOM 5897 N N . ASP B 1 372 ? -15.547 26.406 4.707 1 98.06 372 ASP B N 1
ATOM 5898 C CA . ASP B 1 372 ? -16.078 27.766 4.582 1 98.06 372 ASP B CA 1
ATOM 5899 C C . ASP B 1 372 ? -16.172 28.453 5.949 1 98.06 372 ASP B C 1
ATOM 5901 O O . ASP B 1 372 ? -15.875 27.828 6.977 1 98.06 372 ASP B O 1
ATOM 5905 N N . ILE B 1 373 ? -16.484 29.734 5.941 1 98.56 373 ILE B N 1
ATOM 5906 C CA . ILE B 1 373 ? -16.594 30.453 7.203 1 98.56 373 ILE B CA 1
ATOM 5907 C C . ILE B 1 373 ? -17.875 31.297 7.199 1 98.56 373 ILE B C 1
ATOM 5909 O O . ILE B 1 373 ? -18.375 31.672 6.137 1 98.56 373 ILE B O 1
ATOM 5913 N N . ASP B 1 374 ? -18.406 31.5 8.375 1 98.56 374 ASP B N 1
ATOM 5914 C CA . ASP B 1 374 ? -19.375 32.594 8.516 1 98.56 374 ASP B CA 1
ATOM 5915 C C . ASP B 1 374 ? -18.688 33.938 8.414 1 98.56 374 ASP B C 1
ATOM 5917 O O . ASP B 1 374 ? -17.875 34.312 9.258 1 98.56 374 ASP B O 1
ATOM 5921 N N . GLU B 1 375 ? -19.094 34.75 7.5 1 98.31 375 GLU B N 1
ATOM 5922 C CA . GLU B 1 375 ? -18.375 35.969 7.16 1 98.31 375 GLU B CA 1
ATOM 5923 C C . GLU B 1 375 ? -18.531 37.031 8.258 1 98.31 375 GLU B C 1
ATOM 5925 O O . GLU B 1 375 ? -17.812 38.031 8.273 1 98.31 375 GLU B O 1
ATOM 5930 N N . ASP B 1 376 ? -19.391 36.781 9.227 1 98.25 376 ASP B N 1
ATOM 5931 C CA . ASP B 1 376 ? -19.438 37.656 10.406 1 98.25 376 ASP B CA 1
ATOM 5932 C C . ASP B 1 376 ? -18.125 37.594 11.172 1 98.25 376 ASP B C 1
ATOM 5934 O O . ASP B 1 376 ? -17.812 38.531 11.93 1 98.25 376 ASP B O 1
ATOM 5938 N N . ALA B 1 377 ? -17.391 36.562 10.938 1 98.75 377 ALA B N 1
ATOM 5939 C CA . ALA B 1 377 ? -16.094 36.438 11.586 1 98.75 377 ALA B CA 1
ATOM 5940 C C . ALA B 1 377 ? -15.133 37.531 11.117 1 98.75 377 ALA B C 1
ATOM 5942 O O . ALA B 1 377 ? -14.172 37.875 11.82 1 98.75 377 ALA B O 1
ATOM 5943 N N . MET B 1 378 ? -15.383 38.094 9.938 1 98.75 378 MET B N 1
ATOM 5944 C CA . MET B 1 378 ? -14.445 39.062 9.352 1 98.75 378 MET B CA 1
ATOM 5945 C C . MET B 1 378 ? -14.406 40.344 10.172 1 98.75 378 MET B C 1
ATOM 5947 O O . MET B 1 378 ? -13.344 40.969 10.32 1 98.75 378 MET B O 1
ATOM 5951 N N . GLU B 1 379 ? -15.57 40.75 10.68 1 98.81 379 GLU B N 1
ATOM 5952 C CA . GLU B 1 379 ? -15.625 41.938 11.555 1 98.81 379 GLU B CA 1
ATOM 5953 C C . GLU B 1 379 ? -14.836 41.688 12.844 1 98.81 379 GLU B C 1
ATOM 5955 O O . GLU B 1 379 ? -14.023 42.531 13.242 1 98.81 379 GLU B O 1
ATOM 5960 N N . ILE B 1 380 ? -15.039 40.562 13.391 1 98.75 380 ILE B N 1
ATOM 5961 C CA . ILE B 1 380 ? -14.398 40.219 14.656 1 98.75 380 ILE B CA 1
ATOM 5962 C C . ILE B 1 380 ? -12.898 40 14.43 1 98.75 380 ILE B C 1
ATOM 5964 O O . ILE B 1 380 ? -12.078 40.5 15.227 1 98.75 380 ILE B O 1
ATOM 5968 N N . GLY B 1 381 ? -12.555 39.344 13.391 1 98.75 381 GLY B N 1
ATOM 5969 C CA . GLY B 1 381 ? -11.164 39.031 13.109 1 98.75 381 GLY B CA 1
ATOM 5970 C C . GLY B 1 381 ? -10.289 40.25 12.984 1 98.75 381 GLY B C 1
ATOM 5971 O O . GLY B 1 381 ? -9.227 40.344 13.617 1 98.75 381 GLY B O 1
ATOM 5972 N N . ALA B 1 382 ? -10.719 41.219 12.242 1 98.88 382 ALA B N 1
ATOM 5973 C CA . ALA B 1 382 ? -9.953 42.469 12.031 1 98.88 382 ALA B CA 1
ATOM 5974 C C . ALA B 1 382 ? -9.969 43.344 13.281 1 98.88 382 ALA B C 1
ATOM 5976 O O . ALA B 1 382 ? -8.922 43.812 13.734 1 98.88 382 ALA B O 1
ATOM 5977 N N . GLY B 1 383 ? -11.156 43.531 13.828 1 98.88 383 GLY B N 1
ATOM 5978 C CA . GLY B 1 383 ? -11.312 44.438 14.969 1 98.88 383 GLY B CA 1
ATOM 5979 C C . GLY B 1 383 ? -10.578 43.938 16.203 1 98.88 383 GLY B C 1
ATOM 5980 O O . GLY B 1 383 ? -9.875 44.719 16.859 1 98.88 383 GLY B O 1
ATOM 5981 N N . LEU B 1 384 ? -10.773 42.719 16.516 1 98.88 384 LEU B N 1
ATOM 5982 C CA . LEU B 1 384 ? -10.141 42.156 17.703 1 98.88 384 LEU B CA 1
ATOM 5983 C C . LEU B 1 384 ? -8.625 42.188 17.578 1 98.88 384 LEU B C 1
ATOM 5985 O O . LEU B 1 384 ? -7.922 42.5 18.531 1 98.88 384 LEU B O 1
ATOM 5989 N N . MET B 1 385 ? -8.109 41.781 16.438 1 98.88 385 MET B N 1
ATOM 5990 C CA . MET B 1 385 ? -6.664 41.812 16.219 1 98.88 385 MET B CA 1
ATOM 5991 C C . MET B 1 385 ? -6.102 43.219 16.438 1 98.88 385 MET B C 1
ATOM 5993 O O . MET B 1 385 ? -5.07 43.375 17.094 1 98.88 385 MET B O 1
ATOM 5997 N N . ALA B 1 386 ? -6.762 44.219 15.914 1 98.94 386 ALA B N 1
ATOM 5998 C CA . ALA B 1 386 ? -6.352 45.625 16.094 1 98.94 386 ALA B CA 1
ATOM 5999 C C . ALA B 1 386 ? -6.375 46 17.578 1 98.94 386 ALA B C 1
ATOM 6001 O O . ALA B 1 386 ? -5.449 46.656 18.078 1 98.94 386 ALA B O 1
ATOM 6002 N N . TYR B 1 387 ? -7.398 45.562 18.219 1 98.88 387 TYR B N 1
ATOM 6003 C CA . TYR B 1 387 ? -7.559 45.938 19.625 1 98.88 387 TYR B CA 1
ATOM 6004 C C . TYR B 1 387 ? -6.496 45.281 20.484 1 98.88 387 TYR B C 1
ATOM 6006 O O . TYR B 1 387 ? -5.93 45.906 21.391 1 98.88 387 TYR B O 1
ATOM 6014 N N . ILE B 1 388 ? -6.246 44.031 20.203 1 98.88 388 ILE B N 1
ATOM 6015 C CA . ILE B 1 388 ? -5.211 43.312 20.938 1 98.88 388 ILE B CA 1
ATOM 6016 C C . ILE B 1 388 ? -3.867 44.031 20.75 1 98.88 388 ILE B C 1
ATOM 6018 O O . ILE B 1 388 ? -3.1 44.156 21.703 1 98.88 388 ILE B O 1
ATOM 6022 N N . ALA B 1 389 ? -3.604 44.438 19.562 1 98.75 389 ALA B N 1
ATOM 6023 C CA . ALA B 1 389 ? -2.344 45.094 19.266 1 98.75 389 ALA B CA 1
ATOM 6024 C C . ALA B 1 389 ? -2.219 46.406 20.078 1 98.75 389 ALA B C 1
ATOM 6026 O O . ALA B 1 389 ? -1.191 46.656 20.703 1 98.75 389 ALA B O 1
ATOM 6027 N N . VAL B 1 390 ? -3.232 47.219 20.078 1 98.56 390 VAL B N 1
ATOM 6028 C CA . VAL B 1 390 ? -3.209 48.531 20.766 1 98.56 390 VAL B CA 1
ATOM 6029 C C . VAL B 1 390 ? -3.086 48.312 22.266 1 98.56 390 VAL B C 1
ATOM 6031 O O . VAL B 1 390 ? -2.35 49.031 22.953 1 98.56 390 VAL B O 1
ATOM 6034 N N . ASN B 1 391 ? -3.826 47.375 22.703 1 98.06 391 ASN B N 1
ATOM 6035 C CA . ASN B 1 391 ? -3.762 47.062 24.141 1 98.06 391 ASN B CA 1
ATOM 6036 C C . ASN B 1 391 ? -2.371 46.594 24.547 1 98.06 391 ASN B C 1
ATOM 6038 O O . ASN B 1 391 ? -1.905 46.875 25.641 1 98.06 391 ASN B O 1
ATOM 6042 N N . GLU B 1 392 ? -1.772 45.781 23.734 1 98.12 392 GLU B N 1
ATOM 6043 C CA . GLU B 1 392 ? -0.432 45.281 24.031 1 98.12 392 GLU B CA 1
ATOM 6044 C C . GLU B 1 392 ? 0.587 46.406 24.047 1 98.12 392 GLU B C 1
ATOM 6046 O O . GLU B 1 392 ? 1.531 46.406 24.844 1 98.12 392 GLU B O 1
ATOM 6051 N N . LEU B 1 393 ? 0.415 47.344 23.172 1 97.81 393 LEU B N 1
ATOM 6052 C CA . LEU B 1 393 ? 1.331 48.5 23.078 1 97.81 393 LEU B CA 1
ATOM 6053 C C . LEU B 1 393 ? 1.256 49.344 24.328 1 97.81 393 LEU B C 1
ATOM 6055 O O . LEU B 1 393 ? 2.207 50.062 24.656 1 97.81 393 LEU B O 1
ATOM 6059 N N . LYS B 1 394 ? 0.2 49.219 25.016 1 95.62 394 LYS B N 1
ATOM 6060 C CA . LYS B 1 394 ? 0.039 49.969 26.25 1 95.62 394 LYS B CA 1
ATOM 6061 C C . LYS B 1 394 ? 0.729 49.281 27.422 1 95.62 394 LYS B C 1
ATOM 6063 O O . LYS B 1 394 ? 0.992 49.906 28.453 1 95.62 394 LYS B O 1
ATOM 6068 N N . SER B 1 395 ? 0.89 48.094 27.188 1 88.62 395 SER B N 1
ATOM 6069 C CA . SER B 1 395 ? 1.459 47.312 28.281 1 88.62 395 SER B CA 1
ATOM 6070 C C . SER B 1 395 ? 2.945 47.594 28.453 1 88.62 395 SER B C 1
ATOM 6072 O O . SER B 1 395 ? 3.629 47.969 27.484 1 88.62 395 SER B O 1
ATOM 6074 N N . LYS B 1 396 ? 3.258 47.688 29.672 1 72.44 396 LYS B N 1
ATOM 6075 C CA . LYS B 1 396 ? 4.652 47.969 30 1 72.44 396 LYS B CA 1
ATOM 6076 C C . LYS B 1 396 ? 5.465 46.688 30.094 1 72.44 396 LYS B C 1
ATOM 6078 O O . LYS B 1 396 ? 4.973 45.688 30.594 1 72.44 396 LYS B O 1
#

Foldseek 3Di:
DLLVLLLVLLVVCLVVLLVQLLQLFQAAAAFLGCQVVLVVLVVLCVVLPFDQWDDFSNRKIKTKQAAAQAVLAEEEEEAERHWAQQAFDDDDPSHHPDGRTGRQFCSSLRSSLLSLLSSSCNVCSHVFHHMYMYIYFGGFPDPPHRVVRRVVRVSCVPPHHQEYEYEGAFLVAAFLFKEFEAWFAEKWKKKKKKKKFKAKDFQVCCVVILASVVLVVVLVVVLCCLQVPVDDPVKDKDKDKDDKDQPADPTIGDRMIIIMIMIIIRDDVSVVVSLVVSQVSSQCSSVVSPIGMDMDIGGYAHTATAHRVLRVLLQVLLCVNRNPVRYYYDHHYHHDTNVRVVVVPHHYTYMYGYFHDVVVPQRDGGPDSHHDGNSSSSSVSNSSSSSSRRSVSPPD/DLLVLLLVLLVVCLVVLLVQLLQLQQAAAAFLGCQVVLVVLVVLCVVLPFDQWDDFSNSKIKTKAAAAQAVLAEEEEEAERHWAQQAFDDDDPSHHPDGRTGRQFCSSLRSSLLSLLSSSCNVCSHVFHHMYMYIYFGGFPDPPHRVVRRVVRVSCVPPHHQEYEYEGAFLVAAFLFKEFEAWFAEKWKKKKKKKKFKAKDFQVCCVVILASVVLVVVLVVVLVCLQVPVDDPVKDKDKDKDDKDQPADPTIGDRMIIIMIMIIIRDDVSVVVSLVVSQVSSQCSSVVSPIGMDMDIGGYAHTATAHRVLRVLLQVLLCVNRNPVRYYYDHHYHHDTNVRVVVVPHHYIYMYGYFHDVVVPQRDGGPDSHHDGNSSSSSVSNSSSSSSRRSVSPPD

InterPro domains:
  IPR002933 Peptidase M20 [PF01546] (76-389)
  IPR011650 Peptidase M20, dimerisation domain [PF07687] (193-284)
  IPR017439 Amidohydrolase [PIRSF005962] (2-394)
  IPR017439 Amidohydrolase [PTHR11014] (10-394)
  IPR017439 Amidohydrolase [TIGR01891] (19-381)
  IPR036264 Bacterial exopeptidase dimerisation domain [SSF55031] (190-296)

Organism: NCBI:txid1187080

Sequence (792 aa):
MVKDKIKALAKAYKSEFIANRRYLHAHPELSFQEFQTAAFVEEKLKSIGITQIEKKANTGWTALIEGKNPASKTIALRGDMDALPIIEQNDVPYKSTNPGVMHACGHDVHTASLLGAAKILHEIKEDFEGTVKLIFQPGEELIPGGASLMIKDKALENPKPSGIIGQHVMPLIPVGKVGFRKGMYMASADELYITVKGKGGHGAMPETLVDPVLIASHMIVALQQVVSRNASPKIPSVLSFGRVEALGATNIIPNEVKIQGTFRTLNEEWRSKAHHQMVQIAKGIAEGMGGEVDFEVRKGYPFLKNAEALTERAQNAAVDYLGAENVLDLDIWMAAEDFSYYTQEIDGCFYRLGTRNEAKGIISGVHTPTFDIDEDAMEIGAGLMAYIAVNELKSKMVKDKIKALAKAYKSEFIANRRYLHAHPELSFQEFQTAAFVEEKLKSIGITQIEKKANTGWTALIEGKNPASKTIALRGDMDALPIIEQNDVPYKSTNPGVMHACGHDVHTASLLGAAKILHEIKEDFEGTVKLIFQPGEELIPGGASLMIKDKALENPKPSGIIGQHVMPLIPVGKVGFRKGMYMASADELYITVKGKGGHGAMPETLVDPVLIASHMIVALQQVVSRNASPKIPSVLSFGRVEALGATNIIPNEVKIQGTFRTLNEEWRSKAHHQMVQIAKGIAEGMGGEVDFEVRKGYPFLKNAEALTERAQNAAVDYLGAENVLDLDIWMAAEDFSYYTQEIDGCFYRLGTRNEAKGIISGVHTPTFDIDEDAMEIGAGLMAYIAVNELKSK

Solvent-accessible surface area (backbone atoms only — not comparable to full-atom values): 38185 Å² total; per-residue (Å²): 106,73,67,57,52,42,51,51,46,24,62,70,41,29,67,56,29,48,48,48,21,36,52,39,29,21,53,32,29,44,50,78,53,27,56,68,56,35,51,50,52,52,52,52,40,46,72,70,64,46,72,56,66,43,85,22,63,90,42,18,37,35,32,52,45,64,27,38,64,40,82,75,36,33,39,29,41,44,18,42,56,29,23,40,87,36,57,66,66,60,91,55,99,42,47,50,73,36,87,45,25,19,43,24,69,39,19,29,52,25,36,23,19,48,53,39,18,48,48,51,46,59,74,44,23,86,75,42,54,8,24,42,35,40,33,43,34,31,10,58,85,39,91,85,20,21,45,53,40,27,50,74,55,44,64,61,40,92,66,56,45,72,30,36,38,35,61,39,68,30,44,89,34,47,47,78,28,35,33,39,47,61,29,72,33,27,10,13,38,25,44,35,44,33,38,30,33,35,35,40,44,56,37,62,45,61,90,79,39,23,62,14,59,61,45,46,24,53,38,62,60,58,52,51,39,54,52,76,68,64,42,55,92,86,50,64,58,42,77,32,62,10,21,35,44,26,79,37,36,40,54,27,34,30,46,41,24,42,38,24,12,29,44,29,30,68,44,70,70,58,48,57,53,49,55,54,49,53,49,49,53,42,41,51,52,21,45,76,64,68,29,40,58,49,76,43,76,46,83,56,41,51,42,26,44,20,28,49,68,61,27,48,54,40,48,50,43,44,26,72,73,65,32,61,92,30,50,41,81,49,74,70,38,54,54,60,50,36,67,12,51,51,35,73,75,42,45,21,29,68,33,32,37,12,17,17,34,72,94,79,66,26,62,38,46,67,78,35,48,57,35,58,62,40,69,71,25,44,32,51,47,9,28,48,55,38,48,34,50,55,54,53,45,66,53,129,105,72,66,59,53,41,52,50,46,24,62,70,42,29,67,58,30,47,50,48,24,36,51,39,29,21,54,34,30,43,52,79,53,27,55,68,54,34,50,51,52,53,51,52,39,47,72,70,65,46,73,54,64,42,86,23,62,90,41,17,37,36,34,52,44,65,27,39,64,42,82,77,36,33,41,29,41,46,16,41,57,30,24,39,87,37,56,65,67,60,91,54,98,43,47,48,73,36,87,43,26,19,43,25,68,38,20,29,53,26,37,23,19,48,54,39,17,47,48,53,46,58,75,44,22,85,76,40,54,7,25,43,34,39,34,41,34,31,11,59,87,38,90,86,20,22,46,52,41,28,51,74,55,43,62,59,40,92,67,55,46,73,29,38,39,35,62,38,69,32,43,89,35,48,46,77,27,34,32,40,46,60,29,73,33,28,11,13,38,26,43,34,44,33,38,28,34,36,36,38,44,57,37,64,46,61,89,77,38,24,62,15,57,61,46,47,25,53,38,61,59,58,54,52,39,55,54,77,68,64,40,55,93,86,51,63,58,42,79,32,64,10,22,35,42,26,80,36,36,41,53,28,32,30,44,42,25,41,38,24,12,29,42,28,32,71,44,70,70,59,48,56,52,47,55,53,48,52,51,49,53,42,42,51,54,21,44,76,62,68,29,39,60,49,74,44,76,45,81,55,42,49,42,25,43,19,28,49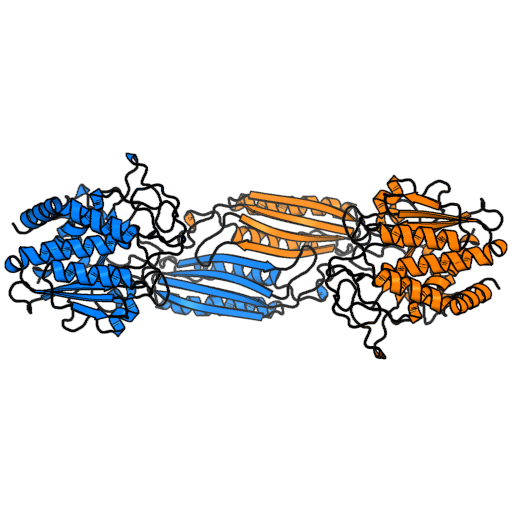,68,62,28,50,53,40,48,51,42,44,26,72,74,65,32,63,91,29,50,40,81,48,74,71,39,53,54,61,49,36,67,14,52,51,35,73,74,42,47,20,30,68,32,33,37,12,16,16,33,71,94,78,66,29,62,40,47,67,77,36,47,56,35,60,62,39,70,73,25,43,31,51,47,8,27,50,53,36,48,33,52,56,55,52,46,68,54,128

Secondary structure (DSSP, 8-state):
-HHHHHHHHHHHTHHHHHHHHHHHHHS--BTT--HHHHHHHHHHHHHHT---EEEETTTEEEEEEE-BSTTS-EEEEEEE--BBS-------TT--SSTT-B--SSHHHHHHHHHHHHHHHHHTGGGSBSEEEEEEE--SSSTT-HHHHHHHTTTT-SSPPSEEEEEEEEEEEETT-EEE--EEEE--EEEEEEEEE-B-EETT-GGG-B-HHHHHHHHHHHHTHIIIIIS-TTS-EEEEEEEEEEE--SSEE-SEEEEEEEEEES-HHHHHHHHHHHHHHHHHHHHHTT-EEEEEEEEEEPPEEE-HHHHHHHHHHHHHHH-GGGEEEPPPB-S--TTHHHHHHS-EEEEEEEEEBGGGTB-PPTTSTT----THHHHHHHHHHHHHHHHHHH--/-HHHHHHHHHHHTHHHHHHHHHHHHHS--BTT--HHHHHHHHHHHHHHT---EEEETTTEEEEEEE-BSTTS-EEEEEEE--BBS-------TT--SSTT-B--SSHHHHHHHHHHHHHHHHHTGGGSBSEEEEEEE--SSSTT-HHHHHHHTTTT-SSPPSEEEEEEEEEEEETT-EEE--EEEE--EEEEEEEEE-B-EETT-GGG-B-HHHHHHHHHHHHTHIIIIIS-TTS-EEEEEEEEEEE--SSEE-SEEEEEEEEEES-HHHHHHHHHHHHHHHHHHHHHTT-EEEEEEEEEEPPEEE-HHHHHHHHHHHHHHH-GGGEEEPPPB-S--TTHHHHHHS-EEEEEEEEEBGGGTB-PPTTSTT----TTHHHHHHHHHHHHHHHHHH--

pLDDT: mean 97.41, std 2.31, range [72.44, 98.94]